Protein AF-0000000072930866 (afdb_homodimer)

Secondary structure (DSSP, 8-state):
--HHHHHHHHHHHHHHHHHHHHHHHHTT-EE-S--HHHHHHHHHHHHHHHHHHHHHHHHHHHHHHHHHHH-TTT-EEGGGGGGGGSTTSTHHHHHSHHHHHHHT---TTHHHHHHHHHHHHHHHHHHHHHHHHHHHHHS-EEEEEE-TT--TTS--SSSPPP-EEEPP---SEE-GGGPPP--S--SS-HHHHHHHHHHHTGGGS--SSEEEEEEEE-SSTT--EEEEEEEETTEEEEE---HHHHHHHHHHHTTTGGG-SS-EEEEEEEEETT-SS-BPEEEEEEEEEEEEPPTT--EEEEESSS-EEEEE--TTTSHHHHHHHH--TT-EE---HHHHH----SEEEEEE-GGG-EEEEEEEEEEEEEEEEEEETT-SSEEEEESS-HHHHHH--SSSBPEE-HHHHHHHH-SSSS-HHHHHHHHHHHSTTTSTTHHHHHHHHHHHHHHHTTT--TTSTT----SS--S-TTS-EEEEEEEEEEEEEE--GGG-SHHHHHHHHHHHHHHHHHHHHHHHHH-SS-----TT-SHHHHHHHHHTSPP-TT-TTTTT-S-HHHHHHSEEEEEEETTTTEEEEEEE-SS-----THHHHHHTTTT-/--HHHHHHHHHHHHHHHHHHHHHHHHTT-EE-S--HHHHHHHHHHHHHHHHHHHHHHHHHHHHHHHHHHH-TTT-EEGGGGGGGGSTTSTHHHHHSHHHHHHHT---TTHHHHHHHHHHHHHHHHHHHHHHHHHHHHHS-EEEEEE-TT--TTS--SSSPPP-EEEPP---SEE-GGGPPP--S--SS-HHHHHHHHHHHTGGGS--SSEEEEEEEE-SSTT--EEEEEEEETTEEEEE---HHHHHHHHHHHTTTGGG-SS-EEEEEEEEETT-SS-BPEEEEEEEEEEEEPPTT--EEEEESSS-EEEEE--TTTSHHHHHHHH--TT-EE---HHHHH----SEEEEEE-GGG-EEEEEEEEEEEEEEEEEEETT-SSEEEEESS-HHHHHH--SSSBPEE-HHHHHHHH-SSSS-HHHHHHHHHHHSTTTSTTHHHHHHHHHHHHHHHTTT--TTSTT----SS--S-TTS-EEEEEEEEEEEEEE--GGG-SHHHHHHHHHHHHHHHHHHHHHHHHH-SS-----TT-SHHHHHHHHHTSPP-TT-TTTTT-S-HHHHHHSEEEEEEETTTTEEEEEEE-SS-----HHHHHHHTSS--

Foldseek 3Di:
DDLVVLLCVQAVVLLVVLVVLVVQAVVWDFDFDDDPVRLVVLLVVLVVSLVSLLSNLLLLLVVLQQVQQADPVRFAFQLSVCLSVCLLPCPVSVPDLSLVLQCPDDFPVNVSSVVSSVSSVLSSVLSVCSRVLSSVSRFFDWDWFWDPPADLQPPPVDDHFFFKAFDFDLDQEDFQVQFFDAAPQPPDDQLVQLVQQCVVPVLLPPDQWFDWDWGFHARHPVGTATWTWIHYPQKIKIKGAQPSQLSSQLSSVPPPVVPDDAKKKKWKFWFFLNDDPGFFFWIKMKIKHKAKFDQVAQKGADDDLQDGDIDGQDLPPQPVNVVLVVADQLDKDWPPCCVVVVDLFQTKMWHAHPNSIIMIMTMWMFIFGWIWMAMPPVDSHIDIDGPDDSSVRSNDSPPRTHHYDPNNQQSLQPRDPDGVSSVLSVVCRVPVSRRPVSVSSSCNRSVSNRRSNRSVCVSPPPDDRDNDDDPDPVGGMMTMDMIMIGGGGINHCPPDVSNVVSSVSSVVSVVSSVVLVVCQVPDPDHDSDDPPSDDVSVVVQAVPADDPPPPPCVVPPDDPSQSSNWGWHWDQPDDPRRIHIDTDRSDDPPPPVPVVVVVPPDVD/DDLVVLLCVQAVVLLVVLVVLVVQAVVWDFDFDDDPVRLVVLLVVLVVSLVSLLSNLLQLLVVLQQVQQADPVRFAFQLSVCLSVCLLPCPVSVPDLSLVLQCPDDFPVNVSSVVSSVSSVLSSVLSVCSRVLSSVSRFFDWDWFWDPPDDLQPPPVDDHFFFKAFDFDLDQEDFQVQFFDAAPQPPDDQLVQLVQQCVVPVLLPPDQWFDWDWGFHARHPLGTATWTWIHYPQKIKIKGAQPSQLSSQLSSVPPPVVPDDAKKKKWKFWFFLNDDPGFFFWIKMKIKHKAKFDQVAQKGADDDLQDGDIDGQDLPPQPVNVVLVVAAQLDKDWPPCCVVVVDLFQTKMWHAHPNSIIMIMTMWMFIFGWIWMAMPPVDSHIDIDGPDDSSVRSNDSPPRTHHYDPNNQQSLQPRDPDGVSSVLSVVCRVPVNRRPVSVSSSCNRSVSNRRSNRSVCVSPPPDDRDNDDDPDPVGGMMTMDMIMIGGGGINHCPPDPSNVVSSVSSVVSVVSSVVLVVCQVPDPDHDPDDPPSDPVSVVVQAVPADDPDPPPCPVPPDDPSQSSNWGWHWDQPDDPGRIHIDTDRSDDPPPPVPVVVVVPPDVD

Nearest PDB structures (foldseek):
  8f6j-assembly1_A  TM=2.521E-01  e=4.777E+00  Shewanella oneidensis
  8f6j-assembly1_A  TM=2.521E-01  e=4.609E+00  Shewanella oneidensis

pLDDT: mean 80.21, std 16.17, range [20.5, 98.12]

Radius of gyration: 42.9 Å; Cα contacts (8 Å, |Δi|>4): 2158; chains: 2; bounding box: 81×141×102 Å

Solvent-accessible surface area (backbone atoms only — not comparable to full-atom values): 64902 Å² total; per-residue (Å²): 123,54,38,64,59,48,47,46,70,42,44,43,58,37,45,50,52,51,51,51,51,50,48,39,39,75,67,49,42,72,42,81,75,72,49,60,64,55,56,48,49,47,34,50,50,14,49,52,47,28,51,37,42,47,50,28,53,28,49,53,45,42,50,56,49,48,53,20,23,65,33,81,88,72,26,30,38,50,26,58,67,49,54,50,62,32,42,62,59,35,64,63,55,70,72,32,60,42,48,53,41,35,39,74,44,88,50,98,56,32,67,62,40,38,53,50,43,50,47,51,52,53,52,35,52,51,42,68,45,32,41,38,32,38,33,52,61,67,51,60,46,76,46,79,40,75,44,86,81,63,57,72,72,58,85,76,83,61,82,85,59,61,32,42,38,71,57,69,77,83,67,37,66,36,38,67,86,60,41,58,76,78,36,68,67,36,88,57,57,55,67,55,38,47,55,47,27,41,44,72,38,62,39,57,54,74,51,69,63,34,70,76,40,73,28,59,42,48,73,39,52,89,37,68,33,53,33,30,36,25,29,50,86,80,29,32,34,24,32,30,60,28,46,52,56,51,52,52,48,59,55,41,55,61,49,78,48,90,74,55,96,57,44,34,34,32,33,56,25,36,13,64,72,64,42,81,93,48,40,61,42,60,23,43,38,34,38,20,41,64,40,79,33,48,68,80,40,46,58,43,75,44,82,51,96,80,45,78,50,71,48,73,48,50,52,87,80,36,77,63,13,49,50,49,76,69,46,43,64,30,32,70,44,72,66,48,44,37,82,74,66,65,42,97,50,20,38,43,42,35,34,22,36,70,78,61,19,35,34,44,33,41,32,39,39,24,58,38,56,30,50,40,35,33,41,37,84,76,36,90,52,69,43,76,46,59,86,55,59,65,70,61,51,67,60,43,70,84,61,50,38,29,35,52,35,68,56,20,58,49,50,74,24,62,75,62,101,52,44,49,63,29,53,46,35,43,47,42,63,72,43,46,84,61,31,59,62,36,64,32,50,50,49,36,54,51,51,43,46,52,57,13,35,59,74,43,48,81,72,38,88,82,61,66,82,31,70,58,75,71,87,48,83,84,59,59,40,23,25,59,42,71,49,40,28,38,53,39,26,28,31,53,64,83,70,36,73,62,38,56,52,24,48,53,55,55,48,49,51,45,50,50,51,51,53,51,49,53,50,38,70,70,38,92,73,48,65,55,77,58,93,58,74,42,65,61,45,41,46,52,39,27,31,60,10,67,49,57,87,91,45,84,36,62,88,60,54,81,56,74,52,58,58,18,43,27,28,29,24,51,44,70,58,73,95,82,71,45,68,27,54,42,78,39,72,82,69,72,82,72,73,64,66,66,70,60,57,66,69,62,54,69,83,107,123,53,38,64,58,47,47,46,70,42,43,43,59,38,45,51,52,51,50,52,50,50,49,38,38,74,67,48,43,73,42,81,75,71,49,61,65,54,56,50,51,46,32,49,49,14,49,53,47,28,52,38,42,46,50,29,52,28,51,55,45,42,51,56,49,49,54,22,22,65,32,81,88,70,26,30,39,49,27,56,67,48,53,50,62,32,41,63,58,34,64,64,54,72,71,33,57,41,48,53,41,35,38,75,43,88,49,99,56,31,68,62,41,37,53,49,43,50,48,52,52,54,51,35,50,50,41,68,45,32,40,40,30,38,32,52,62,67,52,59,47,77,44,79,40,77,44,86,81,63,57,70,72,57,86,76,83,62,82,85,59,61,33,44,37,74,57,68,78,84,67,35,66,35,38,67,88,62,42,61,75,79,37,68,69,37,89,56,57,54,66,55,38,47,56,46,25,42,44,70,38,60,39,58,56,76,50,68,65,34,70,75,39,74,25,58,43,49,74,40,52,87,36,68,34,53,32,30,37,25,28,50,88,79,27,33,34,24,33,31,60,28,46,53,57,51,52,51,48,58,55,40,56,61,49,76,47,90,74,54,96,58,44,34,35,32,31,55,25,36,12,63,71,65,43,82,94,47,40,60,43,60,21,45,38,33,37,19,40,64,39,78,31,46,68,81,41,46,58,44,75,42,80,51,97,80,45,76,51,71,47,73,50,50,53,86,79,37,76,66,14,51,50,48,77,69,45,44,65,28,32,69,45,70,66,46,44,39,82,75,68,65,41,97,51,19,38,42,41,35,34,21,34,72,78,60,18,35,35,43,32,42,33,40,38,24,59,39,57,30,50,40,34,33,40,36,82,75,35,91,53,68,43,76,46,59,85,55,60,64,70,62,51,69,60,43,70,84,61,51,37,28,35,52,34,68,57,19,58,50,49,74,24,61,75,60,101,52,45,47,62,30,53,46,34,44,48,42,63,73,42,46,84,62,31,60,62,37,62,34,50,50,50,35,54,52,50,43,47,52,57,13,35,59,74,43,48,83,70,37,85,84,63,67,83,30,70,60,76,72,88,48,82,84,58,59,40,23,24,58,42,72,47,40,26,38,55,38,28,29,31,54,65,83,70,34,74,62,37,56,51,26,48,53,56,55,48,48,52,45,51,51,50,51,54,51,48,53,50,39,70,71,40,93,75,48,65,56,77,58,92,56,74,42,65,62,46,41,43,51,39,28,31,58,9,68,52,56,88,89,47,83,37,63,87,61,53,84,55,73,49,61,60,17,43,25,26,28,24,50,43,67,59,72,94,84,71,46,69,27,52,42,77,40,70,81,69,73,83,73,70,61,64,65,68,58,57,64,67,63,56,72,83,110

Sequence (1208 aa):
MSALRHFSIMHLPPVTITLALLSLYIAKVNWKEPSNEGLNALQFAAKAHETVLLLSLGDILLYRISYGLDRQDIGVPLGFLPSSFYLAAPFRYLASRQLWAPTFQSSKNTKHQWATGAMIVSVSILCIAASPLSAIAMIPRLGWWKNDDFDAFADDGGSPLVKWLPHIEYRTVLGSESIPLPGVQSLVDPIKAFLRAGVDVDLHTNFDEMEFSNISYSNYDEGPQSVSLAQENEITYATCPLSIVATLLRVAVNRGAQAFPGPWLTTCKQQIQGHGGGTAWKQPLLAVKCQYGLPDSHFFNFSSVLLNETLTLDGDKDLAGVDLHNLTRGDHRFLNLRANKNWPVSADILFGSSENKYTLCLVFARWSAADTWIELPRSFQTWTNFEEPIVQSISNRSSDFIHLEDKWMDGIATFSHKSVFDSMAEICEAAPSFVPRCYEHALALHITDGLAQTGNVFLSPGYKPQTEQSNDSTKKEDAILFIRYYYTYAYRFESSRGIPLAFTFLLLHVLMVLIHLVKIIQSKDPWQGSDWDNFGDMLVLALGSKPPDGTNDLAQQSSKSELWRKTVTVGCEGDEGYFQIRLREQKGYQRTRQQEEESGGDFSMSALRHFSIMHLPPVTITLALLSLYIAKVNWKEPSNEGLNALQFAAKAHETVLLLSLGDILLYRISYGLDRQDIGVPLGFLPSSFYLAAPFRYLASRQLWAPTFQSSKNTKHQWATGAMIVSVSILCIAASPLSAIAMIPRLGWWKNDDFDAFADDGGSPLVKWLPHIEYRTVLGSESIPLPGVQSLVDPIKAFLRAGVDVDLHTNFDEMEFSNISYSNYDEGPQSVSLAQENEITYATCPLSIVATLLRVAVNRGAQAFPGPWLTTCKQQIQGHGGGTAWKQPLLAVKCQYGLPDSHFFNFSSVLLNETLTLDGDKDLAGVDLHNLTRGDHRFLNLRANKNWPVSADILFGSSENKYTLCLVFARWSAADTWIELPRSFQTWTNFEEPIVQSISNRSSDFIHLEDKWMDGIATFSHKSVFDSMAEICEAAPSFVPRCYEHALALHITDGLAQTGNVFLSPGYKPQTEQSNDSTKKEDAILFIRYYYTYAYRFESSRGIPLAFTFLLLHVLMVLIHLVKIIQSKDPWQGSDWDNFGDMLVLALGSKPPDGTNDLAQQSSKSELWRKTVTVGCEGDEGYFQIRLREQKGYQRTRQQEEESGGDFS

Organism: Fusarium oxysporum f. sp. lycopersici (strain 4287 / CBS 123668 / FGSC 9935 / NRRL 34936) (NCBI:txid426428)

Structure (mmCIF, N/CA/C/O backbone):
data_AF-0000000072930866-model_v1
#
loop_
_entity.id
_entity.type
_entity.pdbx_description
1 polymer 'Uncharacterized protein'
#
loop_
_atom_site.group_PDB
_atom_site.id
_atom_site.type_symbol
_atom_site.label_atom_id
_atom_site.label_alt_id
_atom_site.label_comp_id
_atom_site.label_asym_id
_atom_site.label_entity_id
_atom_site.label_seq_id
_atom_site.pdbx_PDB_ins_code
_atom_site.Cartn_x
_atom_site.Cartn_y
_atom_site.Cartn_z
_atom_site.occupancy
_atom_site.B_iso_or_equiv
_atom_site.auth_seq_id
_atom_site.auth_comp_id
_atom_site.auth_asym_id
_atom_site.auth_atom_id
_atom_site.pdbx_PDB_model_num
ATOM 1 N N . MET A 1 1 ? 6.406 32.906 40.938 1 65.94 1 MET A N 1
ATOM 2 C CA . MET A 1 1 ? 6.852 31.688 40.25 1 65.94 1 MET A CA 1
ATOM 3 C C . MET A 1 1 ? 8.344 31.75 39.969 1 65.94 1 MET A C 1
ATOM 5 O O . MET A 1 1 ? 8.891 32.812 39.656 1 65.94 1 MET A O 1
ATOM 9 N N . SER A 1 2 ? 9.102 30.812 40.312 1 83.44 2 SER A N 1
ATOM 10 C CA . SER A 1 2 ? 10.547 30.797 40.094 1 83.44 2 SER A CA 1
ATOM 11 C C . SER A 1 2 ? 10.875 30.797 38.594 1 83.44 2 SER A C 1
ATOM 13 O O . SER A 1 2 ? 10.047 30.422 37.781 1 83.44 2 SER A O 1
ATOM 15 N N . ALA A 1 3 ? 11.906 31.453 38.281 1 89.12 3 ALA A N 1
ATOM 16 C CA . ALA A 1 3 ? 12.352 31.562 36.906 1 89.12 3 ALA A CA 1
ATOM 17 C C . ALA A 1 3 ? 12.492 30.188 36.25 1 89.12 3 ALA A C 1
ATOM 19 O O . ALA A 1 3 ? 12.125 30 35.094 1 89.12 3 ALA A O 1
ATOM 20 N N . LEU A 1 4 ? 12.883 29.234 37.062 1 90.06 4 LEU A N 1
ATOM 21 C CA . LEU A 1 4 ? 13.086 27.906 36.531 1 90.06 4 LEU A CA 1
ATOM 22 C C . LEU A 1 4 ? 11.758 27.203 36.281 1 90.06 4 LEU A C 1
ATOM 24 O O . LEU A 1 4 ? 11.625 26.406 35.344 1 90.06 4 LEU A O 1
ATOM 28 N N . ARG A 1 5 ? 10.906 27.391 37.125 1 91.62 5 ARG A N 1
ATOM 29 C CA . ARG A 1 5 ? 9.578 26.812 36.938 1 91.62 5 ARG A CA 1
ATOM 30 C C . ARG A 1 5 ? 8.891 27.391 35.719 1 91.62 5 ARG A C 1
ATOM 32 O O . ARG A 1 5 ? 8.266 26.656 34.938 1 91.62 5 ARG A O 1
ATOM 39 N N . HIS A 1 6 ? 9.047 28.688 35.5 1 92.31 6 HIS A N 1
ATOM 40 C CA . HIS A 1 6 ? 8.492 29.344 34.312 1 92.31 6 HIS A CA 1
ATOM 41 C C . HIS A 1 6 ? 9.133 28.781 33.062 1 92.31 6 HIS A C 1
ATOM 43 O O . HIS A 1 6 ? 8.43 28.484 32.094 1 92.31 6 HIS A O 1
ATOM 49 N N . PHE A 1 7 ? 10.391 28.625 33.156 1 94.25 7 PHE A N 1
ATOM 50 C CA . PHE A 1 7 ? 11.125 28.078 32 1 94.25 7 PHE A CA 1
ATOM 51 C C . PHE A 1 7 ? 10.641 26.672 31.672 1 94.25 7 PHE A C 1
ATOM 53 O O . PHE A 1 7 ? 10.406 26.344 30.5 1 94.25 7 PHE A O 1
ATOM 60 N N . SER A 1 8 ? 10.469 25.891 32.656 1 94.5 8 SER A N 1
ATOM 61 C CA . SER A 1 8 ? 10.07 24.5 32.438 1 94.5 8 SER A CA 1
ATOM 62 C C . SER A 1 8 ? 8.672 24.406 31.828 1 94.5 8 SER A C 1
ATOM 64 O O . SER A 1 8 ? 8.422 23.578 30.969 1 94.5 8 SER A O 1
ATOM 66 N N . ILE A 1 9 ? 7.816 25.188 32.188 1 92.88 9 ILE A N 1
ATOM 67 C CA . ILE A 1 9 ? 6.43 25.141 31.734 1 92.88 9 ILE A CA 1
ATOM 68 C C . ILE A 1 9 ? 6.352 25.609 30.281 1 92.88 9 ILE A C 1
ATOM 70 O O . ILE A 1 9 ? 5.609 25.031 29.484 1 92.88 9 ILE A O 1
ATOM 74 N N . MET A 1 10 ? 7.176 26.578 29.891 1 93.44 10 MET A N 1
ATOM 75 C CA . MET A 1 10 ? 7.055 27.188 28.562 1 93.44 10 MET A CA 1
ATOM 76 C C . MET A 1 10 ? 7.891 26.438 27.531 1 93.44 10 MET A C 1
ATOM 78 O O . MET A 1 10 ? 7.531 26.391 26.359 1 93.44 10 MET A O 1
ATOM 82 N N . HIS A 1 11 ? 8.969 25.812 27.953 1 96.25 11 HIS A N 1
ATOM 83 C CA . HIS A 1 11 ? 9.93 25.375 26.953 1 96.25 11 HIS A CA 1
ATOM 84 C C . HIS A 1 11 ? 10.117 23.859 27 1 96.25 11 HIS A C 1
ATOM 86 O O . HIS A 1 11 ? 10.508 23.25 26 1 96.25 11 HIS A O 1
ATOM 92 N N . LEU A 1 12 ? 9.859 23.203 28.047 1 97 12 LEU A N 1
ATOM 93 C CA . LEU A 1 12 ? 10.133 21.781 28.156 1 97 12 LEU A CA 1
ATOM 94 C C . LEU A 1 12 ? 9.188 20.969 27.281 1 97 12 LEU A C 1
ATOM 96 O O . LEU A 1 12 ? 9.609 20 26.641 1 97 12 LEU A O 1
ATOM 100 N N . PRO A 1 13 ? 7.953 21.297 27.25 1 96.62 13 PRO A N 1
ATOM 101 C CA . PRO A 1 13 ? 7.039 20.484 26.453 1 96.62 13 PRO A CA 1
ATOM 102 C C . PRO A 1 13 ? 7.438 20.422 24.984 1 96.62 13 PRO A C 1
ATOM 104 O O . PRO A 1 13 ? 7.598 19.328 24.422 1 96.62 13 PRO A O 1
ATOM 107 N N . PRO A 1 14 ? 7.645 21.531 24.312 1 97.12 14 PRO A N 1
ATOM 108 C CA . PRO A 1 14 ? 8.016 21.438 22.891 1 97.12 14 PRO A CA 1
ATOM 109 C C . PRO A 1 14 ? 9.352 20.734 22.672 1 97.12 14 PRO A C 1
ATOM 111 O O . PRO A 1 14 ? 9.523 20.016 21.688 1 97.12 14 PRO A O 1
ATOM 114 N N . VAL A 1 15 ? 10.281 20.938 23.562 1 97.81 15 VAL A N 1
ATOM 115 C CA . VAL A 1 15 ? 11.586 20.312 23.438 1 97.81 15 VAL A CA 1
ATOM 116 C C . VAL A 1 15 ? 11.453 18.797 23.625 1 97.81 15 VAL A C 1
ATOM 118 O O . VAL A 1 15 ? 12.031 18.016 22.859 1 97.81 15 VAL A O 1
ATOM 121 N N . THR A 1 16 ? 10.656 18.438 24.594 1 98.06 16 THR A N 1
ATOM 122 C CA . THR A 1 16 ? 10.461 17.016 24.859 1 98.06 16 THR A CA 1
ATOM 123 C C . THR A 1 16 ? 9.789 16.328 23.656 1 98.06 16 THR A C 1
ATOM 125 O O . THR A 1 16 ? 10.164 15.211 23.297 1 98.06 16 THR A O 1
ATOM 128 N N . ILE A 1 17 ? 8.82 16.938 23.078 1 98.06 17 ILE A N 1
ATOM 129 C CA . ILE A 1 17 ? 8.133 16.359 21.922 1 98.06 17 ILE A CA 1
ATOM 130 C C . ILE A 1 17 ? 9.109 16.219 20.75 1 98.06 17 ILE A C 1
ATOM 132 O O . ILE A 1 17 ? 9.141 15.18 20.094 1 98.06 17 ILE A O 1
ATOM 136 N N . THR A 1 18 ? 9.914 17.234 20.531 1 98.12 18 THR A N 1
ATOM 137 C CA . THR A 1 18 ? 10.891 17.188 19.453 1 98.12 18 THR A CA 1
ATOM 138 C C . THR A 1 18 ? 11.891 16.062 19.656 1 98.12 18 THR A C 1
ATOM 140 O O . THR A 1 18 ? 12.195 15.312 18.734 1 98.12 18 THR A O 1
ATOM 143 N N . LEU A 1 19 ? 12.344 15.922 20.859 1 98 19 LEU A N 1
ATOM 144 C CA . LEU A 1 19 ?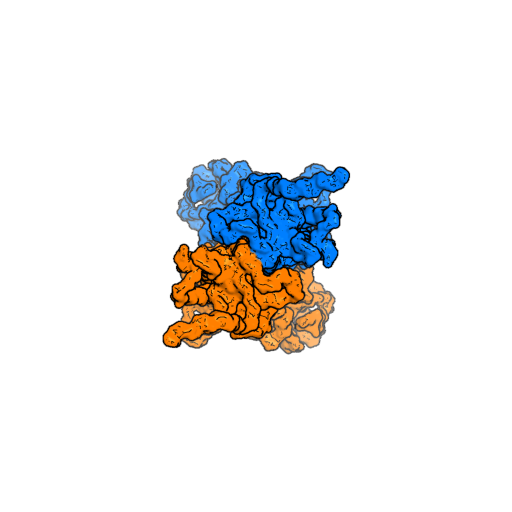 13.32 14.883 21.156 1 98 19 LEU A CA 1
ATOM 145 C C . LEU A 1 19 ? 12.68 13.5 21.078 1 98 19 LEU A C 1
ATOM 147 O O . LEU A 1 19 ? 13.336 12.531 20.672 1 98 19 LEU A O 1
ATOM 151 N N . ALA A 1 20 ? 11.469 13.438 21.484 1 97.94 20 ALA A N 1
ATOM 152 C CA . ALA A 1 20 ? 10.75 12.172 21.344 1 97.94 20 ALA A CA 1
ATOM 153 C C . ALA A 1 20 ? 10.609 11.781 19.875 1 97.94 20 ALA A C 1
ATOM 155 O O . ALA A 1 20 ? 10.797 10.617 19.531 1 97.94 20 ALA A O 1
ATOM 156 N N . LEU A 1 21 ? 10.305 12.719 19.047 1 97.94 21 LEU A N 1
ATOM 157 C CA . LEU A 1 21 ? 10.195 12.461 17.625 1 97.94 21 LEU A CA 1
ATOM 158 C C . LEU A 1 21 ? 11.539 12.039 17.047 1 97.94 21 LEU A C 1
ATOM 160 O O . LEU A 1 21 ? 11.617 11.094 16.25 1 97.94 21 LEU A O 1
ATOM 164 N N . LEU A 1 22 ? 12.531 12.75 17.438 1 97.88 22 LEU A N 1
ATOM 165 C CA . LEU A 1 22 ? 13.875 12.406 16.984 1 97.88 22 LEU A CA 1
ATOM 166 C C . LEU A 1 22 ? 14.242 10.984 17.391 1 97.88 22 LEU A C 1
ATOM 168 O O . LEU A 1 22 ? 14.852 10.25 16.609 1 97.88 22 LEU A O 1
ATOM 172 N N . SER A 1 23 ? 13.859 10.578 18.547 1 97.94 23 SER A N 1
ATOM 173 C CA . SER A 1 23 ? 14.148 9.234 19.031 1 97.94 23 SER A CA 1
ATOM 174 C C . SER A 1 23 ? 13.445 8.172 18.188 1 97.94 23 SER A C 1
ATOM 176 O O . SER A 1 23 ? 13.992 7.09 17.953 1 97.94 23 SER A O 1
ATOM 178 N N . LEU A 1 24 ? 12.258 8.453 17.719 1 97.12 24 LEU A N 1
ATOM 179 C CA . LEU A 1 24 ? 11.539 7.516 16.859 1 97.12 24 LEU A CA 1
ATOM 180 C C . LEU A 1 24 ? 12.281 7.293 15.547 1 97.12 24 LEU A C 1
ATOM 182 O O . LEU A 1 24 ? 12.32 6.172 15.039 1 97.12 24 LEU A O 1
ATOM 186 N N . TYR A 1 25 ? 12.875 8.359 15.023 1 97.25 25 TYR A N 1
ATOM 187 C CA . TYR A 1 25 ? 13.594 8.273 13.758 1 97.25 25 TYR A CA 1
ATOM 188 C C . TYR A 1 25 ? 14.93 7.551 13.938 1 97.25 25 TYR A C 1
ATOM 190 O O . TYR A 1 25 ? 15.336 6.766 13.078 1 97.25 25 TYR A O 1
ATOM 198 N N . ILE A 1 26 ? 15.586 7.812 15.055 1 96.56 26 ILE A N 1
ATOM 199 C CA . ILE A 1 26 ? 16.859 7.156 15.328 1 96.56 26 ILE A CA 1
ATOM 200 C C . ILE A 1 26 ? 16.625 5.668 15.578 1 96.56 26 ILE A C 1
ATOM 202 O O . ILE A 1 26 ? 17.375 4.828 15.086 1 96.56 26 ILE A O 1
ATOM 206 N N . ALA A 1 27 ? 15.57 5.355 16.234 1 95.75 27 ALA A N 1
ATOM 207 C CA . ALA A 1 27 ? 15.242 3.967 16.531 1 95.75 27 ALA A CA 1
ATOM 208 C C . ALA A 1 27 ? 14.609 3.273 15.328 1 95.75 27 ALA A C 1
ATOM 210 O O . ALA A 1 27 ? 14.422 2.055 15.336 1 95.75 27 ALA A O 1
ATOM 211 N N . LYS A 1 28 ? 14.219 4.016 14.328 1 94.5 28 LYS A N 1
ATOM 212 C CA . LYS A 1 28 ? 13.617 3.479 13.117 1 94.5 28 LYS A CA 1
ATOM 213 C C . LYS A 1 28 ? 12.367 2.664 13.43 1 94.5 28 LYS A C 1
ATOM 215 O O . LYS A 1 28 ? 12.234 1.521 12.992 1 94.5 28 LYS A O 1
ATOM 220 N N . VAL A 1 29 ? 11.477 3.26 14.062 1 94.25 29 VAL A N 1
ATOM 221 C CA . VAL A 1 29 ? 10.289 2.584 14.562 1 94.25 29 VAL A CA 1
ATOM 222 C C . VAL A 1 29 ? 9.312 2.34 13.414 1 94.25 29 VAL A C 1
ATOM 224 O O . VAL A 1 29 ? 9.094 3.217 12.578 1 94.25 29 VAL A O 1
ATOM 227 N N . ASN A 1 30 ? 8.688 1.125 13.383 1 91.5 30 ASN A N 1
ATOM 228 C CA . ASN A 1 30 ? 7.645 0.757 12.43 1 91.5 30 ASN A CA 1
ATOM 229 C C . ASN A 1 30 ? 6.254 0.895 13.039 1 91.5 30 ASN A C 1
ATOM 231 O O . ASN A 1 30 ? 6.059 0.615 14.227 1 91.5 30 ASN A O 1
ATOM 235 N N . TRP A 1 31 ? 5.414 1.424 12.258 1 89.81 31 TRP A N 1
ATOM 236 C CA . TRP A 1 31 ? 4.012 1.506 12.656 1 89.81 31 TRP A CA 1
ATOM 237 C C . TRP A 1 31 ? 3.15 0.584 11.797 1 89.81 31 TRP A C 1
ATOM 239 O O . TRP A 1 31 ? 2.881 0.881 10.633 1 89.81 31 TRP A O 1
ATOM 249 N N . LYS A 1 32 ? 2.717 -0.483 12.422 1 83.44 32 LYS A N 1
ATOM 250 C CA . LYS A 1 32 ? 1.963 -1.496 11.688 1 83.44 32 LYS A CA 1
ATOM 251 C C . LYS A 1 32 ? 0.555 -1.006 11.359 1 83.44 32 LYS A C 1
ATOM 253 O O . LYS A 1 32 ? -0.259 -0.794 12.258 1 83.44 32 LYS A O 1
ATOM 258 N N . GLU A 1 33 ? 0.211 -0.71 10.156 1 80.06 33 GLU A N 1
ATOM 259 C CA . GLU A 1 33 ? -1.077 -0.389 9.547 1 80.06 33 GLU A CA 1
ATOM 260 C C . GLU A 1 33 ? -1.831 0.651 10.367 1 80.06 33 GLU A C 1
ATOM 262 O O . GLU A 1 33 ? -2.893 0.361 10.922 1 80.06 33 GLU A O 1
ATOM 267 N N . PRO A 1 34 ? -1.363 1.776 10.391 1 87.62 34 PRO A N 1
ATOM 268 C CA . PRO A 1 34 ? -2.152 2.803 11.078 1 87.62 34 PRO A CA 1
ATOM 269 C C . PRO A 1 34 ? -3.496 3.062 10.398 1 87.62 34 PRO A C 1
ATOM 271 O O . PRO A 1 34 ? -3.586 3.037 9.172 1 87.62 34 PRO A O 1
ATOM 274 N N . SER A 1 35 ? -4.535 3.195 11.234 1 90.56 35 SER A N 1
ATOM 275 C CA . SER A 1 35 ? -5.844 3.537 10.688 1 90.56 35 SER A CA 1
ATOM 276 C C . SER A 1 35 ? -5.875 4.98 10.188 1 90.56 35 SER A C 1
ATOM 278 O O . SER A 1 35 ? -5.043 5.797 10.586 1 90.56 35 SER A O 1
ATOM 280 N N . ASN A 1 36 ? -6.785 5.289 9.344 1 91.5 36 ASN A N 1
ATOM 281 C CA . ASN A 1 36 ? -6.957 6.664 8.875 1 91.5 36 ASN A CA 1
ATOM 282 C C . ASN A 1 36 ? -7.273 7.613 10.023 1 91.5 36 ASN A C 1
ATOM 284 O O . ASN A 1 36 ? -6.832 8.766 10.023 1 91.5 36 ASN A O 1
ATOM 288 N N . GLU A 1 37 ? -7.988 7.156 10.977 1 94.38 37 GLU A N 1
ATOM 289 C CA . GLU A 1 37 ? -8.289 7.973 12.141 1 94.38 37 GLU A CA 1
ATOM 290 C C . GLU A 1 37 ? -7.039 8.227 12.977 1 94.38 37 GLU A C 1
ATOM 292 O O . GLU A 1 37 ? -6.887 9.305 13.562 1 94.38 37 GLU A O 1
ATOM 297 N N . GLY A 1 38 ? -6.176 7.16 12.969 1 93.88 38 GLY A N 1
ATOM 298 C CA . GLY A 1 38 ? -4.898 7.363 13.633 1 93.88 38 GLY A CA 1
ATOM 299 C C . GLY A 1 38 ? -4.047 8.438 12.977 1 93.88 38 GLY A C 1
ATOM 300 O O . GLY A 1 38 ? -3.447 9.266 13.656 1 93.88 38 GLY A O 1
ATOM 301 N N . LEU A 1 39 ? -4.027 8.461 11.719 1 93.88 39 LEU A N 1
ATOM 302 C CA . LEU A 1 39 ? -3.281 9.469 10.977 1 93.88 39 LEU A CA 1
ATOM 303 C C . LEU A 1 39 ? -3.893 10.852 11.172 1 93.88 39 LEU A C 1
ATOM 305 O O . LEU A 1 39 ? -3.17 11.844 11.281 1 93.88 39 LEU A O 1
ATOM 309 N N . ASN A 1 40 ? -5.215 10.922 11.227 1 94.44 40 ASN A N 1
ATOM 310 C CA . ASN A 1 40 ? -5.898 12.18 11.531 1 94.44 40 ASN A CA 1
ATOM 311 C C . ASN A 1 40 ? -5.535 12.695 12.914 1 94.44 40 ASN A C 1
ATOM 313 O O . ASN A 1 40 ? -5.332 13.898 13.102 1 94.44 40 ASN A O 1
ATOM 317 N N . ALA A 1 41 ? -5.473 11.797 13.852 1 96 41 ALA A N 1
ATOM 318 C CA . ALA A 1 41 ? -5.121 12.172 15.219 1 96 41 ALA A CA 1
ATOM 319 C C . ALA A 1 41 ? -3.723 12.781 15.273 1 96 41 ALA A C 1
ATOM 321 O O . ALA A 1 41 ? -3.461 13.68 16.078 1 96 41 ALA A O 1
ATOM 322 N N . LEU A 1 42 ? -2.865 12.312 14.406 1 96 42 LEU A N 1
ATOM 323 C CA . LEU A 1 42 ? -1.509 12.852 14.375 1 96 42 LEU A CA 1
ATOM 324 C C . LEU A 1 42 ? -1.503 14.289 13.867 1 96 42 LEU A C 1
ATOM 326 O O . LEU A 1 42 ? -0.622 15.07 14.219 1 96 42 LEU A O 1
ATOM 330 N N . GLN A 1 43 ? -2.455 14.609 13.047 1 95.88 43 GLN A N 1
ATOM 331 C CA . GLN A 1 43 ? -2.586 16 12.617 1 95.88 43 GLN A CA 1
ATOM 332 C C . GLN A 1 43 ? -2.939 16.906 13.789 1 95.88 43 GLN A C 1
ATOM 334 O O . GLN A 1 43 ? -2.439 18.031 13.883 1 95.88 43 GLN A O 1
ATOM 339 N N . PHE A 1 44 ? -3.754 16.438 14.656 1 95.38 44 PHE A N 1
ATOM 340 C CA . PHE A 1 44 ? -4.09 17.188 15.852 1 95.38 44 PHE A CA 1
ATOM 341 C C . PHE A 1 44 ? -2.9 17.266 16.797 1 95.38 44 PHE A C 1
ATOM 343 O O . PHE A 1 44 ? -2.672 18.281 17.453 1 95.38 44 PHE A O 1
ATOM 350 N N . ALA A 1 45 ? -2.209 16.203 16.844 1 96.5 45 ALA A N 1
ATOM 351 C CA . ALA A 1 45 ? -0.995 16.203 17.656 1 96.5 45 ALA A CA 1
ATOM 352 C C . ALA A 1 45 ? 0.019 17.219 17.125 1 96.5 45 ALA A C 1
ATOM 354 O O . ALA A 1 45 ? 0.693 17.891 17.906 1 96.5 45 ALA A O 1
ATOM 355 N N . ALA A 1 46 ? 0.11 17.281 15.859 1 96.5 46 ALA A N 1
ATOM 356 C CA . ALA A 1 46 ? 1.017 18.25 15.242 1 96.5 46 ALA A CA 1
ATOM 357 C C . ALA A 1 46 ? 0.607 19.672 15.578 1 96.5 46 ALA A C 1
ATOM 359 O O . ALA A 1 46 ? 1.461 20.531 15.828 1 96.5 46 ALA A O 1
ATOM 360 N N . LYS A 1 47 ? -0.656 19.891 15.57 1 94.12 47 LYS A N 1
ATOM 361 C CA . LYS A 1 47 ? -1.146 21.219 15.945 1 94.12 47 LYS A CA 1
ATOM 362 C C . LYS A 1 47 ? -0.821 21.531 17.406 1 94.12 47 LYS A C 1
ATOM 364 O O . LYS A 1 47 ? -0.464 22.656 17.734 1 94.12 47 LYS A O 1
ATOM 369 N N . ALA A 1 48 ? -0.958 20.594 18.234 1 94.56 48 ALA A N 1
ATOM 370 C CA . ALA A 1 48 ? -0.588 20.781 19.641 1 94.56 48 ALA A CA 1
ATOM 371 C C . ALA A 1 48 ? 0.896 21.109 19.781 1 94.56 48 ALA A C 1
ATOM 373 O O . ALA A 1 48 ? 1.275 21.984 20.547 1 94.56 48 ALA A O 1
ATOM 374 N N . HIS A 1 49 ? 1.665 20.422 19.031 1 96.25 49 HIS A N 1
ATOM 375 C CA . HIS A 1 49 ? 3.1 20.688 19.031 1 96.25 49 HIS A CA 1
ATOM 376 C C . HIS A 1 49 ? 3.395 22.094 18.531 1 96.25 49 HIS A C 1
ATOM 378 O O . HIS A 1 49 ? 4.223 22.797 19.109 1 96.25 49 HIS A O 1
ATOM 384 N N . GLU A 1 50 ? 2.74 22.516 17.531 1 94.25 50 GLU A N 1
ATOM 385 C CA . GLU A 1 50 ? 2.885 23.875 17.031 1 94.25 50 GLU A CA 1
ATOM 386 C C . GLU A 1 50 ? 2.541 24.891 18.125 1 94.25 50 GLU A C 1
ATOM 388 O O . GLU A 1 50 ? 3.27 25.875 18.312 1 94.25 50 GLU A O 1
ATOM 393 N N . THR A 1 51 ? 1.488 24.609 18.781 1 92 51 THR A N 1
ATOM 394 C CA . THR A 1 51 ? 1.01 25.547 19.781 1 92 51 THR A CA 1
ATOM 395 C C . THR A 1 51 ? 2.051 25.734 20.891 1 92 51 THR A C 1
ATOM 397 O O . THR A 1 51 ? 2.35 26.859 21.281 1 92 51 THR A O 1
ATOM 400 N N . VAL A 1 52 ? 2.588 24.688 21.312 1 94.5 52 VAL A N 1
ATOM 401 C CA . VAL A 1 52 ? 3.57 24.797 22.391 1 94.5 52 VAL A CA 1
ATOM 402 C C . VAL A 1 52 ? 4.859 25.406 21.859 1 94.5 52 VAL A C 1
ATOM 404 O O . VAL A 1 52 ? 5.566 26.125 22.578 1 94.5 52 VAL A O 1
ATOM 407 N N . LEU A 1 53 ? 5.176 25.172 20.625 1 95.12 53 LEU A N 1
ATOM 408 C CA . LEU A 1 53 ? 6.324 25.828 19.984 1 95.12 53 LEU A CA 1
ATOM 409 C C . LEU A 1 53 ? 6.133 27.328 19.922 1 95.12 53 LEU A C 1
ATOM 411 O O . LEU A 1 53 ? 7.051 28.094 20.234 1 95.12 53 LEU A O 1
ATOM 415 N N . LEU A 1 54 ? 4.945 27.688 19.531 1 92.25 54 LEU A N 1
ATOM 416 C CA . LEU A 1 54 ? 4.641 29.109 19.438 1 92.25 54 LEU A CA 1
ATOM 417 C C . LEU A 1 54 ? 4.719 29.781 20.797 1 92.25 54 LEU A C 1
ATOM 419 O O . LEU A 1 54 ? 5.215 30.906 20.922 1 92.25 54 LEU A O 1
ATOM 423 N N . LEU A 1 55 ? 4.25 29.094 21.828 1 91.19 55 LEU A N 1
ATOM 424 C CA . LEU A 1 55 ? 4.32 29.625 23.188 1 91.19 55 LEU A CA 1
ATOM 425 C C . LEU A 1 55 ? 5.77 29.797 23.625 1 91.19 55 LEU A C 1
ATOM 427 O O . LEU A 1 55 ? 6.125 30.812 24.234 1 91.19 55 LEU A O 1
ATOM 431 N N . SER A 1 56 ? 6.539 28.859 23.281 1 94 56 SER A N 1
ATOM 432 C CA . SER A 1 56 ? 7.953 28.906 23.641 1 94 56 SER A CA 1
ATOM 433 C C . SER A 1 56 ? 8.664 30.047 22.922 1 94 56 SER A C 1
ATOM 435 O O . SER A 1 56 ? 9.344 30.859 23.562 1 94 56 SER A O 1
ATOM 437 N N . LEU A 1 57 ? 8.484 30.141 21.672 1 93.75 57 LEU A N 1
ATOM 438 C CA . LEU A 1 57 ? 9.125 31.188 20.891 1 93.75 57 LEU A CA 1
ATOM 439 C C . LEU A 1 57 ? 8.609 32.562 21.297 1 93.75 57 LEU A C 1
ATOM 441 O O . LEU A 1 57 ? 9.375 33.531 21.312 1 93.75 57 LEU A O 1
ATOM 445 N N . GLY A 1 58 ? 7.309 32.594 21.562 1 90.62 58 GLY A N 1
ATOM 446 C CA . GLY A 1 58 ? 6.742 33.844 22.047 1 90.62 58 GLY A CA 1
ATOM 447 C C . GLY A 1 58 ? 7.348 34.312 23.359 1 90.62 58 GLY A C 1
ATOM 448 O O . GLY A 1 58 ? 7.59 35.5 23.547 1 90.62 58 GLY A O 1
ATOM 449 N N . ASP A 1 59 ? 7.586 33.406 24.188 1 91.81 59 ASP A N 1
ATOM 450 C CA . ASP A 1 59 ? 8.195 33.719 25.469 1 91.81 59 ASP A CA 1
ATOM 451 C C . ASP A 1 59 ? 9.617 34.25 25.297 1 91.81 59 ASP A C 1
ATOM 453 O O . ASP A 1 59 ? 10.023 35.188 25.984 1 91.81 59 ASP A O 1
ATOM 457 N N . ILE A 1 60 ? 10.336 33.688 24.438 1 92.75 60 ILE A N 1
ATOM 458 C CA . ILE A 1 60 ? 11.703 34.125 24.172 1 92.75 60 ILE A CA 1
ATOM 459 C C . ILE A 1 60 ? 11.695 35.531 23.594 1 92.75 60 ILE A C 1
ATOM 461 O O . ILE A 1 60 ? 12.492 36.375 24.016 1 92.75 60 ILE A O 1
ATOM 465 N N . LEU A 1 61 ? 10.82 35.719 22.719 1 91.56 61 LEU A N 1
ATOM 466 C CA . LEU A 1 61 ? 10.734 37.062 22.109 1 91.56 61 LEU A CA 1
ATOM 467 C C . LEU A 1 61 ? 10.281 38.094 23.141 1 91.56 61 LEU A C 1
ATOM 469 O O . LEU A 1 61 ? 10.766 39.219 23.125 1 91.56 61 LEU A O 1
ATOM 473 N N . LEU A 1 62 ? 9.336 37.719 23.969 1 90.75 62 LEU A N 1
ATOM 474 C CA . LEU A 1 62 ? 8.875 38.625 25.016 1 90.75 62 LEU A CA 1
ATOM 475 C C . LEU A 1 62 ? 10.008 39 25.969 1 90.75 62 LEU A C 1
ATOM 477 O O . LEU A 1 62 ? 10.078 40.125 26.453 1 90.75 62 LEU A O 1
ATOM 481 N N . TYR A 1 63 ? 10.781 38.062 26.25 1 90.06 63 TYR A N 1
ATOM 482 C CA . TYR A 1 63 ? 11.961 38.312 27.062 1 90.06 63 TYR A CA 1
ATOM 483 C C . TYR A 1 63 ? 12.844 39.375 26.438 1 90.06 63 TYR A C 1
ATOM 485 O O . TYR A 1 63 ? 13.273 40.312 27.109 1 90.06 63 TYR A O 1
ATOM 493 N N . ARG A 1 64 ? 13.047 39.25 25.188 1 89.75 64 ARG A N 1
ATOM 494 C CA . ARG A 1 64 ? 13.898 40.188 24.484 1 89.75 64 ARG A CA 1
ATOM 495 C C . ARG A 1 64 ? 13.273 41.594 24.469 1 89.75 64 ARG A C 1
ATOM 497 O O . ARG A 1 64 ? 13.969 42.594 24.672 1 89.75 64 ARG A O 1
ATOM 504 N N . ILE A 1 65 ? 12.031 41.656 24.25 1 88.94 65 ILE A N 1
ATOM 505 C CA . ILE A 1 65 ? 11.328 42.938 24.188 1 88.94 65 ILE A CA 1
ATOM 506 C C . ILE A 1 65 ? 11.273 43.562 25.578 1 88.94 65 ILE A C 1
ATOM 508 O O . ILE A 1 65 ? 11.523 44.75 25.75 1 88.94 65 ILE A O 1
ATOM 512 N N . SER A 1 66 ? 10.961 42.75 26.562 1 87.12 66 SER A N 1
ATOM 513 C CA . SER A 1 66 ? 10.875 43.25 27.938 1 87.12 66 SER A CA 1
ATOM 514 C C . SER A 1 66 ? 12.227 43.75 28.422 1 87.12 66 SER A C 1
ATOM 516 O O . SER A 1 66 ? 12.297 44.688 29.203 1 87.12 66 SER A O 1
ATOM 518 N N . TYR A 1 67 ? 13.219 43.062 28 1 85.44 67 TYR A N 1
ATOM 519 C CA . TYR A 1 67 ? 14.562 43.5 28.344 1 85.44 67 TYR A CA 1
ATOM 520 C C . TYR A 1 67 ? 14.82 44.938 27.844 1 85.44 67 TYR A C 1
ATOM 522 O O . TYR A 1 67 ? 15.406 45.75 28.562 1 85.44 67 TYR A O 1
ATOM 530 N N . GLY A 1 68 ? 14.367 45.281 26.672 1 84.31 68 GLY A N 1
ATOM 531 C CA . GLY A 1 68 ? 14.523 46.625 26.141 1 84.31 68 GLY A CA 1
ATOM 532 C C . GLY A 1 68 ? 13.617 47.625 26.797 1 84.31 68 GLY A C 1
ATOM 533 O O . GLY A 1 68 ? 14.008 48.781 27 1 84.31 68 GLY A O 1
ATOM 534 N N . LEU A 1 69 ? 12.477 47.188 27.203 1 85.25 69 LEU A N 1
ATOM 535 C CA . LEU A 1 69 ? 11.508 48.062 27.828 1 85.25 69 LEU A CA 1
ATOM 536 C C . LEU A 1 69 ? 11.961 48.469 29.219 1 85.25 69 LEU A C 1
ATOM 538 O O . LEU A 1 69 ? 11.695 49.594 29.672 1 85.25 69 LEU A O 1
ATOM 542 N N . ASP A 1 70 ? 12.578 47.625 29.922 1 83.19 70 A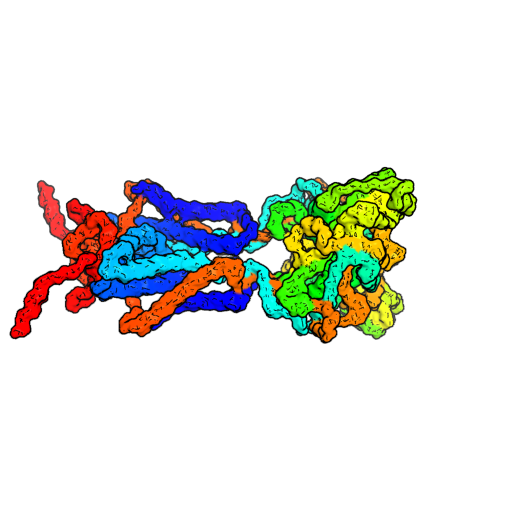SP A N 1
ATOM 543 C CA . ASP A 1 70 ? 12.969 47.844 31.312 1 83.19 70 ASP A CA 1
ATOM 544 C C . ASP A 1 70 ? 14.242 48.688 31.391 1 83.19 70 ASP A C 1
ATOM 546 O O . ASP A 1 70 ? 14.477 49.344 32.406 1 83.19 70 ASP A O 1
ATOM 550 N N . ARG A 1 71 ? 15 48.625 30.375 1 80.56 71 ARG A N 1
ATOM 551 C CA . ARG A 1 71 ? 16.25 49.375 30.406 1 80.56 71 ARG A CA 1
ATOM 552 C C . ARG A 1 71 ? 16.062 50.75 29.766 1 80.56 71 ARG A C 1
ATOM 554 O O . ARG A 1 71 ? 15.914 50.844 28.547 1 80.56 71 ARG A O 1
ATOM 561 N N . GLN A 1 72 ? 16.203 51.719 30.516 1 76.06 72 GLN A N 1
ATOM 562 C CA . GLN A 1 72 ? 15.953 53.094 30.094 1 76.06 72 GLN A CA 1
ATOM 563 C C . GLN A 1 72 ? 16.984 53.562 29.062 1 76.06 72 GLN A C 1
ATOM 565 O O . GLN A 1 72 ? 16.703 54.406 28.234 1 76.06 72 GLN A O 1
ATOM 570 N N . ASP A 1 73 ? 18.141 52.906 29.062 1 77.06 73 ASP A N 1
ATOM 571 C CA . ASP A 1 73 ? 19.219 53.312 28.172 1 77.06 73 ASP A CA 1
ATOM 572 C C . ASP A 1 73 ? 19.062 52.688 26.797 1 77.06 73 ASP A C 1
ATOM 574 O O . ASP A 1 73 ? 19.578 53.25 25.812 1 77.06 73 ASP A O 1
ATOM 578 N N . ILE A 1 74 ? 18.359 51.688 26.656 1 80.44 74 ILE A N 1
ATOM 579 C CA . ILE A 1 74 ? 18.25 50.969 25.375 1 80.44 74 ILE A CA 1
ATOM 580 C C . ILE A 1 74 ? 16.891 51.219 24.75 1 80.44 74 ILE A C 1
ATOM 582 O O . ILE A 1 74 ? 16.797 51.812 23.656 1 80.44 74 ILE A O 1
ATOM 586 N N . GLY A 1 75 ? 15.797 50.969 25.484 1 85.62 75 GLY A N 1
ATOM 587 C CA . GLY A 1 75 ? 14.438 51.094 24.984 1 85.62 75 GLY A CA 1
ATOM 588 C C . GLY A 1 75 ? 14.125 50.156 23.844 1 85.62 75 GLY A C 1
ATOM 589 O O . GLY A 1 75 ? 14.984 49.375 23.406 1 85.62 75 GLY A O 1
ATOM 590 N N . VAL A 1 76 ? 12.898 50.031 23.406 1 89.25 76 VAL A N 1
ATOM 591 C CA . VAL A 1 76 ? 12.445 49.219 22.281 1 89.25 76 VAL A CA 1
ATOM 592 C C . VAL A 1 76 ? 11.594 50.062 21.328 1 89.25 76 VAL A C 1
ATOM 594 O O . VAL A 1 76 ? 10.75 50.844 21.781 1 89.25 76 VAL A O 1
ATOM 597 N N . PRO A 1 77 ? 11.992 49.938 20.031 1 89.94 77 PRO A N 1
ATOM 598 C CA . PRO A 1 77 ? 11.125 50.688 19.125 1 89.94 77 PRO A CA 1
ATOM 599 C C . PRO A 1 77 ? 9.656 50.281 19.234 1 89.94 77 PRO A C 1
ATOM 601 O O . PRO A 1 77 ? 9.352 49.094 19.438 1 89.94 77 PRO A O 1
ATOM 604 N N . LEU A 1 78 ? 8.781 51.188 19.094 1 89.06 78 LEU A N 1
ATOM 605 C CA . LEU A 1 78 ? 7.344 51 19.219 1 89.06 78 LEU A CA 1
ATOM 606 C C . LEU A 1 78 ? 6.863 49.906 18.234 1 89.06 78 LEU A C 1
ATOM 608 O O . LEU A 1 78 ? 5.965 49.125 18.547 1 89.06 78 LEU A O 1
ATOM 612 N N . GLY A 1 79 ? 7.469 49.812 17.094 1 89 79 GLY A N 1
ATOM 613 C CA . GLY A 1 79 ? 7.066 48.844 16.078 1 89 79 GLY A CA 1
ATOM 614 C C . GLY A 1 79 ? 7.336 47.406 16.453 1 89 79 GLY A C 1
ATOM 615 O O . GLY A 1 79 ? 6.73 46.5 15.898 1 89 79 GLY A O 1
ATOM 616 N N . PHE A 1 80 ? 8.211 47.156 17.406 1 91 80 PHE A N 1
ATOM 617 C CA . PHE A 1 80 ? 8.594 45.812 17.797 1 91 80 PHE A CA 1
ATOM 618 C C . PHE A 1 80 ? 7.684 45.281 18.906 1 91 80 PHE A C 1
ATOM 620 O O . PHE A 1 80 ? 7.664 44.094 19.188 1 91 80 PHE A O 1
ATOM 627 N N . LEU A 1 81 ? 6.879 46.094 19.484 1 87.69 81 LEU A N 1
ATOM 628 C CA . LEU A 1 81 ? 6.098 45.719 20.656 1 87.69 81 LEU A CA 1
ATOM 629 C C . LEU A 1 81 ? 5.074 44.656 20.312 1 87.69 81 LEU A C 1
ATOM 631 O O . LEU A 1 81 ? 4.922 43.656 21.031 1 87.69 81 LEU A O 1
ATOM 635 N N . PRO A 1 82 ? 4.441 44.781 19.109 1 85.5 82 PRO A N 1
ATOM 636 C CA . PRO A 1 82 ? 3.424 43.781 18.797 1 85.5 82 PRO A CA 1
ATOM 637 C C . PRO A 1 82 ? 4.02 42.469 18.281 1 85.5 82 PRO A C 1
ATOM 639 O O . PRO A 1 82 ? 3.295 41.5 18.062 1 85.5 82 PRO A O 1
ATOM 642 N N . SER A 1 83 ? 5.246 42.344 18.062 1 85 83 SER A N 1
ATOM 643 C CA . SER A 1 83 ? 5.887 41.219 17.375 1 85 83 SER A CA 1
ATOM 644 C C . SER A 1 83 ? 5.617 39.906 18.094 1 85 83 SER A C 1
ATOM 646 O O . SER A 1 83 ? 5.336 38.906 17.453 1 85 83 SER A O 1
ATOM 648 N N . SER A 1 84 ? 5.629 39.844 19.406 1 80.88 84 SER A N 1
ATOM 649 C CA . SER A 1 84 ? 5.469 38.594 20.156 1 80.88 84 SER A CA 1
ATOM 650 C C . SER A 1 84 ? 4.02 38.125 20.141 1 80.88 84 SER A C 1
ATOM 652 O O . SER A 1 84 ? 3.744 36.969 20.406 1 80.88 84 SER A O 1
ATOM 654 N N . PHE A 1 85 ? 3.121 39 19.688 1 78.56 85 PHE A N 1
ATOM 655 C CA . PHE A 1 85 ? 1.704 38.656 19.734 1 78.56 85 PHE A CA 1
ATOM 656 C C . PHE A 1 85 ? 1.201 38.219 18.375 1 78.56 85 PHE A C 1
ATOM 658 O O . PHE A 1 85 ? 0.117 37.625 18.266 1 78.56 85 PHE A O 1
ATOM 665 N N . TYR A 1 86 ? 1.997 38.375 17.344 1 74.88 86 TYR A N 1
ATOM 666 C CA . TYR A 1 86 ? 1.596 38.031 15.984 1 74.88 86 TYR A CA 1
ATOM 667 C C . TYR A 1 86 ? 2.254 36.719 15.539 1 74.88 86 TYR A C 1
ATOM 669 O O . TYR A 1 86 ? 2.211 36.375 14.359 1 74.88 86 TYR A O 1
ATOM 677 N N . LEU A 1 87 ? 2.744 36 16.406 1 72.88 87 LEU A N 1
ATOM 678 C CA . LEU A 1 87 ? 3.586 34.875 16 1 72.88 87 LEU A CA 1
ATOM 679 C C . LEU A 1 87 ? 2.746 33.75 15.406 1 72.88 87 LEU A C 1
ATOM 681 O O . LEU A 1 87 ? 3.25 32.938 14.625 1 72.88 87 LEU A O 1
ATOM 685 N N . ALA A 1 88 ? 1.498 33.719 15.734 1 70.69 88 ALA A N 1
ATOM 686 C CA . ALA A 1 88 ? 0.647 32.688 15.188 1 70.69 88 ALA A CA 1
ATOM 687 C C . ALA A 1 88 ? 0.27 32.969 13.742 1 70.69 88 ALA A C 1
ATOM 689 O O . ALA A 1 88 ? -0.069 32.062 12.977 1 70.69 88 ALA A O 1
ATOM 690 N N . ALA A 1 89 ? 0.267 34.25 13.344 1 73.81 89 ALA A N 1
ATOM 691 C CA . ALA A 1 89 ? 0.033 34.688 11.969 1 73.81 89 ALA A CA 1
ATOM 692 C C . ALA A 1 89 ? 0.899 35.906 11.617 1 73.81 89 ALA A C 1
ATOM 694 O O . ALA A 1 89 ? 0.385 37 11.422 1 73.81 89 ALA A O 1
ATOM 695 N N . PRO A 1 90 ? 2.119 35.531 11.359 1 75.44 90 PRO A N 1
ATOM 696 C CA . PRO A 1 90 ? 3.059 36.656 11.297 1 75.44 90 PRO A CA 1
ATOM 697 C C . PRO A 1 90 ? 3.139 37.281 9.914 1 75.44 90 PRO A C 1
ATOM 699 O O . PRO A 1 90 ? 3.822 38.281 9.727 1 75.44 90 PRO A O 1
ATOM 702 N N . PHE A 1 91 ? 2.395 36.875 9.023 1 81.19 91 PHE A N 1
ATOM 703 C CA . PHE A 1 91 ? 2.572 37.281 7.641 1 81.19 91 PHE A CA 1
ATOM 704 C C . PHE A 1 91 ? 2.281 38.781 7.5 1 81.19 91 PHE A C 1
ATOM 706 O O . PHE A 1 91 ? 3.057 39.5 6.883 1 81.19 91 PHE A O 1
ATOM 713 N N . ARG A 1 92 ? 1.296 39.219 8.109 1 77.88 92 ARG A N 1
ATOM 714 C CA . ARG A 1 92 ? 0.93 40.625 8.008 1 77.88 92 ARG A CA 1
ATOM 715 C C . ARG A 1 92 ? 1.96 41.5 8.703 1 77.88 92 ARG A C 1
ATOM 717 O O . ARG A 1 92 ? 2.297 42.594 8.203 1 77.88 92 ARG A O 1
ATOM 724 N N . TYR A 1 93 ? 2.391 41.031 9.805 1 85.69 93 TYR A N 1
ATOM 725 C CA . TYR A 1 93 ? 3.395 41.781 10.547 1 85.69 93 TYR A CA 1
ATOM 726 C C . TYR A 1 93 ? 4.711 41.812 9.789 1 85.69 93 TYR A C 1
ATOM 728 O O . TYR A 1 93 ? 5.367 42.875 9.742 1 85.69 93 TYR A O 1
ATOM 736 N N . LEU A 1 94 ? 5.016 40.781 9.07 1 87.19 94 LEU A N 1
ATOM 737 C CA . LEU A 1 94 ? 6.27 40.688 8.328 1 87.19 94 LEU A CA 1
ATOM 738 C C . LEU A 1 94 ? 6.23 41.594 7.102 1 87.19 94 LEU A C 1
ATOM 740 O O . LEU A 1 94 ? 7.27 42.062 6.641 1 87.19 94 LEU A O 1
ATOM 744 N N . ALA A 1 95 ? 5.051 41.875 6.652 1 86.94 95 ALA A N 1
ATOM 745 C CA . ALA A 1 95 ? 4.922 42.688 5.461 1 86.94 95 ALA A CA 1
ATOM 746 C C . ALA A 1 95 ? 4.68 44.156 5.836 1 86.94 95 ALA A C 1
ATOM 748 O O . ALA A 1 95 ? 4.633 45.031 4.965 1 86.94 95 ALA A O 1
ATOM 749 N N . SER A 1 96 ? 4.641 44.469 7.051 1 85.88 96 SER A N 1
ATOM 750 C CA . SER A 1 96 ? 4.246 45.812 7.484 1 85.88 96 SER A CA 1
ATOM 751 C C . SER A 1 96 ? 5.469 46.688 7.734 1 85.88 96 SER A C 1
ATOM 753 O O . SER A 1 96 ? 6.566 46.188 7.977 1 85.88 96 SER A O 1
ATOM 755 N N . ARG A 1 97 ? 5.195 47.938 7.75 1 87.56 97 ARG A N 1
ATOM 756 C CA . ARG A 1 97 ? 6.234 48.938 8.039 1 87.56 97 ARG A CA 1
ATOM 757 C C . ARG A 1 97 ? 6.543 48.969 9.531 1 87.56 97 ARG A C 1
ATOM 759 O O . ARG A 1 97 ? 7.578 49.5 9.945 1 87.56 97 ARG A O 1
ATOM 766 N N . GLN A 1 98 ? 5.672 48.375 10.266 1 88 98 GLN A N 1
ATOM 767 C CA . GLN A 1 98 ? 5.879 48.312 11.711 1 88 98 GLN A CA 1
ATOM 768 C C . GLN A 1 98 ? 7.195 47.625 12.047 1 88 98 GLN A C 1
ATOM 770 O O . GLN A 1 98 ? 7.887 48 12.992 1 88 98 GLN A O 1
ATOM 775 N N . LEU A 1 99 ? 7.504 46.594 11.305 1 90.31 99 LEU A N 1
ATOM 776 C CA . LEU A 1 99 ? 8.711 45.812 11.555 1 90.31 99 LEU A CA 1
ATOM 777 C C . LEU A 1 99 ? 9.922 46.438 10.875 1 90.31 99 LEU A C 1
ATOM 779 O O . LEU A 1 99 ? 10.977 46.625 11.492 1 90.31 99 LEU A O 1
ATOM 783 N N . TRP A 1 100 ? 9.766 46.938 9.656 1 90.94 100 TRP A N 1
ATOM 784 C CA . TRP A 1 100 ? 10.914 47.25 8.82 1 90.94 100 TRP A CA 1
ATOM 785 C C . TRP A 1 100 ? 11.391 48.688 9.055 1 90.94 100 TRP A C 1
ATOM 787 O O . TRP A 1 100 ? 12.578 49 8.906 1 90.94 100 TRP A O 1
ATOM 797 N N . ALA A 1 101 ? 10.508 49.594 9.492 1 88.31 101 ALA A N 1
ATOM 798 C CA . ALA A 1 101 ? 10.898 50.969 9.75 1 88.31 101 ALA A CA 1
ATOM 799 C C . ALA A 1 101 ? 11.922 51.062 10.875 1 88.31 101 ALA A C 1
ATOM 801 O O . ALA A 1 101 ? 12.984 51.656 10.719 1 88.31 101 ALA A O 1
ATOM 802 N N . PRO A 1 102 ? 11.672 50.406 11.953 1 88.94 102 PRO A N 1
ATOM 803 C CA . PRO A 1 102 ? 12.664 50.469 13.031 1 88.94 102 PRO A CA 1
ATOM 804 C C . PRO A 1 102 ? 13.891 49.625 12.758 1 88.94 102 PRO A C 1
ATOM 806 O O . PRO A 1 102 ? 14.984 49.906 13.258 1 88.94 102 PRO A O 1
ATOM 809 N N . THR A 1 103 ? 13.773 48.625 12.031 1 87.44 103 THR A N 1
ATOM 810 C CA . THR A 1 103 ? 14.867 47.688 11.789 1 87.44 103 THR A CA 1
ATOM 811 C C . THR A 1 103 ? 15.977 48.344 10.969 1 87.44 103 THR A C 1
ATOM 813 O O . THR A 1 103 ? 17.156 48.125 11.227 1 87.44 103 THR A O 1
ATOM 816 N N . PHE A 1 104 ? 15.688 49.156 10.031 1 82.5 104 PHE A N 1
ATOM 817 C CA . PHE A 1 104 ? 16.688 49.719 9.125 1 82.5 104 PHE A CA 1
ATOM 818 C C . PHE A 1 104 ? 17.047 51.125 9.523 1 82.5 104 PHE A C 1
ATOM 820 O O . PHE A 1 104 ? 17.766 51.844 8.797 1 82.5 104 PHE A O 1
ATOM 827 N N . GLN A 1 105 ? 16.578 51.5 10.672 1 76.94 105 GLN A N 1
ATOM 828 C CA . GLN A 1 105 ? 16.922 52.875 11.086 1 76.94 105 GLN A CA 1
ATOM 829 C C . GLN A 1 105 ? 18.25 52.875 11.828 1 76.94 105 GLN A C 1
ATOM 831 O O . GLN A 1 105 ? 18.547 52 12.617 1 76.94 105 GLN A O 1
ATOM 836 N N . SER A 1 106 ? 19.125 53.812 11.453 1 68.56 106 SER A N 1
ATOM 837 C CA . SER A 1 106 ? 20.406 54.031 12.117 1 68.56 106 SER A CA 1
ATOM 838 C C . SER A 1 106 ? 20.219 54.719 13.453 1 68.56 106 SER A C 1
ATOM 840 O O . SER A 1 106 ? 19.516 55.75 13.539 1 68.56 106 SER A O 1
ATOM 842 N N . SER A 1 107 ? 20.156 53.969 14.531 1 68 107 SER A N 1
ATOM 843 C CA . SER A 1 107 ? 20.078 54.625 15.844 1 68 107 SER A CA 1
ATOM 844 C C . SER A 1 107 ? 21.328 54.312 16.672 1 68 107 SER A C 1
ATOM 846 O O . SER A 1 107 ? 22.219 53.594 16.219 1 68 107 SER A O 1
ATOM 848 N N . LYS A 1 108 ? 21.562 55.062 17.844 1 66.25 108 LYS A N 1
ATOM 849 C CA . LYS A 1 108 ? 22.688 54.875 18.766 1 66.25 108 LYS A CA 1
ATOM 850 C C . LYS A 1 108 ? 22.812 53.406 19.156 1 66.25 108 LYS A C 1
ATOM 852 O O . LYS A 1 108 ? 23.906 52.906 19.359 1 66.25 108 LYS A O 1
ATOM 857 N N . ASN A 1 109 ? 21.719 52.781 19.266 1 79.31 109 ASN A N 1
ATOM 858 C CA . ASN A 1 109 ? 21.703 51.375 19.625 1 79.31 109 ASN A CA 1
ATOM 859 C C . ASN A 1 109 ? 21.359 50.5 18.438 1 79.31 109 ASN A C 1
ATOM 861 O O . ASN A 1 109 ? 20.594 49.531 18.562 1 79.31 109 ASN A O 1
ATOM 865 N N . THR A 1 110 ? 21.938 50.844 17.391 1 81.56 110 THR A N 1
ATOM 866 C CA . THR A 1 110 ? 21.625 50.25 16.094 1 81.56 110 THR A CA 1
ATOM 867 C C . THR A 1 110 ? 21.891 48.719 16.141 1 81.56 110 THR A C 1
ATOM 869 O O . THR A 1 110 ? 21.141 47.938 15.57 1 81.56 110 THR A O 1
ATOM 872 N N . LYS A 1 111 ? 22.938 48.375 16.844 1 84.5 111 LYS A N 1
ATOM 873 C CA . LYS A 1 111 ? 23.266 46.938 16.891 1 84.5 111 LYS A CA 1
ATOM 874 C C . LYS A 1 111 ? 22.188 46.156 17.625 1 84.5 111 LYS A C 1
ATOM 876 O O . LYS A 1 111 ? 21.812 45.062 17.188 1 84.5 111 LYS A O 1
ATOM 881 N N . HIS A 1 112 ? 21.75 46.688 18.703 1 85.44 112 HIS A N 1
ATOM 882 C CA . HIS A 1 112 ? 20.703 46.031 19.469 1 85.44 112 HIS A CA 1
ATOM 883 C C . HIS A 1 112 ? 19.391 45.969 18.688 1 85.44 112 HIS A C 1
ATOM 885 O O . HIS A 1 112 ? 18.672 44.969 18.734 1 85.44 112 HIS A O 1
ATOM 891 N N . GLN A 1 113 ? 19.125 46.969 18 1 88 113 GLN A N 1
ATOM 892 C CA . GLN A 1 113 ? 17.906 47.062 17.203 1 88 113 GLN A CA 1
ATOM 893 C C . GLN A 1 113 ? 17.938 46.062 16.047 1 88 113 GLN A C 1
ATOM 895 O O . GLN A 1 113 ? 16.938 45.406 15.766 1 88 113 GLN A O 1
ATOM 900 N N . TRP A 1 114 ? 19.078 46 15.461 1 90.06 114 TRP A N 1
ATOM 901 C CA . TRP A 1 114 ? 19.219 45.062 14.359 1 90.06 114 TRP A CA 1
ATOM 902 C C . TRP A 1 114 ? 19.125 43.625 14.852 1 90.06 114 TRP A C 1
ATOM 904 O O . TRP A 1 114 ? 18.516 42.781 14.188 1 90.06 114 TRP A O 1
ATOM 914 N N . ALA A 1 115 ? 19.703 43.344 15.945 1 89.5 115 ALA A N 1
ATOM 915 C CA . ALA A 1 115 ? 19.656 42 16.516 1 89.5 115 ALA A CA 1
ATOM 916 C C . ALA A 1 115 ? 18.219 41.625 16.875 1 89.5 115 ALA A C 1
ATOM 918 O O . ALA A 1 115 ? 17.812 40.469 16.672 1 89.5 115 ALA A O 1
ATOM 919 N N . THR A 1 116 ? 17.5 42.562 17.391 1 91.5 116 THR A N 1
ATOM 920 C CA . THR A 1 116 ? 16.109 42.312 17.75 1 91.5 116 THR A CA 1
ATOM 921 C C . THR A 1 116 ? 15.266 42.094 16.5 1 91.5 116 THR A C 1
ATOM 923 O O . THR A 1 116 ? 14.422 41.219 16.438 1 91.5 116 THR A O 1
ATOM 926 N N . GLY A 1 117 ? 15.492 42.969 15.539 1 91.81 117 GLY A N 1
ATOM 927 C CA . GLY A 1 117 ? 14.797 42.781 14.273 1 91.81 117 GLY A CA 1
ATOM 928 C C . GLY A 1 117 ? 15.07 41.438 13.625 1 91.81 117 GLY A C 1
ATOM 929 O O . GLY A 1 117 ? 14.141 40.781 13.148 1 91.81 117 GLY A O 1
ATOM 930 N N . ALA A 1 118 ? 16.281 41.031 13.664 1 92.31 118 ALA A N 1
ATOM 931 C CA . ALA A 1 118 ? 16.656 39.75 13.102 1 92.31 118 ALA A CA 1
ATOM 932 C C . ALA A 1 118 ? 16.016 38.594 13.867 1 92.31 118 ALA A C 1
ATOM 934 O O . ALA A 1 118 ? 15.609 37.594 13.281 1 92.31 118 ALA A O 1
ATOM 935 N N . MET A 1 119 ? 15.977 38.75 15.109 1 93.25 119 MET A N 1
ATOM 936 C CA . MET A 1 119 ? 15.359 37.719 15.938 1 93.25 119 MET A CA 1
ATOM 937 C C . MET A 1 119 ? 13.867 37.594 15.641 1 93.25 119 MET A C 1
ATOM 939 O O . MET A 1 119 ? 13.328 36.5 15.547 1 93.25 119 MET A O 1
ATOM 943 N N . ILE A 1 120 ? 13.211 38.75 15.484 1 94.12 120 ILE A N 1
ATOM 944 C CA . ILE A 1 120 ? 11.781 38.75 15.18 1 94.12 120 ILE A CA 1
ATOM 945 C C . ILE A 1 120 ? 11.531 38.031 13.852 1 94.12 120 ILE A C 1
ATOM 947 O O . ILE A 1 120 ? 10.633 37.188 13.758 1 94.12 120 ILE A O 1
ATOM 951 N N . VAL A 1 121 ? 12.336 38.312 12.922 1 93.44 121 VAL A N 1
ATOM 952 C CA . VAL A 1 121 ? 12.18 37.688 11.602 1 93.44 121 VAL A CA 1
ATOM 953 C C . VAL A 1 121 ? 12.43 36.188 11.695 1 93.44 121 VAL A C 1
ATOM 955 O O . VAL A 1 121 ? 11.656 35.406 11.172 1 93.44 121 VAL A O 1
ATOM 958 N N . SER A 1 122 ? 13.492 35.812 12.328 1 92.81 122 SER A N 1
ATOM 959 C CA . SER A 1 122 ? 13.836 34.406 12.453 1 92.81 122 SER A CA 1
ATOM 960 C C . SER A 1 122 ? 12.758 33.625 13.203 1 92.81 122 SER A C 1
ATOM 962 O O . SER A 1 122 ? 12.344 32.531 12.773 1 92.81 122 SER A O 1
ATOM 964 N N . VAL A 1 123 ? 12.289 34.188 14.258 1 93.94 123 VAL A N 1
ATOM 965 C CA . VAL A 1 123 ? 11.242 33.531 15.047 1 93.94 123 VAL A CA 1
ATOM 966 C C . VAL A 1 123 ? 9.953 33.438 14.219 1 93.94 123 VAL A C 1
ATOM 968 O O . VAL A 1 123 ? 9.25 32.438 14.266 1 93.94 123 VAL A O 1
ATOM 971 N N . SER A 1 124 ? 9.648 34.469 13.492 1 93.25 124 SER A N 1
ATOM 972 C CA . SER A 1 124 ? 8.453 34.469 12.656 1 93.25 124 SER A CA 1
ATOM 973 C C . SER A 1 124 ? 8.523 33.375 11.602 1 93.25 124 SER A C 1
ATOM 975 O O . SER A 1 124 ? 7.531 32.688 11.359 1 93.25 124 SER A O 1
ATOM 977 N N . ILE A 1 125 ? 9.625 33.188 11.07 1 92.06 125 ILE A N 1
ATOM 978 C CA . ILE A 1 125 ? 9.812 32.156 10.055 1 92.06 125 ILE A CA 1
ATOM 979 C C . ILE A 1 125 ? 9.633 30.781 10.688 1 92.06 125 ILE A C 1
ATOM 981 O O . ILE A 1 125 ? 8.977 29.906 10.117 1 92.06 125 ILE A O 1
ATOM 985 N N . LEU A 1 126 ? 10.18 30.594 11.805 1 93.69 126 LEU A N 1
ATOM 986 C CA . LEU A 1 126 ? 10.039 29.328 12.508 1 93.69 126 LEU A CA 1
ATOM 987 C C . LEU A 1 126 ? 8.578 29.047 12.852 1 93.69 126 LEU A C 1
ATOM 989 O O . LEU A 1 126 ? 8.117 27.906 12.766 1 93.69 126 LEU A O 1
ATOM 993 N N . CYS A 1 127 ? 7.879 30.078 13.172 1 92.06 127 CYS A N 1
ATOM 994 C CA . CYS A 1 127 ? 6.477 29.938 13.539 1 92.06 127 CYS A CA 1
ATOM 995 C C . CYS A 1 127 ? 5.629 29.578 12.328 1 92.06 127 CYS A C 1
ATOM 997 O O . CYS A 1 127 ? 4.711 28.766 12.422 1 92.06 127 CYS A O 1
ATOM 999 N N . ILE A 1 128 ? 5.945 30.141 11.219 1 90.25 128 ILE A N 1
ATOM 1000 C CA . ILE A 1 128 ? 5.219 29.859 9.984 1 90.25 128 ILE A CA 1
ATOM 1001 C C . ILE A 1 128 ? 5.43 28.391 9.594 1 90.25 128 ILE A C 1
ATOM 1003 O O . ILE A 1 128 ? 4.496 27.719 9.156 1 90.25 128 ILE A O 1
ATOM 1007 N N . ALA A 1 129 ? 6.559 27.891 9.812 1 92.88 129 ALA A N 1
ATOM 1008 C CA . ALA A 1 129 ? 6.93 26.562 9.336 1 92.88 129 ALA A CA 1
ATOM 1009 C C . ALA A 1 129 ? 6.613 25.5 10.383 1 92.88 129 ALA A C 1
ATOM 1011 O O . ALA A 1 129 ? 6.625 24.312 10.086 1 92.88 129 ALA A O 1
ATOM 1012 N N . ALA A 1 130 ? 6.305 25.906 11.539 1 93.56 130 ALA A N 1
ATOM 1013 C CA . ALA A 1 130 ? 6.191 24.984 12.664 1 93.56 130 ALA A CA 1
ATOM 1014 C C . ALA A 1 130 ? 5.098 23.953 12.414 1 93.56 130 ALA A C 1
ATOM 1016 O O . ALA A 1 130 ? 5.301 22.75 12.641 1 93.56 130 ALA A O 1
ATOM 1017 N N . SER A 1 131 ? 4.039 24.359 11.898 1 92.5 131 SER A N 1
ATOM 1018 C CA . SER A 1 131 ? 2.9 23.469 11.758 1 92.5 131 SER A CA 1
ATOM 1019 C C . SER A 1 131 ? 3.174 22.391 10.719 1 92.5 131 SER A C 1
ATOM 1021 O O . SER A 1 131 ? 3.146 21.188 11.031 1 92.5 131 SER A O 1
ATOM 1023 N N . PRO A 1 132 ? 3.459 22.75 9.477 1 95.19 132 PRO A N 1
ATOM 1024 C CA . PRO A 1 132 ? 3.713 21.719 8.477 1 95.19 132 PRO A CA 1
ATOM 1025 C C . PRO A 1 132 ? 4.918 20.844 8.828 1 95.19 132 PRO A C 1
ATOM 1027 O O . PRO A 1 132 ? 4.895 19.625 8.602 1 95.19 132 PRO A O 1
ATOM 1030 N N . LEU A 1 133 ? 5.922 21.469 9.391 1 96.62 133 LEU A N 1
ATOM 1031 C CA . LEU A 1 133 ? 7.129 20.703 9.68 1 96.62 133 LEU A CA 1
ATOM 1032 C C . LEU A 1 133 ? 6.898 19.75 10.836 1 96.62 133 LEU A C 1
ATOM 1034 O O . LEU A 1 133 ? 7.449 18.641 10.859 1 96.62 133 LEU A O 1
ATOM 1038 N N . SER A 1 134 ? 6.098 20.156 11.805 1 97.06 134 SER A N 1
ATOM 1039 C CA . SER A 1 134 ? 5.707 19.25 12.867 1 97.06 134 SER A CA 1
ATOM 1040 C C . SER A 1 134 ? 4.91 18.062 12.32 1 97.06 134 SER A C 1
ATOM 1042 O O . SER A 1 134 ? 5.145 16.922 12.703 1 97.06 134 SER A O 1
ATOM 1044 N N . ALA A 1 135 ? 4.039 18.328 11.453 1 97.5 135 ALA A N 1
ATOM 1045 C CA . ALA A 1 135 ? 3.232 17.266 10.852 1 97.5 135 ALA A CA 1
ATOM 1046 C C . ALA A 1 135 ? 4.098 16.328 10.023 1 97.5 135 ALA A C 1
ATOM 1048 O O . ALA A 1 135 ? 3.938 15.102 10.094 1 97.5 135 ALA A O 1
ATOM 1049 N N . ILE A 1 136 ? 4.992 16.891 9.25 1 97.25 136 ILE A N 1
ATOM 1050 C CA . ILE A 1 136 ? 5.883 16.094 8.398 1 97.25 136 ILE A CA 1
ATOM 1051 C C . ILE A 1 136 ? 6.727 15.164 9.266 1 97.25 136 ILE A C 1
ATOM 1053 O O . ILE A 1 136 ? 6.934 14 8.906 1 97.25 136 ILE A O 1
ATOM 1057 N N . ALA A 1 137 ? 7.16 15.664 10.383 1 97.44 137 ALA A N 1
ATOM 1058 C CA . ALA A 1 137 ? 7.988 14.852 11.266 1 97.44 137 ALA A CA 1
ATOM 1059 C C . ALA A 1 137 ? 7.152 13.805 11.992 1 97.44 137 ALA A C 1
ATOM 1061 O O . ALA A 1 137 ? 7.637 12.711 12.289 1 97.44 137 ALA A O 1
ATOM 1062 N N . MET A 1 138 ? 5.898 14.062 12.281 1 96.94 138 MET A N 1
ATOM 1063 C CA . MET A 1 138 ? 5.09 13.195 13.133 1 96.94 138 MET A CA 1
ATOM 1064 C C . MET A 1 138 ? 4.445 12.078 12.32 1 96.94 138 MET A C 1
ATOM 1066 O O . MET A 1 138 ? 4.188 10.992 12.852 1 96.94 138 MET A O 1
ATOM 1070 N N . ILE A 1 139 ? 4.156 12.273 11.109 1 96.12 139 ILE A N 1
ATOM 1071 C CA . ILE A 1 139 ? 3.449 11.289 10.297 1 96.12 139 ILE A CA 1
ATOM 1072 C C . ILE A 1 139 ? 4.453 10.336 9.656 1 96.12 139 ILE A C 1
ATOM 1074 O O . ILE A 1 139 ? 5.297 10.758 8.859 1 96.12 139 ILE A O 1
ATOM 1078 N N . PRO A 1 140 ? 4.316 9.148 9.992 1 95.38 140 PRO A N 1
ATOM 1079 C CA . PRO A 1 140 ? 5.211 8.188 9.344 1 95.38 140 PRO A CA 1
ATOM 1080 C C . PRO A 1 140 ? 4.879 7.973 7.867 1 95.38 140 PRO A C 1
ATOM 1082 O O . PRO A 1 140 ? 3.777 8.312 7.426 1 95.38 140 PRO A O 1
ATOM 1085 N N . ARG A 1 141 ? 5.828 7.48 7.16 1 94.62 141 ARG A N 1
ATOM 1086 C CA . ARG A 1 141 ? 5.652 7.289 5.723 1 94.62 141 ARG A CA 1
ATOM 1087 C C . ARG A 1 141 ? 5.582 5.809 5.371 1 94.62 141 ARG A C 1
ATOM 1089 O O . ARG A 1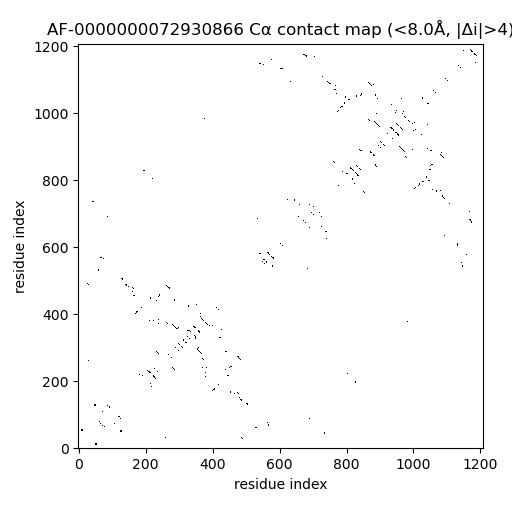 141 ? 6.266 4.988 5.984 1 94.62 141 ARG A O 1
ATOM 1096 N N . LEU A 1 142 ? 4.73 5.605 4.352 1 91.75 142 LEU A N 1
ATOM 1097 C CA . LEU A 1 142 ? 4.574 4.242 3.852 1 91.75 142 LEU A CA 1
ATOM 1098 C C . LEU A 1 142 ? 5.617 3.93 2.787 1 91.75 142 LEU A C 1
ATOM 1100 O O . LEU A 1 142 ? 5.91 4.77 1.931 1 91.75 142 LEU A O 1
ATOM 1104 N N . GLY A 1 143 ? 6.207 2.719 2.91 1 90.56 143 GLY A N 1
ATOM 1105 C CA . GLY A 1 143 ? 7.18 2.287 1.916 1 90.56 143 GLY A CA 1
ATOM 1106 C C . GLY A 1 143 ? 7.828 0.958 2.256 1 90.56 143 GLY A C 1
ATOM 1107 O O . GLY A 1 143 ? 7.441 0.302 3.225 1 90.56 143 GLY A O 1
ATOM 1108 N N . TRP A 1 144 ? 8.695 0.512 1.377 1 92.5 144 TRP A N 1
ATOM 1109 C CA . TRP A 1 144 ? 9.531 -0.659 1.62 1 92.5 144 TRP A CA 1
ATOM 1110 C C . TRP A 1 144 ? 10.773 -0.283 2.416 1 92.5 144 TRP A C 1
ATOM 1112 O O . TRP A 1 144 ? 11.617 0.481 1.939 1 92.5 144 TRP A O 1
ATOM 1122 N N . TRP A 1 145 ? 10.859 -0.797 3.648 1 93.19 145 TRP A N 1
ATOM 1123 C CA . TRP A 1 145 ? 11.984 -0.452 4.508 1 93.19 145 TRP A CA 1
ATOM 1124 C C . TRP A 1 145 ? 12.812 -1.688 4.848 1 93.19 145 TRP A C 1
ATOM 1126 O O . TRP A 1 145 ? 12.266 -2.734 5.195 1 93.19 145 TRP A O 1
ATOM 1136 N N . LYS A 1 146 ? 14.102 -1.549 4.773 1 92.25 146 LYS A N 1
ATOM 1137 C CA . LYS A 1 146 ? 15.031 -2.645 5.031 1 92.25 146 LYS A CA 1
ATOM 1138 C C . LYS A 1 146 ? 14.992 -3.064 6.496 1 92.25 146 LYS A C 1
ATOM 1140 O O . LYS A 1 146 ? 14.945 -2.215 7.391 1 92.25 146 LYS A O 1
ATOM 1145 N N . ASN A 1 147 ? 14.945 -4.332 6.727 1 90.94 147 ASN A N 1
ATOM 1146 C CA . ASN A 1 147 ? 15.094 -4.891 8.062 1 90.94 147 ASN A CA 1
ATOM 1147 C C . ASN A 1 147 ? 16.547 -5.254 8.359 1 90.94 147 ASN A C 1
ATOM 1149 O O . ASN A 1 147 ? 17.016 -6.328 7.977 1 90.94 147 ASN A O 1
ATOM 1153 N N . ASP A 1 148 ? 17.109 -4.516 9.172 1 87.75 148 ASP A N 1
ATOM 1154 C CA . ASP A 1 148 ? 18.531 -4.695 9.453 1 87.75 148 ASP A CA 1
ATOM 1155 C C . ASP A 1 148 ? 18.766 -5.898 10.359 1 87.75 148 ASP A C 1
ATOM 1157 O O . ASP A 1 148 ? 19.891 -6.418 10.438 1 87.75 148 ASP A O 1
ATOM 1161 N N . ASP A 1 149 ? 17.797 -6.406 11 1 84.38 149 ASP A N 1
ATOM 1162 C CA . ASP A 1 149 ? 17.938 -7.5 11.953 1 84.38 149 ASP A CA 1
ATOM 1163 C C . ASP A 1 149 ? 17.703 -8.852 11.281 1 84.38 149 ASP A C 1
ATOM 1165 O O . ASP A 1 149 ? 17.906 -9.898 11.898 1 84.38 149 ASP A O 1
ATOM 1169 N N . PHE A 1 150 ? 17.375 -8.812 10.062 1 88.69 150 PHE A N 1
ATOM 1170 C CA . PHE A 1 150 ? 17.062 -10.062 9.375 1 88.69 150 PHE A CA 1
ATOM 1171 C C . PHE A 1 150 ? 18.344 -10.836 9.062 1 88.69 150 PHE A C 1
ATOM 1173 O O . PHE A 1 150 ? 19.266 -10.289 8.461 1 88.69 150 PHE A O 1
ATOM 1180 N N . ASP A 1 151 ? 18.328 -12.062 9.562 1 87.56 151 ASP A N 1
ATOM 1181 C CA . ASP A 1 151 ? 19.391 -13.016 9.258 1 87.56 151 ASP A CA 1
ATOM 1182 C C . ASP A 1 151 ? 18.812 -14.344 8.766 1 87.56 151 ASP A C 1
ATOM 1184 O O . ASP A 1 151 ? 18.297 -15.141 9.555 1 87.56 151 ASP A O 1
ATOM 1188 N N . ALA A 1 152 ? 19 -14.508 7.5 1 86.88 152 ALA A N 1
ATOM 1189 C CA . ALA A 1 152 ? 18.453 -15.703 6.875 1 86.88 152 ALA A CA 1
ATOM 1190 C C . ALA A 1 152 ? 19.188 -16.953 7.336 1 86.88 152 ALA A C 1
ATOM 1192 O O . ALA A 1 152 ? 18.656 -18.062 7.211 1 86.88 152 ALA A O 1
ATOM 1193 N N . PHE A 1 153 ? 20.328 -16.797 7.859 1 86.38 153 PHE A N 1
ATOM 1194 C CA . PHE A 1 153 ? 21.172 -17.953 8.18 1 86.38 153 PHE A CA 1
ATOM 1195 C C . PHE A 1 153 ? 21.047 -18.312 9.656 1 86.38 153 PHE A C 1
ATOM 1197 O O . PHE A 1 153 ? 21.672 -19.266 10.117 1 86.38 153 PHE A O 1
ATOM 1204 N N . ALA A 1 154 ? 20.281 -17.531 10.289 1 79.69 154 ALA A N 1
ATOM 1205 C CA . ALA A 1 154 ? 20.094 -17.828 11.711 1 79.69 154 ALA A CA 1
ATOM 1206 C C . ALA A 1 154 ? 19.391 -19.172 11.891 1 79.69 154 ALA A C 1
ATOM 1208 O O . ALA A 1 154 ? 18.547 -19.547 11.078 1 79.69 154 ALA A O 1
ATOM 1209 N N . ASP A 1 155 ? 19.797 -20 12.719 1 65.5 155 ASP A N 1
ATOM 1210 C CA . ASP A 1 155 ? 19.281 -21.344 12.961 1 65.5 155 ASP A CA 1
ATOM 1211 C C . ASP A 1 155 ? 17.859 -21.297 13.516 1 65.5 155 ASP A C 1
ATOM 1213 O O . ASP A 1 155 ? 17.656 -20.875 14.656 1 65.5 155 ASP A O 1
ATOM 1217 N N . ASP A 1 156 ? 16.953 -21.281 12.727 1 61.59 156 ASP A N 1
ATOM 1218 C CA . ASP A 1 156 ? 15.578 -21.312 13.234 1 61.59 156 ASP A CA 1
ATOM 1219 C C . ASP A 1 156 ? 14.984 -22.719 13.133 1 61.59 156 ASP A C 1
ATOM 1221 O O . ASP A 1 156 ? 13.766 -22.891 13.211 1 61.59 156 ASP A O 1
ATOM 1225 N N . GLY A 1 157 ? 15.891 -23.703 13.078 1 57.94 157 GLY A N 1
ATOM 1226 C CA . GLY A 1 157 ? 15.43 -25.078 13.039 1 57.94 157 GLY A CA 1
ATOM 1227 C C . GLY A 1 157 ? 15 -25.531 11.656 1 57.94 157 GLY A C 1
ATOM 1228 O O . GLY A 1 157 ? 14.656 -26.703 11.461 1 57.94 157 GLY A O 1
ATOM 1229 N N . GLY A 1 158 ? 15 -24.594 10.742 1 58.53 158 GLY A N 1
ATOM 1230 C CA . GLY A 1 158 ? 14.578 -24.984 9.406 1 58.53 158 GLY A CA 1
ATOM 1231 C C . GLY A 1 158 ? 15.711 -25.562 8.562 1 58.53 158 GLY A C 1
ATOM 1232 O O . GLY A 1 158 ? 16.766 -25.891 9.094 1 58.53 158 GLY A O 1
ATOM 1233 N N . SER A 1 159 ? 15.445 -25.922 7.293 1 62.31 159 SER A N 1
ATOM 1234 C CA . SER A 1 159 ? 16.438 -26.438 6.355 1 62.31 159 SER A CA 1
ATOM 1235 C C . SER A 1 159 ? 17.641 -25.5 6.262 1 62.31 159 SER A C 1
ATOM 1237 O O . SER A 1 159 ? 17.484 -24.281 6.223 1 62.31 159 SER A O 1
ATOM 1239 N N . PRO A 1 160 ? 18.781 -26.109 6.484 1 66.81 160 PRO A N 1
ATOM 1240 C CA . PRO A 1 160 ? 19.984 -25.281 6.418 1 66.81 160 PRO A CA 1
ATOM 1241 C C . PRO A 1 160 ? 20.094 -24.516 5.102 1 66.81 160 PRO A C 1
ATOM 1243 O O . PRO A 1 160 ? 19.812 -25.062 4.035 1 66.81 160 PRO A O 1
ATOM 1246 N N . LEU A 1 161 ? 20.328 -23.281 5.188 1 80.38 161 LEU A N 1
ATOM 1247 C CA . LEU A 1 161 ? 20.531 -22.406 4.039 1 80.38 161 LEU A CA 1
ATOM 1248 C C . LEU A 1 161 ? 22.016 -22.234 3.732 1 80.38 161 LEU A C 1
ATOM 1250 O O . LEU A 1 161 ? 22.812 -22 4.637 1 80.38 161 LEU A O 1
ATOM 1254 N N . VAL A 1 162 ? 22.344 -22.531 2.473 1 82.31 162 VAL A N 1
ATOM 1255 C CA . VAL A 1 162 ? 23.719 -22.438 2.023 1 82.31 162 VAL A CA 1
ATOM 1256 C C . VAL A 1 162 ? 24.094 -20.969 1.827 1 82.31 162 VAL A C 1
ATOM 1258 O O . VAL A 1 162 ? 23.359 -20.219 1.174 1 82.31 162 VAL A O 1
ATOM 1261 N N . LYS A 1 163 ? 25.203 -20.609 2.418 1 86.81 163 LYS A N 1
ATOM 1262 C CA . LYS A 1 163 ? 25.656 -19.234 2.289 1 86.81 163 LYS A CA 1
ATOM 1263 C C . LYS A 1 163 ? 26.672 -19.094 1.158 1 86.81 163 LYS A C 1
ATOM 1265 O O . LYS A 1 163 ? 26.688 -18.078 0.446 1 86.81 163 LYS A O 1
ATOM 1270 N N . TRP A 1 164 ? 27.516 -20.078 1.049 1 87.69 164 TRP A N 1
ATOM 1271 C CA . TRP A 1 164 ? 28.609 -20.016 0.073 1 87.69 164 TRP A CA 1
ATOM 1272 C C . TRP A 1 164 ? 28.344 -20.938 -1.106 1 87.69 164 TRP A C 1
ATOM 1274 O O . TRP A 1 164 ? 28.062 -22.125 -0.921 1 87.69 164 TRP A O 1
ATOM 1284 N N . LEU A 1 165 ? 28.359 -20.297 -2.291 1 86.94 165 LEU A N 1
ATOM 1285 C CA . LEU A 1 165 ? 28.156 -21.016 -3.539 1 86.94 165 LEU A CA 1
ATOM 1286 C C . LEU A 1 165 ? 29.406 -20.984 -4.41 1 86.94 165 LEU A C 1
ATOM 1288 O O . LEU A 1 165 ? 30.156 -20 -4.371 1 86.94 165 LEU A O 1
ATOM 1292 N N . PRO A 1 166 ? 29.609 -22.125 -5.09 1 84.44 166 PRO A N 1
ATOM 1293 C CA . PRO A 1 166 ? 30.672 -22 -6.086 1 84.44 166 PRO A CA 1
ATOM 1294 C C . PRO A 1 166 ? 30.453 -20.828 -7.039 1 84.44 166 PRO A C 1
ATOM 1296 O O . PRO A 1 166 ? 29.328 -20.531 -7.418 1 84.44 166 PRO A O 1
ATOM 1299 N N . HIS A 1 167 ? 31.547 -20.266 -7.395 1 88.38 167 HIS A N 1
ATOM 1300 C CA . HIS A 1 167 ? 31.469 -19.141 -8.328 1 88.38 167 HIS A CA 1
ATOM 1301 C C . HIS A 1 167 ? 30.766 -19.547 -9.617 1 88.38 167 HIS A C 1
ATOM 1303 O O . HIS A 1 167 ? 31.109 -20.578 -10.219 1 88.38 167 HIS A O 1
ATOM 1309 N N . ILE A 1 168 ? 29.844 -18.781 -9.977 1 87.62 168 ILE A N 1
ATOM 1310 C CA . ILE A 1 168 ? 29.094 -19.078 -11.188 1 87.62 168 ILE A CA 1
ATOM 1311 C C . ILE A 1 168 ? 29.812 -18.469 -12.398 1 87.62 168 ILE A C 1
ATOM 1313 O O . ILE A 1 168 ? 29.984 -17.25 -12.469 1 87.62 168 ILE A O 1
ATOM 1317 N N . GLU A 1 169 ? 30.219 -19.312 -13.234 1 88 169 GLU A N 1
ATOM 1318 C CA . GLU A 1 169 ? 30.812 -18.859 -14.484 1 88 169 GLU A CA 1
ATOM 1319 C C . GLU A 1 169 ? 29.75 -18.641 -15.555 1 88 169 GLU A C 1
ATOM 1321 O O . GLU A 1 169 ? 29.109 -19.578 -16.016 1 88 169 GLU A O 1
ATOM 1326 N N . TYR A 1 170 ? 29.562 -17.406 -15.875 1 92.69 170 TYR A N 1
ATOM 1327 C CA . TYR A 1 170 ? 28.625 -17.078 -16.938 1 92.69 170 TYR A CA 1
ATOM 1328 C C . TYR A 1 170 ? 29.25 -17.266 -18.312 1 92.69 170 TYR A C 1
ATOM 1330 O O . TYR A 1 170 ? 29.641 -16.297 -18.969 1 92.69 170 TYR A O 1
ATOM 1338 N N . ARG A 1 171 ? 29.219 -18.438 -18.688 1 93.69 171 ARG A N 1
ATOM 1339 C CA . ARG A 1 171 ? 29.812 -18.766 -19.984 1 93.69 171 ARG A CA 1
ATOM 1340 C C . ARG A 1 171 ? 28.953 -18.234 -21.125 1 93.69 171 ARG A C 1
ATOM 1342 O O . ARG A 1 171 ? 27.719 -18.281 -21.047 1 93.69 171 ARG A O 1
ATOM 1349 N N . THR A 1 172 ? 29.609 -17.797 -22.125 1 94.88 172 THR A N 1
ATOM 1350 C CA . THR A 1 172 ? 28.875 -17.25 -23.266 1 94.88 172 THR A CA 1
ATOM 1351 C C . THR A 1 172 ? 28.797 -18.266 -24.391 1 94.88 172 THR A C 1
ATOM 1353 O O . THR A 1 172 ? 28.078 -18.047 -25.375 1 94.88 172 THR A O 1
ATOM 1356 N N . VAL A 1 173 ? 29.562 -19.266 -24.297 1 94.81 173 VAL A N 1
ATOM 1357 C CA . VAL A 1 173 ? 29.453 -20.391 -25.219 1 94.81 173 VAL A CA 1
ATOM 1358 C C . VAL A 1 173 ? 29.125 -21.672 -24.453 1 94.81 173 VAL A C 1
ATOM 1360 O O . VAL A 1 173 ? 29.891 -22.109 -23.594 1 94.81 173 VAL A O 1
ATOM 1363 N N . LEU A 1 174 ? 27.984 -22.203 -24.766 1 95.06 174 LEU A N 1
ATOM 1364 C CA . LEU A 1 174 ? 27.547 -23.406 -24.062 1 95.06 174 LEU A CA 1
ATOM 1365 C C . LEU A 1 174 ? 27.594 -24.625 -24.969 1 95.06 174 LEU A C 1
ATOM 1367 O O . LEU A 1 174 ? 26.844 -24.688 -25.953 1 95.06 174 LEU A O 1
ATOM 1371 N N . GLY A 1 175 ? 28.531 -25.5 -24.609 1 91.38 175 GLY A N 1
ATOM 1372 C CA . GLY A 1 175 ? 28.641 -26.766 -25.328 1 91.38 175 GLY A CA 1
ATOM 1373 C C . GLY A 1 175 ? 28.266 -27.969 -24.469 1 91.38 175 GLY A C 1
ATOM 1374 O O . GLY A 1 175 ? 27.422 -27.859 -23.578 1 91.38 175 GLY A O 1
ATOM 1375 N N . SER A 1 176 ? 28.812 -29.094 -24.719 1 87.94 176 SER A N 1
ATOM 1376 C CA . SER A 1 176 ? 28.484 -30.359 -24.047 1 87.94 176 SER A CA 1
ATOM 1377 C C . SER A 1 176 ? 28.891 -30.312 -22.578 1 87.94 176 SER A C 1
ATOM 1379 O O . SER A 1 176 ? 28.266 -30.953 -21.734 1 87.94 176 SER A O 1
ATOM 1381 N N . GLU A 1 177 ? 29.797 -29.547 -22.297 1 85.5 177 GLU A N 1
ATOM 1382 C CA . GLU A 1 177 ? 30.328 -29.484 -20.938 1 85.5 177 GLU A CA 1
ATOM 1383 C C . GLU A 1 177 ? 29.406 -28.688 -20.016 1 85.5 177 GLU A C 1
ATOM 1385 O O . GLU A 1 177 ? 29.484 -28.797 -18.797 1 85.5 177 GLU A O 1
ATOM 1390 N N . SER A 1 178 ? 28.547 -27.969 -20.656 1 87.38 178 SER A N 1
ATOM 1391 C CA . SER A 1 178 ? 27.703 -27.078 -19.875 1 87.38 178 SER A CA 1
ATOM 1392 C C . SER A 1 178 ? 26.297 -27.641 -19.734 1 87.38 178 SER A C 1
ATOM 1394 O O . SER A 1 178 ? 25.375 -26.953 -19.281 1 87.38 178 SER A O 1
ATOM 1396 N N . ILE A 1 179 ? 26.094 -28.844 -20.156 1 85.06 179 ILE A N 1
ATOM 1397 C CA . ILE A 1 179 ? 24.766 -29.453 -20.062 1 85.06 179 ILE A CA 1
ATOM 1398 C C . ILE A 1 179 ? 24.406 -29.672 -18.594 1 85.06 179 ILE A C 1
ATOM 1400 O O . ILE A 1 179 ? 25.203 -30.234 -17.828 1 85.06 179 ILE A O 1
ATOM 1404 N N . PRO A 1 180 ? 23.328 -29.078 -18.234 1 80.94 180 PRO A N 1
ATOM 1405 C CA . PRO A 1 180 ? 22.938 -29.297 -16.844 1 80.94 180 PRO A CA 1
ATOM 1406 C C . PRO A 1 180 ? 22.719 -30.781 -16.516 1 80.94 180 PRO A C 1
ATOM 1408 O O . PRO A 1 180 ? 22.359 -31.562 -17.391 1 80.94 180 PRO A O 1
ATOM 1411 N N . LEU A 1 181 ? 23.078 -31.109 -15.297 1 68.44 181 LEU A N 1
ATOM 1412 C CA . LEU A 1 181 ? 22.891 -32.5 -14.844 1 68.44 181 LEU A CA 1
ATOM 1413 C C . LEU A 1 181 ? 21.406 -32.844 -14.82 1 68.44 181 LEU A C 1
ATOM 1415 O O . LEU A 1 181 ? 20.562 -32.031 -14.414 1 68.44 181 LEU A O 1
ATOM 1419 N N . PRO A 1 182 ? 21.125 -33.906 -15.609 1 56.25 182 PRO A N 1
ATOM 1420 C CA . PRO A 1 182 ? 19.703 -34.281 -15.602 1 56.25 182 PRO A CA 1
ATOM 1421 C C . PRO A 1 182 ? 19.156 -34.5 -14.195 1 56.25 182 PRO A C 1
ATOM 1423 O O . PRO A 1 182 ? 19.812 -35.156 -13.375 1 56.25 182 PRO A O 1
ATOM 1426 N N . GLY A 1 183 ? 18.641 -33.594 -13.586 1 50.66 183 GLY A N 1
ATOM 1427 C CA . GLY A 1 183 ? 18.016 -34 -12.344 1 50.66 183 GLY A CA 1
ATOM 1428 C C . GLY A 1 183 ? 17.25 -35.281 -12.469 1 50.66 183 GLY A C 1
ATOM 1429 O O . GLY A 1 183 ? 17.188 -35.875 -13.547 1 50.66 183 GLY A O 1
ATOM 1430 N N . VAL A 1 184 ? 16.953 -35.938 -11.328 1 42.38 184 VAL A N 1
ATOM 1431 C CA . VAL A 1 184 ? 16.062 -37.094 -11.359 1 42.38 184 VAL A CA 1
ATOM 1432 C C . VAL A 1 184 ? 14.93 -36.844 -12.352 1 42.38 184 VAL A C 1
ATOM 1434 O O . VAL A 1 184 ? 14.336 -35.75 -12.367 1 42.38 184 VAL A O 1
ATOM 1437 N N . GLN A 1 185 ? 15.078 -37.375 -13.469 1 44.03 185 GLN A N 1
ATOM 1438 C CA . GLN A 1 185 ? 14.125 -37.281 -14.57 1 44.03 185 GLN A CA 1
ATOM 1439 C C . GLN A 1 185 ? 12.758 -36.812 -14.078 1 44.03 185 GLN A C 1
ATOM 1441 O O . GLN A 1 185 ? 12.203 -37.375 -13.125 1 44.03 185 GLN A O 1
ATOM 1446 N N . SER A 1 186 ? 12.586 -35.594 -14.305 1 47.94 186 SER A N 1
ATOM 1447 C CA . SER A 1 186 ? 11.281 -35.031 -14 1 47.94 186 SER A CA 1
ATOM 1448 C C . SER A 1 186 ? 10.156 -36.031 -14.273 1 47.94 186 SER A C 1
ATOM 1450 O O . SER A 1 186 ? 10.109 -36.656 -15.344 1 47.94 186 SER A O 1
ATOM 1452 N N . LEU A 1 187 ? 9.773 -36.656 -13.32 1 45.22 187 LEU A N 1
ATOM 1453 C CA . LEU A 1 187 ? 8.602 -37.531 -13.391 1 45.22 187 LEU A CA 1
ATOM 1454 C C . LEU A 1 187 ? 7.52 -36.906 -14.273 1 45.22 187 LEU A C 1
ATOM 1456 O O . LEU A 1 187 ? 6.566 -37.594 -14.664 1 45.22 187 LEU A O 1
ATOM 1460 N N . VAL A 1 188 ? 7.75 -35.562 -14.594 1 46.72 188 VAL A N 1
ATOM 1461 C CA . VAL A 1 188 ? 6.656 -34.938 -15.328 1 46.72 188 VAL A CA 1
ATOM 1462 C C . VAL A 1 188 ? 7.027 -34.812 -16.797 1 46.72 188 VAL A C 1
ATOM 1464 O O . VAL A 1 188 ? 8.133 -34.406 -17.141 1 46.72 188 VAL A O 1
ATOM 1467 N N . ASP A 1 189 ? 6.355 -35.375 -17.641 1 52.75 189 ASP A N 1
ATOM 1468 C CA . ASP A 1 189 ? 6.461 -35.188 -19.094 1 52.75 189 ASP A CA 1
ATOM 1469 C C . ASP A 1 189 ? 6.543 -33.719 -19.438 1 52.75 189 ASP A C 1
ATOM 1471 O O . ASP A 1 189 ? 5.645 -32.938 -19.109 1 52.75 189 ASP A O 1
ATOM 1475 N N . PRO A 1 190 ? 7.73 -33.219 -19.875 1 55.47 190 PRO A N 1
ATOM 1476 C CA . PRO A 1 190 ? 7.918 -31.812 -20.203 1 55.47 190 PRO A CA 1
ATOM 1477 C C . PRO A 1 190 ? 6.773 -31.25 -21.047 1 55.47 190 PRO A C 1
ATOM 1479 O O . PRO A 1 190 ? 6.441 -30.062 -20.938 1 55.47 190 PRO A O 1
ATOM 1482 N N . ILE A 1 191 ? 6.195 -32.062 -21.906 1 55.84 191 ILE A N 1
ATOM 1483 C CA . ILE A 1 191 ? 5.086 -31.641 -22.75 1 55.84 191 ILE A CA 1
ATOM 1484 C C . ILE A 1 191 ? 3.902 -31.234 -21.875 1 55.84 191 ILE A C 1
ATOM 1486 O O . ILE A 1 191 ? 3.252 -30.219 -22.125 1 55.84 191 ILE A O 1
ATOM 1490 N N . LYS A 1 192 ? 3.883 -32 -20.953 1 55.44 192 LYS A N 1
ATOM 1491 C CA . LYS A 1 192 ? 2.75 -31.734 -20.078 1 55.44 192 LYS A CA 1
ATOM 1492 C C . LYS A 1 192 ? 2.975 -30.469 -19.25 1 55.44 192 LYS A C 1
ATOM 1494 O O . LYS A 1 192 ? 2.043 -29.688 -19.031 1 55.44 192 LYS A O 1
ATOM 1499 N N . ALA A 1 193 ? 4.238 -30.297 -18.969 1 59.25 193 ALA A N 1
ATOM 1500 C CA . ALA A 1 193 ? 4.562 -29.078 -18.234 1 59.25 193 ALA A CA 1
ATOM 1501 C C . ALA A 1 193 ? 4.262 -27.844 -19.078 1 59.25 193 ALA A C 1
ATOM 1503 O O . ALA A 1 193 ? 3.736 -26.859 -18.562 1 59.25 193 ALA A O 1
ATOM 1504 N N . PHE A 1 194 ? 4.559 -27.922 -20.328 1 61.78 194 PHE A N 1
ATOM 1505 C CA . PHE A 1 194 ? 4.332 -26.812 -21.234 1 61.78 194 PHE A CA 1
ATOM 1506 C C . PHE A 1 194 ? 2.842 -26.562 -21.422 1 61.78 194 PHE A C 1
ATOM 1508 O O . PHE A 1 194 ? 2.396 -25.406 -21.406 1 61.78 194 PHE A O 1
ATOM 1515 N N . LEU A 1 195 ? 2.203 -27.578 -21.594 1 57.38 195 LEU A N 1
ATOM 1516 C CA . LEU A 1 195 ? 0.769 -27.406 -21.812 1 57.38 195 LEU A CA 1
ATOM 1517 C C . LEU A 1 195 ? 0.099 -26.812 -20.594 1 57.38 195 LEU A C 1
ATOM 1519 O O . LEU A 1 195 ? -0.788 -25.969 -20.703 1 57.38 195 LEU A O 1
ATOM 1523 N N . ARG A 1 196 ? 0.717 -27.203 -19.594 1 55.34 196 ARG A N 1
ATOM 1524 C CA . ARG A 1 196 ? 0.203 -26.641 -18.359 1 55.34 196 ARG A CA 1
ATOM 1525 C C . ARG A 1 196 ? 0.525 -25.141 -18.25 1 55.34 196 ARG A C 1
ATOM 1527 O O . ARG A 1 196 ? -0.312 -24.359 -17.812 1 55.34 196 ARG A O 1
ATOM 1534 N N . ALA A 1 197 ? 1.71 -24.906 -18.531 1 57.59 197 ALA A N 1
ATOM 1535 C CA . ALA A 1 197 ? 2.141 -23.5 -18.516 1 57.59 197 ALA A CA 1
ATOM 1536 C C . ALA A 1 197 ? 1.275 -22.656 -19.438 1 57.59 197 ALA A C 1
ATOM 1538 O O . ALA A 1 197 ? 1.011 -21.484 -19.156 1 57.59 197 ALA A O 1
ATOM 1539 N N . GLY A 1 198 ? 0.946 -23.203 -20.516 1 52.69 198 GLY A N 1
ATOM 1540 C CA . GLY A 1 198 ? 0.097 -22.5 -21.453 1 52.69 198 GLY A CA 1
ATOM 1541 C C . GLY A 1 198 ? -1.274 -22.172 -20.906 1 52.69 198 GLY A C 1
ATOM 1542 O O . GLY A 1 198 ? -1.841 -21.125 -21.219 1 52.69 198 GLY A O 1
ATOM 1543 N N . VAL A 1 199 ? -1.623 -23.062 -20.031 1 46.66 199 VAL A N 1
ATOM 1544 C CA . VAL A 1 199 ? -2.949 -22.859 -19.453 1 46.66 199 VAL A CA 1
ATOM 1545 C C . VAL A 1 199 ? -2.887 -21.797 -18.375 1 46.66 199 VAL A C 1
ATOM 1547 O O . VAL A 1 199 ? -3.832 -21.016 -18.203 1 46.66 199 VAL A O 1
ATOM 1550 N N . ASP A 1 200 ? -1.839 -21.922 -17.641 1 49.34 200 ASP A N 1
ATOM 1551 C CA . ASP A 1 200 ? -1.708 -20.938 -16.562 1 49.34 200 ASP A CA 1
ATOM 1552 C C . ASP A 1 200 ? -1.73 -19.516 -17.109 1 49.34 200 ASP A C 1
ATOM 1554 O O . ASP A 1 200 ? -2.248 -18.594 -16.469 1 49.34 200 ASP A O 1
ATOM 1558 N N . VAL A 1 201 ? -0.963 -19.375 -18.188 1 45.41 201 VAL A N 1
ATOM 1559 C CA . VAL A 1 201 ? -0.96 -18.047 -18.812 1 45.41 201 VAL A CA 1
ATOM 1560 C C . VAL A 1 201 ? -2.086 -17.969 -19.844 1 45.41 201 VAL A C 1
ATOM 1562 O O . VAL A 1 201 ? -2.305 -18.906 -20.609 1 45.41 201 VAL A O 1
ATOM 1565 N N . ASP A 1 202 ? -3.244 -17.719 -19.375 1 47.03 202 ASP A N 1
ATOM 1566 C CA . ASP A 1 202 ? -4.164 -17.469 -20.484 1 47.03 202 ASP A CA 1
ATOM 1567 C C . ASP A 1 202 ? -3.408 -17.234 -21.797 1 47.03 202 ASP A C 1
ATOM 1569 O O . ASP A 1 202 ? -3.502 -16.172 -22.391 1 47.03 202 ASP A O 1
ATOM 1573 N N . LEU A 1 203 ? -2.387 -18.016 -21.922 1 45.94 203 LEU A N 1
ATOM 1574 C CA . LEU A 1 203 ? -1.66 -17.906 -23.172 1 45.94 203 LEU A CA 1
ATOM 1575 C C . LEU A 1 203 ? -2.617 -17.953 -24.359 1 45.94 203 LEU A C 1
ATOM 1577 O O . LEU A 1 203 ? -2.209 -17.719 -25.5 1 45.94 203 LEU A O 1
ATOM 1581 N N . HIS A 1 204 ? -3.797 -18.266 -23.969 1 42.78 204 HIS A N 1
ATOM 1582 C CA . HIS A 1 204 ? -4.797 -18.328 -25.031 1 42.78 204 HIS A CA 1
ATOM 1583 C C . HIS A 1 204 ? -5.141 -16.938 -25.531 1 42.78 204 HIS A C 1
ATOM 1585 O O . HIS A 1 204 ? -5.77 -16.797 -26.594 1 42.78 204 HIS A O 1
ATOM 1591 N N . THR A 1 205 ? -4.93 -16.047 -24.625 1 44.09 205 THR A N 1
ATOM 1592 C CA . THR A 1 205 ? -5.355 -14.758 -25.172 1 44.09 205 THR A CA 1
ATOM 1593 C C . THR A 1 205 ? -4.234 -14.117 -25.969 1 44.09 205 THR A C 1
ATOM 1595 O O . THR A 1 205 ? -3.078 -14.109 -25.547 1 44.09 205 THR A O 1
ATOM 1598 N N . ASN A 1 206 ? -4.289 -14.328 -27.219 1 45.72 206 ASN A N 1
ATOM 1599 C CA . ASN A 1 206 ? -3.461 -13.68 -28.234 1 45.72 206 ASN A CA 1
ATOM 1600 C C . ASN A 1 206 ? -3.133 -12.234 -27.844 1 45.72 206 ASN A C 1
ATOM 1602 O O . ASN A 1 206 ? -3.764 -11.297 -28.328 1 45.72 206 ASN A O 1
ATOM 1606 N N . PHE A 1 207 ? -2.533 -12.109 -26.719 1 49.66 207 PHE A N 1
ATOM 1607 C CA . PHE A 1 207 ? -2.211 -10.711 -26.453 1 49.66 207 PHE A CA 1
ATOM 1608 C C . PHE A 1 207 ? -1.018 -10.266 -27.297 1 49.66 207 PHE A C 1
ATOM 1610 O O . PHE A 1 207 ? 0.022 -10.93 -27.312 1 49.66 207 PHE A O 1
ATOM 1617 N N . ASP A 1 208 ? -1.283 -9.422 -28.281 1 56.06 208 ASP A N 1
ATOM 1618 C CA . ASP A 1 208 ? -0.195 -8.797 -29.031 1 56.06 208 ASP A CA 1
ATOM 1619 C C . ASP A 1 208 ? 0.872 -8.242 -28.078 1 56.06 208 ASP A C 1
ATOM 1621 O O . ASP A 1 208 ? 2.062 -8.281 -28.406 1 56.06 208 ASP A O 1
ATOM 1625 N N . GLU A 1 209 ? 0.442 -7.828 -26.938 1 62.72 209 GLU A N 1
ATOM 1626 C CA . GLU A 1 209 ? 1.36 -7.312 -25.922 1 62.72 209 GLU A CA 1
ATOM 1627 C C . GLU A 1 209 ? 1.033 -7.875 -24.547 1 62.72 209 GLU A C 1
ATOM 1629 O O . GLU A 1 209 ? -0.134 -7.922 -24.141 1 62.72 209 GLU A O 1
ATOM 1634 N N . MET A 1 210 ? 1.984 -8.664 -24.125 1 62.12 210 MET A N 1
ATOM 1635 C CA . MET A 1 210 ? 1.845 -9.242 -22.797 1 62.12 210 MET A CA 1
ATOM 1636 C C . MET A 1 210 ? 3.002 -8.82 -21.891 1 62.12 210 MET A C 1
ATOM 1638 O O . MET A 1 210 ? 4.168 -8.969 -22.266 1 62.12 210 MET A O 1
ATOM 1642 N N . GLU A 1 211 ? 2.637 -8.18 -20.75 1 66 211 GLU A N 1
ATOM 1643 C CA . GLU A 1 211 ? 3.664 -7.918 -19.75 1 66 211 GLU A CA 1
ATOM 1644 C C . GLU A 1 211 ? 4.145 -9.211 -19.094 1 66 211 GLU A C 1
ATOM 1646 O O . GLU A 1 211 ? 3.562 -10.281 -19.312 1 66 211 GLU A O 1
ATOM 1651 N N . PHE A 1 212 ? 5.289 -9.094 -18.531 1 65 212 PHE A N 1
ATOM 1652 C CA . PHE A 1 212 ? 5.875 -10.281 -17.922 1 65 212 PHE A CA 1
ATOM 1653 C C . PHE A 1 212 ? 4.887 -10.945 -16.969 1 65 212 PHE A C 1
ATOM 1655 O O . PHE A 1 212 ? 4.336 -10.289 -16.094 1 65 212 PHE A O 1
ATOM 1662 N N . SER A 1 213 ? 4.562 -12.109 -17.344 1 67.19 213 SER A N 1
ATOM 1663 C CA . SER A 1 213 ? 3.742 -12.969 -16.5 1 67.19 213 SER A CA 1
ATOM 1664 C C . SER A 1 213 ? 4.504 -14.227 -16.094 1 67.19 213 SER A C 1
ATOM 1666 O O . SER A 1 213 ? 5.316 -14.742 -16.859 1 67.19 213 SER A O 1
ATOM 1668 N N . ASN A 1 214 ? 4.355 -14.633 -14.906 1 66 214 ASN A N 1
ATOM 1669 C CA . ASN A 1 214 ? 5.059 -15.805 -14.398 1 66 214 ASN A CA 1
ATOM 1670 C C . ASN A 1 214 ? 4.312 -17.094 -14.734 1 66 214 ASN A C 1
ATOM 1672 O O . ASN A 1 214 ? 3.09 -17.156 -14.594 1 66 214 ASN A O 1
ATOM 1676 N N . ILE A 1 215 ? 5.098 -17.922 -15.289 1 65.56 215 ILE A N 1
ATOM 1677 C CA . ILE A 1 215 ? 4.594 -19.25 -15.625 1 65.56 215 ILE A CA 1
ATOM 1678 C C . ILE A 1 215 ? 5.422 -20.312 -14.906 1 65.56 215 ILE A C 1
ATOM 1680 O O . ILE A 1 215 ? 6.652 -20.234 -14.883 1 65.56 215 ILE A O 1
ATOM 1684 N N . SER A 1 216 ? 4.691 -21.25 -14.25 1 63.56 216 SER A N 1
ATOM 1685 C CA . SER A 1 216 ? 5.406 -22.328 -13.578 1 63.56 216 SER A CA 1
ATOM 1686 C C . SER A 1 216 ? 5.809 -23.422 -14.57 1 63.56 216 SER A C 1
ATOM 1688 O O . SER A 1 216 ? 4.953 -24.047 -15.188 1 63.56 216 SER A O 1
ATOM 1690 N N . TYR A 1 217 ? 7.18 -23.469 -14.82 1 67.69 217 TYR A N 1
ATOM 1691 C CA . TYR A 1 217 ? 7.707 -24.453 -15.766 1 67.69 217 TYR A CA 1
ATOM 1692 C C . TYR A 1 217 ? 9.094 -24.938 -15.344 1 67.69 217 TYR A C 1
ATOM 1694 O O . TYR A 1 217 ? 9.945 -24.125 -14.961 1 67.69 217 TYR A O 1
ATOM 1702 N N . SER A 1 218 ? 9.25 -26.328 -15.227 1 67.06 218 SER A N 1
ATOM 1703 C CA . SER A 1 218 ? 10.602 -26.875 -15.109 1 67.06 218 SER A CA 1
ATOM 1704 C C . SER A 1 218 ? 10.68 -28.297 -15.672 1 67.06 218 SER A C 1
ATOM 1706 O O . SER A 1 218 ? 9.766 -29.094 -15.477 1 67.06 218 SER A O 1
ATOM 1708 N N . ASN A 1 219 ? 11.711 -28.422 -16.391 1 63.56 219 ASN A N 1
ATOM 1709 C CA . ASN A 1 219 ? 12.016 -29.766 -16.859 1 63.56 219 ASN A CA 1
ATOM 1710 C C . ASN A 1 219 ? 12.961 -30.5 -15.906 1 63.56 219 ASN A C 1
ATOM 1712 O O . ASN A 1 219 ? 13.422 -31.594 -16.188 1 63.56 219 ASN A O 1
ATOM 1716 N N . TYR A 1 220 ? 13.148 -29.812 -14.828 1 63.38 220 TYR A N 1
ATOM 1717 C CA . TYR A 1 220 ? 14.125 -30.359 -13.883 1 63.38 220 TYR A CA 1
ATOM 1718 C C . TYR A 1 220 ? 13.484 -30.578 -12.516 1 63.38 220 TYR A C 1
ATOM 1720 O O . TYR A 1 220 ? 12.438 -30.016 -12.211 1 63.38 220 TYR A O 1
ATOM 1728 N N . ASP A 1 221 ? 13.875 -31.5 -11.758 1 53.94 221 ASP A N 1
ATOM 1729 C CA . ASP A 1 221 ? 13.266 -32.031 -10.547 1 53.94 221 ASP A CA 1
ATOM 1730 C C . ASP A 1 221 ? 13.266 -31.016 -9.422 1 53.94 221 ASP A C 1
ATOM 1732 O O . ASP A 1 221 ? 12.727 -31.266 -8.344 1 53.94 221 ASP A O 1
ATOM 1736 N N . GLU A 1 222 ? 14.016 -30 -9.578 1 51.56 222 GLU A N 1
ATOM 1737 C CA . GLU A 1 222 ? 14.062 -29.078 -8.453 1 51.56 222 GLU A CA 1
ATOM 1738 C C . GLU A 1 222 ? 12.719 -28.375 -8.258 1 51.56 222 GLU A C 1
ATOM 1740 O O . GLU A 1 222 ? 12.602 -27.484 -7.41 1 51.56 222 GLU A O 1
ATOM 1745 N N . GLY A 1 223 ? 11.648 -28.891 -8.844 1 56.53 223 GLY A N 1
ATOM 1746 C CA . GLY A 1 223 ? 10.344 -28.25 -8.719 1 56.53 223 GLY A CA 1
ATOM 1747 C C . GLY A 1 223 ? 10.078 -27.219 -9.789 1 56.53 223 GLY A C 1
ATOM 1748 O O . GLY A 1 223 ? 10.984 -26.812 -10.516 1 56.53 223 GLY A O 1
ATOM 1749 N N . PRO A 1 224 ? 8.828 -26.891 -9.969 1 59.97 224 PRO A N 1
ATOM 1750 C CA . PRO A 1 224 ? 8.484 -25.891 -10.992 1 59.97 224 PRO A CA 1
ATOM 1751 C C . PRO A 1 224 ? 9.102 -24.516 -10.703 1 59.97 224 PRO A C 1
ATOM 1753 O O . PRO A 1 224 ? 9.203 -24.109 -9.547 1 59.97 224 PRO A O 1
ATOM 1756 N N . GLN A 1 225 ? 9.766 -24.094 -11.688 1 69.94 225 GLN A N 1
ATOM 1757 C CA . GLN A 1 225 ? 10.344 -22.75 -11.656 1 69.94 225 GLN A CA 1
ATOM 1758 C C . GLN A 1 225 ? 9.438 -21.734 -12.352 1 69.94 225 GLN A C 1
ATOM 1760 O O . GLN A 1 225 ? 8.812 -22.062 -13.367 1 69.94 225 GLN A O 1
ATOM 1765 N N . SER A 1 226 ? 9.391 -20.641 -11.672 1 73.38 226 SER A N 1
ATOM 1766 C CA . SER A 1 226 ? 8.602 -19.578 -12.289 1 73.38 226 SER A CA 1
ATOM 1767 C C . SER A 1 226 ? 9.391 -18.875 -13.391 1 73.38 226 SER A C 1
ATOM 1769 O O . SER A 1 226 ? 10.422 -18.25 -13.117 1 73.38 226 SER A O 1
ATOM 1771 N N . VAL A 1 227 ? 8.938 -19.125 -14.586 1 81.75 227 VAL A N 1
ATOM 1772 C CA . VAL A 1 227 ? 9.523 -18.422 -15.734 1 81.75 227 VAL A CA 1
ATOM 1773 C C . VAL A 1 227 ? 8.617 -17.266 -16.156 1 81.75 227 VAL A C 1
ATOM 1775 O O . VAL A 1 227 ? 7.406 -17.453 -16.328 1 81.75 227 VAL A O 1
ATOM 1778 N N . SER A 1 228 ? 9.219 -16.141 -16.203 1 82.94 228 SER A N 1
ATOM 1779 C CA . SER A 1 228 ? 8.469 -14.969 -16.641 1 82.94 228 SER A CA 1
ATOM 1780 C C . SER A 1 228 ? 8.469 -14.852 -18.156 1 82.94 228 SER A C 1
ATOM 1782 O O . SER A 1 228 ? 9.531 -14.883 -18.797 1 82.94 228 SER A O 1
ATOM 1784 N N . LEU A 1 229 ? 7.297 -14.75 -18.688 1 84.12 229 LEU A N 1
ATOM 1785 C CA . LEU A 1 229 ? 7.133 -14.641 -20.141 1 84.12 229 LEU A CA 1
ATOM 1786 C C . LEU A 1 229 ? 6.496 -13.305 -20.516 1 84.12 229 LEU A C 1
ATOM 1788 O O . LEU A 1 229 ? 5.586 -12.828 -19.828 1 84.12 229 LEU A O 1
ATOM 1792 N N . ALA A 1 230 ? 6.996 -12.734 -21.531 1 81.31 230 ALA A N 1
ATOM 1793 C CA . ALA A 1 230 ? 6.418 -11.516 -22.078 1 81.31 230 ALA A CA 1
ATOM 1794 C C . ALA A 1 230 ? 6.387 -11.562 -23.609 1 81.31 230 ALA A C 1
ATOM 1796 O O . ALA A 1 230 ? 7.125 -12.336 -24.219 1 81.31 230 ALA A O 1
ATOM 1797 N N . GLN A 1 231 ? 5.434 -10.805 -24.094 1 81.44 231 GLN A N 1
ATOM 1798 C CA . GLN A 1 231 ? 5.301 -10.719 -25.547 1 81.44 231 GLN A CA 1
ATOM 1799 C C . GLN A 1 231 ? 5.242 -9.266 -26.016 1 81.44 231 GLN A C 1
ATOM 1801 O O . GLN A 1 231 ? 4.492 -8.461 -25.453 1 81.44 231 GLN A O 1
ATOM 1806 N N . GLU A 1 232 ? 6.141 -8.984 -26.906 1 79.94 232 GLU A N 1
ATOM 1807 C CA . GLU A 1 232 ? 6.148 -7.66 -27.516 1 79.94 232 GLU A CA 1
ATOM 1808 C C . GLU A 1 232 ? 6.59 -7.73 -28.969 1 79.94 232 GLU A C 1
ATOM 1810 O O . GLU A 1 232 ? 7.641 -8.297 -29.281 1 79.94 232 GLU A O 1
ATOM 1815 N N . ASN A 1 233 ? 5.828 -7.148 -29.844 1 78.75 233 ASN A N 1
ATOM 1816 C CA . ASN A 1 233 ? 6.176 -7.059 -31.266 1 78.75 233 ASN A CA 1
ATOM 1817 C C . ASN A 1 233 ? 6.48 -8.43 -31.859 1 78.75 233 ASN A C 1
ATOM 1819 O O . ASN A 1 233 ? 7.523 -8.625 -32.469 1 78.75 233 ASN A O 1
ATOM 1823 N N . GLU A 1 234 ? 5.715 -9.43 -31.516 1 80.88 234 GLU A N 1
ATOM 1824 C CA . GLU A 1 234 ? 5.785 -10.781 -32.062 1 80.88 234 GLU A CA 1
ATOM 1825 C C . GLU A 1 234 ? 7.02 -11.516 -31.547 1 80.88 234 GLU A C 1
ATOM 1827 O O . GLU A 1 234 ? 7.426 -12.531 -32.125 1 80.88 234 GLU A O 1
ATOM 1832 N N . ILE A 1 235 ? 7.621 -10.93 -30.641 1 90.25 235 ILE A N 1
ATOM 1833 C CA . ILE A 1 235 ? 8.758 -11.578 -29.984 1 90.25 235 ILE A CA 1
ATOM 1834 C C . ILE A 1 235 ? 8.359 -12.031 -28.594 1 90.25 235 ILE A C 1
ATOM 1836 O O . ILE A 1 235 ? 7.691 -11.297 -27.859 1 90.25 235 ILE A O 1
ATOM 1840 N N . THR A 1 236 ? 8.727 -13.242 -28.312 1 89.88 236 THR A N 1
ATOM 1841 C CA . THR A 1 236 ? 8.492 -13.758 -26.969 1 89.88 236 THR A CA 1
ATOM 1842 C C . THR A 1 236 ? 9.758 -13.648 -26.109 1 89.88 236 THR A C 1
ATOM 1844 O O . THR A 1 236 ? 10.828 -14.102 -26.516 1 89.88 236 THR A O 1
ATOM 1847 N N . TYR A 1 237 ? 9.57 -12.977 -25.031 1 91.56 237 TYR A N 1
ATOM 1848 C CA . TYR A 1 237 ? 10.68 -12.844 -24.094 1 91.56 237 TYR A CA 1
ATOM 1849 C C . TYR A 1 237 ? 10.469 -13.734 -22.875 1 91.56 237 TYR A C 1
ATOM 1851 O O . TYR A 1 237 ? 9.336 -13.977 -22.453 1 91.56 237 TYR A O 1
ATOM 1859 N N . ALA A 1 238 ? 11.578 -14.258 -22.391 1 92.25 238 ALA A N 1
ATOM 1860 C CA . ALA A 1 238 ? 11.5 -15.086 -21.188 1 92.25 238 ALA A CA 1
ATOM 1861 C C . ALA A 1 238 ? 12.711 -14.859 -20.281 1 92.25 238 ALA A C 1
ATOM 1863 O O . ALA A 1 238 ? 13.805 -14.57 -20.766 1 92.25 238 ALA A O 1
ATOM 1864 N N . THR A 1 239 ? 12.469 -14.906 -19.062 1 92.88 239 THR A N 1
ATOM 1865 C CA . THR A 1 239 ? 13.555 -14.812 -18.094 1 92.88 239 THR A CA 1
ATOM 1866 C C . THR A 1 239 ? 13.211 -15.586 -16.828 1 92.88 239 THR A C 1
ATOM 1868 O O . THR A 1 239 ? 12.047 -15.883 -16.562 1 92.88 239 THR A O 1
ATOM 1871 N N . CYS A 1 240 ? 14.18 -16.016 -16.172 1 91.81 240 CYS A N 1
ATOM 1872 C CA . CYS A 1 240 ? 14.055 -16.703 -14.883 1 91.81 240 CYS A CA 1
ATOM 1873 C C . CYS A 1 240 ? 15.352 -16.609 -14.086 1 91.81 240 CYS A C 1
ATOM 1875 O O . CYS A 1 240 ? 16.438 -16.656 -14.648 1 91.81 240 CYS A O 1
ATOM 1877 N N . PRO A 1 241 ? 15.211 -16.406 -12.844 1 92.69 241 PRO A N 1
ATOM 1878 C CA . PRO A 1 241 ? 16.453 -16.422 -12.055 1 92.69 241 PRO A CA 1
ATOM 1879 C C . PRO A 1 241 ? 17.172 -17.766 -12.125 1 92.69 241 PRO A C 1
ATOM 1881 O O . PRO A 1 241 ? 16.594 -18.766 -12.555 1 92.69 241 PRO A O 1
ATOM 1884 N N . LEU A 1 242 ? 18.438 -17.656 -11.789 1 92.25 242 LEU A N 1
ATOM 1885 C CA . LEU A 1 242 ? 19.156 -18.922 -11.664 1 92.25 242 LEU A CA 1
ATOM 1886 C C . LEU A 1 242 ? 18.453 -19.859 -10.688 1 92.25 242 LEU A C 1
ATOM 1888 O O . LEU A 1 242 ? 17.969 -19.406 -9.641 1 92.25 242 LEU A O 1
ATOM 1892 N N . SER A 1 243 ? 18.344 -21.109 -11.086 1 86.62 243 SER A N 1
ATOM 1893 C CA . SER A 1 243 ? 17.594 -22.062 -10.297 1 86.62 243 SER A CA 1
ATOM 1894 C C . SER A 1 243 ? 18.078 -22.109 -8.859 1 86.62 243 SER A C 1
ATOM 1896 O O . SER A 1 243 ? 17.281 -22.188 -7.922 1 86.62 243 SER A O 1
ATOM 1898 N N . ILE A 1 244 ? 19.359 -22.078 -8.68 1 85.12 244 ILE A N 1
ATOM 1899 C CA . ILE A 1 244 ? 19.938 -22.141 -7.34 1 85.12 244 ILE A CA 1
ATOM 1900 C C . ILE A 1 244 ? 19.531 -20.906 -6.543 1 85.12 244 ILE A C 1
ATOM 1902 O O . ILE A 1 244 ? 19.203 -21 -5.359 1 85.12 244 ILE A O 1
ATOM 1906 N N . VAL A 1 245 ? 19.578 -19.812 -7.164 1 89.06 245 VAL A N 1
ATOM 1907 C CA . VAL A 1 245 ? 19.219 -18.562 -6.512 1 89.06 245 VAL A CA 1
ATOM 1908 C C . VAL A 1 245 ? 17.75 -18.562 -6.152 1 89.06 245 VAL A C 1
ATOM 1910 O O . VAL A 1 245 ? 17.375 -18.188 -5.039 1 89.06 245 VAL A O 1
ATOM 1913 N N . ALA A 1 246 ? 16.906 -18.953 -7.09 1 86.94 246 ALA A N 1
ATOM 1914 C CA . ALA A 1 246 ? 15.469 -19 -6.859 1 86.94 246 ALA A CA 1
ATOM 1915 C C . ALA A 1 246 ? 15.141 -19.953 -5.703 1 86.94 246 ALA A C 1
ATOM 1917 O O . ALA A 1 246 ? 14.297 -19.625 -4.859 1 86.94 246 ALA A O 1
ATOM 1918 N N . THR A 1 247 ? 15.773 -21.094 -5.664 1 80.81 247 THR A N 1
ATOM 1919 C CA . THR A 1 247 ? 15.531 -22.078 -4.617 1 80.81 247 THR A CA 1
ATOM 1920 C C . THR A 1 247 ? 15.938 -21.531 -3.252 1 80.81 247 THR A C 1
ATOM 1922 O O . THR A 1 247 ? 15.188 -21.641 -2.283 1 80.81 247 THR A O 1
ATOM 1925 N N . LEU A 1 248 ? 17.109 -21.016 -3.205 1 85.62 248 LEU A N 1
ATOM 1926 C CA . LEU A 1 248 ? 17.594 -20.469 -1.937 1 85.62 248 LEU A CA 1
ATOM 1927 C C . LEU A 1 248 ? 16.719 -19.312 -1.478 1 85.62 248 LEU A C 1
ATOM 1929 O O . LEU A 1 248 ? 16.484 -19.141 -0.28 1 85.62 248 LEU A O 1
ATOM 1933 N N . LEU A 1 249 ? 16.359 -18.469 -2.41 1 88.75 249 LEU A N 1
ATOM 1934 C CA . LEU A 1 249 ? 15.492 -17.344 -2.09 1 88.75 249 LEU A CA 1
ATOM 1935 C C . LEU A 1 249 ? 14.164 -17.844 -1.524 1 88.75 249 LEU A C 1
ATOM 1937 O O . LEU A 1 249 ? 13.633 -17.25 -0.58 1 88.75 249 LEU A O 1
ATOM 1941 N N . ARG A 1 250 ? 13.617 -18.844 -2.037 1 80.69 250 ARG A N 1
ATOM 1942 C CA . ARG A 1 250 ? 12.359 -19.406 -1.561 1 80.69 250 ARG A CA 1
ATOM 1943 C C . ARG A 1 250 ? 12.492 -19.906 -0.125 1 80.69 250 ARG A C 1
ATOM 1945 O O . ARG A 1 250 ? 11.562 -19.781 0.669 1 80.69 250 ARG A O 1
ATOM 1952 N N . VAL A 1 251 ? 13.586 -20.484 0.117 1 77.56 251 VAL A N 1
ATOM 1953 C CA . VAL A 1 251 ? 13.828 -20.953 1.475 1 77.56 251 VAL A CA 1
ATOM 1954 C C . VAL A 1 251 ? 14.016 -19.766 2.412 1 77.56 251 VAL A C 1
ATOM 1956 O O . VAL A 1 251 ? 13.445 -19.734 3.502 1 77.56 251 VAL A O 1
ATOM 1959 N N . ALA A 1 252 ? 14.727 -18.844 1.964 1 86.5 252 ALA A N 1
ATOM 1960 C CA . ALA A 1 252 ? 15.078 -17.688 2.793 1 86.5 252 ALA A CA 1
ATOM 1961 C C . ALA A 1 252 ? 13.836 -16.875 3.129 1 86.5 252 ALA A C 1
ATOM 1963 O O . ALA A 1 252 ? 13.734 -16.312 4.223 1 86.5 252 ALA A O 1
ATOM 1964 N N . VAL A 1 253 ? 12.992 -16.719 2.234 1 84.38 253 VAL A N 1
ATOM 1965 C CA . VAL A 1 253 ? 11.844 -15.852 2.416 1 84.38 253 VAL A CA 1
ATOM 1966 C C . VAL A 1 253 ? 10.961 -16.375 3.541 1 84.38 253 VAL A C 1
ATOM 1968 O O . VAL A 1 253 ? 10.266 -15.617 4.215 1 84.38 253 VAL A O 1
ATOM 1971 N N . ASN A 1 254 ? 10.969 -17.609 3.768 1 75.12 254 ASN A N 1
ATOM 1972 C CA . ASN A 1 254 ? 10.125 -18.234 4.781 1 75.12 254 ASN A CA 1
ATOM 1973 C C . ASN A 1 254 ? 10.781 -18.203 6.156 1 75.12 254 ASN A C 1
ATOM 1975 O O . ASN A 1 254 ? 10.148 -18.516 7.164 1 75.12 254 ASN A O 1
ATOM 1979 N N . ARG A 1 255 ? 11.938 -17.812 6.09 1 77.25 255 ARG A N 1
ATOM 1980 C CA . ARG A 1 255 ? 12.633 -17.766 7.371 1 77.25 255 ARG A CA 1
ATOM 1981 C C . ARG A 1 255 ? 12.211 -16.547 8.188 1 77.25 255 ARG A C 1
ATOM 1983 O O . ARG A 1 255 ? 12.109 -15.445 7.656 1 77.25 255 ARG A O 1
ATOM 1990 N N . GLY A 1 256 ? 11.844 -16.766 9.422 1 64.94 256 GLY A N 1
ATOM 1991 C CA . GLY A 1 256 ? 11.5 -15.672 10.328 1 64.94 256 GLY A CA 1
ATOM 1992 C C . GLY A 1 256 ? 10.18 -15.016 9.984 1 64.94 256 GLY A C 1
ATOM 1993 O O . GLY A 1 256 ? 9.938 -13.867 10.359 1 64.94 256 GLY A O 1
ATOM 1994 N N . ALA A 1 257 ? 9.398 -15.531 9.016 1 61.12 257 ALA A N 1
ATOM 1995 C CA . ALA A 1 257 ? 8.156 -14.938 8.508 1 61.12 257 ALA A CA 1
ATOM 1996 C C . ALA A 1 257 ? 7.164 -14.688 9.641 1 61.12 257 ALA A C 1
ATOM 1998 O O . ALA A 1 257 ? 6.355 -13.758 9.57 1 61.12 257 ALA A O 1
ATOM 1999 N N . GLN A 1 258 ? 7.086 -15.43 10.633 1 59.03 258 GLN A N 1
ATOM 2000 C CA . GLN A 1 258 ? 6.07 -15.32 11.672 1 59.03 258 GLN A CA 1
ATOM 2001 C C . GLN A 1 258 ? 6.148 -13.977 12.383 1 59.03 258 GLN A C 1
ATOM 2003 O O . GLN A 1 258 ? 5.188 -13.547 13.031 1 59.03 258 GLN A O 1
ATOM 2008 N N . ALA A 1 259 ? 7.129 -13.297 12.039 1 58.97 259 ALA A N 1
ATOM 2009 C CA . ALA A 1 259 ? 7.375 -12.195 12.969 1 58.97 259 ALA A CA 1
ATOM 2010 C C . ALA A 1 259 ? 6.723 -10.906 12.477 1 58.97 259 ALA A C 1
ATOM 2012 O O . ALA A 1 259 ? 6.449 -10.008 13.273 1 58.97 259 ALA A O 1
ATOM 2013 N N . PHE A 1 260 ? 6.316 -10.812 11.141 1 66.25 260 PHE A N 1
ATOM 2014 C CA . PHE A 1 260 ? 5.844 -9.508 10.711 1 66.25 260 PHE A CA 1
ATOM 2015 C C . PHE A 1 260 ? 4.445 -9.602 10.117 1 66.25 260 PHE A C 1
ATOM 2017 O O . PHE A 1 260 ? 4.215 -10.367 9.18 1 66.25 260 PHE A O 1
ATOM 2024 N N . PRO A 1 261 ? 3.537 -8.891 10.805 1 71.5 261 PRO A N 1
ATOM 2025 C CA . PRO A 1 261 ? 2.16 -8.914 10.305 1 71.5 261 PRO A CA 1
ATOM 2026 C C . PRO A 1 261 ? 1.972 -8.055 9.062 1 71.5 261 PRO A C 1
ATOM 2028 O O . PRO A 1 261 ? 1.499 -6.918 9.156 1 71.5 261 PRO A O 1
ATOM 2031 N N . GLY A 1 262 ? 2.467 -8.203 7.984 1 75.56 262 GLY A N 1
ATOM 2032 C CA . GLY A 1 262 ? 2.328 -7.473 6.734 1 75.56 262 GLY A CA 1
ATOM 2033 C C . GLY A 1 262 ? 3.146 -8.07 5.605 1 75.56 262 GLY A C 1
ATOM 2034 O O . GLY A 1 262 ? 3.779 -9.109 5.77 1 75.56 262 GLY A O 1
ATOM 2035 N N . PRO A 1 263 ? 3.066 -7.301 4.574 1 83.81 263 PRO A N 1
ATOM 2036 C CA . PRO A 1 263 ? 3.84 -7.809 3.438 1 83.81 263 PRO A CA 1
ATOM 2037 C C . PRO A 1 263 ? 5.344 -7.582 3.596 1 83.81 263 PRO A C 1
ATOM 2039 O O . PRO A 1 263 ? 5.758 -6.574 4.18 1 83.81 263 PRO A O 1
ATOM 2042 N N . TRP A 1 264 ? 6.055 -8.492 3.209 1 88.88 264 TRP A N 1
ATOM 2043 C CA . TRP A 1 264 ? 7.504 -8.336 3.188 1 88.88 264 TRP A CA 1
ATOM 2044 C C . TRP A 1 264 ? 8.094 -8.867 1.887 1 88.88 264 TRP A C 1
ATOM 2046 O O . TRP A 1 264 ? 7.449 -9.648 1.18 1 88.88 264 TRP A O 1
ATOM 2056 N N . LEU A 1 265 ? 9.195 -8.344 1.61 1 91 265 LEU A N 1
ATOM 2057 C CA . LEU A 1 265 ? 9.938 -8.703 0.407 1 91 265 LEU A CA 1
ATOM 2058 C C . LEU A 1 265 ? 11.359 -9.125 0.753 1 91 265 LEU A C 1
ATOM 2060 O O . LEU A 1 265 ? 12 -8.508 1.608 1 91 265 LEU A O 1
ATOM 2064 N N . THR A 1 266 ? 11.789 -10.258 0.223 1 92.94 266 THR A N 1
ATOM 2065 C CA . THR A 1 266 ? 13.164 -10.711 0.384 1 92.94 266 THR A CA 1
ATOM 2066 C C . THR A 1 266 ? 13.875 -10.773 -0.964 1 92.94 266 THR A C 1
ATOM 2068 O O . THR A 1 266 ? 13.336 -11.305 -1.937 1 92.94 266 THR A O 1
ATOM 2071 N N . THR A 1 267 ? 14.969 -10.164 -0.999 1 94.81 267 THR A N 1
ATOM 2072 C CA . THR A 1 267 ? 15.789 -10.18 -2.203 1 94.81 267 THR A CA 1
ATOM 2073 C C . THR A 1 267 ? 17.141 -10.82 -1.921 1 94.81 267 THR A C 1
ATOM 2075 O O . THR A 1 267 ? 17.469 -11.125 -0.771 1 94.81 267 THR A O 1
ATOM 2078 N N . CYS A 1 268 ? 17.906 -11.117 -2.963 1 94.25 268 CYS A N 1
ATOM 2079 C CA . CYS A 1 268 ? 19.234 -11.703 -2.809 1 94.25 268 CYS A CA 1
ATOM 2080 C C . CYS A 1 268 ? 20.25 -11.023 -3.734 1 94.25 268 CYS A C 1
ATOM 2082 O O . CYS A 1 268 ? 19.891 -10.594 -4.832 1 94.25 268 CYS A O 1
ATOM 2084 N N . LYS A 1 269 ? 21.422 -10.93 -3.211 1 94.75 269 LYS A N 1
ATOM 2085 C CA . LYS A 1 269 ? 22.531 -10.352 -3.941 1 94.75 269 LYS A CA 1
ATOM 2086 C C . LYS A 1 269 ? 23.766 -11.25 -3.861 1 94.75 269 LYS A C 1
ATOM 2088 O O . LYS A 1 269 ? 23.844 -12.125 -3 1 94.75 269 LYS A O 1
ATOM 2093 N N . GLN A 1 270 ? 24.609 -11.039 -4.797 1 93.62 270 GLN A N 1
ATOM 2094 C CA . GLN A 1 270 ? 25.875 -11.781 -4.852 1 93.62 270 GLN A CA 1
ATOM 2095 C C . GLN A 1 270 ? 27.016 -10.992 -4.215 1 93.62 270 GLN A C 1
ATOM 2097 O O . GLN A 1 270 ? 27.219 -9.82 -4.543 1 93.62 270 GLN A O 1
ATOM 2102 N N . GLN A 1 271 ? 27.641 -11.664 -3.307 1 92.25 271 GLN A N 1
ATOM 2103 C CA . GLN A 1 271 ? 28.875 -11.109 -2.783 1 92.25 271 GLN A CA 1
ATOM 2104 C C . GLN A 1 271 ? 30.094 -11.867 -3.326 1 92.25 271 GLN A C 1
ATOM 2106 O O . GLN A 1 271 ? 30.391 -12.977 -2.879 1 92.25 271 GLN A O 1
ATOM 2111 N N . ILE A 1 272 ? 30.719 -11.156 -4.16 1 86.88 272 ILE A N 1
ATOM 2112 C CA . ILE A 1 272 ? 31.859 -11.797 -4.793 1 86.88 272 ILE A CA 1
ATOM 2113 C C . ILE A 1 272 ? 32.969 -12.039 -3.754 1 86.88 272 ILE A C 1
ATOM 2115 O O . ILE A 1 272 ? 33.438 -11.094 -3.113 1 86.88 272 ILE A O 1
ATOM 2119 N N . GLN A 1 273 ? 33.344 -13.219 -3.537 1 81.94 273 GLN A N 1
ATOM 2120 C CA . GLN A 1 273 ? 34.344 -13.648 -2.58 1 81.94 273 GLN A CA 1
ATOM 2121 C C . GLN A 1 273 ? 34.031 -13.156 -1.173 1 81.94 273 GLN A C 1
ATOM 2123 O O . GLN A 1 273 ? 34.938 -12.898 -0.373 1 81.94 273 GLN A O 1
ATOM 2128 N N . GLY A 1 274 ? 32.719 -12.844 -1.001 1 78.75 274 GLY A N 1
ATOM 2129 C CA . GLY A 1 274 ? 32.219 -12.477 0.32 1 78.75 274 GLY A CA 1
ATOM 2130 C C . GLY A 1 274 ? 32.469 -11.016 0.657 1 78.75 274 GLY A C 1
ATOM 2131 O O . GLY A 1 274 ? 32.406 -10.617 1.823 1 78.75 274 GLY A O 1
ATOM 2132 N N . HIS A 1 275 ? 32.812 -10.297 -0.353 1 79.62 275 HIS A N 1
ATOM 2133 C CA . HIS A 1 275 ? 33.125 -8.906 -0.077 1 79.62 275 HIS A CA 1
ATOM 2134 C C . HIS A 1 275 ? 32.156 -7.965 -0.777 1 79.62 275 HIS A C 1
ATOM 2136 O O . HIS A 1 275 ? 31.547 -8.336 -1.778 1 79.62 275 HIS A O 1
ATOM 2142 N N . GLY A 1 276 ? 31.969 -6.816 -0.081 1 79.94 276 GLY A N 1
ATOM 2143 C CA . GLY A 1 276 ? 31.219 -5.742 -0.719 1 79.94 276 GLY A CA 1
ATOM 2144 C C . GLY A 1 276 ? 29.75 -5.742 -0.357 1 79.94 276 GLY A C 1
ATOM 2145 O O . GLY A 1 276 ? 29.312 -6.535 0.478 1 79.94 276 GLY A O 1
ATOM 2146 N N . GLY A 1 277 ? 28.953 -4.801 -0.838 1 80.88 277 GLY A N 1
ATOM 2147 C CA . GLY A 1 277 ? 27.547 -4.586 -0.534 1 80.88 277 GLY A CA 1
ATOM 2148 C C . GLY A 1 277 ? 26.625 -5.469 -1.347 1 80.88 277 GLY A C 1
ATOM 2149 O O . GLY A 1 277 ? 25.406 -5.504 -1.098 1 80.88 277 GLY A O 1
ATOM 2150 N N . GLY A 1 278 ? 27.125 -6.238 -2.225 1 88.62 278 GLY A N 1
ATOM 2151 C CA . GLY A 1 278 ? 26.297 -7.141 -3 1 88.62 278 GLY A CA 1
ATOM 2152 C C . GLY A 1 278 ? 25.953 -6.602 -4.379 1 88.62 278 GLY A C 1
ATOM 2153 O O . GLY A 1 278 ? 25.719 -5.402 -4.543 1 88.62 278 GLY A O 1
ATOM 2154 N N . THR A 1 279 ? 26.109 -7.387 -5.34 1 92.12 279 THR A N 1
ATOM 2155 C CA . THR A 1 279 ? 25.688 -7.066 -6.703 1 92.12 279 THR A CA 1
ATOM 2156 C C . THR A 1 279 ? 24.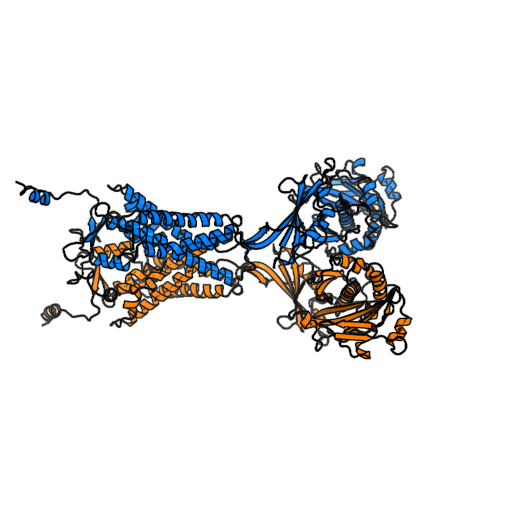562 -7.996 -7.156 1 92.12 279 THR A C 1
ATOM 2158 O O . THR A 1 279 ? 24.344 -9.047 -6.559 1 92.12 279 THR A O 1
ATOM 2161 N N . ALA A 1 280 ? 23.906 -7.508 -8.156 1 93.75 280 ALA A N 1
ATOM 2162 C CA . ALA A 1 280 ? 22.797 -8.32 -8.664 1 93.75 280 ALA A CA 1
ATOM 2163 C C . ALA A 1 280 ? 23.312 -9.578 -9.359 1 93.75 280 ALA A C 1
ATOM 2165 O O . ALA A 1 280 ? 24.375 -9.547 -10 1 93.75 280 ALA A O 1
ATOM 2166 N N . TRP A 1 281 ? 22.609 -10.641 -9.211 1 93.88 281 TRP A N 1
ATOM 2167 C CA . TRP A 1 281 ? 22.891 -11.852 -9.961 1 93.88 281 TRP A CA 1
ATOM 2168 C C . TRP A 1 281 ? 22.531 -11.672 -11.438 1 93.88 281 TRP A C 1
ATOM 2170 O O . TRP A 1 281 ? 21.641 -10.891 -11.773 1 93.88 281 TRP A O 1
ATOM 2180 N N . LYS A 1 282 ? 23.25 -12.398 -12.258 1 93.62 282 LYS A N 1
ATOM 2181 C CA . LYS A 1 282 ? 22.828 -12.438 -13.648 1 93.62 282 LYS A CA 1
ATOM 2182 C C . LYS A 1 282 ? 21.875 -13.602 -13.898 1 93.62 282 LYS A C 1
ATOM 2184 O O . LYS A 1 282 ? 21.953 -14.633 -13.227 1 93.62 282 LYS A O 1
ATOM 2189 N N . GLN A 1 283 ? 20.938 -13.359 -14.719 1 94.69 283 GLN A N 1
ATOM 2190 C CA . GLN A 1 283 ? 20 -14.398 -15.117 1 94.69 283 GLN A CA 1
ATOM 2191 C C . GLN A 1 283 ? 19.781 -14.398 -16.625 1 94.69 283 GLN A C 1
ATOM 2193 O O . GLN A 1 283 ? 20.141 -13.438 -17.312 1 94.69 283 GLN A O 1
ATOM 2198 N N . PRO A 1 284 ? 19.297 -15.508 -17.141 1 95.69 284 PRO A N 1
ATOM 2199 C CA . PRO A 1 284 ? 19.094 -15.562 -18.594 1 95.69 284 PRO A CA 1
ATOM 2200 C C . PRO A 1 284 ? 17.953 -14.672 -19.062 1 95.69 284 PRO A C 1
ATOM 2202 O O . PRO A 1 284 ? 16.906 -14.617 -18.406 1 95.69 284 PRO A O 1
ATOM 2205 N N . LEU A 1 285 ? 18.188 -13.992 -20.016 1 95.38 285 LEU A N 1
ATOM 2206 C CA . LEU A 1 285 ? 17.188 -13.258 -20.781 1 95.38 285 LEU A CA 1
ATOM 2207 C C . LEU A 1 285 ? 17.125 -13.781 -22.219 1 95.38 285 LEU A C 1
ATOM 2209 O O . LEU A 1 285 ? 18.125 -13.758 -22.938 1 95.38 285 LEU A O 1
ATOM 2213 N N . LEU A 1 286 ? 15.953 -14.25 -22.516 1 96.25 286 LEU A N 1
ATOM 2214 C CA . LEU A 1 286 ? 15.805 -14.938 -23.797 1 96.25 286 LEU A CA 1
ATOM 2215 C C . LEU A 1 286 ? 14.742 -14.258 -24.656 1 96.25 286 LEU A C 1
ATOM 2217 O O . LEU A 1 286 ? 13.758 -13.727 -24.141 1 96.25 286 LEU A O 1
ATOM 2221 N N . ALA A 1 287 ? 15 -14.25 -25.922 1 95.94 287 ALA A N 1
ATOM 2222 C CA . ALA A 1 287 ? 14.023 -13.82 -26.922 1 95.94 287 ALA A CA 1
ATOM 2223 C C . ALA A 1 287 ? 13.914 -14.852 -28.047 1 95.94 287 ALA A C 1
ATOM 2225 O O . ALA A 1 287 ? 14.922 -15.406 -28.5 1 95.94 287 ALA A O 1
ATOM 2226 N N . VAL A 1 288 ? 12.672 -15.164 -28.375 1 95.94 288 VAL A N 1
ATOM 2227 C CA . VAL A 1 288 ? 12.438 -16.141 -29.438 1 95.94 288 VAL A CA 1
ATOM 2228 C C . VAL A 1 288 ? 11.5 -15.539 -30.484 1 95.94 288 VAL A C 1
ATOM 2230 O O . VAL A 1 288 ? 10.477 -14.945 -30.125 1 95.94 288 VAL A O 1
ATOM 2233 N N . LYS A 1 289 ? 11.859 -15.656 -31.688 1 95 289 LYS A N 1
ATOM 2234 C CA . LYS A 1 289 ? 11.008 -15.281 -32.812 1 95 289 LYS A CA 1
ATOM 2235 C C . LYS A 1 289 ? 10.961 -16.391 -33.844 1 95 289 LYS A C 1
ATOM 2237 O O . LYS A 1 289 ? 12 -16.906 -34.281 1 95 289 LYS A O 1
ATOM 2242 N N . CYS A 1 290 ? 9.758 -16.781 -34.156 1 93.25 290 CYS A N 1
ATOM 2243 C CA . CYS A 1 290 ? 9.602 -17.828 -35.156 1 93.25 290 CYS A CA 1
ATOM 2244 C C . CYS A 1 290 ? 8.922 -17.281 -36.406 1 93.25 290 CYS A C 1
ATOM 2246 O O . CYS A 1 290 ? 8.156 -16.312 -36.312 1 93.25 290 CYS A O 1
ATOM 2248 N N . GLN A 1 291 ? 9.297 -17.781 -37.5 1 91.12 291 GLN A N 1
ATOM 2249 C CA . GLN A 1 291 ? 8.633 -17.531 -38.781 1 91.12 291 GLN A CA 1
ATOM 2250 C C . GLN A 1 291 ? 8 -18.797 -39.344 1 91.12 291 GLN A C 1
ATOM 2252 O O . GLN A 1 291 ? 8.688 -19.812 -39.531 1 91.12 291 GLN A O 1
ATOM 2257 N N . TYR A 1 292 ? 6.734 -18.688 -39.469 1 85.06 292 TYR A N 1
ATOM 2258 C CA . TYR A 1 292 ? 5.977 -19.828 -39.938 1 85.06 292 TYR A CA 1
ATOM 2259 C C . TYR A 1 292 ? 5.961 -19.859 -41.469 1 85.06 292 TYR A C 1
ATOM 2261 O O . TYR A 1 292 ? 5.488 -18.906 -42.125 1 85.06 292 TYR A O 1
ATOM 2269 N N . GLY A 1 293 ? 6.586 -20.875 -42 1 79.25 293 GLY A N 1
ATOM 2270 C CA . GLY A 1 293 ? 6.668 -20.984 -43.438 1 79.25 293 GLY A CA 1
ATOM 2271 C C . GLY A 1 293 ? 5.363 -21.422 -44.094 1 79.25 293 GLY A C 1
ATOM 2272 O O . GLY A 1 293 ? 4.504 -22 -43.438 1 79.25 293 GLY A O 1
ATOM 2273 N N . LEU A 1 294 ? 5.238 -21.031 -45.406 1 76.62 294 LEU A N 1
ATOM 2274 C CA . LEU A 1 294 ? 4.141 -21.516 -46.219 1 76.62 294 LEU A CA 1
ATOM 2275 C C . LEU A 1 294 ? 4.465 -22.891 -46.812 1 76.62 294 LEU A C 1
ATOM 2277 O O . LEU A 1 294 ? 5.625 -23.312 -46.844 1 76.62 294 LEU A O 1
ATOM 2281 N N . PRO A 1 295 ? 3.338 -23.609 -47.094 1 76.25 295 PRO A N 1
ATOM 2282 C CA . PRO A 1 295 ? 3.623 -24.891 -47.719 1 76.25 295 PRO A CA 1
ATOM 2283 C C . PRO A 1 295 ? 4.605 -24.766 -48.906 1 76.25 295 PRO A C 1
ATOM 2285 O O . PRO A 1 295 ? 4.484 -23.844 -49.719 1 76.25 295 PRO A O 1
ATOM 2288 N N . ASP A 1 296 ? 5.566 -25.578 -49.031 1 70 296 ASP A N 1
ATOM 2289 C CA . ASP A 1 296 ? 6.562 -25.703 -50.094 1 70 296 ASP A CA 1
ATOM 2290 C C . ASP A 1 296 ? 7.414 -24.438 -50.188 1 70 296 ASP A C 1
ATOM 2292 O O . ASP A 1 296 ? 8.031 -24.188 -51.25 1 70 296 ASP A O 1
ATOM 2296 N N . SER A 1 297 ? 7.27 -23.609 -49.188 1 72.88 297 SER A N 1
ATOM 2297 C CA . SER A 1 297 ? 8.094 -22.406 -49.188 1 72.88 297 SER A CA 1
ATOM 2298 C C . SER A 1 297 ? 9.336 -22.594 -48.312 1 72.88 297 SER A C 1
ATOM 2300 O O . SER A 1 297 ? 9.281 -23.203 -47.25 1 72.88 297 SER A O 1
ATOM 2302 N N . HIS A 1 298 ? 10.453 -22.125 -48.938 1 79 298 HIS A N 1
ATOM 2303 C CA . HIS A 1 298 ? 11.734 -22.219 -48.25 1 79 298 HIS A CA 1
ATOM 2304 C C . HIS A 1 298 ? 12.289 -20.844 -47.938 1 79 298 HIS A C 1
ATOM 2306 O O . HIS A 1 298 ? 13.508 -20.656 -47.875 1 79 298 HIS A O 1
ATOM 2312 N N . PHE A 1 299 ? 11.281 -19.953 -47.812 1 83.69 299 PHE A N 1
ATOM 2313 C CA . PHE A 1 299 ? 11.648 -18.562 -47.562 1 83.69 299 PHE A CA 1
ATOM 2314 C C . PHE A 1 299 ? 11.195 -18.141 -46.156 1 83.69 299 PHE A C 1
ATOM 2316 O O . PHE A 1 299 ? 10.039 -18.359 -45.781 1 83.69 299 PHE A O 1
ATOM 2323 N N . PHE A 1 300 ? 12.195 -17.609 -45.344 1 90.69 300 PHE A N 1
ATOM 2324 C CA . PHE A 1 300 ? 11.898 -17.109 -44 1 90.69 300 PHE A CA 1
ATOM 2325 C C . PHE A 1 300 ? 12.367 -15.672 -43.844 1 90.69 300 PHE A C 1
ATOM 2327 O O . PHE A 1 300 ? 13.57 -15.398 -43.844 1 90.69 300 PHE A O 1
ATOM 2334 N N . ASN A 1 301 ? 11.438 -14.75 -43.656 1 90.31 301 ASN A N 1
ATOM 2335 C CA . ASN A 1 301 ? 11.766 -13.336 -43.5 1 90.31 301 ASN A CA 1
ATOM 2336 C C . ASN A 1 301 ? 11.641 -12.883 -42.031 1 90.31 301 ASN A C 1
ATOM 2338 O O . ASN A 1 301 ? 10.539 -12.898 -41.469 1 90.31 301 ASN A O 1
ATOM 2342 N N . PHE A 1 302 ? 12.75 -12.555 -41.469 1 92.25 302 PHE A N 1
ATOM 2343 C CA . PHE A 1 302 ? 12.766 -12.008 -40.125 1 92.25 302 PHE A CA 1
ATOM 2344 C C . PHE A 1 302 ? 12.922 -10.492 -40.156 1 92.25 302 PHE A C 1
ATOM 2346 O O . PHE A 1 302 ? 13.93 -9.977 -40.656 1 92.25 302 PHE A O 1
ATOM 2353 N N . SER A 1 303 ? 11.883 -9.789 -39.781 1 89.25 303 SER A N 1
ATOM 2354 C CA . SER A 1 303 ? 11.914 -8.336 -39.656 1 89.25 303 SER A CA 1
ATOM 2355 C C . SER A 1 303 ? 11.5 -7.895 -38.25 1 89.25 303 SER A C 1
ATOM 2357 O O . SER A 1 303 ? 10.305 -7.781 -37.969 1 89.25 303 SER A O 1
ATOM 2359 N N . SER A 1 304 ? 12.477 -7.73 -37.469 1 85.94 304 SER A N 1
ATOM 2360 C CA . SER A 1 304 ? 12.203 -7.312 -36.094 1 85.94 304 SER A CA 1
ATOM 2361 C C . SER A 1 304 ? 13.305 -6.402 -35.562 1 85.94 304 SER A C 1
ATOM 2363 O O . SER A 1 304 ? 14.273 -6.113 -36.281 1 85.94 304 SER A O 1
ATOM 2365 N N . VAL A 1 305 ? 13.125 -5.926 -34.438 1 83.69 305 VAL A N 1
ATOM 2366 C CA . VAL A 1 305 ? 14.086 -5.043 -33.75 1 83.69 305 VAL A CA 1
ATOM 2367 C C . VAL A 1 305 ? 15.359 -5.82 -33.438 1 83.69 305 VAL A C 1
ATOM 2369 O O . VAL A 1 305 ? 16.438 -5.23 -33.312 1 83.69 305 VAL A O 1
ATOM 2372 N N . LEU A 1 306 ? 15.258 -7.16 -33.5 1 88.94 306 LEU A N 1
ATOM 2373 C CA . LEU A 1 306 ? 16.406 -7.965 -33.094 1 88.94 306 LEU A CA 1
ATOM 2374 C C . LEU A 1 306 ? 17.234 -8.359 -34.344 1 88.94 306 LEU A C 1
ATOM 2376 O O . LEU A 1 306 ? 18.453 -8.5 -34.25 1 88.94 306 LEU A O 1
ATOM 2380 N N . LEU A 1 307 ? 16.484 -8.625 -35.375 1 89.5 307 LEU A N 1
ATOM 2381 C CA . LEU A 1 307 ? 17.156 -9.086 -36.562 1 89.5 307 LEU A CA 1
ATOM 2382 C C . LEU A 1 307 ? 16.328 -8.789 -37.812 1 89.5 307 LEU A C 1
ATOM 2384 O O . LEU A 1 307 ? 15.109 -8.961 -37.812 1 89.5 307 LEU A O 1
ATOM 2388 N N . ASN A 1 308 ? 17.016 -8.234 -38.812 1 90.94 308 ASN A N 1
ATOM 2389 C CA . ASN A 1 308 ? 16.406 -8.016 -40.125 1 90.94 308 ASN A CA 1
ATOM 2390 C C . ASN A 1 308 ? 17.156 -8.789 -41.188 1 90.94 308 ASN A C 1
ATOM 2392 O O . ASN A 1 308 ? 18.062 -8.258 -41.844 1 90.94 308 ASN A O 1
ATOM 2396 N N . GLU A 1 309 ? 16.797 -10.031 -41.406 1 91.94 309 GLU A N 1
ATOM 2397 C CA . GLU A 1 309 ? 17.438 -10.914 -42.375 1 91.94 309 GLU A CA 1
ATOM 2398 C C . GLU A 1 309 ? 16.422 -11.836 -43.031 1 91.94 309 GLU A C 1
ATOM 2400 O O . GLU A 1 309 ? 15.352 -12.078 -42.5 1 91.94 309 GLU A O 1
ATOM 2405 N N . THR A 1 310 ? 16.766 -12.281 -44.156 1 90.44 310 THR A N 1
ATOM 2406 C CA . THR A 1 310 ? 15.953 -13.242 -44.875 1 90.44 310 THR A CA 1
ATOM 2407 C C . THR A 1 310 ? 16.766 -14.484 -45.219 1 90.44 310 THR A C 1
ATOM 2409 O O . THR A 1 310 ? 17.922 -14.383 -45.656 1 90.44 310 THR A O 1
ATOM 2412 N N . LEU A 1 311 ? 16.141 -15.594 -44.875 1 89.44 311 LEU A N 1
ATOM 2413 C CA . LEU A 1 311 ? 16.797 -16.859 -45.219 1 89.44 311 LEU A CA 1
ATOM 2414 C C . LEU A 1 311 ? 16.047 -17.578 -46.344 1 89.44 311 LEU A C 1
ATOM 2416 O O . LEU A 1 311 ? 14.812 -17.688 -46.281 1 89.44 311 LEU A O 1
ATOM 2420 N N . THR A 1 312 ? 16.734 -17.938 -47.344 1 84.06 312 THR A N 1
ATOM 2421 C CA . THR A 1 312 ? 16.188 -18.766 -48.406 1 84.06 312 THR A CA 1
ATOM 2422 C C . THR A 1 312 ? 16.859 -20.141 -48.406 1 84.06 312 THR A C 1
ATOM 2424 O O . THR A 1 312 ? 18.094 -20.219 -48.5 1 84.06 312 THR A O 1
ATOM 2427 N N . LEU A 1 313 ? 16.047 -21.156 -48.125 1 77.62 313 LEU A N 1
ATOM 2428 C CA . LEU A 1 313 ? 16.594 -22.5 -48.156 1 77.62 313 LEU A CA 1
ATOM 2429 C C . LEU A 1 313 ? 16.375 -23.156 -49.531 1 77.62 313 LEU A C 1
ATOM 2431 O O . LEU A 1 313 ? 15.234 -23.25 -50 1 77.62 313 LEU A O 1
ATOM 2435 N N . ASP A 1 314 ? 17.266 -23.156 -50.438 1 64.19 314 ASP A N 1
ATOM 2436 C CA . ASP A 1 314 ? 17.172 -23.812 -51.75 1 64.19 314 ASP A CA 1
ATOM 2437 C C . ASP A 1 314 ? 17.531 -25.297 -51.625 1 64.19 314 ASP A C 1
ATOM 2439 O O . ASP A 1 314 ? 18.562 -25.656 -51.062 1 64.19 314 ASP A O 1
ATOM 2443 N N . GLY A 1 315 ? 16.625 -26.297 -51.625 1 57.59 315 GLY A N 1
ATOM 2444 C CA . GLY A 1 315 ? 16.719 -27.75 -51.5 1 57.59 315 GLY A CA 1
ATOM 2445 C C . GLY A 1 315 ? 18.062 -28.297 -51.906 1 57.59 315 GLY A C 1
ATOM 2446 O O . GLY A 1 315 ? 18.609 -29.188 -51.25 1 57.59 315 GLY A O 1
ATOM 2447 N N . ASP A 1 316 ? 18.562 -28.172 -53.125 1 55.88 316 ASP A N 1
ATOM 2448 C CA . ASP A 1 316 ? 19.688 -28.891 -53.688 1 55.88 316 ASP A CA 1
ATOM 2449 C C . ASP A 1 316 ? 21.016 -28.25 -53.281 1 55.88 316 ASP A C 1
ATOM 2451 O O . ASP A 1 316 ? 22.047 -28.906 -53.281 1 55.88 316 ASP A O 1
ATOM 2455 N N . LYS A 1 317 ? 21.141 -27.078 -53.094 1 55.59 317 LYS A N 1
ATOM 2456 C CA . LYS A 1 317 ? 22.469 -26.453 -53.031 1 55.59 317 LYS A CA 1
ATOM 2457 C C . LYS A 1 317 ? 22.875 -26.203 -51.594 1 55.59 317 LYS A C 1
ATOM 2459 O O . LYS A 1 317 ? 24.062 -25.984 -51.312 1 55.59 317 LYS A O 1
ATOM 2464 N N . ASP A 1 318 ? 21.984 -25.953 -50.656 1 55.72 318 ASP A N 1
ATOM 2465 C CA . ASP A 1 318 ? 22.422 -25.547 -49.344 1 55.72 318 ASP A CA 1
ATOM 2466 C C . ASP A 1 318 ? 22.25 -26.688 -48.344 1 55.72 318 ASP A C 1
ATOM 2468 O O . ASP A 1 318 ? 21.312 -27.469 -48.438 1 55.72 318 ASP A O 1
ATOM 2472 N N . LEU A 1 319 ? 23.344 -26.984 -47.656 1 53.97 319 LEU A N 1
ATOM 2473 C CA . LEU A 1 319 ? 23.344 -28.031 -46.625 1 53.97 319 LEU A CA 1
ATOM 2474 C C . LEU A 1 319 ? 22.062 -28 -45.812 1 53.97 319 LEU A C 1
ATOM 2476 O O . LEU A 1 319 ? 21.5 -29.047 -45.5 1 53.97 319 LEU A O 1
ATOM 2480 N N . ALA A 1 320 ? 21.594 -26.859 -45.562 1 57.97 320 ALA A N 1
ATOM 2481 C CA . ALA A 1 320 ? 20.375 -26.688 -44.781 1 57.97 320 ALA A CA 1
ATOM 2482 C C . ALA A 1 320 ? 19.156 -27.156 -45.594 1 57.97 320 ALA A C 1
ATOM 2484 O O . ALA A 1 320 ? 18.172 -27.641 -45 1 57.97 320 ALA A O 1
ATOM 2485 N N . GLY A 1 321 ? 19.234 -27.047 -46.906 1 58.75 321 GLY A N 1
ATOM 2486 C CA . GLY A 1 321 ? 18.172 -27.469 -47.812 1 58.75 321 GLY A CA 1
ATOM 2487 C C . GLY A 1 321 ? 18.031 -28.969 -47.906 1 58.75 321 GLY A C 1
ATOM 2488 O O . GLY A 1 321 ? 16.922 -29.5 -48 1 58.75 321 GLY A O 1
ATOM 2489 N N . VAL A 1 322 ? 19.156 -29.609 -47.906 1 57.38 322 VAL A N 1
ATOM 2490 C CA . VAL A 1 322 ? 19.125 -31.062 -47.969 1 57.38 322 VAL A CA 1
ATOM 2491 C C . VAL A 1 322 ? 18.453 -31.609 -46.719 1 57.38 322 VAL A C 1
ATOM 2493 O O . VAL A 1 322 ? 17.703 -32.594 -46.781 1 57.38 322 VAL A O 1
ATOM 2496 N N . ASP A 1 323 ? 18.641 -30.984 -45.719 1 60.25 323 ASP A N 1
ATOM 2497 C CA . ASP A 1 323 ? 18.078 -31.391 -44.438 1 60.25 323 ASP A CA 1
ATOM 2498 C C . ASP A 1 323 ? 16.562 -31.219 -44.406 1 60.25 323 ASP A C 1
ATOM 2500 O O . ASP A 1 323 ? 15.852 -31.984 -43.75 1 60.25 323 ASP A O 1
ATOM 2504 N N . LEU A 1 324 ? 16.219 -30.375 -45.25 1 63 324 LEU A N 1
ATOM 2505 C CA . LEU A 1 324 ? 14.781 -30.094 -45.344 1 63 324 LEU A CA 1
ATOM 2506 C C . LEU A 1 324 ? 14.023 -31.297 -45.875 1 63 324 LEU A C 1
ATOM 2508 O O . LEU A 1 324 ? 12.938 -31.625 -45.406 1 63 324 LEU A O 1
ATOM 2512 N N . HIS A 1 325 ? 14.703 -31.953 -46.906 1 62.41 325 HIS A N 1
ATOM 2513 C CA . HIS A 1 325 ? 14.023 -33.062 -47.531 1 62.41 325 HIS A CA 1
ATOM 2514 C C . HIS A 1 325 ? 13.844 -34.25 -46.562 1 62.41 325 HIS A C 1
ATOM 2516 O O . HIS A 1 325 ? 12.93 -35.062 -46.75 1 62.41 325 HIS A O 1
ATOM 2522 N N . ASN A 1 326 ? 14.656 -34.219 -45.562 1 64.56 326 ASN A N 1
ATOM 2523 C CA . ASN A 1 326 ? 14.609 -35.344 -44.625 1 64.56 326 ASN A CA 1
ATOM 2524 C C . ASN A 1 326 ? 13.758 -35.031 -43.406 1 64.56 326 ASN A C 1
ATOM 2526 O O . ASN A 1 326 ? 13.531 -35.875 -42.562 1 64.56 326 ASN A O 1
ATOM 2530 N N . LEU A 1 327 ? 13.352 -33.75 -43.406 1 70.75 327 LEU A N 1
ATOM 2531 C CA . LEU A 1 327 ? 12.586 -33.375 -42.25 1 70.75 327 LEU A CA 1
ATOM 2532 C C . LEU A 1 327 ? 11.117 -33.75 -42.406 1 70.75 327 LEU A C 1
ATOM 2534 O O . LEU A 1 327 ? 10.477 -33.344 -43.375 1 70.75 327 LEU A O 1
ATOM 2538 N N . THR A 1 328 ? 10.742 -34.781 -41.594 1 69.38 328 THR A N 1
ATOM 2539 C CA . THR A 1 328 ? 9.344 -35.188 -41.594 1 69.38 328 THR A CA 1
ATOM 2540 C C . THR A 1 328 ? 8.586 -34.531 -40.469 1 69.38 328 THR A C 1
ATOM 2542 O O . THR A 1 328 ? 9.172 -33.781 -39.656 1 69.38 328 THR A O 1
ATOM 2545 N N . ARG A 1 329 ? 7.371 -34.75 -40.531 1 66.62 329 ARG A N 1
ATOM 2546 C CA . ARG A 1 329 ? 6.465 -34.219 -39.5 1 66.62 329 ARG A CA 1
ATOM 2547 C C . ARG A 1 329 ? 6.941 -34.625 -38.094 1 66.62 329 ARG A C 1
ATOM 2549 O O . ARG A 1 329 ? 7.246 -35.781 -37.844 1 66.62 329 ARG A O 1
ATOM 2556 N N . GLY A 1 330 ? 7.168 -33.562 -37.281 1 69.56 330 GLY A N 1
ATOM 2557 C CA . GLY A 1 330 ? 7.551 -33.812 -35.906 1 69.56 330 GLY A CA 1
ATOM 2558 C C . GLY A 1 330 ? 9.047 -33.781 -35.688 1 69.56 330 GLY A C 1
ATOM 2559 O O . GLY A 1 330 ? 9.523 -33.906 -34.531 1 69.56 330 GLY A O 1
ATOM 2560 N N . ASP A 1 331 ? 9.773 -33.594 -36.781 1 80.81 331 ASP A N 1
ATOM 2561 C CA . ASP A 1 331 ? 11.227 -33.562 -36.656 1 80.81 331 ASP A CA 1
ATOM 2562 C C . ASP A 1 331 ? 11.75 -32.125 -36.5 1 80.81 331 ASP A C 1
ATOM 2564 O O . ASP A 1 331 ? 11.039 -31.172 -36.781 1 80.81 331 ASP A O 1
ATOM 2568 N N . HIS A 1 332 ? 13 -32.031 -35.969 1 88.44 332 HIS A N 1
ATOM 2569 C CA . HIS A 1 332 ? 13.672 -30.75 -35.844 1 88.44 332 HIS A CA 1
ATOM 2570 C C . HIS A 1 332 ? 15.109 -30.828 -36.344 1 88.44 332 HIS A C 1
ATOM 2572 O O . HIS A 1 332 ? 15.672 -31.922 -36.438 1 88.44 332 HIS A O 1
ATOM 2578 N N . ARG A 1 333 ? 15.648 -29.672 -36.781 1 88.44 333 ARG A N 1
ATOM 2579 C CA . ARG A 1 333 ? 17.047 -29.578 -37.219 1 88.44 333 ARG A CA 1
ATOM 2580 C C . ARG A 1 333 ? 17.641 -28.234 -36.812 1 88.44 333 ARG A C 1
ATOM 2582 O O . ARG A 1 333 ? 16.969 -27.203 -36.906 1 88.44 333 ARG A O 1
ATOM 2589 N N . PHE A 1 334 ? 18.906 -28.328 -36.469 1 91.38 334 PHE A N 1
ATOM 2590 C CA . PHE A 1 334 ? 19.641 -27.094 -36.25 1 91.38 334 PHE A CA 1
ATOM 2591 C C . PHE A 1 334 ? 20.375 -26.656 -37.531 1 91.38 334 PHE A C 1
ATOM 2593 O O . PHE A 1 334 ? 21.141 -27.438 -38.094 1 91.38 334 PHE A O 1
ATOM 2600 N N . LEU A 1 335 ? 20.203 -25.422 -37.938 1 89 335 LEU A N 1
ATOM 2601 C CA . LEU A 1 335 ? 20.812 -24.938 -39.156 1 89 335 LEU A CA 1
ATOM 2602 C C . LEU A 1 335 ? 22.156 -24.281 -38.875 1 89 335 LEU A C 1
ATOM 2604 O O . LEU A 1 335 ? 22.953 -24.062 -39.781 1 89 335 LEU A O 1
ATOM 2608 N N . ASN A 1 336 ? 22.391 -23.891 -37.625 1 90.38 336 ASN A N 1
ATOM 2609 C CA . ASN A 1 336 ? 23.609 -23.203 -37.25 1 90.38 336 ASN A CA 1
ATOM 2610 C C . ASN A 1 336 ? 23.859 -21.953 -38.094 1 90.38 336 ASN A C 1
ATOM 2612 O O . ASN A 1 336 ? 24.922 -21.797 -38.688 1 90.38 336 ASN A O 1
ATOM 2616 N N . LEU A 1 337 ? 22.984 -21.125 -38.156 1 92.12 337 LEU A N 1
ATOM 2617 C CA . LEU A 1 337 ? 23.016 -19.922 -38.969 1 92.12 337 LEU A CA 1
ATOM 2618 C C . LEU A 1 337 ? 24.125 -18.969 -38.531 1 92.12 337 LEU A C 1
ATOM 2620 O O . LEU A 1 337 ? 24.625 -18.172 -39.312 1 92.12 337 LEU A O 1
ATOM 2624 N N . ARG A 1 338 ? 24.453 -19.062 -37.312 1 90.88 338 ARG A N 1
ATOM 2625 C CA . ARG A 1 338 ? 25.562 -18.266 -36.812 1 90.88 338 ARG A CA 1
ATOM 2626 C C . ARG A 1 338 ? 26.859 -18.625 -37.531 1 90.88 338 ARG A C 1
ATOM 2628 O O . ARG A 1 338 ? 27.594 -17.75 -37.969 1 90.88 338 ARG A O 1
ATOM 2635 N N . ALA A 1 339 ? 27.125 -19.844 -37.562 1 87.38 339 ALA A N 1
ATOM 2636 C CA . ALA A 1 339 ? 28.375 -20.312 -38.156 1 87.38 339 ALA A CA 1
ATOM 2637 C C . ALA A 1 339 ? 28.281 -20.266 -39.688 1 87.38 339 ALA A C 1
ATOM 2639 O O . ALA A 1 339 ? 29.266 -19.906 -40.344 1 87.38 339 ALA A O 1
ATOM 2640 N N . ASN A 1 340 ? 27.141 -20.547 -40.25 1 86.81 340 ASN A N 1
ATOM 2641 C CA . ASN A 1 340 ? 27 -20.719 -41.688 1 86.81 340 ASN A CA 1
ATOM 2642 C C . ASN A 1 340 ? 26.703 -19.391 -42.406 1 86.81 340 ASN A C 1
ATOM 2644 O O . ASN A 1 340 ? 27.078 -19.203 -43.562 1 86.81 340 ASN A O 1
ATOM 2648 N N . LYS A 1 341 ? 25.984 -18.531 -41.719 1 89.44 341 LYS A N 1
ATOM 2649 C CA . LYS A 1 341 ? 25.578 -17.281 -42.375 1 89.44 341 LYS A CA 1
ATOM 2650 C C . LYS A 1 341 ? 26 -16.062 -41.531 1 89.44 341 LYS A C 1
ATOM 2652 O O . LYS A 1 341 ? 25.672 -14.93 -41.875 1 89.44 341 LYS A O 1
ATOM 2657 N N . ASN A 1 342 ? 26.719 -16.25 -40.438 1 90.25 342 ASN A N 1
ATOM 2658 C CA . ASN A 1 342 ? 27.188 -15.188 -39.562 1 90.25 342 ASN A CA 1
ATOM 2659 C C . ASN A 1 342 ? 26.047 -14.359 -39 1 90.25 342 ASN A C 1
ATOM 2661 O O . ASN A 1 342 ? 26.141 -13.133 -38.906 1 90.25 342 ASN A O 1
ATOM 2665 N N . TRP A 1 343 ? 24.938 -14.984 -38.781 1 92.06 343 TRP A N 1
ATOM 2666 C CA . TRP A 1 343 ? 23.828 -14.312 -38.125 1 92.06 343 TRP A CA 1
ATOM 2667 C C . TRP A 1 343 ? 24.094 -14.164 -36.625 1 92.06 343 TRP A C 1
ATOM 2669 O O . TRP A 1 343 ? 24.594 -15.102 -35.969 1 92.06 343 TRP A O 1
ATOM 2679 N N . PRO A 1 344 ? 23.891 -13.031 -36.062 1 92.56 344 PRO A N 1
ATOM 2680 C CA . PRO A 1 344 ? 24.125 -12.82 -34.625 1 92.56 344 PRO A CA 1
ATOM 2681 C C . PRO A 1 344 ? 23.016 -13.398 -33.75 1 92.56 344 PRO A C 1
ATOM 2683 O O . PRO A 1 344 ? 22.328 -12.664 -33.062 1 92.56 344 PRO A O 1
ATOM 2686 N N . VAL A 1 345 ? 22.812 -14.695 -33.844 1 95.31 345 VAL A N 1
ATOM 2687 C CA . VAL A 1 345 ? 21.797 -15.414 -33.094 1 95.31 345 VAL A CA 1
ATOM 2688 C C . VAL A 1 345 ? 22.469 -16.391 -32.125 1 95.31 345 VAL A C 1
ATOM 2690 O O . VAL A 1 345 ? 23.625 -16.781 -32.312 1 95.31 345 VAL A O 1
ATOM 2693 N N . SER A 1 346 ? 21.828 -16.719 -31.062 1 96.62 346 SER A N 1
ATOM 2694 C CA . SER A 1 346 ? 22.328 -17.672 -30.094 1 96.62 346 SER A CA 1
ATOM 2695 C C . SER A 1 346 ? 22.156 -19.109 -30.578 1 96.62 346 SER A C 1
ATOM 2697 O O . SER A 1 346 ? 23 -19.969 -30.344 1 96.62 346 SER A O 1
ATOM 2699 N N . ALA A 1 347 ? 20.984 -19.328 -31.125 1 96.88 347 ALA A N 1
ATOM 2700 C CA . ALA A 1 347 ? 20.641 -20.625 -31.703 1 96.88 347 ALA A CA 1
ATOM 2701 C C . ALA A 1 347 ? 19.5 -20.5 -32.688 1 96.88 347 ALA A C 1
ATOM 2703 O O . ALA A 1 347 ? 18.844 -19.453 -32.781 1 96.88 347 ALA A O 1
ATOM 2704 N N . ASP A 1 348 ? 19.375 -21.5 -33.5 1 95.5 348 ASP A N 1
ATOM 2705 C CA . ASP A 1 348 ? 18.25 -21.609 -34.438 1 95.5 348 ASP A CA 1
ATOM 2706 C C . ASP A 1 348 ? 17.734 -23.031 -34.5 1 95.5 348 ASP A C 1
ATOM 2708 O O . ASP A 1 348 ? 18.484 -23.984 -34.281 1 95.5 348 ASP A O 1
ATOM 2712 N N . ILE A 1 349 ? 16.484 -23.156 -34.75 1 94.12 349 ILE A N 1
ATOM 2713 C CA . ILE A 1 349 ? 15.875 -24.469 -34.844 1 94.12 349 ILE A CA 1
ATOM 2714 C C . ILE A 1 349 ? 14.805 -24.469 -35.938 1 94.12 349 ILE A C 1
ATOM 2716 O O . ILE A 1 349 ? 13.984 -23.547 -36 1 94.12 349 ILE A O 1
ATOM 2720 N N . LEU A 1 350 ? 14.883 -25.406 -36.812 1 91.5 350 LEU A N 1
ATOM 2721 C CA . LEU A 1 350 ? 13.891 -25.609 -37.844 1 91.5 350 LEU A CA 1
ATOM 2722 C C . LEU A 1 350 ? 12.984 -26.797 -37.531 1 91.5 350 LEU A C 1
ATOM 2724 O O . LEU A 1 350 ? 13.469 -27.891 -37.25 1 91.5 350 LEU A O 1
ATOM 2728 N N . PHE A 1 351 ? 11.672 -26.531 -37.5 1 89.19 351 PHE A N 1
ATOM 2729 C CA . PHE A 1 351 ? 10.695 -27.578 -37.219 1 89.19 351 PHE A CA 1
ATOM 2730 C C . PHE A 1 351 ? 9.969 -27.969 -38.5 1 89.19 351 PHE A C 1
ATOM 2732 O O . PHE A 1 351 ? 9.625 -27.125 -39.312 1 89.19 351 PHE A O 1
ATOM 2739 N N . GLY A 1 352 ? 9.805 -29.281 -38.625 1 82.31 352 GLY A N 1
ATOM 2740 C CA . GLY A 1 352 ? 9.016 -29.766 -39.75 1 82.31 352 GLY A CA 1
ATOM 2741 C C . GLY A 1 352 ? 7.57 -30.047 -39.375 1 82.31 352 GLY A C 1
ATOM 2742 O O . GLY A 1 352 ? 7.281 -30.5 -38.281 1 82.31 352 GLY A O 1
ATOM 2743 N N . SER A 1 353 ? 6.738 -29.547 -40.156 1 74.81 353 SER A N 1
ATOM 2744 C CA . SER A 1 353 ? 5.32 -29.828 -39.969 1 74.81 353 SER A CA 1
ATOM 2745 C C . SER A 1 353 ? 4.766 -30.656 -41.125 1 74.81 353 SER A C 1
ATOM 2747 O O . SER A 1 353 ? 5.508 -31.047 -42.031 1 74.81 353 SER A O 1
ATOM 2749 N N . SER A 1 354 ? 3.412 -30.922 -40.938 1 72.19 354 SER A N 1
ATOM 2750 C CA . SER A 1 354 ? 2.752 -31.641 -42.031 1 72.19 354 SER A CA 1
ATOM 2751 C C . SER A 1 354 ? 2.715 -30.812 -43.312 1 72.19 354 SER A C 1
ATOM 2753 O O . SER A 1 354 ? 2.867 -29.594 -43.25 1 72.19 354 SER A O 1
ATOM 2755 N N . GLU A 1 355 ? 2.578 -31.375 -44.469 1 72.56 355 GLU A N 1
ATOM 2756 C CA . GLU A 1 355 ? 2.404 -30.766 -45.781 1 72.56 355 GLU A CA 1
ATOM 2757 C C . GLU A 1 355 ? 3.633 -29.953 -46.188 1 72.56 355 GLU A C 1
ATOM 2759 O O . GLU A 1 355 ? 3.51 -28.875 -46.781 1 72.56 355 GLU A O 1
ATOM 2764 N N . ASN A 1 356 ? 4.82 -30.375 -45.75 1 74.75 356 ASN A N 1
ATOM 2765 C CA . ASN A 1 356 ? 6.086 -29.75 -46.094 1 74.75 356 ASN A CA 1
ATOM 2766 C C . ASN A 1 356 ? 6.133 -28.297 -45.625 1 74.75 356 ASN A C 1
ATOM 2768 O O . ASN A 1 356 ? 6.605 -27.422 -46.375 1 74.75 356 ASN A O 1
ATOM 2772 N N . LYS A 1 357 ? 5.43 -28.016 -44.562 1 81.5 357 LYS A N 1
ATOM 2773 C CA . LYS A 1 357 ? 5.539 -26.719 -43.906 1 81.5 357 LYS A CA 1
ATOM 2774 C C . LYS A 1 357 ? 6.641 -26.734 -42.844 1 81.5 357 LYS A C 1
ATOM 2776 O O . LYS A 1 357 ? 6.809 -27.719 -42.125 1 81.5 357 LYS A O 1
ATOM 2781 N N . TYR A 1 358 ? 7.406 -25.609 -42.906 1 84.06 358 TYR A N 1
ATOM 2782 C CA . TYR A 1 358 ? 8.508 -25.516 -41.938 1 84.06 358 TYR A CA 1
ATOM 2783 C C . TYR A 1 358 ? 8.406 -24.234 -41.094 1 84.06 358 TYR A C 1
ATOM 2785 O O . TYR A 1 358 ? 7.906 -23.219 -41.594 1 84.06 358 TYR A O 1
ATOM 2793 N N . THR A 1 359 ? 8.766 -24.359 -39.906 1 89.06 359 THR A N 1
ATOM 2794 C CA . THR A 1 359 ? 8.852 -23.219 -39.031 1 89.06 359 THR A CA 1
ATOM 2795 C C . THR A 1 359 ? 10.281 -23.016 -38.531 1 89.06 359 THR A C 1
ATOM 2797 O O . THR A 1 359 ? 10.891 -23.922 -37.969 1 89.06 359 THR A O 1
ATOM 2800 N N . LEU A 1 360 ? 10.797 -21.859 -38.875 1 92.5 360 LEU A N 1
ATOM 2801 C CA . LEU A 1 360 ? 12.148 -21.531 -38.406 1 92.5 360 LEU A CA 1
ATOM 2802 C C . LEU A 1 360 ? 12.094 -20.578 -37.219 1 92.5 360 LEU A C 1
ATOM 2804 O O . LEU A 1 360 ? 11.438 -19.547 -37.25 1 92.5 360 LEU A O 1
ATOM 2808 N N . CYS A 1 361 ? 12.734 -21 -36.156 1 95.62 361 CYS A N 1
ATOM 2809 C CA . CYS A 1 361 ? 12.766 -20.203 -34.938 1 95.62 361 CYS A CA 1
ATOM 2810 C C . CYS A 1 361 ? 14.188 -19.734 -34.625 1 95.62 361 CYS A C 1
ATOM 2812 O O . CYS A 1 361 ? 15.133 -20.531 -34.719 1 95.62 361 CYS A O 1
ATOM 2814 N N . LEU A 1 362 ? 14.305 -18.484 -34.344 1 96.38 362 LEU A N 1
ATOM 2815 C CA . LEU A 1 362 ? 15.57 -17.891 -33.875 1 96.38 362 LEU A CA 1
ATOM 2816 C C . LEU A 1 362 ? 15.547 -17.609 -32.375 1 96.38 362 LEU A C 1
ATOM 2818 O O . LEU A 1 362 ? 14.531 -17.172 -31.859 1 96.38 362 LEU A O 1
ATOM 2822 N N . VAL A 1 363 ? 16.641 -17.906 -31.75 1 97.19 363 VAL A N 1
ATOM 2823 C CA . VAL A 1 363 ? 16.766 -17.734 -30.297 1 97.19 363 VAL A CA 1
ATOM 2824 C C . VAL A 1 363 ? 17.859 -16.719 -30 1 97.19 363 VAL A C 1
ATOM 2826 O O . VAL A 1 363 ? 18.953 -16.781 -30.578 1 97.19 363 VAL A O 1
ATOM 2829 N N . PHE A 1 364 ? 17.562 -15.805 -29.188 1 96.31 364 PHE A N 1
ATOM 2830 C CA . PHE A 1 364 ? 18.516 -14.836 -28.656 1 96.31 364 PHE A CA 1
ATOM 2831 C C . PHE A 1 364 ? 18.609 -14.961 -27.141 1 96.31 364 PHE A C 1
ATOM 2833 O O . PHE A 1 364 ? 17.594 -14.914 -26.438 1 96.31 364 PHE A O 1
ATOM 2840 N N . ALA A 1 365 ? 19.781 -15.18 -26.656 1 96.81 365 ALA A N 1
ATOM 2841 C CA . ALA A 1 365 ? 19.953 -15.367 -25.219 1 96.81 365 ALA A CA 1
ATOM 2842 C C . ALA A 1 365 ? 21.109 -14.516 -24.688 1 96.81 365 ALA A C 1
ATOM 2844 O O . ALA A 1 365 ? 22.125 -14.375 -25.359 1 96.81 365 ALA A O 1
ATOM 2845 N N . ARG A 1 366 ? 20.922 -13.992 -23.516 1 96.12 366 ARG A N 1
ATOM 2846 C CA . ARG A 1 366 ? 21.938 -13.164 -22.875 1 96.12 366 ARG A CA 1
ATOM 2847 C C . ARG A 1 366 ? 21.875 -13.297 -21.359 1 96.12 366 ARG A C 1
ATOM 2849 O O . ARG A 1 366 ? 20.797 -13.508 -20.781 1 96.12 366 ARG A O 1
ATOM 2856 N N . TRP A 1 367 ? 23.094 -13.227 -20.797 1 95.69 367 TRP A N 1
ATOM 2857 C CA . TRP A 1 367 ? 23.125 -13.047 -19.344 1 95.69 367 TRP A CA 1
ATOM 2858 C C . TRP A 1 367 ? 22.859 -11.594 -18.969 1 95.69 367 TRP A C 1
ATOM 2860 O O . TRP A 1 367 ? 23.531 -10.688 -19.469 1 95.69 367 TRP A O 1
ATOM 2870 N N . SER A 1 368 ? 21.906 -11.328 -18.109 1 94.12 368 SER A N 1
ATOM 2871 C CA . SER A 1 368 ? 21.578 -9.961 -17.703 1 94.12 368 SER A CA 1
ATOM 2872 C C . SER A 1 368 ? 21.422 -9.859 -16.188 1 94.12 368 SER A C 1
ATOM 2874 O O . SER A 1 368 ? 20.797 -10.719 -15.562 1 94.12 368 SER A O 1
ATOM 2876 N N . ALA A 1 369 ? 22.031 -8.805 -15.695 1 93.31 369 ALA A N 1
ATOM 2877 C CA . ALA A 1 369 ? 21.875 -8.555 -14.266 1 93.31 369 ALA A CA 1
ATOM 2878 C C . ALA A 1 369 ? 20.438 -8.133 -13.938 1 93.31 369 ALA A C 1
ATOM 2880 O O . ALA A 1 369 ? 19.844 -7.344 -14.664 1 93.31 369 ALA A O 1
ATOM 2881 N N . ALA A 1 370 ? 19.922 -8.75 -12.945 1 93.88 370 ALA A N 1
ATOM 2882 C CA . ALA A 1 370 ? 18.547 -8.445 -12.562 1 93.88 370 ALA A CA 1
ATOM 2883 C C . ALA A 1 370 ? 18.359 -8.539 -11.055 1 93.88 370 ALA A C 1
ATOM 2885 O O . ALA A 1 370 ? 19.016 -9.336 -10.391 1 93.88 370 ALA A O 1
ATOM 2886 N N . ASP A 1 371 ? 17.547 -7.617 -10.547 1 92.94 371 ASP A N 1
ATOM 2887 C CA . ASP A 1 371 ? 17.094 -7.758 -9.164 1 92.94 371 ASP A CA 1
ATOM 2888 C C . ASP A 1 371 ? 15.969 -8.781 -9.055 1 92.94 371 ASP A C 1
ATOM 2890 O O . ASP A 1 371 ? 15.039 -8.781 -9.859 1 92.94 371 ASP A O 1
ATOM 2894 N N . THR A 1 372 ? 16.141 -9.68 -8.133 1 92.75 372 THR A N 1
ATOM 2895 C CA . THR A 1 372 ? 15.148 -10.727 -7.926 1 92.75 372 THR A CA 1
ATOM 2896 C C . THR A 1 372 ? 14.625 -10.703 -6.492 1 92.75 372 THR A C 1
ATOM 2898 O O . THR A 1 372 ? 15.383 -10.453 -5.555 1 92.75 372 THR A O 1
ATOM 2901 N N . TRP A 1 373 ? 13.352 -10.898 -6.383 1 91.25 373 TRP A N 1
ATOM 2902 C CA . TRP A 1 373 ? 12.797 -10.914 -5.035 1 91.25 373 TRP A CA 1
ATOM 2903 C C . TRP A 1 373 ? 11.516 -11.742 -4.984 1 91.25 373 TRP A C 1
ATOM 2905 O O . TRP A 1 373 ? 10.977 -12.117 -6.027 1 91.25 373 TRP A O 1
ATOM 2915 N N . ILE A 1 374 ? 11.078 -12.125 -3.816 1 86.25 374 ILE A N 1
ATOM 2916 C CA . ILE A 1 374 ? 9.789 -12.727 -3.506 1 86.25 374 ILE A CA 1
ATOM 2917 C C . ILE A 1 374 ? 9.039 -11.852 -2.504 1 86.25 374 ILE A C 1
ATOM 2919 O O . ILE A 1 374 ? 9.625 -11.367 -1.533 1 86.25 374 ILE A O 1
ATOM 2923 N N . GLU A 1 375 ? 7.812 -11.586 -2.877 1 83.81 375 GLU A N 1
ATOM 2924 C CA . GLU A 1 375 ? 6.965 -10.781 -2 1 83.81 375 GLU A CA 1
ATOM 2925 C C . GLU A 1 375 ? 5.902 -11.641 -1.32 1 83.81 375 GLU A C 1
ATOM 2927 O O . GLU A 1 375 ? 5.055 -12.234 -1.991 1 83.81 375 GLU A O 1
ATOM 2932 N N . LEU A 1 376 ? 5.957 -11.742 -0.06 1 78.88 376 LEU A N 1
ATOM 2933 C CA . LEU A 1 376 ? 4.941 -12.461 0.704 1 78.88 376 LEU A CA 1
ATOM 2934 C C . LEU A 1 376 ? 4.074 -11.492 1.502 1 78.88 376 LEU A C 1
ATOM 2936 O O . LEU A 1 376 ? 4.539 -10.414 1.886 1 78.88 376 LEU A O 1
ATOM 2940 N N . PRO A 1 377 ? 2.85 -11.805 1.708 1 67.19 377 PRO A N 1
ATOM 2941 C CA . PRO A 1 377 ? 2.162 -13.055 1.377 1 67.19 377 PRO A CA 1
ATOM 2942 C C . PRO A 1 377 ? 1.507 -13.023 -0.002 1 67.19 377 PRO A C 1
ATOM 2944 O O . PRO A 1 377 ? 0.729 -13.922 -0.341 1 67.19 377 PRO A O 1
ATOM 2947 N N . ARG A 1 378 ? 1.854 -12.133 -0.725 1 65.62 378 ARG A N 1
ATOM 2948 C CA . ARG A 1 378 ? 1.165 -11.93 -1.994 1 65.62 378 ARG A CA 1
ATOM 2949 C C . ARG A 1 378 ? 1.415 -13.094 -2.947 1 65.62 378 ARG A C 1
ATOM 2951 O O . ARG A 1 378 ? 0.483 -13.602 -3.572 1 65.62 378 ARG A O 1
ATOM 2958 N N . SER A 1 379 ? 2.666 -13.391 -3.098 1 65.25 379 SER A N 1
ATOM 2959 C CA . SER A 1 379 ? 2.99 -14.477 -4.02 1 65.25 379 SER A CA 1
ATOM 2960 C C . SER A 1 379 ? 4.316 -15.133 -3.65 1 65.25 379 SER A C 1
ATOM 2962 O O . SER A 1 379 ? 5.238 -14.461 -3.176 1 65.25 379 SER A O 1
ATOM 2964 N N . PHE A 1 380 ? 4.332 -16.375 -3.926 1 64.69 380 PHE A N 1
ATOM 2965 C CA . PHE A 1 380 ? 5.578 -17.109 -3.723 1 64.69 380 PHE A CA 1
ATOM 2966 C C . PHE A 1 380 ? 6.414 -17.125 -4.996 1 64.69 380 PHE A C 1
ATOM 2968 O O . PHE A 1 380 ? 7.504 -17.703 -5.027 1 64.69 380 PHE A O 1
ATOM 2975 N N . GLN A 1 381 ? 5.91 -16.438 -5.887 1 70.81 381 GLN A N 1
ATOM 2976 C CA . GLN A 1 381 ? 6.637 -16.391 -7.148 1 70.81 381 GLN A CA 1
ATOM 2977 C C . GLN A 1 381 ? 7.809 -15.414 -7.078 1 70.81 381 GLN A C 1
ATOM 2979 O O . GLN A 1 381 ? 7.734 -14.406 -6.379 1 70.81 381 GLN A O 1
ATOM 2984 N N . THR A 1 382 ? 8.758 -15.797 -7.805 1 81.44 382 THR A N 1
ATOM 2985 C CA . THR A 1 382 ? 9.914 -14.906 -7.883 1 81.44 382 THR A CA 1
ATOM 2986 C C . THR A 1 382 ? 9.695 -13.82 -8.93 1 81.44 382 THR A C 1
ATOM 2988 O O . THR A 1 382 ? 9.219 -14.102 -10.031 1 81.44 382 THR A O 1
ATOM 2991 N N . TRP A 1 383 ? 10.055 -12.656 -8.562 1 83.25 383 TRP A N 1
ATOM 2992 C CA . TRP A 1 383 ? 9.953 -11.516 -9.461 1 83.25 383 TRP A CA 1
ATOM 2993 C C . TRP A 1 383 ? 11.336 -11.031 -9.883 1 83.25 383 TRP A C 1
ATOM 2995 O O . TRP A 1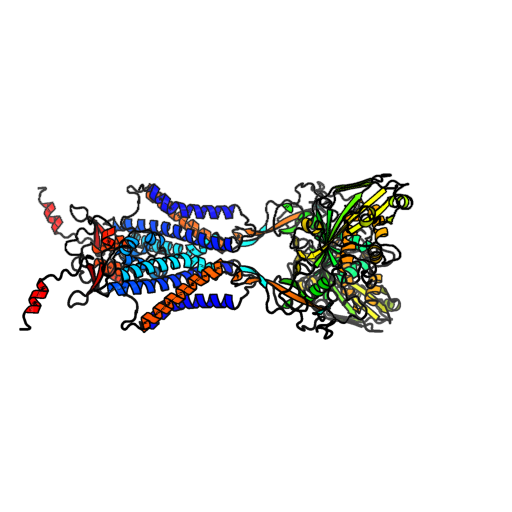 383 ? 12.328 -11.266 -9.18 1 83.25 383 TRP A O 1
ATOM 3005 N N . THR A 1 384 ? 11.305 -10.445 -11.078 1 88.75 384 THR A N 1
ATOM 3006 C CA . THR A 1 384 ? 12.562 -9.961 -11.617 1 88.75 384 THR A CA 1
ATOM 3007 C C . THR A 1 384 ? 12.391 -8.562 -12.211 1 88.75 384 THR A C 1
ATOM 3009 O O . THR A 1 384 ? 11.32 -8.219 -12.711 1 88.75 384 THR A O 1
ATOM 3012 N N . ASN A 1 385 ? 13.391 -7.727 -11.961 1 88.62 385 ASN A N 1
ATOM 3013 C CA . ASN A 1 385 ? 13.461 -6.414 -12.594 1 88.62 385 ASN A CA 1
ATOM 3014 C C . ASN A 1 385 ? 14.852 -6.148 -13.172 1 88.62 385 ASN A C 1
ATOM 3016 O O . ASN A 1 385 ? 15.852 -6.266 -12.469 1 88.62 385 ASN A O 1
ATOM 3020 N N . PHE A 1 386 ? 14.773 -5.777 -14.406 1 90.81 386 PHE A N 1
ATOM 3021 C CA . PHE A 1 386 ? 16.047 -5.52 -15.078 1 90.81 386 PHE A CA 1
ATOM 3022 C C . PHE A 1 386 ? 16.422 -4.047 -14.984 1 90.81 386 PHE A C 1
ATOM 3024 O O . PHE A 1 386 ? 15.539 -3.18 -14.938 1 90.81 386 PHE A O 1
ATOM 3031 N N . GLU A 1 387 ? 17.703 -3.82 -14.93 1 82.56 387 GLU A N 1
ATOM 3032 C CA . GLU A 1 387 ? 18.188 -2.445 -14.906 1 82.56 387 GLU A CA 1
ATOM 3033 C C . GLU A 1 387 ? 17.938 -1.755 -16.25 1 82.56 387 GLU A C 1
ATOM 3035 O O . GLU A 1 387 ? 17.594 -0.575 -16.281 1 82.56 387 GLU A O 1
ATOM 3040 N N . GLU A 1 388 ? 18.125 -2.506 -17.312 1 84.69 388 GLU A N 1
ATOM 3041 C CA . GLU A 1 388 ? 17.906 -1.993 -18.656 1 84.69 388 GLU A CA 1
ATOM 3042 C C . GLU A 1 388 ? 16.641 -2.561 -19.281 1 84.69 388 GLU A C 1
ATOM 3044 O O . GLU A 1 388 ? 16.219 -3.668 -18.938 1 84.69 388 GLU A O 1
ATOM 3049 N N . PRO A 1 389 ? 16.125 -1.671 -20.172 1 85.94 389 PRO A N 1
ATOM 3050 C CA . PRO A 1 389 ? 14.977 -2.229 -20.891 1 85.94 389 PRO A CA 1
ATOM 3051 C C . PRO A 1 389 ? 15.305 -3.529 -21.609 1 85.94 389 PRO A C 1
ATOM 3053 O O . PRO A 1 389 ? 16.406 -3.68 -22.141 1 85.94 389 PRO A O 1
ATOM 3056 N N . ILE A 1 390 ? 14.398 -4.395 -21.656 1 87 390 ILE A N 1
ATOM 3057 C CA . ILE A 1 390 ? 14.578 -5.766 -22.125 1 87 390 ILE A CA 1
ATOM 3058 C C . ILE A 1 390 ? 15.055 -5.758 -23.562 1 87 390 ILE A C 1
ATOM 3060 O O . ILE A 1 390 ? 16.016 -6.453 -23.922 1 87 390 ILE A O 1
ATOM 3064 N N . VAL A 1 391 ? 14.422 -4.918 -24.344 1 84.56 391 VAL A N 1
ATOM 3065 C CA . VAL A 1 391 ? 14.758 -4.895 -25.766 1 84.56 391 VAL A CA 1
ATOM 3066 C C . VAL A 1 391 ? 16.188 -4.391 -25.953 1 84.56 391 VAL A C 1
ATOM 3068 O O . VAL A 1 391 ? 16.938 -4.941 -26.766 1 84.56 391 VAL A O 1
ATOM 3071 N N . GLN A 1 392 ? 16.531 -3.445 -25.188 1 84.44 392 GLN A N 1
ATOM 3072 C CA . GLN A 1 392 ? 17.891 -2.908 -25.281 1 84.44 392 GLN A CA 1
ATOM 3073 C C . GLN A 1 392 ? 18.906 -3.914 -24.766 1 84.44 392 GLN A C 1
ATOM 3075 O O . GLN A 1 392 ? 20 -4.031 -25.312 1 84.44 392 GLN A O 1
ATOM 3080 N N . SER A 1 393 ? 18.578 -4.609 -23.828 1 87.12 393 SER A N 1
ATOM 3081 C CA . SER A 1 393 ? 19.484 -5.582 -23.25 1 87.12 393 SER A CA 1
ATOM 3082 C C . SER A 1 393 ? 19.781 -6.723 -24.219 1 87.12 393 SER A C 1
ATOM 3084 O O . SER A 1 393 ? 20.938 -7.051 -24.469 1 87.12 393 SER A O 1
ATOM 3086 N N . ILE A 1 394 ? 18.734 -7.242 -24.797 1 88.31 394 ILE A N 1
ATOM 3087 C CA . ILE A 1 394 ? 18.906 -8.414 -25.656 1 88.31 394 ILE A CA 1
ATOM 3088 C C . ILE A 1 394 ? 19.531 -8 -26.969 1 88.31 394 ILE A C 1
ATOM 3090 O O . ILE A 1 394 ? 20.188 -8.812 -27.641 1 88.31 394 ILE A O 1
ATOM 3094 N N . SER A 1 395 ? 19.391 -6.754 -27.328 1 84.69 395 SER A N 1
ATOM 3095 C CA . SER A 1 395 ? 19.953 -6.273 -28.578 1 84.69 395 SER A CA 1
ATOM 3096 C C . SER A 1 395 ? 21.453 -6.043 -28.469 1 84.69 395 SER A C 1
ATOM 3098 O O . SER A 1 395 ? 22.156 -5.98 -29.469 1 84.69 395 SER A O 1
ATOM 3100 N N . ASN A 1 396 ? 21.875 -5.922 -27.281 1 83.06 396 ASN A N 1
ATOM 3101 C CA . ASN A 1 396 ? 23.312 -5.777 -27.078 1 83.06 396 ASN A CA 1
ATOM 3102 C C . ASN A 1 396 ? 24.031 -7.113 -27.219 1 83.06 396 ASN A C 1
ATOM 3104 O O . ASN A 1 396 ? 24.016 -7.938 -26.297 1 83.06 396 ASN A O 1
ATOM 3108 N N . ARG A 1 397 ? 24.797 -7.289 -28.297 1 83.75 397 ARG A N 1
ATOM 3109 C CA . ARG A 1 397 ? 25.438 -8.57 -28.594 1 83.75 397 ARG A CA 1
ATOM 3110 C C . ARG A 1 397 ? 26.922 -8.547 -28.203 1 83.75 397 ARG A C 1
ATOM 3112 O O . ARG A 1 397 ? 27.641 -9.523 -28.438 1 83.75 397 ARG A O 1
ATOM 3119 N N . SER A 1 398 ? 27.328 -7.543 -27.578 1 76.75 398 SER A N 1
ATOM 3120 C CA . SER A 1 398 ? 28.766 -7.367 -27.344 1 76.75 398 SER A CA 1
ATOM 3121 C C . SER A 1 398 ? 29.203 -8.086 -26.078 1 76.75 398 SER A C 1
ATOM 3123 O O . SER A 1 398 ? 30.328 -8.609 -26.031 1 76.75 398 SER A O 1
ATOM 3125 N N . SER A 1 399 ? 28.359 -8.07 -25.156 1 84.62 399 SER A N 1
ATOM 3126 C CA . SER A 1 399 ? 28.766 -8.695 -23.906 1 84.62 399 SER A CA 1
ATOM 3127 C C . SER A 1 399 ? 27.672 -9.586 -23.344 1 84.62 399 SER A C 1
ATOM 3129 O O . SER A 1 399 ? 26.484 -9.273 -23.484 1 84.62 399 SER A O 1
ATOM 3131 N N . ASP A 1 400 ? 28.078 -10.773 -22.875 1 92.06 400 ASP A N 1
ATOM 3132 C CA . ASP A 1 400 ? 27.203 -11.664 -22.125 1 92.06 400 ASP A CA 1
ATOM 3133 C C . ASP A 1 400 ? 26.172 -12.328 -23.031 1 92.06 400 ASP A C 1
ATOM 3135 O O . ASP A 1 400 ? 25.172 -12.859 -22.547 1 92.06 400 ASP A O 1
ATOM 3139 N N . PHE A 1 401 ? 26.422 -12.109 -24.391 1 95.38 401 PHE A N 1
ATOM 3140 C CA . PHE A 1 401 ? 25.562 -12.805 -25.344 1 95.38 401 PHE A CA 1
ATOM 3141 C C . PHE A 1 401 ? 25.922 -14.281 -25.422 1 95.38 401 PHE A C 1
ATOM 3143 O O . PHE A 1 401 ? 27.094 -14.633 -25.547 1 95.38 401 PHE A O 1
ATOM 3150 N N . ILE A 1 402 ? 24.938 -15.156 -25.344 1 96.5 402 ILE A N 1
ATOM 3151 C CA . ILE A 1 402 ? 25.188 -16.578 -25.172 1 96.5 402 ILE A CA 1
ATOM 3152 C C . ILE A 1 402 ? 25.047 -17.297 -26.516 1 96.5 402 ILE A C 1
ATOM 3154 O O . ILE A 1 402 ? 24.062 -17.125 -27.219 1 96.5 402 ILE A O 1
ATOM 3158 N N . HIS A 1 403 ? 26 -18.047 -26.797 1 95.94 403 HIS A N 1
ATOM 3159 C CA . HIS A 1 403 ? 25.922 -18.938 -27.953 1 95.94 403 HIS A CA 1
ATOM 3160 C C . HIS A 1 403 ? 25.609 -20.375 -27.531 1 95.94 403 HIS A C 1
ATOM 3162 O O . HIS A 1 403 ? 26.375 -20.984 -26.766 1 95.94 403 HIS A O 1
ATOM 3168 N N . LEU A 1 404 ? 24.531 -20.875 -28.031 1 96.75 404 LEU A N 1
ATOM 3169 C CA . LEU A 1 404 ? 24.078 -22.219 -27.688 1 96.75 404 LEU A CA 1
ATOM 3170 C C . LEU A 1 404 ? 24.453 -23.219 -28.781 1 96.75 404 LEU A C 1
ATOM 3172 O O . LEU A 1 404 ? 23.797 -23.266 -29.828 1 96.75 404 LEU A O 1
ATOM 3176 N N . GLU A 1 405 ? 25.391 -24.062 -28.5 1 94.94 405 GLU A N 1
ATOM 3177 C CA . GLU A 1 405 ? 25.812 -25.062 -29.484 1 94.94 405 GLU A CA 1
ATOM 3178 C C . GLU A 1 405 ? 24.781 -26.188 -29.594 1 94.94 405 GLU A C 1
ATOM 3180 O O . GLU A 1 405 ? 24 -26.406 -28.688 1 94.94 405 GLU A O 1
ATOM 3185 N N . ASP A 1 406 ? 24.859 -26.938 -30.672 1 91.88 406 ASP A N 1
ATOM 3186 C CA . ASP A 1 406 ? 23.922 -28.016 -30.938 1 91.88 406 ASP A CA 1
ATOM 3187 C C . ASP A 1 406 ? 23.969 -29.078 -29.844 1 91.88 406 ASP A C 1
ATOM 3189 O O . ASP A 1 406 ? 22.938 -29.594 -29.422 1 91.88 406 ASP A O 1
ATOM 3193 N N . LYS A 1 407 ? 25.141 -29.344 -29.406 1 89.88 407 LYS A N 1
ATOM 3194 C CA . LYS A 1 407 ? 25.281 -30.375 -28.391 1 89.88 407 LYS A CA 1
ATOM 3195 C C . LYS A 1 407 ? 24.578 -30 -27.094 1 89.88 407 LYS A C 1
ATOM 3197 O O . LYS A 1 407 ? 23.984 -30.844 -26.422 1 89.88 407 LYS A O 1
ATOM 3202 N N . TRP A 1 408 ? 24.688 -28.797 -26.828 1 92.81 408 TRP A N 1
ATOM 3203 C CA . TRP A 1 408 ? 24 -28.328 -25.641 1 92.81 408 TRP A CA 1
ATOM 3204 C C . TRP A 1 408 ? 22.484 -28.375 -25.812 1 92.81 408 TRP A C 1
ATOM 3206 O O . TRP A 1 408 ? 21.766 -28.844 -24.922 1 92.81 408 TRP A O 1
ATOM 3216 N N . MET A 1 409 ? 22.031 -27.859 -26.938 1 92.5 409 MET A N 1
ATOM 3217 C CA . MET A 1 409 ? 20.594 -27.906 -27.25 1 92.5 409 MET A CA 1
ATOM 3218 C C . MET A 1 409 ? 20.062 -29.328 -27.188 1 92.5 409 MET A C 1
ATOM 3220 O O . MET A 1 409 ? 19 -29.562 -26.625 1 92.5 409 MET A O 1
ATOM 3224 N N . ASP A 1 410 ? 20.875 -30.234 -27.641 1 87.44 410 ASP A N 1
ATOM 3225 C CA . ASP A 1 410 ? 20.484 -31.641 -27.578 1 87.44 410 ASP A CA 1
ATOM 3226 C C . ASP A 1 410 ? 20.5 -32.156 -26.156 1 87.44 410 ASP A C 1
ATOM 3228 O O . ASP A 1 410 ? 19.688 -33 -25.781 1 87.44 410 ASP A O 1
ATOM 3232 N N . GLY A 1 411 ? 21.422 -31.672 -25.469 1 85.19 411 GLY A N 1
ATOM 3233 C CA . GLY A 1 411 ? 21.578 -32.125 -24.094 1 85.19 411 GLY A CA 1
ATOM 3234 C C . GLY A 1 411 ? 20.391 -31.766 -23.219 1 85.19 411 GLY A C 1
ATOM 3235 O O . GLY A 1 411 ? 19.969 -32.562 -22.375 1 85.19 411 GLY A O 1
ATOM 3236 N N . ILE A 1 412 ? 19.797 -30.578 -23.453 1 86.25 412 ILE A N 1
ATOM 3237 C CA . ILE A 1 412 ? 18.688 -30.156 -22.594 1 86.25 412 ILE A CA 1
ATOM 3238 C C . ILE A 1 412 ? 17.391 -30.781 -23.094 1 86.25 412 ILE A C 1
ATOM 3240 O O . ILE A 1 412 ? 16.344 -30.672 -22.438 1 86.25 412 ILE A O 1
ATOM 3244 N N . ALA A 1 413 ? 17.453 -31.328 -24.219 1 82.19 413 ALA A N 1
ATOM 3245 C CA . ALA A 1 413 ? 16.25 -31.891 -24.828 1 82.19 413 ALA A CA 1
ATOM 3246 C C . ALA A 1 413 ? 16.109 -33.375 -24.516 1 82.19 413 ALA A C 1
ATOM 3248 O O . ALA A 1 413 ? 15.055 -33.969 -24.75 1 82.19 413 ALA A O 1
ATOM 3249 N N . THR A 1 414 ? 17.188 -34.062 -24 1 70.06 414 THR A N 1
ATOM 3250 C CA . THR A 1 414 ? 17.188 -35.5 -23.844 1 70.06 414 THR A CA 1
ATOM 3251 C C . THR A 1 414 ? 16.562 -35.906 -22.516 1 70.06 414 THR A C 1
ATOM 3253 O O . THR A 1 414 ? 17.156 -35.719 -21.453 1 70.06 414 THR A O 1
ATOM 3256 N N . PHE A 1 415 ? 15.352 -36.062 -22.391 1 59.38 415 PHE A N 1
ATOM 3257 C CA . PHE A 1 415 ? 14.812 -36.531 -21.125 1 59.38 415 PHE A CA 1
ATOM 3258 C C . PHE A 1 415 ? 14.273 -37.938 -21.25 1 59.38 415 PHE A C 1
ATOM 3260 O O . PHE A 1 415 ? 14.414 -38.75 -20.328 1 59.38 415 PHE A O 1
ATOM 3267 N N . SER A 1 416 ? 13.273 -38.125 -22.047 1 53.62 416 SER A N 1
ATOM 3268 C CA . SER A 1 416 ? 12.711 -39.469 -22.234 1 53.62 416 SER A CA 1
ATOM 3269 C C . SER A 1 416 ? 13.031 -40 -23.625 1 53.62 416 SER A C 1
ATOM 3271 O O . SER A 1 416 ? 13.922 -39.5 -24.312 1 53.62 416 SER A O 1
ATOM 3273 N N . HIS A 1 417 ? 12.266 -41 -24 1 57 417 HIS A N 1
ATOM 3274 C CA . HIS A 1 417 ? 12.414 -41.719 -25.234 1 57 417 HIS A CA 1
ATOM 3275 C C . HIS A 1 417 ? 12.344 -40.812 -26.453 1 57 417 HIS A C 1
ATOM 3277 O O . HIS A 1 417 ? 12.766 -41.188 -27.547 1 57 417 HIS A O 1
ATOM 3283 N N . LYS A 1 418 ? 11.859 -39.5 -26.297 1 67.06 418 LYS A N 1
ATOM 3284 C CA . LYS A 1 418 ? 11.758 -38.562 -27.406 1 67.06 418 LYS A CA 1
ATOM 3285 C C . LYS A 1 418 ? 12.281 -37.188 -27 1 67.06 418 LYS A C 1
ATOM 3287 O O . LYS A 1 418 ? 12.148 -36.781 -25.859 1 67.06 418 LYS A O 1
ATOM 3292 N N . SER A 1 419 ? 13.008 -36.625 -28 1 77.56 419 SER A N 1
ATOM 3293 C CA . SER A 1 419 ? 13.508 -35.281 -27.75 1 77.56 419 SER A CA 1
ATOM 3294 C C . SER A 1 419 ? 12.367 -34.312 -27.438 1 77.56 419 SER A C 1
ATOM 3296 O O . SER A 1 419 ? 11.289 -34.406 -28.016 1 77.56 419 SER A O 1
ATOM 3298 N N . VAL A 1 420 ? 12.578 -33.469 -26.531 1 80.81 420 VAL A N 1
ATOM 3299 C CA . VAL A 1 420 ? 11.586 -32.469 -26.141 1 80.81 420 VAL A CA 1
ATOM 3300 C C . VAL A 1 420 ? 11.219 -31.609 -27.359 1 80.81 420 VAL A C 1
ATOM 3302 O O . VAL A 1 420 ? 10.07 -31.203 -27.516 1 80.81 420 VAL A O 1
ATOM 3305 N N . PHE A 1 421 ? 12.133 -31.359 -28.25 1 86.25 421 PHE A N 1
ATOM 3306 C CA . PHE A 1 421 ? 11.875 -30.547 -29.438 1 86.25 421 PHE A CA 1
ATOM 3307 C C . PHE A 1 421 ? 10.938 -31.266 -30.391 1 86.25 421 PHE A C 1
ATOM 3309 O O . PHE A 1 421 ? 10.07 -30.641 -31.016 1 86.25 421 PHE A O 1
ATOM 3316 N N . ASP A 1 422 ? 11.086 -32.531 -30.453 1 80 422 ASP A N 1
ATOM 3317 C CA . ASP A 1 422 ? 10.164 -33.312 -31.281 1 80 422 ASP A CA 1
ATOM 3318 C C . ASP A 1 422 ? 8.75 -33.281 -30.703 1 80 422 ASP A C 1
ATOM 3320 O O . ASP A 1 422 ? 7.77 -33.188 -31.438 1 80 422 ASP A O 1
ATOM 3324 N N . SER A 1 423 ? 8.742 -33.438 -29.438 1 76.31 423 SER A N 1
ATOM 3325 C CA . SER A 1 423 ? 7.445 -33.375 -28.781 1 76.31 423 SER A CA 1
ATOM 3326 C C . SER A 1 423 ? 6.789 -32 -28.969 1 76.31 423 SER A C 1
ATOM 3328 O O . SER A 1 423 ? 5.566 -31.906 -29.109 1 76.31 423 SER A O 1
ATOM 3330 N N . MET A 1 424 ? 7.602 -30.969 -28.984 1 79.94 424 MET A N 1
ATOM 3331 C CA . MET A 1 424 ? 7.098 -29.625 -29.234 1 79.94 424 MET A CA 1
ATOM 3332 C C . MET A 1 424 ? 6.48 -29.531 -30.625 1 79.94 424 MET A C 1
ATOM 3334 O O . MET A 1 424 ? 5.422 -28.922 -30.797 1 79.94 424 MET A O 1
ATOM 3338 N N . ALA A 1 425 ? 7.176 -30.078 -31.5 1 79.44 425 ALA A N 1
ATOM 3339 C CA . ALA A 1 425 ? 6.691 -30.047 -32.875 1 79.44 425 ALA A CA 1
ATOM 3340 C C . ALA A 1 425 ? 5.344 -30.766 -33 1 79.44 425 ALA A C 1
ATOM 3342 O O . ALA A 1 425 ? 4.449 -30.297 -33.688 1 79.44 425 ALA A O 1
ATOM 3343 N N . GLU A 1 426 ? 5.184 -31.797 -32.344 1 73.25 426 GLU A N 1
ATOM 3344 C CA . GLU A 1 426 ? 3.938 -32.562 -32.375 1 73.25 426 GLU A CA 1
ATOM 3345 C C . GLU A 1 426 ? 2.797 -31.766 -31.734 1 73.25 426 GLU A C 1
ATOM 3347 O O . GLU A 1 426 ? 1.694 -31.703 -32.281 1 73.25 426 GLU A O 1
ATOM 3352 N N . ILE A 1 427 ? 3.137 -31.234 -30.656 1 71.44 427 ILE A N 1
ATOM 3353 C CA . ILE A 1 427 ? 2.102 -30.547 -29.906 1 71.44 427 ILE A CA 1
ATOM 3354 C C . ILE A 1 427 ? 1.69 -29.266 -30.641 1 71.44 427 ILE A C 1
ATOM 3356 O O . ILE A 1 427 ? 0.502 -28.953 -30.734 1 71.44 427 ILE A O 1
ATOM 3360 N N . CYS A 1 428 ? 2.658 -28.5 -31.047 1 77.75 428 CYS A N 1
ATOM 3361 C CA . CYS A 1 428 ? 2.365 -27.219 -31.688 1 77.75 428 CYS A CA 1
ATOM 3362 C C . CYS A 1 428 ? 1.695 -27.422 -33.031 1 77.75 428 CYS A C 1
ATOM 3364 O O . CYS A 1 428 ? 0.963 -26.547 -33.5 1 77.75 428 CYS A O 1
ATOM 3366 N N . GLU A 1 429 ? 1.878 -28.562 -33.531 1 71.44 429 GLU A N 1
ATOM 3367 C CA . GLU A 1 429 ? 1.176 -28.875 -34.781 1 71.44 429 GLU A CA 1
ATOM 3368 C C . GLU A 1 429 ? -0.261 -29.312 -34.5 1 71.44 429 GLU A C 1
ATOM 3370 O O . GLU A 1 429 ? -1.172 -28.969 -35.25 1 71.44 429 GLU A O 1
ATOM 3375 N N . ALA A 1 430 ? -0.376 -30.188 -33.5 1 62.97 430 ALA A N 1
ATOM 3376 C CA . ALA A 1 430 ? -1.685 -30.75 -33.188 1 62.97 430 ALA A CA 1
ATOM 3377 C C . ALA A 1 430 ? -2.627 -29.688 -32.625 1 62.97 430 ALA A C 1
ATOM 3379 O O . ALA A 1 430 ? -3.846 -29.781 -32.812 1 62.97 430 ALA A O 1
ATOM 3380 N N . ALA A 1 431 ? -2.119 -28.844 -31.797 1 54.56 431 ALA A N 1
ATOM 3381 C CA . ALA A 1 431 ? -3.021 -27.922 -31.125 1 54.56 431 ALA A CA 1
ATOM 3382 C C . ALA A 1 431 ? -2.684 -26.469 -31.484 1 54.56 431 ALA A C 1
ATOM 3384 O O . ALA A 1 431 ? -2.43 -25.656 -30.594 1 54.56 431 ALA A O 1
ATOM 3385 N N . PRO A 1 432 ? -2.576 -26.141 -32.812 1 51.75 432 PRO A N 1
ATOM 3386 C CA . PRO A 1 432 ? -2.102 -24.797 -33.125 1 51.75 432 PRO A CA 1
ATOM 3387 C C . PRO A 1 432 ? -2.99 -23.703 -32.531 1 51.75 432 PRO A C 1
ATOM 3389 O O . PRO A 1 432 ? -2.498 -22.625 -32.188 1 51.75 432 PRO A O 1
ATOM 3392 N N . SER A 1 433 ? -4.258 -24.016 -32.531 1 51.97 433 SER A N 1
ATOM 3393 C CA . SER A 1 433 ? -5.227 -22.969 -32.219 1 51.97 433 SER A CA 1
ATOM 3394 C C . SER A 1 433 ? -5.246 -22.672 -30.719 1 51.97 433 SER A C 1
ATOM 3396 O O . SER A 1 433 ? -5.641 -21.578 -30.312 1 51.97 433 SER A O 1
ATOM 3398 N N . PHE A 1 434 ? -4.723 -23.594 -30.062 1 51.56 434 PHE A N 1
ATOM 3399 C CA . PHE A 1 434 ? -4.949 -23.422 -28.641 1 51.56 434 PHE A CA 1
ATOM 3400 C C . PHE A 1 434 ? -3.824 -22.625 -28 1 51.56 434 PHE A C 1
ATOM 3402 O O . PHE A 1 434 ? -4.016 -22 -26.953 1 51.56 434 PHE A O 1
ATOM 3409 N N . VAL A 1 435 ? -2.678 -22.609 -28.672 1 59.78 435 VAL A N 1
ATOM 3410 C CA . VAL A 1 435 ? -1.576 -21.844 -28.094 1 59.78 435 VAL A CA 1
ATOM 3411 C C . VAL A 1 435 ? -0.923 -20.969 -29.172 1 59.78 435 VAL A C 1
ATOM 3413 O O . VAL A 1 435 ? -0.042 -21.438 -29.891 1 59.78 435 VAL A O 1
ATOM 3416 N N . PRO A 1 436 ? -1.483 -19.75 -29.219 1 64.94 436 PRO A N 1
ATOM 3417 C CA . PRO A 1 436 ? -0.757 -18.891 -30.156 1 64.94 436 PRO A CA 1
ATOM 3418 C C . PRO A 1 436 ? 0.737 -18.812 -29.844 1 64.94 436 PRO A C 1
ATOM 3420 O O . PRO A 1 436 ? 1.131 -18.812 -28.672 1 64.94 436 PRO A O 1
ATOM 3423 N N . ARG A 1 437 ? 1.543 -18.875 -30.938 1 80.81 437 ARG A N 1
ATOM 3424 C CA . ARG A 1 437 ? 2.992 -18.781 -30.781 1 80.81 437 ARG A CA 1
ATOM 3425 C C . ARG A 1 437 ? 3.529 -19.922 -29.938 1 80.81 437 ARG A C 1
ATOM 3427 O O . ARG A 1 437 ? 4.312 -19.703 -29.016 1 80.81 437 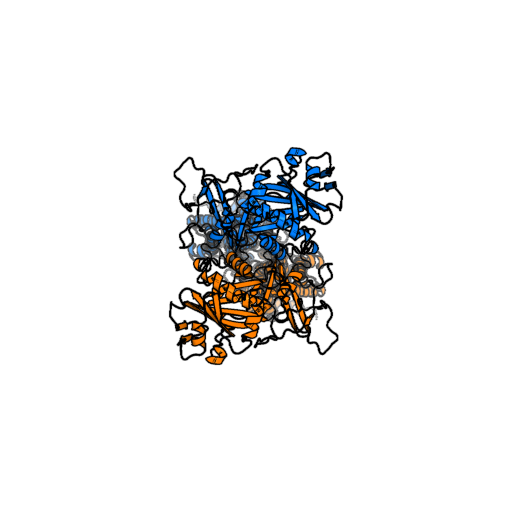ARG A O 1
ATOM 3434 N N . CYS A 1 438 ? 2.949 -21 -30.234 1 79.75 438 CYS A N 1
ATOM 3435 C CA . CYS A 1 438 ? 3.238 -22.219 -29.484 1 79.75 438 CYS A CA 1
ATOM 3436 C C . CYS A 1 438 ? 4.738 -22.5 -29.438 1 79.75 438 CYS A C 1
ATOM 3438 O O . CYS A 1 438 ? 5.301 -22.75 -28.375 1 79.75 438 CYS A O 1
ATOM 3440 N N . TYR A 1 439 ? 5.391 -22.359 -30.609 1 85.31 439 TYR A N 1
ATOM 3441 C CA . TYR A 1 439 ? 6.816 -22.641 -30.672 1 85.31 439 TYR A CA 1
ATOM 3442 C C . TYR A 1 439 ? 7.617 -21.641 -29.859 1 85.31 439 TYR A C 1
ATOM 3444 O O . TYR A 1 439 ? 8.531 -22.031 -29.125 1 85.31 439 TYR A O 1
ATOM 3452 N N . GLU A 1 440 ? 7.281 -20.391 -30.016 1 88.94 440 GLU A N 1
ATOM 3453 C CA . GLU A 1 440 ? 7.996 -19.359 -29.281 1 88.94 440 GLU A CA 1
ATOM 3454 C C . GLU A 1 440 ? 7.879 -19.562 -27.766 1 88.94 440 GLU A C 1
ATOM 3456 O O . GLU A 1 440 ? 8.875 -19.484 -27.047 1 88.94 440 GLU A O 1
ATOM 3461 N N . HIS A 1 441 ? 6.734 -19.906 -27.344 1 84.25 441 HIS A N 1
ATOM 3462 C CA . HIS A 1 441 ? 6.516 -20.094 -25.922 1 84.25 441 HIS A CA 1
ATOM 3463 C C . HIS A 1 441 ? 7.234 -21.344 -25.406 1 84.25 441 HIS A C 1
ATOM 3465 O O . HIS A 1 441 ? 7.902 -21.297 -24.375 1 84.25 441 HIS A O 1
ATOM 3471 N N . ALA A 1 442 ? 7.039 -22.359 -26.125 1 83.25 442 ALA A N 1
ATOM 3472 C CA . ALA A 1 442 ? 7.637 -23.625 -25.703 1 83.25 442 ALA A CA 1
ATOM 3473 C C . ALA A 1 442 ? 9.156 -23.516 -25.656 1 83.25 442 ALA A C 1
ATOM 3475 O O . ALA A 1 442 ? 9.789 -23.953 -24.688 1 83.25 442 ALA A O 1
ATOM 3476 N N . LEU A 1 443 ? 9.711 -22.953 -26.688 1 90.12 443 LEU A N 1
ATOM 3477 C CA . LEU A 1 443 ? 11.156 -22.797 -26.734 1 90.12 443 LEU A CA 1
ATOM 3478 C C . LEU A 1 443 ? 11.648 -21.859 -25.641 1 90.12 443 LEU A C 1
ATOM 3480 O O . LEU A 1 443 ? 12.656 -22.141 -24.984 1 90.12 443 LEU A O 1
ATOM 3484 N N . ALA A 1 444 ? 10.953 -20.781 -25.531 1 91.19 444 ALA A N 1
ATOM 3485 C CA . ALA A 1 444 ? 11.344 -19.797 -24.516 1 91.19 444 ALA A CA 1
ATOM 3486 C C . ALA A 1 444 ? 11.352 -20.406 -23.125 1 91.19 444 ALA A C 1
ATOM 3488 O O . ALA A 1 444 ? 12.297 -20.219 -22.359 1 91.19 444 ALA A O 1
ATOM 3489 N N . LEU A 1 445 ? 10.336 -21.156 -22.781 1 86.31 445 LEU A N 1
ATOM 3490 C CA . LEU A 1 445 ? 10.234 -21.766 -21.469 1 86.31 445 LEU A CA 1
ATOM 3491 C C . LEU A 1 445 ? 11.344 -22.797 -21.266 1 86.31 445 LEU A C 1
ATOM 3493 O O . LEU A 1 445 ? 12.031 -22.781 -20.25 1 86.31 445 LEU A O 1
ATOM 3497 N N . HIS A 1 446 ? 11.5 -23.594 -22.219 1 86.25 446 HIS A N 1
ATOM 3498 C CA . HIS A 1 446 ? 12.406 -24.719 -22.094 1 86.25 446 HIS A CA 1
ATOM 3499 C C . HIS A 1 446 ? 13.859 -24.266 -22.047 1 86.25 446 HIS A C 1
ATOM 3501 O O . HIS A 1 446 ? 14.625 -24.703 -21.188 1 86.25 446 HIS A O 1
ATOM 3507 N N . ILE A 1 447 ? 14.227 -23.453 -22.969 1 91.88 447 ILE A N 1
ATOM 3508 C CA . ILE A 1 447 ? 15.617 -23.016 -23.047 1 91.88 447 ILE A CA 1
ATOM 3509 C C . ILE A 1 447 ? 15.961 -22.156 -21.828 1 91.88 447 ILE A C 1
ATOM 3511 O O . ILE A 1 447 ? 17.047 -22.281 -21.266 1 91.88 447 ILE A O 1
ATOM 3515 N N . THR A 1 448 ? 15.07 -21.297 -21.516 1 92.5 448 THR A N 1
ATOM 3516 C CA . THR A 1 448 ? 15.312 -20.453 -20.344 1 92.5 448 THR A CA 1
ATOM 3517 C C . THR A 1 448 ? 15.5 -21.312 -19.094 1 92.5 448 THR A C 1
ATOM 3519 O O . THR A 1 448 ? 16.375 -21.047 -18.281 1 92.5 448 THR A O 1
ATOM 3522 N N . ASP A 1 449 ? 14.688 -22.297 -18.906 1 87.81 449 ASP A N 1
ATOM 3523 C CA . ASP A 1 449 ? 14.812 -23.219 -17.781 1 87.81 449 ASP A CA 1
ATOM 3524 C C . ASP A 1 449 ? 16.156 -23.938 -17.797 1 87.81 449 ASP A C 1
ATOM 3526 O O . ASP A 1 449 ? 16.797 -24.109 -16.766 1 87.81 449 ASP A O 1
ATOM 3530 N N . GLY A 1 450 ? 16.531 -24.344 -18.953 1 88.44 450 GLY A N 1
ATOM 3531 C CA . GLY A 1 450 ? 17.844 -24.984 -19.094 1 88.44 450 GLY A CA 1
ATOM 3532 C C . GLY A 1 450 ? 18.984 -24.062 -18.719 1 88.44 450 GLY A C 1
ATOM 3533 O O . GLY A 1 450 ? 19.922 -24.484 -18.031 1 88.44 450 GLY A O 1
ATOM 3534 N N . LEU A 1 451 ? 18.906 -22.859 -19.203 1 92.88 451 LEU A N 1
ATOM 3535 C CA . LEU A 1 451 ? 19.953 -21.875 -18.906 1 92.88 451 LEU A CA 1
ATOM 3536 C C . LEU A 1 451 ? 20 -21.578 -17.406 1 92.88 451 LEU A C 1
ATOM 3538 O O . LEU A 1 451 ? 21.078 -21.359 -16.859 1 92.88 451 LEU A O 1
ATOM 3542 N N . ALA A 1 452 ? 18.891 -21.562 -16.828 1 91.94 452 ALA A N 1
ATOM 3543 C CA . ALA A 1 452 ? 18.797 -21.203 -15.414 1 91.94 452 ALA A CA 1
ATOM 3544 C C . ALA A 1 452 ? 19.469 -22.25 -14.531 1 91.94 452 ALA A C 1
ATOM 3546 O O . ALA A 1 452 ? 19.734 -22 -13.352 1 91.94 452 ALA A O 1
ATOM 3547 N N . GLN A 1 453 ? 19.75 -23.406 -15.07 1 88.81 453 GLN A N 1
ATOM 3548 C CA . GLN A 1 453 ? 20.375 -24.469 -14.297 1 88.81 453 GLN A CA 1
ATOM 3549 C C . GLN A 1 453 ? 21.891 -24.266 -14.203 1 88.81 453 GLN A C 1
ATOM 3551 O O . GLN A 1 453 ? 22.578 -25.016 -13.516 1 88.81 453 GLN A O 1
ATOM 3556 N N . THR A 1 454 ? 22.297 -23.281 -14.812 1 85.69 454 THR A N 1
ATOM 3557 C CA . THR A 1 454 ? 23.734 -22.984 -14.734 1 85.69 454 THR A CA 1
ATOM 3558 C C . THR A 1 454 ? 24.172 -22.797 -13.289 1 85.69 454 THR A C 1
ATOM 3560 O O . THR A 1 454 ? 23.547 -22.047 -12.539 1 85.69 454 THR A O 1
ATOM 3563 N N . GLY A 1 455 ? 25.172 -23.516 -12.891 1 76.94 455 GLY A N 1
ATOM 3564 C CA . GLY A 1 455 ? 25.719 -23.391 -11.555 1 76.94 455 GLY A CA 1
ATOM 3565 C C . GLY A 1 455 ? 24.922 -24.125 -10.5 1 76.94 455 GLY A C 1
ATOM 3566 O O . GLY A 1 455 ? 25.203 -24.016 -9.305 1 76.94 455 GLY A O 1
ATOM 3567 N N . ASN A 1 456 ? 23.875 -24.797 -11.031 1 76.88 456 ASN A N 1
ATOM 3568 C CA . ASN A 1 456 ? 23.062 -25.531 -10.07 1 76.88 456 ASN A CA 1
ATOM 3569 C C . ASN A 1 456 ? 23.781 -26.766 -9.539 1 76.88 456 ASN A C 1
ATOM 3571 O O . ASN A 1 456 ? 23.828 -27.797 -10.219 1 76.88 456 ASN A O 1
ATOM 3575 N N . VAL A 1 457 ? 24.359 -26.578 -8.43 1 65.31 457 VAL A N 1
ATOM 3576 C CA . VAL A 1 457 ? 25.203 -27.625 -7.852 1 65.31 457 VAL A CA 1
ATOM 3577 C C . VAL A 1 457 ? 24.359 -28.547 -6.969 1 65.31 457 VAL A C 1
ATOM 3579 O O . VAL A 1 457 ? 24.828 -29.594 -6.539 1 65.31 457 VAL A O 1
ATOM 3582 N N . PHE A 1 458 ? 23.125 -28.172 -6.691 1 64.25 458 PHE A N 1
ATOM 3583 C CA . PHE A 1 458 ? 22.328 -28.953 -5.766 1 64.25 458 PHE A CA 1
ATOM 3584 C C . PHE A 1 458 ? 22.047 -30.328 -6.328 1 64.25 458 PHE A C 1
ATOM 3586 O O . PHE A 1 458 ? 21.828 -31.281 -5.57 1 64.25 458 PHE A O 1
ATOM 3593 N N . LEU A 1 459 ? 22.109 -30.312 -7.621 1 57.94 459 LEU A N 1
ATOM 3594 C CA . LEU A 1 459 ? 21.797 -31.594 -8.242 1 57.94 459 LEU A CA 1
ATOM 3595 C C . LEU A 1 459 ? 23.047 -32.438 -8.406 1 57.94 459 LEU A C 1
ATOM 3597 O O . LEU A 1 459 ? 22.969 -33.594 -8.82 1 57.94 459 LEU A O 1
ATOM 3601 N N . SER A 1 460 ? 24.125 -31.766 -8.047 1 59.31 460 SER A N 1
ATOM 3602 C CA . SER A 1 460 ? 25.359 -32.5 -8.18 1 59.31 460 SER A CA 1
ATOM 3603 C C . SER A 1 460 ? 25.484 -33.594 -7.102 1 59.31 460 SER A C 1
ATOM 3605 O O . SER A 1 460 ? 25.188 -33.344 -5.93 1 59.31 460 SER A O 1
ATOM 3607 N N . PRO A 1 461 ? 25.719 -34.781 -7.598 1 55.62 461 PRO A N 1
ATOM 3608 C CA . PRO A 1 461 ? 25.922 -35.844 -6.598 1 55.62 461 PRO A CA 1
ATOM 3609 C C . PRO A 1 461 ? 27 -35.5 -5.566 1 55.62 461 PRO A C 1
ATOM 3611 O O . PRO A 1 461 ? 28.078 -35 -5.926 1 55.62 461 PRO A O 1
ATOM 3614 N N . GLY A 1 462 ? 26.672 -35.531 -4.297 1 55.59 462 GLY A N 1
ATOM 3615 C CA . GLY A 1 462 ? 27.625 -35.312 -3.225 1 55.59 462 GLY A CA 1
ATOM 3616 C C . GLY A 1 462 ? 27.672 -33.875 -2.738 1 55.59 462 GLY A C 1
ATOM 3617 O O . GLY A 1 462 ? 28.484 -33.531 -1.865 1 55.59 462 GLY A O 1
ATOM 3618 N N . TYR A 1 463 ? 26.984 -33.094 -3.414 1 63.47 463 TYR A N 1
ATOM 3619 C CA . TYR A 1 463 ? 27.016 -31.703 -2.969 1 63.47 463 TYR A CA 1
ATOM 3620 C C . TYR A 1 463 ? 26.438 -31.562 -1.571 1 63.47 463 TYR A C 1
ATOM 3622 O O . TYR A 1 463 ? 25.328 -32.062 -1.3 1 63.47 463 TYR A O 1
ATOM 3630 N N . LYS A 1 464 ? 27.281 -31.047 -0.643 1 63.44 464 LYS A N 1
ATOM 3631 C CA . LYS A 1 464 ? 26.844 -30.703 0.708 1 63.44 464 LYS A CA 1
ATOM 3632 C C . LYS A 1 464 ? 26.75 -29.188 0.896 1 63.44 464 LYS A C 1
ATOM 3634 O O . LYS A 1 464 ? 27.688 -28.469 0.573 1 63.44 464 LYS A O 1
ATOM 3639 N N . PRO A 1 465 ? 25.547 -28.859 1.239 1 64.69 465 PRO A N 1
ATOM 3640 C CA . PRO A 1 465 ? 25.406 -27.422 1.502 1 64.69 465 PRO A CA 1
ATOM 3641 C C . PRO A 1 465 ? 26.438 -26.906 2.514 1 64.69 465 PRO A C 1
ATOM 3643 O O . PRO A 1 465 ? 26.641 -27.531 3.555 1 64.69 465 PRO A O 1
ATOM 3646 N N . GLN A 1 466 ? 27.297 -25.938 2.088 1 65.94 466 GLN A N 1
ATOM 3647 C CA . GLN A 1 466 ? 28.344 -25.406 2.973 1 65.94 466 GLN A CA 1
ATOM 3648 C C . GLN A 1 466 ? 27.938 -24.047 3.535 1 65.94 466 GLN A C 1
ATOM 3650 O O . GLN A 1 466 ? 27.594 -23.141 2.781 1 65.94 466 GLN A O 1
ATOM 3655 N N . THR A 1 467 ? 27.859 -23.969 4.797 1 67.38 467 THR A N 1
ATOM 3656 C CA . THR A 1 467 ? 27.578 -22.703 5.445 1 67.38 467 THR A CA 1
ATOM 3657 C C . THR A 1 467 ? 28.875 -21.922 5.68 1 67.38 467 THR A C 1
ATOM 3659 O O . THR A 1 467 ? 28.844 -20.703 5.867 1 67.38 467 THR A O 1
ATOM 3662 N N . GLU A 1 468 ? 30.016 -22.719 5.602 1 71.56 468 GLU A N 1
ATOM 3663 C CA . GLU A 1 468 ? 31.297 -22.062 5.801 1 71.56 468 GLU A CA 1
ATOM 3664 C C . GLU A 1 468 ? 32.125 -22.031 4.508 1 71.56 468 GLU A C 1
ATOM 3666 O O . GLU A 1 468 ? 31.938 -22.891 3.645 1 71.56 468 GLU A O 1
ATOM 3671 N N . GLN A 1 469 ? 32.781 -20.938 4.434 1 76.19 469 GLN A N 1
ATOM 3672 C CA . GLN A 1 469 ? 33.625 -20.781 3.254 1 76.19 469 GLN A CA 1
ATOM 3673 C C . GLN A 1 469 ? 34.719 -21.844 3.207 1 76.19 469 GLN A C 1
ATOM 3675 O O . GLN A 1 469 ? 35.25 -22.234 4.242 1 76.19 469 GLN A O 1
ATOM 3680 N N . SER A 1 470 ? 34.938 -22.312 2.039 1 75 470 SER A N 1
ATOM 3681 C CA . SER A 1 470 ? 35.969 -23.328 1.888 1 75 470 SER A CA 1
ATOM 3682 C C . SER A 1 470 ? 37.344 -22.734 2.162 1 75 470 SER A C 1
ATOM 3684 O O . SER A 1 470 ? 37.625 -21.578 1.816 1 75 470 SER A O 1
ATOM 3686 N N . ASN A 1 471 ? 38.094 -23.469 2.957 1 72.56 471 ASN A N 1
ATOM 3687 C CA . ASN A 1 471 ? 39.469 -23.062 3.23 1 72.56 471 ASN A CA 1
ATOM 3688 C C . ASN A 1 471 ? 40.375 -23.25 2.008 1 72.56 471 ASN A C 1
ATOM 3690 O O . ASN A 1 471 ? 41.531 -22.844 2.014 1 72.56 471 ASN A O 1
ATOM 3694 N N . ASP A 1 472 ? 39.75 -23.766 1.086 1 71.62 472 ASP A N 1
ATOM 3695 C CA . ASP A 1 472 ? 40.531 -23.984 -0.134 1 71.62 472 ASP A CA 1
ATOM 3696 C C . ASP A 1 472 ? 40.531 -22.734 -1.016 1 71.62 472 ASP A C 1
ATOM 3698 O O . ASP A 1 472 ? 39.5 -22.375 -1.594 1 71.62 472 ASP A O 1
ATOM 3702 N N . SER A 1 473 ? 41.688 -22.062 -1.018 1 68.06 473 SER A N 1
ATOM 3703 C CA . SER A 1 473 ? 41.844 -20.797 -1.74 1 68.06 473 SER A CA 1
ATOM 3704 C C . SER A 1 473 ? 41.656 -21 -3.24 1 68.06 473 SER A C 1
ATOM 3706 O O . SER A 1 473 ? 41.375 -20.031 -3.967 1 68.06 473 SER A O 1
ATOM 3708 N N . THR A 1 474 ? 41.719 -22.141 -3.727 1 71.94 474 THR A N 1
ATOM 3709 C CA . THR A 1 474 ? 41.594 -22.375 -5.16 1 71.94 474 THR A CA 1
ATOM 3710 C C . THR A 1 474 ? 40.125 -22.375 -5.586 1 71.94 474 THR A C 1
ATOM 3712 O O . THR A 1 474 ? 39.812 -22.188 -6.762 1 71.94 474 THR A O 1
ATOM 3715 N N . LYS A 1 475 ? 39.375 -22.547 -4.613 1 76.88 475 LYS A N 1
ATOM 3716 C CA . LYS A 1 475 ? 37.969 -22.578 -4.93 1 76.88 475 LYS A CA 1
ATOM 3717 C C . LYS A 1 475 ? 37.344 -21.203 -4.781 1 76.88 475 LYS A C 1
ATOM 3719 O O . LYS A 1 475 ? 37.312 -20.625 -3.688 1 76.88 475 LYS A O 1
ATOM 3724 N N . LYS A 1 476 ? 37.031 -20.641 -5.945 1 84.62 476 LYS A N 1
ATOM 3725 C CA . LYS A 1 476 ? 36.344 -19.344 -5.914 1 84.62 476 LYS A CA 1
ATOM 3726 C C . LYS A 1 476 ? 34.875 -19.516 -5.504 1 84.62 476 LYS A C 1
ATOM 3728 O O . LYS A 1 476 ? 34.125 -20.219 -6.168 1 84.62 476 LYS A O 1
ATOM 3733 N N . GLU A 1 477 ? 34.594 -19.016 -4.363 1 88.44 477 GLU A N 1
ATOM 3734 C CA . GLU A 1 477 ? 33.219 -19.078 -3.861 1 88.44 477 GLU A CA 1
ATOM 3735 C C . GLU A 1 477 ? 32.625 -17.688 -3.672 1 88.44 477 GLU A C 1
ATOM 3737 O O . GLU A 1 477 ? 33.375 -16.734 -3.412 1 88.44 477 GLU A O 1
ATOM 3742 N N . ASP A 1 478 ? 31.453 -17.547 -3.994 1 89.5 478 ASP A N 1
ATOM 3743 C CA . ASP A 1 478 ? 30.703 -16.328 -3.766 1 89.5 478 ASP A CA 1
ATOM 3744 C C . ASP A 1 478 ? 29.656 -16.516 -2.668 1 89.5 478 ASP A C 1
ATOM 3746 O O . ASP A 1 478 ? 29.141 -17.625 -2.492 1 89.5 478 ASP A O 1
ATOM 3750 N N . ALA A 1 479 ? 29.5 -15.5 -1.961 1 91.12 479 ALA A N 1
ATOM 3751 C CA . ALA A 1 479 ? 28.484 -15.555 -0.91 1 91.12 479 ALA A CA 1
ATOM 3752 C C . ALA A 1 479 ? 27.156 -14.984 -1.396 1 91.12 479 ALA A C 1
ATOM 3754 O O . ALA A 1 479 ? 27.125 -14.109 -2.264 1 91.12 479 ALA A O 1
ATOM 3755 N N . ILE A 1 480 ? 26.109 -15.586 -0.886 1 92.25 480 ILE A N 1
ATOM 3756 C CA . ILE A 1 480 ? 24.781 -15.062 -1.176 1 92.25 480 ILE A CA 1
ATOM 3757 C C . ILE A 1 480 ? 24.297 -14.203 -0.009 1 92.25 480 ILE A C 1
ATOM 3759 O O . ILE A 1 480 ? 24.438 -14.586 1.154 1 92.25 480 ILE A O 1
ATOM 3763 N N . LEU A 1 481 ? 23.844 -13.047 -0.342 1 93.5 481 LEU A N 1
ATOM 3764 C CA . LEU A 1 481 ? 23.328 -12.109 0.643 1 93.5 481 LEU A CA 1
ATOM 3765 C C . LEU A 1 481 ? 21.812 -11.945 0.493 1 93.5 481 LEU A C 1
ATOM 3767 O O . LEU A 1 481 ? 21.328 -11.578 -0.582 1 93.5 481 LEU A O 1
ATOM 3771 N N . PHE A 1 482 ? 21.125 -12.219 1.591 1 93.94 482 PHE A N 1
ATOM 3772 C CA . PHE A 1 482 ? 19.688 -12.008 1.592 1 93.94 482 PHE A CA 1
ATOM 3773 C C . PHE A 1 482 ? 19.328 -10.719 2.311 1 93.94 482 PHE A C 1
ATOM 3775 O O . PHE A 1 482 ? 19.891 -10.406 3.365 1 93.94 482 PHE A O 1
ATOM 3782 N N . ILE A 1 483 ? 18.516 -9.938 1.733 1 93.5 483 ILE A N 1
ATOM 3783 C CA . ILE A 1 483 ? 18.047 -8.688 2.318 1 93.5 483 ILE A CA 1
ATOM 3784 C C . ILE A 1 483 ? 16.516 -8.703 2.42 1 93.5 483 ILE A C 1
ATOM 3786 O O . ILE A 1 483 ? 15.828 -9.023 1.448 1 93.5 483 ILE A O 1
ATOM 3790 N N . ARG A 1 484 ? 16 -8.297 3.525 1 93.75 484 ARG A N 1
ATOM 3791 C CA . ARG A 1 484 ? 14.562 -8.289 3.766 1 93.75 484 ARG A CA 1
ATOM 3792 C C . ARG A 1 484 ? 14.039 -6.859 3.914 1 93.75 484 ARG A C 1
ATOM 3794 O O . ARG A 1 484 ? 14.672 -6.023 4.559 1 93.75 484 ARG A O 1
ATOM 3801 N N . TYR A 1 485 ? 12.922 -6.609 3.227 1 93.12 485 TYR A N 1
ATOM 3802 C CA . TYR A 1 485 ? 12.211 -5.34 3.35 1 93.12 485 TYR A CA 1
ATOM 3803 C C . TYR A 1 485 ? 10.797 -5.547 3.871 1 93.12 485 TYR A C 1
ATOM 3805 O O . TYR A 1 485 ? 10.125 -6.516 3.498 1 93.12 485 TYR A O 1
ATOM 3813 N N . TYR A 1 486 ? 10.336 -4.695 4.672 1 91.44 486 TYR A N 1
ATOM 3814 C CA . TYR A 1 486 ? 8.953 -4.664 5.141 1 91.44 486 TYR A CA 1
ATOM 3815 C C . TYR A 1 486 ? 8.195 -3.492 4.531 1 91.44 486 TYR A C 1
ATOM 3817 O O . TYR A 1 486 ? 8.742 -2.395 4.391 1 91.44 486 TYR A O 1
ATOM 3825 N N . TYR A 1 487 ? 7.016 -3.787 4.078 1 91.75 487 TYR A N 1
ATOM 3826 C CA . TYR A 1 487 ? 6.141 -2.705 3.641 1 91.75 487 TYR A CA 1
ATOM 3827 C C . TYR A 1 487 ? 5.277 -2.199 4.789 1 91.75 487 TYR A C 1
ATOM 3829 O O . TYR A 1 487 ? 4.273 -2.822 5.141 1 91.75 487 TYR A O 1
ATOM 3837 N N . THR A 1 488 ? 5.594 -1.094 5.309 1 92.06 488 THR A N 1
ATOM 3838 C CA . THR A 1 488 ? 4.918 -0.59 6.5 1 92.06 488 THR A CA 1
ATOM 3839 C C . THR A 1 488 ? 5.137 0.913 6.652 1 92.06 488 THR A C 1
ATOM 3841 O O . THR A 1 488 ? 5.883 1.518 5.879 1 92.06 488 THR A O 1
ATOM 3844 N N . TYR A 1 489 ? 4.332 1.489 7.496 1 93.75 489 TYR A N 1
ATOM 3845 C CA . TYR A 1 489 ? 4.602 2.857 7.926 1 93.75 489 TYR A CA 1
ATOM 3846 C C . TYR A 1 489 ? 5.77 2.902 8.906 1 93.75 489 TYR A C 1
ATOM 3848 O O . TYR A 1 489 ? 5.836 2.096 9.836 1 93.75 489 TYR A O 1
ATOM 3856 N N . ALA A 1 490 ? 6.688 3.807 8.578 1 95 490 ALA A N 1
ATOM 3857 C CA . ALA A 1 490 ? 7.863 3.832 9.438 1 95 490 ALA A CA 1
ATOM 3858 C C . ALA A 1 490 ? 8.445 5.242 9.539 1 95 490 ALA A C 1
ATOM 3860 O O . ALA A 1 490 ? 8.133 6.105 8.711 1 95 490 ALA A O 1
ATOM 3861 N N . TYR A 1 491 ? 9.156 5.43 10.594 1 96.56 491 TYR A N 1
ATOM 3862 C CA . TYR A 1 491 ? 9.945 6.645 10.789 1 96.56 491 TYR A CA 1
ATOM 3863 C C . TYR A 1 491 ? 11.367 6.453 10.289 1 96.56 491 TYR A C 1
ATOM 3865 O O . TYR A 1 491 ? 12.18 5.789 10.938 1 96.56 491 TYR A O 1
ATOM 3873 N N . ARG A 1 492 ? 11.641 7.051 9.109 1 95.94 492 ARG A N 1
ATOM 3874 C CA . ARG A 1 492 ? 12.945 6.969 8.477 1 95.94 492 ARG A CA 1
ATOM 3875 C C . ARG A 1 492 ? 13.359 8.32 7.902 1 95.94 492 ARG A C 1
ATOM 3877 O O . ARG A 1 492 ? 12.57 8.977 7.219 1 95.94 492 ARG A O 1
ATOM 3884 N N . PHE A 1 493 ? 14.586 8.695 8.07 1 95.81 493 PHE A N 1
ATOM 3885 C CA . PHE A 1 493 ? 15.078 9.977 7.574 1 95.81 493 PHE A CA 1
ATOM 3886 C C . PHE A 1 493 ? 15.141 9.977 6.051 1 95.81 493 PHE A C 1
ATOM 3888 O O . PHE A 1 493 ? 15 11.023 5.418 1 95.81 493 PHE A O 1
ATOM 3895 N N . GLU A 1 494 ? 15.273 8.812 5.449 1 92.75 494 GLU A N 1
ATOM 3896 C CA . GLU A 1 494 ? 15.5 8.68 4.012 1 92.75 494 GLU A CA 1
ATOM 3897 C C . GLU A 1 494 ? 14.18 8.703 3.244 1 92.75 494 GLU A C 1
ATOM 3899 O O . GLU A 1 494 ? 14.18 8.742 2.012 1 92.75 494 GLU A O 1
ATOM 3904 N N . SER A 1 495 ? 13.117 8.719 3.955 1 91.81 495 SER A N 1
ATOM 3905 C CA . SER A 1 495 ? 11.812 8.633 3.309 1 91.81 495 SER A CA 1
ATOM 3906 C C . SER A 1 495 ? 11.523 9.883 2.484 1 91.81 495 SER A C 1
ATOM 3908 O O . SER A 1 495 ? 10.781 9.828 1.503 1 91.81 495 SER A O 1
ATOM 3910 N N . SER A 1 496 ? 12.008 10.969 2.906 1 93.69 496 SER A N 1
ATOM 3911 C CA . SER A 1 496 ? 11.781 12.234 2.209 1 93.69 496 SER A CA 1
ATOM 3912 C C . SER A 1 496 ? 12.828 13.273 2.59 1 93.69 496 SER A C 1
ATOM 3914 O O . SER A 1 496 ? 13.438 13.188 3.656 1 93.69 496 SER A O 1
ATOM 3916 N N . ARG A 1 497 ? 12.969 14.297 1.739 1 93.81 497 ARG A N 1
ATOM 3917 C CA . ARG A 1 497 ? 13.859 15.406 2.033 1 93.81 497 ARG A CA 1
ATOM 3918 C C . ARG A 1 497 ? 13.227 16.375 3.029 1 93.81 497 ARG A C 1
ATOM 3920 O O . ARG A 1 497 ? 13.93 17.125 3.705 1 93.81 497 ARG A O 1
ATOM 3927 N N . GLY A 1 498 ? 11.961 16.234 3.098 1 94.56 498 GLY A N 1
ATOM 3928 C CA . GLY A 1 498 ? 11.242 17.109 4.012 1 94.56 498 GLY A CA 1
ATOM 3929 C C . GLY A 1 498 ? 11.5 16.781 5.473 1 94.56 498 GLY A C 1
ATOM 3930 O O . GLY A 1 498 ? 11.414 17.656 6.332 1 94.56 498 GLY A O 1
ATOM 3931 N N . ILE A 1 499 ? 11.883 15.586 5.75 1 96.75 499 ILE A N 1
ATOM 3932 C CA . ILE A 1 499 ? 12.047 15.164 7.133 1 96.75 499 ILE A CA 1
ATOM 3933 C C . ILE A 1 499 ? 13.312 15.773 7.719 1 96.75 499 ILE A C 1
ATOM 3935 O O . ILE A 1 499 ? 13.273 16.406 8.773 1 96.75 499 ILE A O 1
ATOM 3939 N N . PRO A 1 500 ? 14.43 15.672 7.02 1 96.38 500 PRO A N 1
ATOM 3940 C CA . PRO A 1 500 ? 15.602 16.359 7.555 1 96.38 500 PRO A CA 1
ATOM 3941 C C . PRO A 1 500 ? 15.398 17.875 7.652 1 96.38 500 PRO A C 1
ATOM 3943 O O . PRO A 1 500 ? 15.922 18.516 8.57 1 96.38 500 PRO A O 1
ATOM 3946 N N . LEU A 1 501 ? 14.68 18.422 6.762 1 96.12 501 LEU A N 1
ATOM 3947 C CA . LEU A 1 501 ? 14.359 19.828 6.836 1 96.12 501 LEU A CA 1
ATOM 3948 C C . LEU A 1 501 ? 13.539 20.141 8.086 1 96.12 501 LEU A C 1
ATOM 3950 O O . LEU A 1 501 ? 13.812 21.125 8.789 1 96.12 501 LEU A O 1
ATOM 3954 N N . ALA A 1 502 ? 12.602 19.297 8.289 1 97.31 502 ALA A N 1
ATOM 3955 C CA . ALA A 1 502 ? 11.766 19.484 9.477 1 97.31 502 ALA A CA 1
ATOM 3956 C C . ALA A 1 502 ? 12.609 19.438 10.742 1 97.31 502 ALA A C 1
ATOM 3958 O O . ALA A 1 502 ? 12.484 20.312 11.609 1 97.31 502 ALA A O 1
ATOM 3959 N N . PHE A 1 503 ? 13.539 18.562 10.828 1 97.25 503 PHE A N 1
ATOM 3960 C CA . PHE A 1 503 ? 14.336 18.422 12.047 1 97.25 503 PHE A CA 1
ATOM 3961 C C . PHE A 1 503 ? 15.352 19.547 12.164 1 97.25 503 PHE A C 1
ATOM 3963 O O . PHE A 1 503 ? 15.711 19.953 13.273 1 97.25 503 PHE A O 1
ATOM 3970 N N . THR A 1 504 ? 15.797 20.078 11.07 1 96.75 504 THR A N 1
ATOM 3971 C CA . THR A 1 504 ? 16.672 21.234 11.141 1 96.75 504 THR A CA 1
ATOM 3972 C C . THR A 1 504 ? 15.961 22.406 11.828 1 96.75 504 THR A C 1
ATOM 3974 O O . THR A 1 504 ? 16.531 23.047 12.719 1 96.75 504 THR A O 1
ATOM 3977 N N . PHE A 1 505 ? 14.711 22.641 11.484 1 96.25 505 PHE A N 1
ATOM 3978 C CA . PHE A 1 505 ? 13.938 23.719 12.07 1 96.25 505 PHE A CA 1
ATOM 3979 C C . PHE A 1 505 ? 13.594 23.422 13.523 1 96.25 505 PHE A C 1
ATOM 3981 O O . PHE A 1 505 ? 13.719 24.297 14.383 1 96.25 505 PHE A O 1
ATOM 3988 N N . LEU A 1 506 ? 13.219 22.234 13.797 1 97.12 506 LEU A N 1
ATOM 3989 C CA . LEU A 1 506 ? 12.836 21.875 15.156 1 97.12 506 LEU A CA 1
ATOM 3990 C C . LEU A 1 506 ? 14.039 21.906 16.094 1 97.12 506 LEU A C 1
ATOM 3992 O O . LEU A 1 506 ? 13.93 22.344 17.234 1 97.12 506 LEU A O 1
ATOM 3996 N N . LEU A 1 507 ? 15.164 21.531 15.57 1 97 507 LEU A N 1
ATOM 3997 C CA . LEU A 1 507 ? 16.359 21.531 16.406 1 97 507 LEU A CA 1
ATOM 3998 C C . LEU A 1 507 ? 16.906 22.953 16.562 1 97 507 LEU A C 1
ATOM 4000 O O . LEU A 1 507 ? 17.531 23.281 17.578 1 97 507 LEU A O 1
ATOM 4004 N N . LEU A 1 508 ? 16.656 23.766 15.57 1 96.75 508 LEU A N 1
ATOM 4005 C CA . LEU A 1 508 ? 16.984 25.172 15.734 1 96.75 508 LEU A CA 1
ATOM 4006 C C . LEU A 1 508 ? 16.203 25.781 16.906 1 96.75 508 LEU A C 1
ATOM 4008 O O . LEU A 1 508 ? 16.734 26.578 17.656 1 96.75 508 LEU A O 1
ATOM 4012 N N . HIS A 1 509 ? 14.977 25.438 17.016 1 97.12 509 HIS A N 1
ATOM 4013 C CA . HIS A 1 509 ? 14.188 25.875 18.172 1 97.12 509 HIS A CA 1
ATOM 4014 C C . HIS A 1 509 ? 14.805 25.375 19.469 1 97.12 509 HIS A C 1
ATOM 4016 O O . HIS A 1 509 ? 14.914 26.125 20.438 1 97.12 509 HIS A O 1
ATOM 4022 N N . VAL A 1 510 ? 15.211 24.125 19.5 1 97 510 VAL A N 1
ATOM 4023 C CA . VAL A 1 510 ? 15.82 23.562 20.703 1 97 510 VAL A CA 1
ATOM 4024 C C . VAL A 1 510 ? 17.094 24.344 21.047 1 97 510 VAL A C 1
ATOM 4026 O O . VAL A 1 510 ? 17.344 24.656 22.203 1 97 510 VAL A O 1
ATOM 4029 N N . LEU A 1 511 ? 17.859 24.688 20.047 1 96.62 511 LEU A N 1
ATOM 4030 C CA . LEU A 1 511 ? 19.078 25.469 20.25 1 96.62 511 LEU A CA 1
ATOM 4031 C C . LEU A 1 511 ? 18.75 26.844 20.844 1 96.62 511 LEU A C 1
ATOM 4033 O O . LEU A 1 511 ? 19.438 27.297 21.75 1 96.62 511 LEU A O 1
ATOM 4037 N N . MET A 1 512 ? 17.688 27.453 20.344 1 96 512 MET A N 1
ATOM 4038 C CA . MET A 1 512 ? 17.281 28.75 20.859 1 96 512 MET A CA 1
ATOM 4039 C C . MET A 1 512 ? 16.859 28.641 22.328 1 96 512 MET A C 1
ATOM 4041 O O . MET A 1 512 ? 17.172 29.531 23.125 1 96 512 MET A O 1
ATOM 4045 N N . VAL A 1 513 ? 16.203 27.594 22.641 1 96.44 513 VAL A N 1
ATOM 4046 C CA . VAL A 1 513 ? 15.758 27.359 24.016 1 96.44 513 VAL A CA 1
ATOM 4047 C C . VAL A 1 513 ? 16.969 27.156 24.922 1 96.44 513 VAL A C 1
ATOM 4049 O O . VAL A 1 513 ? 17.016 27.672 26.031 1 96.44 513 VAL A O 1
ATOM 4052 N N . LEU A 1 514 ? 17.984 26.484 24.438 1 96.44 514 LEU A N 1
ATOM 4053 C CA . LEU A 1 514 ? 19.188 26.25 25.219 1 96.44 514 LEU A CA 1
ATOM 4054 C C . LEU A 1 514 ? 19.938 27.547 25.469 1 96.44 514 LEU A C 1
ATOM 4056 O O . LEU A 1 514 ? 20.406 27.797 26.578 1 96.44 514 LEU A O 1
ATOM 4060 N N . ILE A 1 515 ? 20 28.328 24.453 1 94.56 515 ILE A N 1
ATOM 4061 C CA . ILE A 1 515 ? 20.641 29.641 24.594 1 94.56 515 ILE A CA 1
ATOM 4062 C C . ILE A 1 515 ? 19.875 30.484 25.609 1 94.56 515 ILE A C 1
ATOM 4064 O O . ILE A 1 515 ? 20.469 31.156 26.453 1 94.56 515 ILE A O 1
ATOM 4068 N N . HIS A 1 516 ? 18.547 30.438 25.5 1 93.62 516 HIS A N 1
ATOM 4069 C CA . HIS A 1 516 ? 17.703 31.156 26.422 1 93.62 516 HIS A CA 1
ATOM 4070 C C . HIS A 1 516 ? 17.906 30.672 27.859 1 93.62 516 HIS A C 1
ATOM 4072 O O . HIS A 1 516 ? 17.922 31.484 28.797 1 93.62 516 HIS A O 1
ATOM 4078 N N . LEU A 1 517 ? 18.094 29.438 28.016 1 94.38 517 LEU A N 1
ATOM 4079 C CA . LEU A 1 517 ? 18.344 28.859 29.328 1 94.38 517 LEU A CA 1
ATOM 4080 C C . LEU A 1 517 ? 19.656 29.359 29.906 1 94.38 517 LEU A C 1
ATOM 4082 O O . LEU A 1 517 ? 19.734 29.719 31.078 1 94.38 517 LEU A O 1
ATOM 4086 N N . VAL A 1 518 ? 20.672 29.422 29.141 1 94.19 518 VAL A N 1
ATOM 4087 C CA . VAL A 1 518 ? 21.984 29.891 29.578 1 94.19 518 VAL A CA 1
ATOM 4088 C C . VAL A 1 518 ? 21.891 31.344 30.016 1 94.19 518 VAL A C 1
ATOM 4090 O O . VAL A 1 518 ? 22.469 31.734 31.031 1 94.19 518 VAL A O 1
ATOM 4093 N N . LYS A 1 519 ? 21.109 32.094 29.281 1 90.75 519 LYS A N 1
ATOM 4094 C CA . LYS A 1 519 ? 20.953 33.531 29.609 1 90.75 519 LYS A CA 1
ATOM 4095 C C . LYS A 1 519 ? 20.203 33.688 30.938 1 90.75 519 LYS A C 1
ATOM 4097 O O . LYS A 1 519 ? 20.516 34.594 31.719 1 90.75 519 LYS A O 1
ATOM 4102 N N . ILE A 1 520 ? 19.219 32.906 31.109 1 90.06 520 ILE A N 1
ATOM 4103 C CA . ILE A 1 520 ? 18.438 32.969 32.344 1 90.06 520 ILE A CA 1
ATOM 4104 C C . ILE A 1 520 ? 19.328 32.594 33.531 1 90.06 520 ILE A C 1
ATOM 4106 O O . ILE A 1 520 ? 19.266 33.25 34.562 1 90.06 520 ILE A O 1
ATOM 4110 N N . ILE A 1 521 ? 20.203 31.672 33.406 1 90.5 521 ILE A N 1
ATOM 4111 C CA . ILE A 1 521 ? 21.062 31.203 34.5 1 90.5 521 ILE A CA 1
ATOM 4112 C C . ILE A 1 521 ? 22.125 32.25 34.781 1 90.5 521 ILE A C 1
ATOM 4114 O O . ILE A 1 521 ? 22.469 32.5 35.938 1 90.5 521 ILE A O 1
ATOM 4118 N N . GLN A 1 522 ? 22.578 32.969 33.812 1 90.5 522 GLN A N 1
ATOM 4119 C CA . GLN A 1 522 ? 23.656 33.938 33.969 1 90.5 522 GLN A CA 1
ATOM 4120 C C . GLN A 1 522 ? 23.125 35.281 34.438 1 90.5 522 GLN A C 1
ATOM 4122 O O . GLN A 1 522 ? 23.875 36.094 34.969 1 90.5 522 GLN A O 1
ATOM 4127 N N . SER A 1 523 ? 21.891 35.469 34.219 1 86 523 SER A N 1
ATOM 4128 C CA . SER A 1 523 ? 21.344 36.781 34.5 1 86 523 SER A CA 1
ATOM 4129 C C . SER A 1 523 ? 21.094 36.969 36 1 86 523 SER A C 1
ATOM 4131 O O . SER A 1 523 ? 20.75 36 36.688 1 86 523 SER A O 1
ATOM 4133 N N . LYS A 1 524 ? 21.344 38.156 36.562 1 82.75 524 LYS A N 1
ATOM 4134 C CA . LYS A 1 524 ? 21.094 38.5 37.969 1 82.75 524 LYS A CA 1
ATOM 4135 C C . LYS A 1 524 ? 19.594 38.625 38.219 1 82.75 524 LYS A C 1
ATOM 4137 O O . LYS A 1 524 ? 19.125 38.312 39.312 1 82.75 524 LYS A O 1
ATOM 4142 N N . ASP A 1 525 ? 18.828 39.031 37.25 1 82.25 525 ASP A N 1
ATOM 4143 C CA . ASP A 1 525 ? 17.375 39.094 37.312 1 82.25 525 ASP A CA 1
ATOM 4144 C C . ASP A 1 525 ? 16.734 38.156 36.281 1 82.25 525 ASP A C 1
ATOM 4146 O O . ASP A 1 525 ? 16.422 38.562 35.156 1 82.25 525 ASP A O 1
ATOM 4150 N N . PRO A 1 526 ? 16.594 37 36.688 1 85.69 526 PRO A N 1
ATOM 4151 C CA . PRO A 1 526 ? 16.109 36 35.75 1 85.69 526 PRO A CA 1
ATOM 4152 C C . PRO A 1 526 ? 14.688 36.281 35.281 1 85.69 526 PRO A C 1
ATOM 4154 O O . PRO A 1 526 ? 13.875 36.812 36.031 1 85.69 526 PRO A O 1
ATOM 4157 N N . TRP A 1 527 ? 14.422 35.875 34.031 1 85.56 527 TRP A N 1
ATOM 4158 C CA . TRP A 1 527 ? 13.133 36.094 33.375 1 85.56 527 TRP A CA 1
ATOM 4159 C C . TRP A 1 527 ? 12.055 35.219 34 1 85.56 527 TRP A C 1
ATOM 4161 O O . TRP A 1 527 ? 12.195 34 34.062 1 85.56 527 TRP A O 1
ATOM 4171 N N . GLN A 1 528 ? 11.047 35.781 34.625 1 81.38 528 GLN A N 1
ATOM 4172 C CA . GLN A 1 528 ? 9.938 35.031 35.219 1 81.38 528 GLN A CA 1
ATOM 4173 C C . GLN A 1 528 ? 8.609 35.406 34.562 1 81.38 528 GLN A C 1
ATOM 4175 O O . GLN A 1 528 ? 7.543 35.25 35.156 1 81.38 528 GLN A O 1
ATOM 4180 N N . GLY A 1 529 ? 8.703 35.906 33.406 1 79.06 529 GLY A N 1
ATOM 4181 C CA . GLY A 1 529 ? 7.496 36.406 32.781 1 79.06 529 GLY A CA 1
ATOM 4182 C C . GLY A 1 529 ? 7.258 37.875 33.031 1 79.06 529 GLY A C 1
ATOM 4183 O O . GLY A 1 529 ? 8.023 38.531 33.75 1 79.06 529 GLY A O 1
ATOM 4184 N N . SER A 1 530 ? 6.344 38.406 32.156 1 75.56 530 SER A N 1
ATOM 4185 C CA . SER A 1 530 ? 6.043 39.812 32.312 1 75.56 530 SER A CA 1
ATOM 4186 C C . SER A 1 530 ? 4.566 40.031 32.656 1 75.56 530 SER A C 1
ATOM 4188 O O . SER A 1 530 ? 3.727 39.188 32.344 1 75.56 530 SER A O 1
ATOM 4190 N N . ASP A 1 531 ? 4.383 41.062 33.469 1 72.25 531 ASP A N 1
ATOM 4191 C CA . ASP A 1 531 ? 3.01 41.438 33.781 1 72.25 531 ASP A CA 1
ATOM 4192 C C . ASP A 1 531 ? 2.281 41.938 32.531 1 72.25 531 ASP A C 1
ATOM 4194 O O . ASP A 1 531 ? 1.054 42.062 32.531 1 72.25 531 ASP A O 1
ATOM 4198 N N . TRP A 1 532 ? 3.039 42.219 31.484 1 75.69 532 TRP A N 1
ATOM 4199 C CA . TRP A 1 532 ? 2.461 42.688 30.234 1 75.69 532 TRP A CA 1
ATOM 4200 C C . TRP A 1 532 ? 2.727 41.688 29.094 1 75.69 532 TRP A C 1
ATOM 4202 O O . TRP A 1 532 ? 3.115 42.094 28 1 75.69 532 TRP A O 1
ATOM 4212 N N . ASP A 1 533 ? 2.5 40.5 29.422 1 76.56 533 ASP A N 1
ATOM 4213 C CA . ASP A 1 533 ? 2.826 39.438 28.469 1 76.56 533 ASP A CA 1
ATOM 4214 C C . ASP A 1 533 ? 1.652 39.188 27.531 1 76.56 533 ASP A C 1
ATOM 4216 O O . ASP A 1 533 ? 1.709 38.25 26.703 1 76.56 533 ASP A O 1
ATOM 4220 N N . ASN A 1 534 ? 0.568 39.938 27.672 1 80.38 534 ASN A N 1
ATOM 4221 C CA . ASN A 1 534 ? -0.548 39.75 26.75 1 80.38 534 ASN A CA 1
ATOM 4222 C C . ASN A 1 534 ? -1.036 41.094 26.203 1 80.38 534 ASN A C 1
ATOM 4224 O O . ASN A 1 534 ? -0.711 42.156 26.766 1 80.38 534 ASN A O 1
ATOM 4228 N N . PHE A 1 535 ? -1.759 40.969 25.219 1 80.12 535 PHE A N 1
ATOM 4229 C CA . PHE A 1 535 ? -2.219 42.156 24.516 1 80.12 535 PHE A CA 1
ATOM 4230 C C . PHE A 1 535 ? -3.1 43.031 25.406 1 80.12 535 PHE A C 1
ATOM 4232 O O . PHE A 1 535 ? -2.967 44.25 25.422 1 80.12 535 PHE A O 1
ATOM 4239 N N . GLY A 1 536 ? -3.945 42.375 26.125 1 80.69 536 GLY A N 1
ATOM 4240 C CA . GLY A 1 536 ? -4.852 43.125 26.984 1 80.69 536 GLY A CA 1
ATOM 4241 C C . GLY A 1 536 ? -4.137 43.938 28.047 1 80.69 536 GLY A C 1
ATOM 4242 O O . GLY A 1 536 ? -4.441 45.094 28.234 1 80.69 536 GLY A O 1
ATOM 4243 N N . ASP A 1 537 ? -3.186 43.375 28.594 1 83.12 537 ASP A N 1
ATOM 4244 C CA . ASP A 1 537 ? -2.438 44.062 29.656 1 83.12 537 ASP A CA 1
ATOM 4245 C C . ASP A 1 537 ? -1.608 45.188 29.078 1 83.12 537 ASP A C 1
ATOM 4247 O O . ASP A 1 537 ? -1.457 46.25 29.719 1 83.12 537 ASP A O 1
ATOM 4251 N N . MET A 1 538 ? -1.145 45 27.938 1 85 538 MET A N 1
ATOM 4252 C CA . MET A 1 538 ? -0.38 46.062 27.297 1 85 538 MET A CA 1
ATOM 4253 C C . MET A 1 538 ? -1.283 47.219 26.922 1 85 538 MET A C 1
ATOM 4255 O O . MET A 1 538 ? -0.88 48.375 27.016 1 85 538 MET A O 1
ATOM 4259 N N . LEU A 1 539 ? -2.375 46.875 26.469 1 85.31 539 LEU A N 1
ATOM 4260 C CA . LEU A 1 539 ? -3.342 47.906 26.109 1 85.31 539 LEU A CA 1
ATOM 4261 C C . LEU A 1 539 ? -3.744 48.719 27.328 1 85.31 539 LEU A C 1
ATOM 4263 O O . LEU A 1 539 ? -3.869 49.969 27.266 1 85.31 539 LEU A O 1
ATOM 4267 N N . VAL A 1 540 ? -3.955 48.094 28.422 1 84.19 540 VAL A N 1
ATOM 4268 C CA . VAL A 1 540 ? -4.324 48.75 29.656 1 84.19 540 VAL A CA 1
ATOM 4269 C C . VAL A 1 540 ? -3.18 49.656 30.125 1 84.19 540 VAL A C 1
ATOM 4271 O O . VAL A 1 540 ? -3.412 50.781 30.594 1 84.19 540 VAL A O 1
ATOM 4274 N N . LEU A 1 541 ? -2.01 49.125 29.984 1 84.62 541 LEU A N 1
ATOM 4275 C CA . LEU A 1 541 ? -0.837 49.906 30.328 1 84.62 541 LEU A CA 1
ATOM 4276 C C . LEU A 1 541 ? -0.744 51.156 29.453 1 84.62 541 LEU A C 1
ATOM 4278 O O . LEU A 1 541 ? -0.402 52.25 29.938 1 84.62 541 LEU A O 1
ATOM 4282 N N . ALA A 1 542 ? -1.016 51.031 28.219 1 84.88 542 ALA A N 1
ATOM 4283 C CA . ALA A 1 542 ? -0.969 52.125 27.281 1 84.88 542 ALA A CA 1
ATOM 4284 C C . ALA A 1 542 ? -2.045 53.156 27.609 1 84.88 542 ALA A C 1
ATOM 4286 O O . ALA A 1 542 ? -1.793 54.375 27.562 1 84.88 542 ALA A O 1
ATOM 4287 N N . LEU A 1 543 ? -3.174 52.719 27.984 1 84.06 543 LEU A N 1
ATOM 4288 C CA . LEU A 1 543 ? -4.285 53.625 28.312 1 84.06 543 LEU A CA 1
ATOM 4289 C C . LEU A 1 543 ? -4.012 54.375 29.594 1 84.06 543 LEU A C 1
ATOM 4291 O O . LEU A 1 543 ? -4.504 55.5 29.781 1 84.06 543 LEU A O 1
ATOM 4295 N N . GLY A 1 544 ? -3.266 53.75 30.469 1 80 544 GLY A N 1
ATOM 4296 C CA . GLY A 1 544 ? -2.928 54.375 31.75 1 80 544 GLY A CA 1
ATOM 4297 C C . GLY A 1 544 ? -1.711 55.281 31.656 1 80 544 GLY A C 1
ATOM 4298 O O . GLY A 1 544 ? -1.343 55.938 32.656 1 80 544 GLY A O 1
ATOM 4299 N N . SER A 1 545 ? -1.123 55.406 30.562 1 82.44 545 SER A N 1
ATOM 4300 C CA . SER A 1 545 ? 0.094 56.188 30.406 1 82.44 545 SER A CA 1
ATOM 4301 C C . SER A 1 545 ? -0.223 57.625 29.953 1 82.44 545 SER A C 1
ATOM 4303 O O . SER A 1 545 ? -1.253 57.844 29.328 1 82.44 545 SER A O 1
ATOM 4305 N N . LYS A 1 546 ? 0.634 58.531 30.438 1 75.25 546 LYS A N 1
ATOM 4306 C CA . LYS A 1 546 ? 0.453 59.938 30.047 1 75.25 546 LYS A CA 1
ATOM 4307 C C . LYS A 1 546 ? 0.799 60.156 28.578 1 75.25 546 LYS A C 1
ATOM 4309 O O . LYS A 1 546 ? 1.794 59.625 28.094 1 75.25 546 LYS A O 1
ATOM 4314 N N . PRO A 1 547 ? -0.14 60.75 27.953 1 71.25 547 PRO A N 1
ATOM 4315 C CA . PRO A 1 547 ? 0.177 61.031 26.547 1 71.25 547 PRO A CA 1
ATOM 4316 C C . PRO A 1 547 ? 1.442 61.875 26.391 1 71.25 547 PRO A C 1
ATOM 4318 O O . PRO A 1 547 ? 1.753 62.719 27.25 1 71.25 547 PRO A O 1
ATOM 4321 N N . PRO A 1 548 ? 2.414 61.562 25.641 1 60.12 548 PRO A N 1
ATOM 4322 C CA . PRO A 1 548 ? 3.652 62.344 25.5 1 60.12 548 PRO A CA 1
ATOM 4323 C C . PRO A 1 548 ? 3.398 63.844 25.328 1 60.12 548 PRO A C 1
ATOM 4325 O O . PRO A 1 548 ? 2.373 64.25 24.766 1 60.12 548 PRO A O 1
ATOM 4328 N N . ASP A 1 549 ? 4.094 64.688 26.047 1 52.66 549 ASP A N 1
ATOM 4329 C CA . ASP A 1 549 ? 4.055 66.125 25.969 1 52.66 549 ASP A CA 1
ATOM 4330 C C . ASP A 1 549 ? 4.215 66.562 24.531 1 52.66 549 ASP A C 1
ATOM 4332 O O . ASP A 1 549 ? 5.094 66.125 23.812 1 52.66 549 ASP A O 1
ATOM 4336 N N . GLY A 1 550 ? 3.273 67.5 23.984 1 49.16 550 GLY A N 1
ATOM 4337 C CA . GLY A 1 550 ? 3.246 68.062 22.656 1 49.16 550 GLY A CA 1
ATOM 4338 C C . GLY A 1 550 ? 2.625 67.188 21.609 1 49.16 550 GLY A C 1
ATOM 4339 O O . GLY A 1 550 ? 2.465 67.562 20.453 1 49.16 550 GLY A O 1
ATOM 4340 N N . THR A 1 551 ? 2.693 66 21.766 1 46.66 551 THR A N 1
ATOM 4341 C CA . THR A 1 551 ? 2.322 65 20.734 1 46.66 551 THR A CA 1
ATOM 4342 C C . THR A 1 551 ? 0.814 64.812 20.734 1 46.66 551 THR A C 1
ATOM 4344 O O . THR A 1 551 ? 0.35 63.719 21.141 1 46.66 551 THR A O 1
ATOM 4347 N N . ASN A 1 552 ? 0.018 65.5 21.359 1 45.25 552 ASN A N 1
ATOM 4348 C CA . ASN A 1 552 ? -1.398 65.438 21.016 1 45.25 552 ASN A CA 1
ATOM 4349 C C . ASN A 1 552 ? -1.626 64.812 19.656 1 45.25 552 ASN A C 1
ATOM 4351 O O . ASN A 1 552 ? -2.756 64.438 19.312 1 45.25 552 ASN A O 1
ATOM 4355 N N . ASP A 1 553 ? -0.751 65 18.672 1 48.81 553 ASP A N 1
ATOM 4356 C CA . ASP A 1 553 ? -0.917 64.625 17.266 1 48.81 553 ASP A CA 1
ATOM 4357 C C . ASP A 1 553 ? -0.403 63.219 16.984 1 48.81 553 ASP A C 1
ATOM 4359 O O . ASP A 1 553 ? 0.205 62.938 15.945 1 48.81 553 ASP A O 1
ATOM 4363 N N . LEU A 1 554 ? -0.122 62.438 17.906 1 52.91 554 LEU A N 1
ATOM 4364 C CA . LEU A 1 554 ? 0.371 61.125 17.516 1 52.91 554 LEU A CA 1
ATOM 4365 C C . LEU A 1 554 ? -0.462 60.562 16.359 1 52.91 554 LEU A C 1
ATOM 4367 O O . LEU A 1 554 ? 0.07 59.906 15.477 1 52.91 554 LEU A O 1
ATOM 4371 N N . ALA A 1 555 ? -1.75 60.75 16.578 1 49.69 555 ALA A N 1
ATOM 4372 C CA . ALA A 1 555 ? -2.643 60.312 15.508 1 49.69 555 ALA A CA 1
ATOM 4373 C C . ALA A 1 555 ? -2.459 61.188 14.266 1 49.69 555 ALA A C 1
ATOM 4375 O O . ALA A 1 555 ? -2.951 60.875 13.188 1 49.69 555 ALA A O 1
ATOM 4376 N N . GLN A 1 556 ? -1.982 62.469 14.609 1 45.69 556 GLN A N 1
ATOM 4377 C CA . GLN A 1 556 ? -1.78 63.406 13.516 1 45.69 556 GLN A CA 1
ATOM 4378 C C . GLN A 1 556 ? -0.403 63.25 12.883 1 45.69 556 GLN A C 1
ATOM 4380 O O . GLN A 1 556 ? -0.093 63.875 11.875 1 45.69 556 GLN A O 1
ATOM 4385 N N . GLN A 1 557 ? 0.507 62.844 13.703 1 49.16 557 GLN A N 1
ATOM 4386 C CA . GLN A 1 557 ? 1.855 62.875 13.141 1 49.16 557 GLN A CA 1
ATOM 4387 C C . GLN A 1 557 ? 1.931 62.094 11.836 1 49.16 557 GLN A C 1
ATOM 4389 O O . GLN A 1 557 ? 1.271 61.062 11.688 1 49.16 557 GLN A O 1
ATOM 4394 N N . SER A 1 558 ? 2.318 62.812 10.758 1 48.72 558 SER A N 1
ATOM 4395 C CA . SER A 1 558 ? 2.451 62.594 9.32 1 48.72 558 SER A CA 1
ATOM 4396 C C . SER A 1 558 ? 2.801 61.125 9.023 1 48.72 558 SER A C 1
ATOM 4398 O O . SER A 1 558 ? 2.24 60.531 8.102 1 48.72 558 SER A O 1
ATOM 4400 N N . SER A 1 559 ? 4.164 60.5 9.203 1 61.09 559 SER A N 1
ATOM 4401 C CA . SER A 1 559 ? 4.395 59.219 8.547 1 61.09 559 SER A CA 1
ATOM 4402 C C . SER A 1 559 ? 4.418 58.062 9.555 1 61.09 559 SER A C 1
ATOM 4404 O O . SER A 1 559 ? 5.105 58.156 10.57 1 61.09 559 SER A O 1
ATOM 4406 N N . LYS A 1 560 ? 3.322 57.281 9.688 1 73.19 560 LYS A N 1
ATOM 4407 C CA . LYS A 1 560 ? 3.25 56.031 10.445 1 73.19 560 LYS A CA 1
ATOM 4408 C C . LYS A 1 560 ? 4.633 55.406 10.617 1 73.19 560 LYS A C 1
ATOM 4410 O O . LYS A 1 560 ? 4.938 54.812 11.664 1 73.19 560 LYS A O 1
ATOM 4415 N N . SER A 1 561 ? 5.445 55.812 9.758 1 80.19 561 SER A N 1
ATOM 4416 C CA . SER A 1 561 ? 6.77 55.188 9.805 1 80.19 561 SER A CA 1
ATOM 4417 C C . SER A 1 561 ? 7.633 55.844 10.883 1 80.19 561 SER A C 1
ATOM 4419 O O . SER A 1 561 ? 8.43 55.156 11.539 1 80.19 561 SER A O 1
ATOM 4421 N N . GLU A 1 562 ? 7.473 57.062 11.133 1 80.94 562 GLU A N 1
ATOM 4422 C CA . GLU A 1 562 ? 8.258 57.75 12.148 1 80.94 562 GLU A CA 1
ATOM 4423 C C . GLU A 1 562 ? 7.816 57.344 13.555 1 80.94 562 GLU A C 1
ATOM 4425 O O . GLU A 1 562 ? 8.641 57.25 14.469 1 80.94 562 GLU A O 1
ATOM 4430 N N . LEU A 1 563 ? 6.59 57.094 13.648 1 83.62 563 LEU A N 1
ATOM 4431 C CA . LEU A 1 563 ? 6.055 56.688 14.945 1 83.62 563 LEU A CA 1
ATOM 4432 C C . LEU A 1 563 ? 6.605 55.344 15.344 1 83.62 563 LEU A C 1
ATOM 4434 O O . LEU A 1 563 ? 6.926 55.094 16.516 1 83.62 563 LEU A O 1
ATOM 4438 N N . TRP A 1 564 ? 6.758 54.5 14.406 1 89.38 564 TRP A N 1
ATOM 4439 C CA . TRP A 1 564 ? 7.203 53.156 14.672 1 89.38 564 TRP A CA 1
ATOM 4440 C C . TRP A 1 564 ? 8.664 53.125 15.109 1 89.38 564 TRP A C 1
ATOM 4442 O O . TRP A 1 564 ? 9.109 52.188 15.766 1 89.38 564 TRP A O 1
ATOM 4452 N N . ARG A 1 565 ? 9.344 54.188 14.812 1 87 565 ARG A N 1
ATOM 4453 C CA . ARG A 1 565 ? 10.773 54.25 15.109 1 87 565 ARG A CA 1
ATOM 4454 C C . ARG A 1 565 ? 11.016 54.781 16.516 1 87 565 ARG A C 1
ATOM 4456 O O . ARG A 1 565 ? 12.109 54.625 17.062 1 87 565 ARG A O 1
ATOM 4463 N N . LYS A 1 566 ? 10.031 55.312 17.094 1 85.69 566 LYS A N 1
ATOM 4464 C CA . LYS A 1 566 ? 10.188 55.906 18.422 1 85.69 566 LYS A CA 1
ATOM 4465 C C . LYS A 1 566 ? 10.445 54.812 19.469 1 85.69 566 LYS A C 1
ATOM 4467 O O . LYS A 1 566 ? 9.867 53.719 19.391 1 85.69 566 LYS A O 1
ATOM 4472 N N . THR A 1 567 ? 11.344 55.125 20.344 1 88.19 567 THR A N 1
ATOM 4473 C CA . THR A 1 567 ? 11.711 54.156 21.375 1 88.19 567 THR A CA 1
ATOM 4474 C C . THR A 1 567 ? 10.773 54.25 22.578 1 88.19 567 THR A C 1
ATOM 4476 O O . THR A 1 567 ? 10.406 55.344 22.984 1 88.19 567 THR A O 1
ATOM 4479 N N . VAL A 1 568 ? 10.359 53.094 23 1 88.62 568 VAL A N 1
ATOM 4480 C CA . VAL A 1 568 ? 9.43 53.031 24.125 1 88.62 568 VAL A CA 1
ATOM 4481 C C . VAL A 1 568 ? 10.125 52.375 25.328 1 88.62 568 VAL A C 1
ATOM 4483 O O . VAL A 1 568 ? 10.898 51.438 25.172 1 88.62 568 VAL A O 1
ATOM 4486 N N . THR A 1 569 ? 9.945 52.906 26.469 1 88.75 569 THR A N 1
ATOM 4487 C CA . THR A 1 569 ? 10.391 52.375 27.734 1 88.75 569 THR A CA 1
ATOM 4488 C C . THR A 1 569 ? 9.266 52.375 28.766 1 88.75 569 THR A C 1
ATOM 4490 O O . THR A 1 569 ? 8.289 53.125 28.609 1 88.75 569 THR A O 1
ATOM 4493 N N . VAL A 1 570 ? 9.344 51.531 29.719 1 86.12 570 VAL A N 1
ATOM 4494 C CA . VAL A 1 570 ? 8.375 51.5 30.797 1 86.12 570 VAL A CA 1
ATOM 4495 C C . VAL A 1 570 ? 9.055 51.938 32.094 1 86.12 570 VAL A C 1
ATOM 4497 O O . VAL A 1 570 ? 10.125 51.406 32.438 1 86.12 570 VAL A O 1
ATOM 4500 N N . GLY A 1 571 ? 8.672 53.031 32.656 1 78.38 571 GLY A N 1
ATOM 4501 C CA . GLY A 1 571 ? 9.266 53.531 33.875 1 78.38 571 GLY A CA 1
ATOM 4502 C C . GLY A 1 571 ? 8.242 53.781 34.969 1 78.38 571 GLY A C 1
ATOM 4503 O O . GLY A 1 571 ? 7.043 53.875 34.688 1 78.38 571 GLY A O 1
ATOM 4504 N N . CYS A 1 572 ? 8.641 53.594 36.188 1 72.69 572 CYS A N 1
ATOM 4505 C CA . CYS A 1 572 ? 7.797 53.844 37.344 1 72.69 572 CYS A CA 1
ATOM 4506 C C . CYS A 1 572 ? 7.828 55.312 37.719 1 72.69 572 CYS A C 1
ATOM 4508 O O . CYS A 1 572 ? 8.906 55.906 37.875 1 72.69 572 CYS A O 1
ATOM 4510 N N . GLU A 1 573 ? 6.738 56.031 37.344 1 60.41 573 GLU A N 1
ATOM 4511 C CA . GLU A 1 573 ? 6.707 57.406 37.812 1 60.41 573 GLU A CA 1
ATOM 4512 C C . GLU A 1 573 ? 6.188 57.5 39.25 1 60.41 573 GLU A C 1
ATOM 4514 O O . GLU A 1 573 ? 5.109 56.969 39.562 1 60.41 573 GLU A O 1
ATOM 4519 N N . GLY A 1 574 ? 6.793 58.375 40.125 1 54.38 574 GLY A N 1
ATOM 4520 C CA . GLY A 1 574 ? 6.488 58.844 41.469 1 54.38 574 GLY A CA 1
ATOM 4521 C C . GLY A 1 574 ? 6.449 57.719 42.469 1 54.38 574 GLY A C 1
ATOM 4522 O O . GLY A 1 574 ? 6.684 56.531 42.156 1 54.38 574 GLY A O 1
ATOM 4523 N N . ASP A 1 575 ? 6.188 58.125 43.812 1 50.31 575 ASP A N 1
ATOM 4524 C CA . ASP A 1 575 ? 6.188 57.375 45.062 1 50.31 575 ASP A CA 1
ATOM 4525 C C . ASP A 1 575 ? 5.242 56.188 44.969 1 50.31 575 ASP A C 1
ATOM 4527 O O . ASP A 1 575 ? 5.336 55.25 45.781 1 50.31 575 ASP A O 1
ATOM 4531 N N . GLU A 1 576 ? 4.172 56.25 44.25 1 50.53 576 GLU A N 1
ATOM 4532 C CA . GLU A 1 576 ? 3.141 55.25 44.5 1 50.53 576 GLU A CA 1
ATOM 4533 C C . GLU A 1 576 ? 3.256 54.094 43.5 1 50.53 576 GLU A C 1
ATOM 4535 O O . GLU A 1 576 ? 2.42 53.188 43.469 1 50.53 576 GLU A O 1
ATOM 4540 N N . GLY A 1 577 ? 4.352 53.75 42.812 1 58.25 577 GLY A N 1
ATOM 4541 C CA . GLY A 1 577 ? 4.648 52.469 42.188 1 58.25 577 GLY A CA 1
ATOM 4542 C C . GLY A 1 577 ? 3.92 52.25 40.875 1 58.25 577 GLY A C 1
ATOM 4543 O O . GLY A 1 577 ? 3.623 51.125 40.5 1 58.25 577 GLY A O 1
ATOM 4544 N N . TYR A 1 578 ? 3.408 53.25 40.062 1 65.56 578 TYR A N 1
ATOM 4545 C CA . TYR A 1 578 ? 2.645 53.031 38.844 1 65.56 578 TYR A CA 1
ATOM 4546 C C . TYR A 1 578 ? 3.559 53.031 37.625 1 65.56 578 TYR A C 1
ATOM 4548 O O . TYR A 1 578 ? 4.418 53.906 37.469 1 65.56 578 TYR A O 1
ATOM 4556 N N . PHE A 1 579 ? 3.334 51.969 36.688 1 78.75 579 PHE A N 1
ATOM 4557 C CA . PHE A 1 579 ? 4.145 51.844 35.5 1 78.75 579 PHE A CA 1
ATOM 4558 C C . PHE A 1 579 ? 3.531 52.625 34.312 1 78.75 579 PHE A C 1
ATOM 4560 O O . PHE A 1 579 ? 2.309 52.656 34.188 1 78.75 579 PHE A O 1
ATOM 4567 N N . GLN A 1 580 ? 4.332 53.375 33.625 1 83 580 GLN A N 1
ATOM 4568 C CA . GLN A 1 580 ? 3.879 54.125 32.438 1 83 580 GLN A CA 1
ATOM 4569 C C . GLN A 1 580 ? 4.809 53.906 31.25 1 83 580 GLN A C 1
ATOM 4571 O O . GLN A 1 580 ? 6.012 53.688 31.438 1 83 580 GLN A O 1
ATOM 4576 N N . ILE A 1 581 ? 4.156 53.906 30.094 1 85.31 581 ILE A N 1
ATOM 4577 C CA . ILE A 1 581 ? 4.93 53.844 28.859 1 85.31 581 ILE A CA 1
ATOM 4578 C C . ILE A 1 581 ? 5.457 55.25 28.516 1 85.31 581 ILE A C 1
ATOM 4580 O O . ILE A 1 581 ? 4.703 56.219 28.516 1 85.31 581 ILE A O 1
ATOM 4584 N N . ARG A 1 582 ? 6.73 55.375 28.312 1 84.12 582 ARG A N 1
ATOM 4585 C CA . ARG A 1 582 ? 7.363 56.625 27.922 1 84.12 582 ARG A CA 1
ATOM 4586 C C . ARG A 1 582 ? 7.91 56.562 26.5 1 84.12 582 ARG A C 1
ATOM 4588 O O . ARG A 1 582 ? 8.609 55.594 26.156 1 84.12 582 ARG A O 1
ATOM 4595 N N . LEU A 1 583 ? 7.418 57.5 25.703 1 83.75 583 LEU A N 1
ATOM 4596 C CA . LEU A 1 583 ? 7.926 57.594 24.328 1 83.75 583 LEU A CA 1
ATOM 4597 C C . LEU A 1 583 ? 9.078 58.594 24.25 1 83.75 583 LEU A C 1
ATOM 4599 O O . LEU A 1 583 ? 8.992 59.688 24.781 1 83.75 583 LEU A O 1
ATOM 4603 N N . ARG A 1 584 ? 10.227 58.156 23.875 1 73.81 584 ARG A N 1
ATOM 4604 C CA . ARG A 1 584 ? 11.383 59.031 23.75 1 73.81 584 ARG A CA 1
ATOM 4605 C C . ARG A 1 584 ? 11.789 59.188 22.281 1 73.81 584 ARG A C 1
ATOM 4607 O O . ARG A 1 584 ? 11.594 58.281 21.484 1 73.81 584 ARG A O 1
ATOM 4614 N N . GLU A 1 585 ? 12 60.594 21.828 1 60.72 585 GLU A N 1
ATOM 4615 C CA . GLU A 1 585 ? 12.562 60.812 20.5 1 60.72 585 GLU A CA 1
ATOM 4616 C C . GLU A 1 585 ? 13.961 60.219 20.375 1 60.72 585 GLU A C 1
ATOM 4618 O O . GLU A 1 585 ? 14.672 60.094 21.375 1 60.72 585 GLU A O 1
ATOM 4623 N N . GLN A 1 586 ? 14.195 59.469 19.328 1 52.91 586 GLN A N 1
ATOM 4624 C CA . GLN A 1 586 ? 15.523 58.875 19.109 1 52.91 586 GLN A CA 1
ATOM 4625 C C . GLN A 1 586 ? 16.609 59.906 19.328 1 52.91 586 GLN A C 1
ATOM 4627 O O . GLN A 1 586 ? 17.797 59.625 19.156 1 52.91 586 GLN A O 1
ATOM 4632 N N . LYS A 1 587 ? 16.406 61.438 19.328 1 46.06 587 LYS A N 1
ATOM 4633 C CA . LYS A 1 587 ? 17.594 62.25 19.484 1 46.06 587 LYS A CA 1
ATOM 4634 C C . LYS A 1 587 ? 18.203 62.062 20.875 1 46.06 587 LYS A C 1
ATOM 4636 O O . LYS A 1 587 ? 17.531 61.656 21.812 1 46.06 587 LYS A O 1
ATOM 4641 N N . GLY A 1 588 ? 19.578 62.188 21.109 1 36.53 588 GLY A N 1
ATOM 4642 C CA . GLY A 1 588 ? 20.422 62.188 22.281 1 36.53 588 GLY A CA 1
ATOM 4643 C C . GLY A 1 588 ? 19.781 62.875 23.484 1 36.53 588 GLY A C 1
ATOM 4644 O O . GLY A 1 588 ? 18.797 63.594 23.328 1 36.53 588 GLY A O 1
ATOM 4645 N N . TYR A 1 589 ? 20.156 62.562 24.641 1 33.53 589 TYR A N 1
ATOM 4646 C CA . TYR A 1 589 ? 19.938 63.281 25.891 1 33.53 589 TYR A CA 1
ATOM 4647 C C . TYR A 1 589 ? 20.031 64.75 25.688 1 33.53 589 TYR A C 1
ATOM 4649 O O . TYR A 1 589 ? 21.109 65.312 25.359 1 33.53 589 TYR A O 1
ATOM 4657 N N . GLN A 1 590 ? 19.281 65.438 25.109 1 30.64 590 GLN A N 1
ATOM 4658 C CA . GLN A 1 590 ? 19.578 66.812 25.531 1 30.64 590 GLN A CA 1
ATOM 4659 C C . GLN A 1 590 ? 19.344 67 27.031 1 30.64 590 GLN A C 1
ATOM 4661 O O . GLN A 1 590 ? 18.234 66.75 27.531 1 30.64 590 GLN A O 1
ATOM 4666 N N . ARG A 1 591 ? 20.406 66.75 27.906 1 33.94 591 ARG A N 1
ATOM 4667 C CA . ARG A 1 591 ? 20.469 67.188 29.297 1 33.94 591 ARG A CA 1
ATOM 4668 C C . ARG A 1 591 ? 19.75 68.562 29.438 1 33.94 591 ARG A C 1
ATOM 4670 O O . ARG A 1 591 ? 20.156 69.562 28.812 1 33.94 591 ARG A O 1
ATOM 4677 N N . THR A 1 592 ? 18.609 68.562 29.672 1 31.84 592 THR A N 1
ATOM 4678 C CA . THR A 1 592 ? 18.141 69.875 30.109 1 31.84 592 THR A CA 1
ATOM 4679 C C . THR A 1 592 ? 19.031 70.438 31.234 1 31.84 592 THR A C 1
ATOM 4681 O O . THR A 1 592 ? 19.328 69.688 32.188 1 31.84 592 THR A O 1
ATOM 4684 N N . ARG A 1 593 ? 19.828 71.438 30.984 1 37.62 593 ARG A N 1
ATOM 4685 C CA . ARG A 1 593 ? 20.688 72.312 31.812 1 37.62 593 ARG A CA 1
ATOM 4686 C C . ARG A 1 593 ? 20.047 72.562 33.188 1 37.62 593 ARG A C 1
ATOM 4688 O O . ARG A 1 593 ? 20.703 73.062 34.094 1 37.62 593 ARG A O 1
ATOM 4695 N N . GLN A 1 594 ? 18.75 72.438 33.281 1 33.22 594 GLN A N 1
ATOM 4696 C CA . GLN A 1 594 ? 18.312 72.938 34.594 1 33.22 594 GLN A CA 1
ATOM 4697 C C . GLN A 1 594 ? 18.75 72 35.688 1 33.22 594 GLN A C 1
ATOM 4699 O O . GLN A 1 594 ? 19.047 72.438 36.812 1 33.22 594 GLN A O 1
ATOM 4704 N N . GLN A 1 595 ? 18.703 70.625 35.531 1 32.38 595 GLN A N 1
ATOM 4705 C CA . GLN A 1 595 ? 19.062 69.938 36.75 1 32.38 595 GLN A CA 1
ATOM 4706 C C . GLN A 1 595 ? 20.562 69.875 36.938 1 32.38 595 GLN A C 1
ATOM 4708 O O . GLN A 1 595 ? 21.047 69.312 37.938 1 32.38 595 GLN A O 1
ATOM 4713 N N . GLU A 1 596 ? 21.469 70.188 35.938 1 34.06 596 GLU A N 1
ATOM 4714 C CA . GLU A 1 596 ? 22.844 70.375 36.375 1 34.06 596 GLU A CA 1
ATOM 4715 C C . GLU A 1 596 ? 22.953 71.562 37.312 1 34.06 596 GLU A C 1
ATOM 4717 O O . GLU A 1 596 ? 23.922 71.688 38.062 1 34.06 596 GLU A O 1
ATOM 4722 N N . GLU A 1 597 ? 22.219 72.688 37.094 1 34.66 597 GLU A N 1
ATOM 4723 C CA . GLU A 1 597 ? 22.484 73.812 37.938 1 34.66 597 GLU A CA 1
ATOM 4724 C C . GLU A 1 597 ? 22.203 73.562 39.406 1 34.66 597 GLU A C 1
ATOM 4726 O O . GLU A 1 597 ? 22.797 74.125 40.281 1 34.66 597 GLU A O 1
ATOM 4731 N N . GLU A 1 598 ? 21.156 72.75 39.75 1 34.69 598 GLU A N 1
ATOM 4732 C CA . GLU A 1 598 ? 20.922 72.75 41.188 1 34.69 598 GLU A CA 1
ATOM 4733 C C . GLU A 1 598 ? 21.953 71.875 41.906 1 34.69 598 GLU A C 1
ATOM 4735 O O . GLU A 1 598 ? 22.156 72 43.125 1 34.69 598 GLU A O 1
ATOM 4740 N N . SER A 1 599 ? 22.547 70.875 41.219 1 33.44 599 SER A N 1
ATOM 4741 C CA . SER A 1 599 ? 23.469 70.125 42.062 1 33.44 599 SER A CA 1
ATOM 4742 C C . SER A 1 599 ? 24.812 70.812 42.188 1 33.44 599 SER A C 1
ATOM 4744 O O . SER A 1 599 ? 25.734 70.312 42.812 1 33.44 599 SER A O 1
ATOM 4746 N N . GLY A 1 600 ? 25.094 71.875 41.344 1 33 600 GLY A N 1
ATOM 4747 C CA . GLY A 1 600 ? 26.375 72.5 41.625 1 33 600 GLY A CA 1
ATOM 4748 C C . GLY A 1 600 ? 26.406 73.25 42.938 1 33 600 GLY A C 1
ATOM 4749 O O . GLY A 1 600 ? 27.406 73.875 43.281 1 33 600 GLY A O 1
ATOM 4750 N N . GLY A 1 601 ? 25.219 73.688 43.5 1 30.31 601 GLY A N 1
ATOM 4751 C CA . GLY A 1 601 ? 25.422 74.625 44.594 1 30.31 601 GLY A CA 1
ATOM 4752 C C . GLY A 1 601 ? 26.109 74 45.812 1 30.31 601 GLY A C 1
ATOM 4753 O O . GLY A 1 601 ? 26.969 74.625 46.406 1 30.31 601 GLY A O 1
ATOM 4754 N N . ASP A 1 602 ? 25.547 73 46.469 1 29.11 602 ASP A N 1
ATOM 4755 C CA . ASP A 1 602 ? 25.828 73 47.906 1 29.11 602 ASP A CA 1
ATOM 4756 C C . ASP A 1 602 ? 27.219 72.438 48.188 1 29.11 602 ASP A C 1
ATOM 4758 O O . ASP A 1 602 ? 27.594 72.25 49.344 1 29.11 602 ASP A O 1
ATOM 4762 N N . PHE A 1 603 ? 27.891 71.688 47.25 1 26.84 603 PHE A N 1
ATOM 4763 C CA . PHE A 1 603 ? 29.109 71.25 47.906 1 26.84 603 PHE A CA 1
ATOM 4764 C C . PHE A 1 603 ? 30.156 72.375 47.938 1 26.84 603 PHE A C 1
ATOM 4766 O O . PHE A 1 603 ? 31.328 72.125 48.188 1 26.84 603 PHE A O 1
ATOM 4773 N N . SER A 1 604 ? 29.781 73.688 47.844 1 20.5 604 SER A N 1
ATOM 4774 C CA . SER A 1 604 ? 30.719 74.5 48.625 1 20.5 604 SER A CA 1
ATOM 4775 C C . SER A 1 604 ? 30.484 74.312 50.125 1 20.5 604 SER A C 1
ATOM 4777 O O . SER A 1 604 ? 29.344 74.125 50.562 1 20.5 604 SER A O 1
ATOM 4779 N N . MET B 1 1 ? -10.703 51.875 -0.549 1 65.19 1 MET B N 1
ATOM 4780 C CA . MET B 1 1 ? -11 50.531 -1.085 1 65.19 1 MET B CA 1
ATOM 4781 C C . MET B 1 1 ? -12.484 50.219 -0.938 1 65.19 1 MET B C 1
ATOM 4783 O O . MET B 1 1 ? -13.109 50.594 0.053 1 65.19 1 MET B O 1
ATOM 4787 N N . SER B 1 2 ? -13.164 49.844 -1.935 1 83.06 2 SER B N 1
ATOM 4788 C CA . SER B 1 2 ? -14.586 49.531 -1.877 1 83.06 2 SER B CA 1
ATOM 4789 C C . SER B 1 2 ? -14.859 48.344 -0.955 1 83.06 2 SER B C 1
ATOM 4791 O O . SER B 1 2 ? -13.961 47.562 -0.69 1 83.06 2 SER B O 1
ATOM 4793 N N . ALA B 1 3 ? -15.93 48.438 -0.282 1 89.19 3 ALA B N 1
ATOM 4794 C CA . ALA B 1 3 ? -16.328 47.375 0.651 1 89.19 3 ALA B CA 1
ATOM 4795 C C . ALA B 1 3 ? -16.312 46 -0.023 1 89.19 3 ALA B C 1
ATOM 4797 O O . ALA B 1 3 ? -15.883 45.031 0.572 1 89.19 3 ALA B O 1
ATOM 4798 N N . LEU B 1 4 ? -16.641 46 -1.29 1 90.19 4 LEU B N 1
ATOM 4799 C CA . LEU B 1 4 ? -16.703 44.75 -2.002 1 90.19 4 LEU B CA 1
ATOM 4800 C C . LEU B 1 4 ? -15.305 44.25 -2.348 1 90.19 4 LEU B C 1
ATOM 4802 O O . LEU B 1 4 ? -15.062 43.031 -2.365 1 90.19 4 LEU B O 1
ATOM 4806 N N . ARG B 1 5 ? -14.5 45.094 -2.693 1 91.62 5 ARG B N 1
ATOM 4807 C CA . ARG B 1 5 ? -13.125 44.688 -2.965 1 91.62 5 ARG B CA 1
ATOM 4808 C C . ARG B 1 5 ? -12.445 44.156 -1.708 1 91.62 5 ARG B C 1
ATOM 4810 O O . ARG B 1 5 ? -11.727 43.156 -1.766 1 91.62 5 ARG B O 1
ATOM 4817 N N . HIS B 1 6 ? -12.711 44.781 -0.572 1 92.25 6 HIS B N 1
ATOM 4818 C CA . HIS B 1 6 ? -12.18 44.312 0.701 1 92.25 6 HIS B CA 1
ATOM 4819 C C . HIS B 1 6 ? -12.711 42.906 1.038 1 92.25 6 HIS B C 1
ATOM 4821 O O . HIS B 1 6 ? -11.953 42.031 1.431 1 92.25 6 HIS B O 1
ATOM 4827 N N . PHE B 1 7 ? -13.945 42.781 0.79 1 94.19 7 PHE B N 1
ATOM 4828 C CA . PHE B 1 7 ? -14.578 41.5 1.048 1 94.19 7 PHE B CA 1
ATOM 4829 C C . PHE B 1 7 ? -13.953 40.406 0.186 1 94.19 7 PHE B C 1
ATOM 4831 O O . PHE B 1 7 ? -13.648 39.312 0.678 1 94.19 7 PHE B O 1
ATOM 4838 N N . SER B 1 8 ? -13.758 40.688 -1.037 1 94.56 8 SER B N 1
ATOM 4839 C CA . SER B 1 8 ? -13.234 39.719 -1.971 1 94.56 8 SER B CA 1
ATOM 4840 C C . SER B 1 8 ? -11.805 39.312 -1.604 1 94.56 8 SER B C 1
ATOM 4842 O O . SER B 1 8 ? -11.445 38.125 -1.698 1 94.56 8 SER B O 1
ATOM 4844 N N . ILE B 1 9 ? -11.031 40.156 -1.171 1 92.88 9 ILE B N 1
ATOM 4845 C CA . ILE B 1 9 ? -9.633 39.875 -0.858 1 92.88 9 ILE B CA 1
ATOM 4846 C C . ILE B 1 9 ? -9.539 39.062 0.415 1 92.88 9 ILE B C 1
ATOM 4848 O O . ILE B 1 9 ? -8.719 38.125 0.505 1 92.88 9 ILE B O 1
ATOM 4852 N N . MET B 1 10 ? -10.43 39.281 1.378 1 93.5 10 MET B N 1
ATOM 4853 C CA . MET B 1 10 ? -10.312 38.625 2.689 1 93.5 10 MET B CA 1
ATOM 4854 C C . MET B 1 10 ? -11.031 37.281 2.715 1 93.5 10 MET B C 1
ATOM 4856 O O . MET B 1 10 ? -10.617 36.375 3.424 1 93.5 10 MET B O 1
ATOM 4860 N N . HIS B 1 11 ? -12.062 37.125 1.911 1 96.25 11 HIS B N 1
ATOM 4861 C CA . HIS B 1 11 ? -12.938 35.969 2.156 1 96.25 11 HIS B CA 1
ATOM 4862 C C . HIS B 1 11 ? -12.984 35.062 0.942 1 96.25 11 HIS B C 1
ATOM 4864 O O . HIS B 1 11 ? -13.266 33.875 1.076 1 96.25 11 HIS B O 1
ATOM 4870 N N . LEU B 1 12 ? -12.727 35.5 -0.216 1 97 12 LEU B N 1
ATOM 4871 C CA . LEU B 1 12 ? -12.875 34.656 -1.413 1 97 12 LEU B CA 1
ATOM 4872 C C . LEU B 1 12 ? -11.82 33.562 -1.452 1 97 12 LEU B C 1
ATOM 4874 O O . LEU B 1 12 ? -12.125 32.438 -1.812 1 97 12 LEU B O 1
ATOM 4878 N N . PRO B 1 13 ? -10.609 33.844 -1.13 1 96.62 13 PRO B N 1
ATOM 4879 C CA . PRO B 1 13 ? -9.594 32.812 -1.216 1 96.62 13 PRO B CA 1
ATOM 4880 C C . PRO B 1 13 ? -9.922 31.594 -0.351 1 96.62 13 PRO B C 1
ATOM 4882 O O . PRO B 1 13 ? -9.961 30.469 -0.851 1 96.62 13 PRO B O 1
ATOM 4885 N N . PRO B 1 14 ? -10.211 31.75 0.917 1 97.19 14 PRO B N 1
ATOM 4886 C CA . PRO B 1 14 ? -10.508 30.562 1.72 1 97.19 14 PRO B CA 1
ATOM 4887 C C . PRO B 1 14 ? -11.773 29.844 1.259 1 97.19 14 PRO B C 1
ATOM 4889 O O . PRO B 1 14 ? -11.836 28.609 1.3 1 97.19 14 PRO B O 1
ATOM 4892 N N . VAL B 1 15 ? -12.742 30.562 0.824 1 97.88 15 VAL B N 1
ATOM 4893 C CA . VAL B 1 15 ? -13.984 29.953 0.35 1 97.88 15 VAL B CA 1
ATOM 4894 C C . VAL B 1 15 ? -13.719 29.172 -0.931 1 97.88 15 VAL B C 1
ATOM 4896 O O . VAL B 1 15 ? -14.195 28.047 -1.083 1 97.88 15 VAL B O 1
ATOM 4899 N N . THR B 1 16 ? -12.945 29.766 -1.789 1 98.06 16 THR B N 1
ATOM 4900 C CA . THR B 1 16 ? -12.617 29.109 -3.049 1 98.06 16 THR B CA 1
ATOM 4901 C C . THR B 1 16 ? -11.844 27.812 -2.797 1 98.06 16 THR B C 1
ATOM 4903 O O . THR B 1 16 ? -12.094 26.797 -3.449 1 98.06 16 THR B O 1
ATOM 4906 N N . ILE B 1 17 ? -10.906 27.828 -1.898 1 98 17 ILE B N 1
ATOM 4907 C CA . ILE B 1 17 ? -10.117 26.625 -1.593 1 98 17 ILE B CA 1
ATOM 4908 C C . ILE B 1 17 ? -11.031 25.547 -1.015 1 98 17 ILE B C 1
ATOM 4910 O O . ILE B 1 17 ? -10.945 24.375 -1.405 1 98 17 ILE B O 1
ATOM 4914 N N . THR B 1 18 ? -11.914 25.938 -0.135 1 98.12 18 THR B N 1
ATOM 4915 C CA . THR B 1 18 ? -12.844 24.984 0.475 1 98.12 18 THR B CA 1
ATOM 4916 C C . THR B 1 18 ? -13.742 24.359 -0.581 1 98.12 18 THR B C 1
ATOM 4918 O O . THR B 1 18 ? -13.938 23.141 -0.59 1 98.12 18 THR B O 1
ATOM 4921 N N . LEU B 1 19 ? -14.219 25.156 -1.462 1 98.06 19 LEU B N 1
ATOM 4922 C CA . LEU B 1 19 ? -15.109 24.656 -2.502 1 98.06 19 LEU B CA 1
ATOM 4923 C C . LEU B 1 19 ? -14.344 23.781 -3.492 1 98.06 19 LEU B C 1
ATOM 4925 O O . LEU B 1 19 ? -14.883 22.797 -4.008 1 98.06 19 LEU B O 1
ATOM 4929 N N . ALA B 1 20 ? -13.148 24.156 -3.756 1 97.94 20 ALA B N 1
ATOM 4930 C CA . ALA B 1 20 ? -12.312 23.328 -4.613 1 97.94 20 ALA B CA 1
ATOM 4931 C C . ALA B 1 20 ? -12.078 21.953 -3.984 1 97.94 20 ALA B C 1
ATOM 4933 O O . ALA B 1 20 ? -12.141 20.938 -4.672 1 97.94 20 ALA B O 1
ATOM 4934 N N . LEU B 1 21 ? -11.844 21.938 -2.719 1 97.94 21 LEU B N 1
ATOM 4935 C CA . LEU B 1 21 ? -11.656 20.672 -2.016 1 97.94 21 LEU B CA 1
ATOM 4936 C C . LEU B 1 21 ? -12.93 19.844 -2.041 1 97.94 21 LEU B C 1
ATOM 4938 O O . LEU B 1 21 ? -12.891 18.641 -2.283 1 97.94 21 LEU B O 1
ATOM 4942 N N . LEU B 1 22 ? -13.992 20.5 -1.803 1 97.81 22 LEU B N 1
ATOM 4943 C CA . LEU B 1 22 ? -15.281 19.812 -1.844 1 97.81 22 LEU B CA 1
ATOM 4944 C C . LEU B 1 22 ? -15.523 19.203 -3.219 1 97.81 22 LEU B C 1
ATOM 4946 O O . LEU B 1 22 ? -16.047 18.094 -3.326 1 97.81 22 LEU B O 1
ATOM 4950 N N . SER B 1 23 ? -15.141 19.891 -4.238 1 97.88 23 SER B N 1
ATOM 4951 C CA . SER B 1 23 ? -15.328 19.406 -5.602 1 97.88 23 SER B CA 1
ATOM 4952 C C . SER B 1 23 ? -14.5 18.156 -5.859 1 97.88 23 SER B C 1
ATOM 4954 O O . SER B 1 23 ? -14.93 17.25 -6.586 1 97.88 23 SER B O 1
ATOM 4956 N N . LEU B 1 24 ? -13.328 18.062 -5.281 1 97.06 24 LEU B N 1
ATOM 4957 C CA . LEU B 1 24 ? -12.484 16.875 -5.438 1 97.06 24 LEU B CA 1
ATOM 4958 C C . LEU B 1 24 ? -13.156 15.656 -4.824 1 97.06 24 LEU B C 1
ATOM 4960 O O . LEU B 1 24 ? -13.078 14.555 -5.375 1 97.06 24 LEU B O 1
ATOM 4964 N N . TYR B 1 25 ? -13.836 15.867 -3.697 1 97.25 25 TYR B N 1
ATOM 4965 C CA . TYR B 1 25 ? -14.492 14.766 -3.008 1 97.25 25 TYR B CA 1
ATOM 4966 C C . TYR B 1 25 ? -15.758 14.336 -3.744 1 97.25 25 TYR B C 1
ATOM 4968 O O . TYR B 1 25 ? -16.047 13.141 -3.842 1 97.25 25 TYR B O 1
ATOM 4976 N N . ILE B 1 26 ? -16.484 15.305 -4.266 1 96.56 26 ILE B N 1
ATOM 4977 C CA . ILE B 1 26 ? -17.703 14.992 -5.012 1 96.56 26 ILE B CA 1
ATOM 4978 C C . ILE B 1 26 ? -17.344 14.281 -6.312 1 96.56 26 ILE B C 1
ATOM 4980 O O . ILE B 1 26 ? -18 13.305 -6.691 1 96.56 26 ILE B O 1
ATOM 4984 N N . ALA B 1 27 ? -16.281 14.695 -6.914 1 95.81 27 ALA B N 1
ATOM 4985 C CA . ALA B 1 27 ? -15.844 14.102 -8.172 1 95.81 27 ALA B CA 1
ATOM 4986 C C . ALA B 1 27 ? -15.102 12.789 -7.922 1 95.81 27 ALA B C 1
ATOM 4988 O O . ALA B 1 27 ? -14.805 12.047 -8.867 1 95.81 27 ALA B O 1
ATOM 4989 N N . LYS B 1 28 ? -14.75 12.5 -6.699 1 94.5 28 LYS B N 1
ATOM 4990 C CA . LYS B 1 28 ? -14.047 11.273 -6.324 1 94.5 28 LYS B CA 1
ATOM 4991 C C . LYS B 1 28 ? -12.742 11.125 -7.102 1 94.5 28 LYS B C 1
ATOM 4993 O O . LYS B 1 28 ? -12.492 10.078 -7.703 1 94.5 28 LYS B O 1
ATOM 4998 N N . VAL B 1 29 ? -11.938 12.062 -6.984 1 94.38 29 VAL B N 1
ATOM 4999 C CA . VAL B 1 29 ? -10.711 12.133 -7.773 1 94.38 29 VAL B CA 1
ATOM 5000 C C . VAL B 1 29 ? -9.672 11.172 -7.199 1 94.38 29 VAL B C 1
ATOM 5002 O O . VAL B 1 29 ? -9.492 11.094 -5.98 1 94.38 29 VAL B O 1
ATOM 5005 N N . ASN B 1 30 ? -8.953 10.445 -8.102 1 91.56 30 ASN B N 1
ATOM 5006 C CA . ASN B 1 30 ? -7.848 9.562 -7.746 1 91.56 30 ASN B CA 1
ATOM 5007 C C . ASN B 1 30 ? -6.496 10.234 -7.969 1 91.56 30 ASN B C 1
ATOM 5009 O O . ASN B 1 30 ? -6.32 10.977 -8.938 1 91.56 30 ASN B O 1
ATOM 5013 N N . TRP B 1 31 ? -5.668 10.039 -7.016 1 89.88 31 TRP B N 1
ATOM 5014 C CA . TRP B 1 31 ? -4.293 10.516 -7.145 1 89.88 31 TRP B CA 1
ATOM 5015 C C . TRP B 1 31 ? -3.324 9.344 -7.281 1 89.88 31 TRP B C 1
ATOM 5017 O O . TRP B 1 31 ? -3.033 8.656 -6.301 1 89.88 31 TRP B O 1
ATOM 5027 N N . LYS B 1 32 ? -2.822 9.188 -8.461 1 83 32 LYS B N 1
ATOM 5028 C CA . LYS B 1 32 ? -1.953 8.047 -8.75 1 83 32 LYS B CA 1
ATOM 5029 C C . LYS B 1 32 ? -0.583 8.227 -8.109 1 83 32 LYS B C 1
ATOM 5031 O O . LYS B 1 32 ? 0.175 9.125 -8.484 1 83 32 LYS B O 1
ATOM 5036 N N . GLU B 1 33 ? -0.225 7.504 -7.102 1 79.88 33 GLU B N 1
ATOM 5037 C CA . GLU B 1 33 ? 1.052 7.348 -6.41 1 79.88 33 GLU B CA 1
ATOM 5038 C C . GLU B 1 33 ? 1.68 8.703 -6.094 1 79.88 33 GLU B C 1
ATOM 5040 O O . GLU B 1 33 ? 2.744 9.039 -6.617 1 79.88 33 GLU B O 1
ATOM 5045 N N . PRO B 1 34 ? 1.102 9.391 -5.262 1 87.69 34 PRO B N 1
ATOM 5046 C CA . PRO B 1 34 ? 1.771 10.633 -4.871 1 87.69 34 PRO B CA 1
ATOM 5047 C C . PRO B 1 34 ? 3.109 10.391 -4.18 1 87.69 34 PRO B C 1
ATOM 5049 O O . PRO B 1 34 ? 3.248 9.43 -3.412 1 87.69 34 PRO B O 1
ATOM 5052 N N . SER B 1 35 ? 4.098 11.203 -4.562 1 90.56 35 SER B N 1
ATOM 5053 C CA . SER B 1 35 ? 5.391 11.102 -3.896 1 90.56 35 SER B CA 1
ATOM 5054 C C . SER B 1 35 ? 5.316 11.625 -2.465 1 90.56 35 SER B C 1
ATOM 5056 O O . SER B 1 35 ? 4.395 12.359 -2.113 1 90.56 35 SER B O 1
ATOM 5058 N N . ASN B 1 36 ? 6.238 11.242 -1.661 1 91.56 36 ASN B N 1
ATOM 5059 C CA . ASN B 1 36 ? 6.309 11.75 -0.295 1 91.56 36 ASN B CA 1
ATOM 5060 C C . ASN B 1 36 ? 6.492 13.266 -0.268 1 91.56 36 ASN B C 1
ATOM 5062 O O . ASN B 1 36 ? 5.953 13.945 0.608 1 91.56 36 ASN B O 1
ATOM 5066 N N . GLU B 1 37 ? 7.207 13.781 -1.187 1 94.44 37 GLU B N 1
ATOM 5067 C CA . GLU B 1 37 ? 7.383 15.227 -1.278 1 94.44 37 GLU B CA 1
ATOM 5068 C C . GLU B 1 37 ? 6.078 15.922 -1.655 1 94.44 37 GLU B C 1
ATOM 5070 O O . GLU B 1 37 ? 5.805 17.031 -1.196 1 94.44 37 GLU B O 1
ATOM 5075 N N . GLY B 1 38 ? 5.316 15.172 -2.514 1 94 38 GLY B N 1
ATOM 5076 C CA . GLY B 1 38 ? 3.998 15.703 -2.83 1 94 38 GLY B CA 1
ATOM 5077 C C . GLY B 1 38 ? 3.082 15.789 -1.624 1 94 38 GLY B C 1
ATOM 5078 O O . GLY B 1 38 ? 2.383 16.781 -1.437 1 94 38 GLY B O 1
ATOM 5079 N N . LEU B 1 39 ? 3.107 14.836 -0.812 1 94.06 39 LEU B N 1
ATOM 5080 C CA . LEU B 1 39 ? 2.309 14.82 0.407 1 94.06 39 LEU B CA 1
ATOM 5081 C C . LEU B 1 39 ? 2.787 15.891 1.383 1 94.06 39 LEU B C 1
ATOM 5083 O O . LEU B 1 39 ? 1.976 16.531 2.055 1 94.06 39 LEU B O 1
ATOM 5087 N N . ASN B 1 40 ? 4.094 16.094 1.453 1 94.62 40 ASN B N 1
ATOM 5088 C CA . ASN B 1 40 ? 4.648 17.172 2.266 1 94.62 40 ASN B CA 1
ATOM 5089 C C . ASN B 1 40 ? 4.176 18.531 1.778 1 94.62 40 ASN B C 1
ATOM 5091 O O . ASN B 1 40 ? 3.855 19.406 2.586 1 94.62 40 ASN B O 1
ATOM 5095 N N . ALA B 1 41 ? 4.172 18.688 0.493 1 96 41 ALA B N 1
ATOM 5096 C CA . ALA B 1 41 ? 3.729 19.953 -0.089 1 96 41 ALA B CA 1
ATOM 5097 C C . ALA B 1 41 ? 2.281 20.25 0.288 1 96 41 ALA B C 1
ATOM 5099 O O . ALA B 1 41 ? 1.906 21.406 0.47 1 96 41 ALA B O 1
ATOM 5100 N N . LEU B 1 42 ? 1.498 19.219 0.435 1 96.12 42 LEU B N 1
ATOM 5101 C CA . LEU B 1 42 ? 0.102 19.406 0.811 1 96.12 42 LEU B CA 1
ATOM 5102 C C . LEU B 1 42 ? -0.012 19.906 2.248 1 96.12 42 LEU B C 1
ATOM 5104 O O . LEU B 1 42 ? -0.975 20.594 2.596 1 96.12 42 LEU B O 1
ATOM 5108 N N . GLN B 1 43 ? 0.942 19.562 3.057 1 95.94 43 GLN B N 1
ATOM 5109 C CA . GLN B 1 43 ? 0.967 20.109 4.41 1 95.94 43 GLN B CA 1
ATOM 5110 C C . GLN B 1 43 ? 1.188 21.609 4.391 1 95.94 43 GLN B C 1
ATOM 5112 O O . GLN B 1 43 ? 0.586 22.344 5.18 1 95.94 43 GLN B O 1
ATOM 5117 N N . PHE B 1 44 ? 2.006 22.062 3.504 1 95.44 44 PHE B N 1
ATOM 5118 C CA . PHE B 1 44 ? 2.221 23.484 3.355 1 95.44 44 PHE B CA 1
ATOM 5119 C C . PHE B 1 44 ? 0.989 24.172 2.764 1 95.44 44 PHE B C 1
ATOM 5121 O O . PHE B 1 44 ? 0.645 25.281 3.143 1 95.44 44 PHE B O 1
ATOM 5128 N N . ALA B 1 45 ? 0.388 23.469 1.885 1 96.44 45 ALA B N 1
ATOM 5129 C CA . ALA B 1 45 ? -0.854 24 1.324 1 96.44 45 ALA B CA 1
ATOM 5130 C C . ALA B 1 45 ? -1.93 24.125 2.4 1 96.44 45 ALA B C 1
ATOM 5132 O O . ALA B 1 45 ? -2.693 25.094 2.408 1 96.44 45 ALA B O 1
ATOM 5133 N N . ALA B 1 46 ? -1.987 23.188 3.256 1 96.5 46 ALA B N 1
ATOM 5134 C CA . ALA B 1 46 ? -2.949 23.234 4.355 1 96.5 46 ALA B CA 1
ATOM 5135 C C . ALA B 1 46 ? -2.68 24.422 5.27 1 96.5 46 ALA B C 1
ATOM 5137 O O . ALA B 1 46 ? -3.613 25.078 5.742 1 96.5 46 ALA B O 1
ATOM 5138 N N . LYS B 1 47 ? -1.439 24.656 5.504 1 94 47 LYS B N 1
ATOM 5139 C CA . LYS B 1 47 ? -1.084 25.812 6.312 1 94 47 LYS B CA 1
ATOM 5140 C C . LYS B 1 47 ? -1.499 27.109 5.625 1 94 47 LYS B C 1
ATOM 5142 O O . LYS B 1 47 ? -1.971 28.047 6.281 1 94 47 LYS B O 1
ATOM 5147 N N . ALA B 1 48 ? -1.303 27.188 4.363 1 94.62 48 ALA B N 1
ATOM 5148 C CA . ALA B 1 48 ? -1.747 28.359 3.609 1 94.62 48 ALA B CA 1
ATOM 5149 C C . ALA B 1 48 ? -3.258 28.547 3.713 1 94.62 48 ALA B C 1
ATOM 5151 O O . ALA B 1 48 ? -3.746 29.656 3.893 1 94.62 48 ALA B O 1
ATOM 5152 N N . HIS B 1 49 ? -3.939 27.469 3.637 1 96.19 49 HIS B N 1
ATOM 5153 C CA . HIS B 1 49 ? -5.391 27.5 3.783 1 96.19 49 HIS B CA 1
ATOM 5154 C C . HIS B 1 49 ? -5.789 27.984 5.176 1 96.19 49 HIS B C 1
ATOM 5156 O O . HIS B 1 49 ? -6.699 28.797 5.32 1 96.19 49 HIS B O 1
ATOM 5162 N N . GLU B 1 50 ? -5.137 27.516 6.156 1 94.19 50 GLU B N 1
ATOM 5163 C CA . GLU B 1 50 ? -5.379 27.969 7.52 1 94.19 50 GLU B CA 1
ATOM 5164 C C . GLU B 1 50 ? -5.172 29.484 7.641 1 94.19 50 GLU B C 1
ATOM 5166 O O . GLU B 1 50 ? -5.988 30.172 8.242 1 94.19 50 GLU B O 1
ATOM 5171 N N . THR B 1 51 ? -4.129 29.891 7.059 1 91.94 51 THR B N 1
ATOM 5172 C CA . THR B 1 51 ? -3.777 31.312 7.164 1 91.94 51 THR B CA 1
ATOM 5173 C C . THR B 1 51 ? -4.879 32.188 6.57 1 91.94 51 THR B C 1
ATOM 5175 O O . THR B 1 51 ? -5.289 33.156 7.188 1 91.94 51 THR B O 1
ATOM 5178 N N . VAL B 1 52 ? -5.34 31.812 5.461 1 94.56 52 VAL B N 1
ATOM 5179 C CA . VAL B 1 52 ? -6.375 32.625 4.824 1 94.56 52 VAL B CA 1
ATOM 5180 C C . VAL B 1 52 ? -7.688 32.5 5.59 1 94.56 52 VAL B C 1
ATOM 5182 O O . VAL B 1 52 ? -8.484 33.438 5.66 1 94.56 52 VAL B O 1
ATOM 5185 N N . LEU B 1 53 ? -7.926 31.359 6.184 1 95.06 53 LEU B N 1
ATOM 5186 C CA . LEU B 1 53 ? -9.102 31.172 7.031 1 95.06 53 LEU B CA 1
ATOM 5187 C C . LEU B 1 53 ? -9.039 32.062 8.258 1 95.06 53 LEU B C 1
ATOM 5189 O O . LEU B 1 53 ? -10.039 32.719 8.617 1 95.06 53 LEU B O 1
ATOM 5193 N N . LEU B 1 54 ? -7.871 32.094 8.82 1 92.19 54 LEU B N 1
ATOM 5194 C CA . LEU B 1 54 ? -7.688 32.938 10.008 1 92.19 54 LEU B CA 1
ATOM 5195 C C . LEU B 1 54 ? -7.887 34.406 9.664 1 92.19 54 LEU B C 1
ATOM 5197 O O . LEU B 1 54 ? -8.484 35.156 10.445 1 92.19 54 LEU B O 1
ATOM 5201 N N . LEU B 1 55 ? -7.398 34.844 8.508 1 91.19 55 LEU B N 1
ATOM 5202 C CA . LEU B 1 55 ? -7.578 36.219 8.07 1 91.19 55 LEU B CA 1
ATOM 5203 C C . LEU B 1 55 ? -9.055 36.531 7.863 1 91.19 55 LEU B C 1
ATOM 5205 O O . LEU B 1 55 ? -9.523 37.594 8.258 1 91.19 55 LEU B O 1
ATOM 5209 N N . SER B 1 56 ? -9.719 35.625 7.312 1 94.06 56 SER B N 1
ATOM 5210 C CA . SER B 1 56 ? -11.148 35.781 7.062 1 94.06 56 SER B CA 1
ATOM 5211 C C . SER B 1 56 ? -11.93 35.875 8.367 1 94.06 56 SER B C 1
ATOM 5213 O O . SER B 1 56 ? -12.703 36.812 8.57 1 94.06 56 SER B O 1
ATOM 5215 N N . LEU B 1 57 ? -11.711 35 9.242 1 93.81 57 LEU B N 1
ATOM 5216 C CA . LEU B 1 57 ? -12.406 34.969 10.523 1 93.81 57 LEU B CA 1
ATOM 5217 C C . LEU B 1 57 ? -12.039 36.188 11.359 1 93.81 57 LEU B C 1
ATOM 5219 O O . LEU B 1 57 ? -12.883 36.75 12.055 1 93.81 57 LEU B O 1
ATOM 5223 N N . GLY B 1 58 ? -10.758 36.531 11.273 1 90.62 58 GLY B N 1
ATOM 5224 C CA . GLY B 1 58 ? -10.328 37.75 11.969 1 90.62 58 GLY B CA 1
ATOM 5225 C C . GLY B 1 58 ? -11.031 39 11.477 1 90.62 58 GLY B C 1
ATOM 5226 O O . GLY B 1 58 ? -11.383 39.875 12.273 1 90.62 58 GLY B O 1
ATOM 5227 N N . ASP B 1 59 ? -11.219 39.031 10.227 1 91.81 59 ASP B N 1
ATOM 5228 C CA . ASP B 1 59 ? -11.906 40.188 9.633 1 91.81 59 ASP B CA 1
ATOM 5229 C C . ASP B 1 59 ? -13.359 40.25 10.094 1 91.81 59 ASP B C 1
ATOM 5231 O O . ASP B 1 59 ? -13.883 41.344 10.375 1 91.81 59 ASP B O 1
ATOM 5235 N N . ILE B 1 60 ? -13.992 39.188 10.172 1 92.69 60 ILE B N 1
ATOM 5236 C CA . ILE B 1 60 ? -15.383 39.125 10.617 1 92.69 60 ILE B CA 1
ATOM 5237 C C . ILE B 1 60 ? -15.477 39.562 12.078 1 92.69 60 ILE B C 1
ATOM 5239 O O . ILE B 1 60 ? -16.359 40.344 12.445 1 92.69 60 ILE B O 1
ATOM 5243 N N . LEU B 1 61 ? -14.586 39.062 12.82 1 91.62 61 LEU B N 1
ATOM 5244 C CA . LEU B 1 61 ? -14.602 39.438 14.234 1 91.62 61 LEU B CA 1
ATOM 5245 C C . LEU B 1 61 ? -14.281 40.906 14.422 1 91.62 61 LEU B C 1
ATOM 5247 O O . LEU B 1 61 ? -14.867 41.562 15.289 1 91.62 61 LEU B O 1
ATOM 5251 N N . LEU B 1 62 ? -13.344 41.406 13.664 1 90.69 62 LEU B N 1
ATOM 5252 C CA . LEU B 1 62 ? -13 42.844 13.719 1 90.69 62 LEU B CA 1
ATOM 5253 C C . LEU B 1 62 ? -14.203 43.688 13.352 1 90.69 62 LEU B C 1
ATOM 5255 O O . LEU B 1 62 ? -14.391 44.781 13.914 1 90.69 62 LEU B O 1
ATOM 5259 N N . TYR B 1 63 ? -14.898 43.281 12.414 1 90.06 63 TYR B N 1
ATOM 5260 C CA . TYR B 1 63 ? -16.125 43.969 12.047 1 90.06 63 TYR B CA 1
ATOM 5261 C C . TYR B 1 63 ? -17.078 44.062 13.242 1 90.06 63 TYR B C 1
ATOM 5263 O O . TYR B 1 63 ? -17.625 45.125 13.531 1 90.06 63 TYR B O 1
ATOM 5271 N N . ARG B 1 64 ? -17.219 43 13.914 1 89.69 64 ARG B N 1
ATOM 5272 C CA . ARG B 1 64 ? -18.109 42.969 15.062 1 89.69 64 ARG B CA 1
ATOM 5273 C C . ARG B 1 64 ? -17.625 43.875 16.172 1 89.69 64 ARG B C 1
ATOM 5275 O O . ARG B 1 64 ? -18.406 44.594 16.797 1 89.69 64 ARG B O 1
ATOM 5282 N N . ILE B 1 65 ? -16.391 43.844 16.422 1 88.75 65 ILE B N 1
ATOM 5283 C CA . ILE B 1 65 ? -15.805 44.656 17.484 1 88.75 65 ILE B CA 1
ATOM 5284 C C . ILE B 1 65 ? -15.859 46.125 17.094 1 88.75 65 ILE B C 1
ATOM 5286 O O . ILE B 1 65 ? -16.219 46.969 17.922 1 88.75 65 ILE B O 1
ATOM 5290 N N . SER B 1 66 ? -15.516 46.406 15.867 1 87.06 66 SER B N 1
ATOM 5291 C CA . SER B 1 66 ? -15.531 47.812 15.398 1 87.06 66 SER B CA 1
ATOM 5292 C C . SER B 1 66 ? -16.953 48.375 15.414 1 87.06 66 SER B C 1
ATOM 5294 O O . SER B 1 66 ? -17.141 49.562 15.664 1 87.06 66 SER B O 1
ATOM 5296 N N . TYR B 1 67 ? -17.859 47.531 15.125 1 85.25 67 TYR B N 1
ATOM 5297 C CA . TYR B 1 67 ? -19.266 47.969 15.188 1 85.25 67 TYR B CA 1
ATOM 5298 C C . TYR B 1 67 ? -19.625 48.438 16.594 1 85.25 67 TYR B C 1
ATOM 5300 O O . TYR B 1 67 ? -20.312 49.438 16.75 1 85.25 67 TYR B O 1
ATOM 5308 N N . GLY B 1 68 ? -19.141 47.781 17.625 1 84.19 68 GLY B N 1
ATOM 5309 C CA . GLY B 1 68 ? -19.375 48.188 19 1 84.19 68 GLY B CA 1
ATOM 5310 C C . GLY B 1 68 ? -18.594 49.406 19.406 1 84.19 68 GLY B C 1
ATOM 5311 O O . GLY B 1 68 ? -19.094 50.25 20.156 1 84.19 68 GLY B O 1
ATOM 5312 N N . LEU B 1 69 ? -17.453 49.531 18.844 1 85.19 69 LEU B N 1
ATOM 5313 C CA . LEU B 1 69 ? -16.594 50.656 19.188 1 85.19 69 LEU B CA 1
ATOM 5314 C C . LEU B 1 69 ? -17.141 51.969 18.609 1 85.19 69 LEU B C 1
ATOM 5316 O O . LEU B 1 69 ? -17 53.031 19.203 1 85.19 69 LEU B O 1
ATOM 5320 N N . ASP B 1 70 ? -17.719 51.906 17.484 1 82.94 70 ASP B N 1
ATOM 5321 C CA . ASP B 1 70 ? -18.188 53.094 16.766 1 82.94 70 ASP B CA 1
ATOM 5322 C C . ASP B 1 70 ? -19.531 53.594 17.312 1 82.94 70 ASP B C 1
ATOM 5324 O O . ASP B 1 70 ? -19.875 54.75 17.203 1 82.94 70 ASP B O 1
ATOM 5328 N N . ARG B 1 71 ? -20.234 52.656 17.859 1 80.25 71 ARG B N 1
ATOM 5329 C CA . ARG B 1 71 ? -21.547 53.031 18.391 1 80.25 71 ARG B CA 1
ATOM 5330 C C . ARG B 1 71 ? -21.453 53.438 19.859 1 80.25 71 ARG B C 1
ATOM 5332 O O . ARG B 1 71 ? -21.234 52.562 20.719 1 80.25 71 ARG B O 1
ATOM 5339 N N . GLN B 1 72 ? -21.703 54.594 20.156 1 75.5 72 GLN B N 1
ATOM 5340 C CA . GLN B 1 72 ? -21.562 55.156 21.5 1 75.5 72 GLN B CA 1
ATOM 5341 C C . GLN B 1 72 ? -22.578 54.562 22.453 1 75.5 72 GLN B C 1
ATOM 5343 O O . GLN B 1 72 ? -22.344 54.5 23.656 1 75.5 72 GLN B O 1
ATOM 5348 N N . ASP B 1 73 ? -23.672 54.031 21.875 1 76.81 73 ASP B N 1
ATOM 5349 C CA . ASP B 1 73 ? -24.734 53.531 22.734 1 76.81 73 ASP B CA 1
ATOM 5350 C C . ASP B 1 73 ? -24.469 52.062 23.125 1 76.81 73 ASP B C 1
ATOM 5352 O O . ASP B 1 73 ? -24.984 51.594 24.156 1 76.81 73 ASP B O 1
ATOM 5356 N N . ILE B 1 74 ? -23.672 51.375 22.453 1 80 74 ILE B N 1
ATOM 5357 C CA . ILE B 1 74 ? -23.469 49.969 22.719 1 80 74 ILE B CA 1
ATOM 5358 C C . ILE B 1 74 ? -22.094 49.75 23.359 1 80 74 ILE B C 1
ATOM 5360 O O . ILE B 1 74 ? -22 49.281 24.484 1 80 74 ILE B O 1
ATOM 5364 N N . GLY B 1 75 ? -21.016 50.281 22.734 1 85.19 75 GLY B N 1
ATOM 5365 C CA . GLY B 1 75 ? -19.656 50.094 23.203 1 85.19 75 GLY B CA 1
ATOM 5366 C C . GLY B 1 75 ? -19.188 48.656 23.203 1 85.19 75 GLY B C 1
ATOM 5367 O O . GLY B 1 75 ? -19.969 47.75 22.844 1 85.19 75 GLY B O 1
ATOM 5368 N N . VAL B 1 76 ? -17.953 48.344 23.438 1 89.12 76 VAL B N 1
ATOM 5369 C CA . VAL B 1 76 ? -17.375 47 23.531 1 89.12 76 VAL B CA 1
ATOM 5370 C C . VAL B 1 76 ? -16.562 46.875 24.812 1 89.12 76 VAL B C 1
ATOM 5372 O O . VAL B 1 76 ? -15.805 47.781 25.172 1 89.12 76 VAL B O 1
ATOM 5375 N N . PRO B 1 77 ? -16.891 45.75 25.516 1 89.75 77 PRO B N 1
ATOM 5376 C CA . PRO B 1 77 ? -16.062 45.562 26.703 1 89.75 77 PRO B CA 1
ATOM 5377 C C . PRO B 1 77 ? -14.562 45.531 26.359 1 89.75 77 PRO B C 1
ATOM 5379 O O . PRO B 1 77 ? -14.172 44.969 25.344 1 89.75 77 PRO B O 1
ATOM 5382 N N . LEU B 1 78 ? -13.766 46.062 27.219 1 88.94 78 LEU B N 1
ATOM 5383 C CA . LEU B 1 78 ? -12.32 46.156 27.031 1 88.94 78 LEU B CA 1
ATOM 5384 C C . LEU B 1 78 ? -11.711 44.781 26.844 1 88.94 78 LEU B C 1
ATOM 5386 O O . LEU B 1 78 ? -10.758 44.625 26.078 1 88.94 78 LEU B O 1
ATOM 5390 N N . GLY B 1 79 ? -12.25 43.781 27.438 1 88.81 79 GLY B N 1
ATOM 5391 C CA . GLY B 1 79 ? -11.719 42.406 27.359 1 88.81 79 GLY B CA 1
ATOM 5392 C C . GLY B 1 79 ? -11.883 41.781 25.984 1 88.81 79 GLY B C 1
ATOM 5393 O O . GLY B 1 79 ? -11.172 40.844 25.641 1 88.81 79 GLY B O 1
ATOM 5394 N N . PHE B 1 80 ? -12.766 42.312 25.156 1 90.94 80 PHE B N 1
ATOM 5395 C CA . PHE B 1 80 ? -13.039 41.719 23.844 1 90.94 80 PHE B CA 1
ATOM 5396 C C . PHE B 1 80 ? -12.141 42.344 22.781 1 90.94 80 PHE B C 1
ATOM 5398 O O . PHE B 1 80 ? -12.031 41.844 21.672 1 90.94 80 PHE B O 1
ATOM 5405 N N . LEU B 1 81 ? -11.445 43.375 23.078 1 87.56 81 LEU B N 1
ATOM 5406 C CA . LEU B 1 81 ? -10.688 44.125 22.094 1 87.56 81 LEU B CA 1
ATOM 5407 C C . LEU B 1 81 ? -9.555 43.281 21.516 1 87.56 81 LEU B C 1
ATOM 5409 O O . LEU B 1 81 ? -9.344 43.25 20.312 1 87.56 81 LEU B O 1
ATOM 5413 N N . PRO B 1 82 ? -8.875 42.5 22.391 1 85.69 82 PRO B N 1
ATOM 5414 C CA . PRO B 1 82 ? -7.758 41.719 21.844 1 85.69 82 PRO B CA 1
ATOM 5415 C C . PRO B 1 82 ? -8.211 40.438 21.141 1 85.69 82 PRO B C 1
ATOM 5417 O O . PRO B 1 82 ? -7.391 39.719 20.562 1 85.69 82 PRO B O 1
ATOM 5420 N N . SER B 1 83 ? -9.406 40.094 21.141 1 85.38 83 SER B N 1
ATOM 5421 C CA . SER B 1 83 ? -9.906 38.812 20.672 1 85.38 83 SER B CA 1
ATOM 5422 C C . SER B 1 83 ? -9.562 38.562 19.219 1 85.38 83 SER B C 1
ATOM 5424 O O . SER B 1 83 ? -9.156 37.469 18.828 1 85.38 83 SER B O 1
ATOM 5426 N N . SER B 1 84 ? -9.633 39.531 18.344 1 81.38 84 SER B N 1
ATOM 5427 C CA . SER B 1 84 ? -9.398 39.375 16.906 1 81.38 84 SER B CA 1
ATOM 5428 C C . SER B 1 84 ? -7.914 39.156 16.609 1 81.38 84 SER B C 1
ATOM 5430 O O . SER B 1 84 ? -7.551 38.656 15.547 1 81.38 84 SER B O 1
ATOM 5432 N N . PHE B 1 85 ? -7.086 39.438 17.609 1 78.88 85 PHE B N 1
ATOM 5433 C CA . PHE B 1 85 ? -5.648 39.406 17.375 1 78.88 85 PHE B CA 1
ATOM 5434 C C . PHE B 1 85 ? -5.051 38.094 17.906 1 78.88 85 PHE B C 1
ATOM 5436 O O . PHE B 1 85 ? -3.916 37.75 17.578 1 78.88 85 PHE B O 1
ATOM 5443 N N . TYR B 1 86 ? -5.82 37.344 18.656 1 75.5 86 TYR B N 1
ATOM 5444 C CA . TYR B 1 86 ? -5.336 36.094 19.266 1 75.5 86 TYR B CA 1
ATOM 5445 C C . TYR B 1 86 ? -5.855 34.906 18.5 1 75.5 86 TYR B C 1
ATOM 5447 O O . TYR B 1 86 ? -5.73 33.75 18.969 1 75.5 86 TYR B O 1
ATOM 5455 N N . LEU B 1 87 ? -6.309 35.062 17.359 1 72.69 87 LEU B N 1
ATOM 5456 C CA . LEU B 1 87 ? -7.023 33.969 16.703 1 72.69 87 LEU B CA 1
ATOM 5457 C C . LEU B 1 87 ? -6.062 32.875 16.25 1 72.69 87 LEU B C 1
ATOM 5459 O O . LEU B 1 87 ? -6.457 31.734 16.109 1 72.69 87 LEU B O 1
ATOM 5463 N N . ALA B 1 88 ? -4.848 33.25 16.078 1 70.19 88 ALA B N 1
ATOM 5464 C CA . ALA B 1 88 ? -3.881 32.25 15.641 1 70.19 88 ALA B CA 1
ATOM 5465 C C . ALA B 1 88 ? -3.469 31.328 16.797 1 70.19 88 ALA B C 1
ATOM 5467 O O . ALA B 1 88 ? -3.021 30.203 16.578 1 70.19 88 ALA B O 1
ATOM 5468 N N . ALA B 1 89 ? -3.549 31.828 18.047 1 73.81 89 ALA B N 1
ATOM 5469 C CA . ALA B 1 89 ? -3.299 31.047 19.25 1 73.81 89 ALA B CA 1
ATOM 5470 C C . ALA B 1 89 ? -4.25 31.453 20.375 1 73.81 89 ALA B C 1
ATOM 5472 O O . ALA B 1 89 ? -3.826 32.031 21.375 1 73.81 89 ALA B O 1
ATOM 5473 N N . PRO B 1 90 ? -5.418 30.891 20.203 1 75.62 90 PRO B N 1
ATOM 5474 C CA . PRO B 1 90 ? -6.449 31.453 21.062 1 75.62 90 PRO B CA 1
ATOM 5475 C C . PRO B 1 90 ? -6.527 30.766 22.422 1 75.62 90 PRO B C 1
ATOM 5477 O O . PRO B 1 90 ? -7.285 31.203 23.297 1 75.62 90 PRO B O 1
ATOM 5480 N N . PHE B 1 91 ? -5.719 29.891 22.703 1 81.31 91 PHE B N 1
ATOM 5481 C CA . PHE B 1 91 ? -5.879 29.062 23.891 1 81.31 91 PHE B CA 1
ATOM 5482 C C . PHE B 1 91 ? -5.715 29.906 25.156 1 81.31 91 PHE B C 1
ATOM 5484 O O . PHE B 1 91 ? -6.527 29.812 26.078 1 81.31 91 PHE B O 1
ATOM 5491 N N . ARG B 1 92 ? -4.785 30.734 25.156 1 78 92 ARG B N 1
ATOM 5492 C CA . ARG B 1 92 ? -4.543 31.562 26.328 1 78 92 ARG B CA 1
ATOM 5493 C C . ARG B 1 92 ? -5.68 32.562 26.531 1 78 92 ARG B C 1
ATOM 5495 O O . ARG B 1 92 ? -6.094 32.812 27.656 1 78 92 ARG B O 1
ATOM 5502 N N . TYR B 1 93 ? -6.109 33.094 25.438 1 85.69 93 TYR B N 1
ATOM 5503 C CA . TYR B 1 93 ? -7.207 34.031 25.5 1 85.69 93 TYR B CA 1
ATOM 5504 C C . TYR B 1 93 ? -8.492 33.375 25.969 1 85.69 93 TYR B C 1
ATOM 5506 O O . TYR B 1 93 ? -9.234 33.938 26.781 1 85.69 93 TYR B O 1
ATOM 5514 N N . LEU B 1 94 ? -8.68 32.125 25.578 1 87.12 94 LEU B N 1
ATOM 5515 C CA . LEU B 1 94 ? -9.891 31.391 25.938 1 87.12 94 LEU B CA 1
ATOM 5516 C C . LEU B 1 94 ? -9.883 31 27.406 1 87.12 94 LEU B C 1
ATOM 5518 O O . LEU B 1 94 ? -10.938 30.844 28.016 1 87.12 94 LEU B O 1
ATOM 5522 N N . ALA B 1 95 ? -8.711 30.922 27.938 1 86.69 95 ALA B N 1
ATOM 5523 C CA . ALA B 1 95 ? -8.602 30.516 29.328 1 86.69 95 ALA B CA 1
ATOM 5524 C C . ALA B 1 95 ? -8.508 31.734 30.25 1 86.69 95 ALA B C 1
ATOM 5526 O O . ALA B 1 95 ? -8.5 31.609 31.469 1 86.69 95 ALA B O 1
ATOM 5527 N N . SER B 1 96 ? -8.547 32.906 29.734 1 85.56 96 SER B N 1
ATOM 5528 C CA . SER B 1 96 ? -8.297 34.094 30.516 1 85.56 96 SER B CA 1
ATOM 5529 C C . SER B 1 96 ? -9.594 34.75 31 1 85.56 96 SER B C 1
ATOM 5531 O O . SER B 1 96 ? -10.656 34.5 30.406 1 85.56 96 SER B O 1
ATOM 5533 N N . ARG B 1 97 ? -9.438 35.562 31.984 1 87.31 97 ARG B N 1
ATOM 5534 C CA . ARG B 1 97 ? -10.57 36.312 32.5 1 87.31 97 ARG B CA 1
ATOM 5535 C C . ARG B 1 97 ? -10.938 37.469 31.594 1 87.31 97 ARG B C 1
ATOM 5537 O O . ARG B 1 97 ? -12.031 38.031 31.688 1 87.31 97 ARG B O 1
ATOM 5544 N N . GLN B 1 98 ? -10.062 37.719 30.703 1 87.88 98 GLN B N 1
ATOM 5545 C CA . GLN B 1 98 ? -10.328 38.781 29.734 1 87.88 98 GLN B CA 1
ATOM 5546 C C . GLN B 1 98 ? -11.586 38.5 28.938 1 87.88 98 GLN B C 1
ATOM 5548 O O . GLN B 1 98 ? -12.352 39.406 28.609 1 87.88 98 GLN B O 1
ATOM 5553 N N . LEU B 1 99 ? -11.766 37.25 28.594 1 90 99 LEU B N 1
ATOM 5554 C CA . LEU B 1 99 ? -12.906 36.844 27.781 1 90 99 LEU B CA 1
ATOM 5555 C C . LEU B 1 99 ? -14.133 36.625 28.656 1 90 99 LEU B C 1
ATOM 5557 O O . LEU B 1 99 ? -15.227 37.094 28.344 1 90 99 LEU B O 1
ATOM 5561 N N . TRP B 1 100 ? -13.969 36 29.797 1 90.81 100 TRP B N 1
ATOM 5562 C CA . TRP B 1 100 ? -15.109 35.438 30.516 1 90.81 100 TRP B CA 1
ATOM 5563 C C . TRP B 1 100 ? -15.719 36.469 31.453 1 90.81 100 TRP B C 1
ATOM 5565 O O . TRP B 1 100 ? -16.922 36.438 31.734 1 90.81 100 TRP B O 1
ATOM 5575 N N . ALA B 1 101 ? -14.938 37.469 31.938 1 87.94 101 ALA B N 1
ATOM 5576 C CA . ALA B 1 101 ? -15.461 38.5 32.812 1 87.94 101 ALA B CA 1
ATOM 5577 C C . ALA B 1 101 ? -16.531 39.312 32.125 1 87.94 101 ALA B C 1
ATOM 5579 O O . ALA B 1 101 ? -17.641 39.469 32.656 1 87.94 101 ALA B O 1
ATOM 5580 N N . PRO B 1 102 ? -16.281 39.781 30.953 1 88.81 102 PRO B N 1
ATOM 5581 C CA . PRO B 1 102 ? -17.312 40.562 30.281 1 88.81 102 PRO B CA 1
ATOM 5582 C C . PRO B 1 102 ? -18.453 39.688 29.734 1 88.81 102 PRO B C 1
ATOM 5584 O O . PRO B 1 102 ? -19.578 40.156 29.594 1 88.81 102 PRO B O 1
ATOM 5587 N N . THR B 1 103 ? -18.203 38.5 29.422 1 87.25 103 THR B N 1
ATOM 5588 C CA . THR B 1 103 ? -19.203 37.625 28.797 1 87.25 103 THR B CA 1
ATOM 5589 C C . THR B 1 103 ? -20.328 37.312 29.781 1 87.25 103 THR B C 1
ATOM 5591 O O . THR B 1 103 ? -21.5 37.281 29.391 1 87.25 103 THR B O 1
ATOM 5594 N N . PHE B 1 104 ? -20.047 37.125 31.016 1 82.19 104 PHE B N 1
ATOM 5595 C CA . PHE B 1 104 ? -21.062 36.656 31.969 1 82.19 104 PHE B CA 1
ATOM 5596 C C . PHE B 1 104 ? -21.562 37.844 32.812 1 82.19 104 PHE B C 1
ATOM 5598 O O . PHE B 1 104 ? -22.312 37.656 33.781 1 82.19 104 PHE B O 1
ATOM 5605 N N . GLN B 1 105 ? -21.188 39 32.375 1 76.44 105 GLN B N 1
ATOM 5606 C CA . GLN B 1 105 ? -21.656 40.156 33.156 1 76.44 105 GLN B CA 1
ATOM 5607 C C . GLN B 1 105 ? -23.031 40.625 32.688 1 76.44 105 GLN B C 1
ATOM 5609 O O . GLN B 1 105 ? -23.297 40.625 31.469 1 76.44 105 GLN B O 1
ATOM 5614 N N . SER B 1 106 ? -23.953 40.812 33.594 1 67.69 106 SER B N 1
ATOM 5615 C CA . SER B 1 106 ? -25.281 41.344 33.312 1 67.69 106 SER B CA 1
ATOM 5616 C C . SER B 1 106 ? -25.234 42.844 33.031 1 67.69 106 SER B C 1
ATOM 5618 O O . SER B 1 106 ? -24.625 43.625 33.781 1 67.69 106 SER B O 1
ATOM 5620 N N . SER B 1 107 ? -25.078 43.25 31.781 1 67 107 SER B N 1
ATOM 5621 C CA . SER B 1 107 ? -25.109 44.656 31.438 1 67 107 SER B CA 1
ATOM 5622 C C . SER B 1 107 ? -26.359 45 30.641 1 67 107 SER B C 1
ATOM 5624 O O . SER B 1 107 ? -27.172 44.125 30.328 1 67 107 SER B O 1
ATOM 5626 N N . LYS B 1 108 ? -26.766 46.375 30.516 1 66.44 108 LYS B N 1
ATOM 5627 C CA . LYS B 1 108 ? -27.906 46.875 29.75 1 66.44 108 LYS B CA 1
ATOM 5628 C C . LYS B 1 108 ? -27.922 46.281 28.344 1 66.44 108 LYS B C 1
ATOM 5630 O O . LYS B 1 108 ? -28.984 46.031 27.797 1 66.44 108 LYS B O 1
ATOM 5635 N N . ASN B 1 109 ? -26.781 46.031 27.812 1 79.06 109 ASN B N 1
ATOM 5636 C CA . ASN B 1 109 ? -26.672 45.438 26.484 1 79.06 109 ASN B CA 1
ATOM 5637 C C . ASN B 1 109 ? -26.203 44 26.547 1 79.06 109 ASN B C 1
ATOM 5639 O O . ASN B 1 109 ? -25.359 43.594 25.75 1 79.06 109 ASN B O 1
ATOM 5643 N N . THR B 1 110 ? -26.75 43.344 27.469 1 81.25 110 THR B N 1
ATOM 5644 C CA . THR B 1 110 ? -26.344 42 27.797 1 81.25 110 THR B CA 1
ATOM 5645 C C . THR B 1 110 ? -26.469 41.062 26.578 1 81.25 110 THR B C 1
ATOM 5647 O O . THR B 1 110 ? -25.641 40.188 26.359 1 81.25 110 THR B O 1
ATOM 5650 N N . LYS B 1 111 ? -27.5 41.312 25.812 1 84.38 111 LYS B N 1
ATOM 5651 C CA . LYS B 1 111 ? -27.719 40.469 24.656 1 84.38 111 LYS B CA 1
ATOM 5652 C C . LYS B 1 111 ? -26.594 40.625 23.641 1 84.38 111 LYS B C 1
ATOM 5654 O O . LYS B 1 111 ? -26.109 39.625 23.094 1 84.38 111 LYS B O 1
ATOM 5659 N N . HIS B 1 112 ? -26.234 41.812 23.391 1 85.12 112 HIS B N 1
ATOM 5660 C CA . HIS B 1 112 ? -25.172 42.094 22.438 1 85.12 112 HIS B CA 1
ATOM 5661 C C . HIS B 1 112 ? -23.828 41.562 22.953 1 85.12 112 HIS B C 1
ATOM 5663 O O . HIS B 1 112 ? -23.016 41.062 22.172 1 85.12 112 HIS B O 1
ATOM 5669 N N . GLN B 1 113 ? -23.641 41.656 24.172 1 87.81 113 GLN B N 1
ATOM 5670 C CA . GLN B 1 113 ? -22.391 41.219 24.797 1 87.81 113 GLN B CA 1
ATOM 5671 C C . GLN B 1 113 ? -22.297 39.688 24.75 1 87.81 113 GLN B C 1
ATOM 5673 O O . GLN B 1 113 ? -21.234 39.125 24.453 1 87.81 113 GLN B O 1
ATOM 5678 N N . TRP B 1 114 ? -23.391 39.125 25.016 1 89.69 114 TRP B N 1
ATOM 5679 C CA . TRP B 1 114 ? -23.406 37.656 24.969 1 89.69 114 TRP B CA 1
ATOM 5680 C C . TRP B 1 114 ? -23.203 37.156 23.547 1 89.69 114 TRP B C 1
ATOM 5682 O O . TRP B 1 114 ? -22.516 36.156 23.328 1 89.69 114 TRP B O 1
ATOM 5692 N N . ALA B 1 115 ? -23.812 37.781 22.625 1 89.44 115 ALA B N 1
ATOM 5693 C CA . ALA B 1 115 ? -23.672 37.375 21.234 1 89.44 115 ALA B CA 1
ATOM 5694 C C . ALA B 1 115 ? -22.219 37.562 20.766 1 89.44 115 ALA B C 1
ATOM 5696 O O . ALA B 1 115 ? -21.703 36.719 20.016 1 89.44 115 ALA B O 1
ATOM 5697 N N . THR B 1 116 ? -21.609 38.625 21.219 1 91.31 116 THR B N 1
ATOM 5698 C CA . THR B 1 116 ? -20.219 38.844 20.844 1 91.31 116 THR B CA 1
ATOM 5699 C C . THR B 1 116 ? -19.297 37.812 21.516 1 91.31 116 THR B C 1
ATOM 5701 O O . THR B 1 116 ? -18.375 37.281 20.875 1 91.31 116 THR B O 1
ATOM 5704 N N . GLY B 1 117 ? -19.562 37.594 22.766 1 91.56 117 GLY B N 1
ATOM 5705 C CA . GLY B 1 117 ? -18.797 36.562 23.438 1 91.56 117 GLY B CA 1
ATOM 5706 C C . GLY B 1 117 ? -18.922 35.188 22.797 1 91.56 117 GLY B C 1
ATOM 5707 O O . GLY B 1 117 ? -17.938 34.5 22.625 1 91.56 117 GLY B O 1
ATOM 5708 N N . ALA B 1 118 ? -20.094 34.875 22.422 1 92.12 118 ALA B N 1
ATOM 5709 C CA . ALA B 1 118 ? -20.344 33.594 21.766 1 92.12 118 ALA B CA 1
ATOM 5710 C C . ALA B 1 118 ? -19.641 33.531 20.406 1 92.12 118 ALA B C 1
ATOM 5712 O O . ALA B 1 118 ? -19.109 32.5 20.016 1 92.12 118 ALA B O 1
ATOM 5713 N N . MET B 1 119 ? -19.656 34.594 19.734 1 93.19 119 MET B N 1
ATOM 5714 C CA . MET B 1 119 ? -18.984 34.656 18.438 1 93.19 119 MET B CA 1
ATOM 5715 C C . MET B 1 119 ? -17.484 34.469 18.609 1 93.19 119 MET B C 1
ATOM 5717 O O . MET B 1 119 ? -16.844 33.75 17.828 1 93.19 119 MET B O 1
ATOM 5721 N N . ILE B 1 120 ? -16.922 35.125 19.609 1 94.06 120 ILE B N 1
ATOM 5722 C CA . ILE B 1 120 ? -15.492 35.031 19.875 1 94.06 120 ILE B CA 1
ATOM 5723 C C . ILE B 1 120 ? -15.125 33.562 20.156 1 94.06 120 ILE B C 1
ATOM 5725 O O . ILE B 1 120 ? -14.148 33.031 19.609 1 94.06 120 ILE B O 1
ATOM 5729 N N . VAL B 1 121 ? -15.914 32.938 20.938 1 93.38 121 VAL B N 1
ATOM 5730 C CA . VAL B 1 121 ? -15.641 31.547 21.297 1 93.38 121 VAL B CA 1
ATOM 5731 C C . VAL B 1 121 ? -15.773 30.656 20.062 1 93.38 121 VAL B C 1
ATOM 5733 O O . VAL B 1 121 ? -14.906 29.828 19.797 1 93.38 121 VAL B O 1
ATOM 5736 N N . SER B 1 122 ? -16.828 30.828 19.297 1 93 122 SER B N 1
ATOM 5737 C CA . SER B 1 122 ? -17.047 30.016 18.109 1 93 122 SER B CA 1
ATOM 5738 C C . SER B 1 122 ? -15.93 30.203 17.094 1 93 122 SER B C 1
ATOM 5740 O O . SER B 1 122 ? -15.414 29.234 16.531 1 93 122 SER B O 1
ATOM 5742 N N . VAL B 1 123 ? -15.555 31.406 16.875 1 93.94 123 VAL B N 1
ATOM 5743 C CA . VAL B 1 123 ? -14.492 31.719 15.922 1 93.94 123 VAL B CA 1
ATOM 5744 C C . VAL B 1 123 ? -13.172 31.125 16.422 1 93.94 123 VAL B C 1
ATOM 5746 O O . VAL B 1 123 ? -12.383 30.594 15.633 1 93.94 123 VAL B O 1
ATOM 5749 N N . SER B 1 124 ? -12.914 31.25 17.703 1 93.12 124 SER B N 1
ATOM 5750 C CA . SER B 1 124 ? -11.688 30.688 18.266 1 93.12 124 SER B CA 1
ATOM 5751 C C . SER B 1 124 ? -11.617 29.188 18.062 1 93.12 124 SER B C 1
ATOM 5753 O O . SER B 1 124 ? -10.555 28.641 17.734 1 93.12 124 SER B O 1
ATOM 5755 N N . ILE B 1 125 ? -12.672 28.562 18.219 1 92.06 125 ILE B N 1
ATOM 5756 C CA . ILE B 1 125 ? -12.719 27.125 18.047 1 92.06 125 ILE B CA 1
ATOM 5757 C C . ILE B 1 125 ? -12.438 26.766 16.594 1 92.06 125 ILE B C 1
ATOM 5759 O O . ILE B 1 125 ? -11.688 25.828 16.312 1 92.06 125 ILE B O 1
ATOM 5763 N N . LEU B 1 126 ? -13.023 27.453 15.719 1 93.69 126 LEU B N 1
ATOM 5764 C CA . LEU B 1 126 ? -12.797 27.219 14.297 1 93.69 126 LEU B CA 1
ATOM 5765 C C . LEU B 1 126 ? -11.336 27.438 13.93 1 93.69 126 LEU B C 1
ATOM 5767 O O . LEU B 1 126 ? -10.773 26.703 13.125 1 93.69 126 LEU B O 1
ATOM 5771 N N . CYS B 1 127 ? -10.734 28.391 14.57 1 92.06 127 CYS B N 1
ATOM 5772 C CA . CYS B 1 127 ? -9.336 28.703 14.281 1 92.06 127 CYS B CA 1
ATOM 5773 C C . CYS B 1 127 ? -8.414 27.609 14.805 1 92.06 127 CYS B C 1
ATOM 5775 O O . CYS B 1 127 ? -7.43 27.266 14.148 1 92.06 127 CYS B O 1
ATOM 5777 N N . ILE B 1 128 ? -8.742 27.094 15.93 1 90.12 128 ILE B N 1
ATOM 5778 C CA . ILE B 1 128 ? -7.945 26.016 16.516 1 90.12 128 ILE B CA 1
ATOM 5779 C C . ILE B 1 128 ? -8.008 24.781 15.617 1 90.12 128 ILE B C 1
ATOM 5781 O O . ILE B 1 128 ? -6.992 24.109 15.406 1 90.12 128 ILE B O 1
ATOM 5785 N N . ALA B 1 129 ? -9.094 24.547 15.047 1 92.88 129 ALA B N 1
ATOM 5786 C CA . ALA B 1 129 ? -9.32 23.312 14.297 1 92.88 129 ALA B CA 1
ATOM 5787 C C . ALA B 1 129 ? -8.953 23.484 12.828 1 92.88 129 ALA B C 1
ATOM 5789 O O . ALA B 1 129 ? -8.852 22.516 12.078 1 92.88 129 ALA B O 1
ATOM 5790 N N . ALA B 1 130 ? -8.727 24.672 12.422 1 93.44 130 ALA B N 1
ATOM 5791 C CA . ALA B 1 130 ? -8.578 24.984 11.008 1 93.44 130 ALA B CA 1
ATOM 5792 C C . ALA B 1 130 ? -7.391 24.234 10.398 1 93.44 130 ALA B C 1
ATOM 5794 O O . ALA B 1 130 ? -7.5 23.656 9.32 1 93.44 130 ALA B O 1
ATOM 5795 N N . SER B 1 131 ? -6.344 24.188 11.094 1 92.19 131 SER B N 1
ATOM 5796 C CA . SER B 1 131 ? -5.125 23.625 10.523 1 92.19 131 SER B CA 1
ATOM 5797 C C . SER B 1 131 ? -5.262 22.109 10.336 1 92.19 131 SER B C 1
ATOM 5799 O O . SER B 1 131 ? -5.141 21.609 9.211 1 92.19 131 SER B O 1
ATOM 5801 N N . PRO B 1 132 ? -5.523 21.375 11.391 1 95.12 132 PRO B N 1
ATOM 5802 C CA . PRO B 1 132 ? -5.645 19.922 11.203 1 95.12 132 PRO B CA 1
ATOM 5803 C C . PRO B 1 132 ? -6.781 19.547 10.258 1 95.12 132 PRO B C 1
ATOM 5805 O O . PRO B 1 132 ? -6.641 18.609 9.469 1 95.12 132 PRO B O 1
ATOM 5808 N N . LEU B 1 133 ? -7.859 20.266 10.344 1 96.5 133 LEU B N 1
ATOM 5809 C CA . LEU B 1 133 ? -9 19.906 9.516 1 96.5 133 LEU B CA 1
ATOM 5810 C C . LEU B 1 133 ? -8.734 20.234 8.047 1 96.5 133 LEU B C 1
ATOM 5812 O O . LEU B 1 133 ? -9.188 19.516 7.156 1 96.5 133 LEU B O 1
ATOM 5816 N N . SER B 1 134 ? -8.023 21.312 7.805 1 97 134 SER B N 1
ATOM 5817 C CA . SER B 1 134 ? -7.594 21.594 6.441 1 97 134 SER B CA 1
ATOM 5818 C C . SER B 1 134 ? -6.672 20.5 5.91 1 97 134 SER B C 1
ATOM 5820 O O . SER B 1 134 ? -6.816 20.062 4.766 1 97 134 SER B O 1
ATOM 5822 N N . ALA B 1 135 ? -5.793 20.078 6.691 1 97.5 135 ALA B N 1
ATOM 5823 C CA . ALA B 1 135 ? -4.871 19.016 6.285 1 97.5 135 ALA B CA 1
ATOM 5824 C C . ALA B 1 135 ? -5.617 17.703 6.035 1 97.5 135 ALA B C 1
ATOM 5826 O O . ALA B 1 135 ? -5.352 17.016 5.055 1 97.5 135 ALA B O 1
ATOM 5827 N N . ILE B 1 136 ? -6.52 17.391 6.926 1 97.25 136 ILE B N 1
ATOM 5828 C CA . ILE B 1 136 ? -7.297 16.156 6.809 1 97.25 136 ILE B CA 1
ATOM 5829 C C . ILE B 1 136 ? -8.086 16.172 5.5 1 97.25 136 ILE B C 1
ATOM 5831 O O . ILE B 1 136 ? -8.172 15.156 4.809 1 97.25 136 ILE B O 1
ATOM 5835 N N . ALA B 1 137 ? -8.617 17.312 5.164 1 97.44 137 ALA B N 1
ATOM 5836 C CA . ALA B 1 137 ? -9.398 17.422 3.939 1 97.44 137 ALA B CA 1
ATOM 5837 C C . ALA B 1 137 ? -8.5 17.391 2.705 1 97.44 137 ALA B C 1
ATOM 5839 O O . ALA B 1 137 ? -8.898 16.891 1.649 1 97.44 137 ALA B O 1
ATOM 5840 N N . MET B 1 138 ? -7.293 17.906 2.785 1 96.94 138 MET B N 1
ATOM 5841 C CA . MET B 1 138 ? -6.441 18.094 1.613 1 96.94 138 MET B CA 1
ATOM 5842 C C . MET B 1 138 ? -5.668 16.828 1.28 1 96.94 138 MET B C 1
ATOM 5844 O O . MET B 1 138 ? -5.336 16.578 0.12 1 96.94 138 MET B O 1
ATOM 5848 N N . ILE B 1 139 ? -5.352 16.031 2.203 1 96.12 139 ILE B N 1
ATOM 5849 C CA . ILE B 1 139 ? -4.527 14.844 1.976 1 96.12 139 ILE B CA 1
ATOM 5850 C C . ILE B 1 139 ? -5.414 13.664 1.592 1 96.12 139 ILE B C 1
ATOM 5852 O O . ILE B 1 139 ? -6.266 13.242 2.377 1 96.12 139 ILE B O 1
ATOM 5856 N N . PRO B 1 140 ? -5.18 13.195 0.457 1 95.44 140 PRO B N 1
ATOM 5857 C CA . PRO B 1 140 ? -5.957 12.016 0.076 1 95.44 140 PRO B CA 1
ATOM 5858 C C . PRO B 1 140 ? -5.551 10.766 0.853 1 95.44 140 PRO B C 1
ATOM 5860 O O . PRO B 1 140 ? -4.469 10.719 1.444 1 95.44 140 PRO B O 1
ATOM 5863 N N . ARG B 1 141 ? -6.426 9.828 0.879 1 94.56 141 ARG B N 1
ATOM 5864 C CA . ARG B 1 141 ? -6.176 8.609 1.644 1 94.56 141 ARG B CA 1
ATOM 5865 C C . ARG B 1 141 ? -5.961 7.418 0.719 1 94.56 141 ARG B C 1
ATOM 5867 O O . ARG B 1 141 ? -6.598 7.316 -0.332 1 94.56 141 ARG B O 1
ATOM 5874 N N . LEU B 1 142 ? -5.035 6.578 1.231 1 91.81 142 LEU B N 1
ATOM 5875 C CA . LEU B 1 142 ? -4.738 5.355 0.492 1 91.81 142 LEU B CA 1
ATOM 5876 C C . LEU B 1 142 ? -5.707 4.242 0.875 1 91.81 142 LEU B C 1
ATOM 5878 O O . LEU B 1 142 ? -6.027 4.07 2.053 1 91.81 142 LEU B O 1
ATOM 5882 N N . GLY B 1 143 ? -6.203 3.527 -0.175 1 90.62 143 GLY B N 1
ATOM 5883 C CA . GLY B 1 143 ? -7.086 2.4 0.074 1 90.62 143 GLY B CA 1
ATOM 5884 C C . GLY B 1 143 ? -7.633 1.777 -1.196 1 90.62 143 GLY B C 1
ATOM 5885 O O . GLY B 1 143 ? -7.234 2.154 -2.301 1 90.62 143 GLY B O 1
ATOM 5886 N N . TRP B 1 144 ? -8.422 0.743 -1.023 1 92.5 144 TRP B N 1
ATOM 5887 C CA . TRP B 1 144 ? -9.164 0.127 -2.119 1 92.5 144 TRP B CA 1
ATOM 5888 C C . TRP B 1 144 ? -10.469 0.871 -2.383 1 92.5 144 TRP B C 1
ATOM 5890 O O . TRP B 1 144 ? -11.352 0.912 -1.521 1 92.5 144 TRP B O 1
ATOM 5900 N N . TRP B 1 145 ? -10.57 1.499 -3.568 1 93.12 145 TRP B N 1
ATOM 5901 C CA . TRP B 1 145 ? -11.758 2.285 -3.891 1 93.12 145 TRP B CA 1
ATOM 5902 C C . TRP B 1 145 ? -12.484 1.7 -5.098 1 93.12 145 TRP B C 1
ATOM 5904 O O . TRP B 1 145 ? -11.859 1.359 -6.102 1 93.12 145 TRP B O 1
ATOM 5914 N N . LYS B 1 146 ? -13.773 1.62 -4.988 1 92.19 146 LYS B N 1
ATOM 5915 C CA . LYS B 1 146 ? -14.609 1.055 -6.039 1 92.19 146 LYS B CA 1
ATOM 5916 C C . LYS B 1 146 ? -14.594 1.927 -7.289 1 92.19 146 LYS B C 1
ATOM 5918 O O . LYS B 1 146 ? -14.648 3.154 -7.199 1 92.19 146 LYS B O 1
ATOM 5923 N N . ASN B 1 147 ? -14.438 1.306 -8.422 1 90.94 147 ASN B N 1
ATOM 5924 C CA . ASN B 1 147 ? -14.586 1.971 -9.711 1 90.94 147 ASN B CA 1
ATOM 5925 C C . ASN B 1 147 ? -16.016 1.855 -10.242 1 90.94 147 ASN B C 1
ATOM 5927 O O . ASN B 1 147 ? -16.375 0.847 -10.852 1 90.94 147 ASN B O 1
ATOM 5931 N N . ASP B 1 148 ? -16.672 2.891 -10.211 1 87.69 148 ASP B N 1
ATOM 5932 C CA . ASP B 1 148 ? -18.078 2.879 -10.586 1 87.69 148 ASP B CA 1
ATOM 5933 C C . ASP B 1 148 ? -18.25 2.799 -12.102 1 87.69 148 ASP B C 1
ATOM 5935 O O . ASP B 1 148 ? -19.312 2.443 -12.594 1 87.69 148 ASP B O 1
ATOM 5939 N N . ASP B 1 149 ? -17.25 3.047 -12.859 1 84.38 149 ASP B N 1
ATOM 5940 C CA . ASP B 1 149 ? -17.344 3.08 -14.312 1 84.38 149 ASP B CA 1
ATOM 5941 C C . ASP B 1 149 ? -16.969 1.729 -14.922 1 84.38 149 ASP B C 1
ATOM 5943 O O . ASP B 1 149 ? -17.094 1.529 -16.125 1 84.38 149 ASP B O 1
ATOM 5947 N N . PHE B 1 150 ? -16.594 0.839 -14.086 1 88.5 150 PHE B N 1
ATOM 5948 C CA . PHE B 1 150 ? -16.172 -0.453 -14.609 1 88.5 150 PHE B CA 1
ATOM 5949 C C . PHE B 1 150 ? -17.359 -1.287 -15.047 1 88.5 150 PHE B C 1
ATOM 5951 O O . PHE B 1 150 ? -18.297 -1.491 -14.281 1 88.5 150 PHE B O 1
ATOM 5958 N N . ASP B 1 151 ? -17.25 -1.678 -16.328 1 87.69 151 ASP B N 1
ATOM 5959 C CA . ASP B 1 151 ? -18.219 -2.598 -16.922 1 87.69 151 ASP B CA 1
ATOM 5960 C C . ASP B 1 151 ? -17.516 -3.771 -17.594 1 87.69 151 ASP B C 1
ATOM 5962 O O . ASP B 1 151 ? -16.969 -3.619 -18.688 1 87.69 151 ASP B O 1
ATOM 5966 N N . ALA B 1 152 ? -17.656 -4.855 -16.922 1 86.88 152 ALA B N 1
ATOM 5967 C CA . ALA B 1 152 ? -16.969 -6.043 -17.422 1 86.88 152 ALA B CA 1
ATOM 5968 C C . ALA B 1 152 ? -17.609 -6.547 -18.719 1 86.88 152 ALA B C 1
ATOM 5970 O O . ALA B 1 152 ? -16.984 -7.305 -19.469 1 86.88 152 ALA B O 1
ATOM 5971 N N . PHE B 1 153 ? -18.781 -6.148 -18.984 1 86.31 153 PHE B N 1
ATOM 5972 C CA . PHE B 1 153 ? -19.516 -6.703 -20.109 1 86.31 153 PHE B CA 1
ATOM 5973 C C . PHE B 1 153 ? -19.438 -5.785 -21.328 1 86.31 153 PHE B C 1
ATOM 5975 O O . PHE B 1 153 ? -19.984 -6.094 -22.375 1 86.31 153 PHE B O 1
ATOM 5982 N N . ALA B 1 154 ? -18.766 -4.738 -21.094 1 79.44 154 ALA B N 1
ATOM 5983 C CA . ALA B 1 154 ? -18.609 -3.824 -22.219 1 79.44 154 ALA B CA 1
ATOM 5984 C C . ALA B 1 154 ? -17.797 -4.473 -23.344 1 79.44 154 ALA B C 1
ATOM 5986 O O . ALA B 1 154 ? -16.891 -5.262 -23.078 1 79.44 154 ALA B O 1
ATOM 5987 N N . ASP B 1 155 ? -18.172 -4.406 -24.516 1 65.56 155 ASP B N 1
ATOM 5988 C CA . ASP B 1 155 ? -17.562 -5.027 -25.688 1 65.56 155 ASP B CA 1
ATOM 5989 C C . ASP B 1 155 ? -16.188 -4.434 -25.969 1 65.56 155 ASP B C 1
ATOM 5991 O O . ASP B 1 155 ? -16.062 -3.279 -26.391 1 65.56 155 ASP B O 1
ATOM 5995 N N . ASP B 1 156 ? -15.227 -4.93 -25.406 1 61.66 156 ASP B N 1
ATOM 5996 C CA . ASP B 1 156 ? -13.891 -4.43 -25.719 1 61.66 156 ASP B CA 1
ATOM 5997 C C . ASP B 1 156 ? -13.18 -5.344 -26.703 1 61.66 156 ASP B C 1
ATOM 5999 O O . ASP B 1 156 ? -11.953 -5.281 -26.844 1 61.66 156 ASP B O 1
ATOM 6003 N N . GLY B 1 157 ? -13.992 -6.09 -27.469 1 57.88 157 GLY B N 1
ATOM 6004 C CA . GLY B 1 157 ? -13.414 -6.945 -28.484 1 57.88 157 GLY B CA 1
ATOM 6005 C C . GLY B 1 157 ? -12.898 -8.266 -27.938 1 57.88 157 GLY B C 1
ATOM 6006 O O . GLY B 1 157 ? -12.461 -9.125 -28.703 1 57.88 157 GLY B O 1
ATOM 6007 N N . GLY B 1 158 ? -12.938 -8.367 -26.625 1 58.22 158 GLY B N 1
ATOM 6008 C CA . GLY B 1 158 ? -12.43 -9.609 -26.062 1 58.22 158 GLY B CA 1
ATOM 6009 C C . GLY B 1 158 ? -13.477 -10.703 -26 1 58.22 158 GLY B C 1
ATOM 6010 O O . GLY B 1 158 ? -14.523 -10.609 -26.656 1 58.22 158 GLY B O 1
ATOM 6011 N N . SER B 1 159 ? -13.148 -11.898 -25.453 1 62.5 159 SER B N 1
ATOM 6012 C CA . SER B 1 159 ? -14.062 -13.031 -25.297 1 62.5 159 SER B CA 1
ATOM 6013 C C . SER B 1 159 ? -15.328 -12.617 -24.562 1 62.5 159 SER B C 1
ATOM 6015 O O . SER B 1 159 ? -15.273 -11.859 -23.594 1 62.5 159 SER B O 1
ATOM 6017 N N . PRO B 1 160 ? -16.422 -12.906 -25.219 1 67.19 160 PRO B N 1
ATOM 6018 C CA . PRO B 1 160 ? -17.688 -12.523 -24.578 1 67.19 160 PRO B CA 1
ATOM 6019 C C . PRO B 1 160 ? -17.812 -13.086 -23.156 1 67.19 160 PRO B C 1
ATOM 6021 O O . PRO B 1 160 ? -17.438 -14.227 -22.906 1 67.19 160 PRO B O 1
ATOM 6024 N N . LEU B 1 161 ? -18.156 -12.266 -22.266 1 80.31 161 LEU B N 1
ATOM 6025 C CA . LEU B 1 161 ? -18.375 -12.625 -20.875 1 80.31 161 LEU B CA 1
ATOM 6026 C C . LEU B 1 161 ? -19.859 -12.867 -20.609 1 80.31 161 LEU B C 1
ATOM 6028 O O . LEU B 1 161 ? -20.703 -12.086 -21.047 1 80.31 161 LEU B O 1
ATOM 6032 N N . VAL B 1 162 ? -20.125 -14.062 -20.062 1 82.12 162 VAL B N 1
ATOM 6033 C CA . VAL B 1 162 ? -21.5 -14.445 -19.75 1 82.12 162 VAL B CA 1
ATOM 6034 C C . VAL B 1 162 ? -21.969 -13.711 -18.5 1 82.12 162 VAL B C 1
ATOM 6036 O O . VAL B 1 162 ? -21.281 -13.695 -17.484 1 82.12 162 VAL B O 1
ATOM 6039 N N . LYS B 1 163 ? -23.125 -13.125 -18.656 1 86.62 163 LYS B N 1
ATOM 6040 C CA . LYS B 1 163 ? -23.688 -12.398 -17.516 1 86.62 163 LYS B CA 1
ATOM 6041 C C . LYS B 1 163 ? -24.656 -13.266 -16.734 1 86.62 163 LYS B C 1
ATOM 6043 O O . LYS B 1 163 ? -24.703 -13.195 -15.5 1 86.62 163 LYS B O 1
ATOM 6048 N N . TRP B 1 164 ? -25.422 -14.039 -17.453 1 87.5 164 TRP B N 1
ATOM 6049 C CA . TRP B 1 164 ? -26.469 -14.836 -16.828 1 87.5 164 TRP B CA 1
ATOM 6050 C C . TRP B 1 164 ? -26.078 -16.312 -16.781 1 87.5 164 TRP B C 1
ATOM 6052 O O . TRP B 1 164 ? -25.703 -16.891 -17.812 1 87.5 164 TRP B O 1
ATOM 6062 N N . LEU B 1 165 ? -26.109 -16.828 -15.547 1 86.69 165 LEU B N 1
ATOM 6063 C CA . LEU B 1 165 ? -25.797 -18.219 -15.312 1 86.69 165 LEU B CA 1
ATOM 6064 C C . LEU B 1 165 ? -27.016 -18.969 -14.781 1 86.69 165 LEU B C 1
ATOM 6066 O O . LEU B 1 165 ? -27.844 -18.391 -14.078 1 86.69 165 LEU B O 1
ATOM 6070 N N . PRO B 1 166 ? -27.094 -20.234 -15.242 1 84.19 166 PRO B N 1
ATOM 6071 C CA . PRO B 1 166 ? -28.125 -21.016 -14.555 1 84.19 166 PRO B CA 1
ATOM 6072 C C . PRO B 1 166 ? -27.969 -21 -13.039 1 84.19 166 PRO B C 1
ATOM 6074 O O . PRO B 1 166 ? -26.844 -21 -12.523 1 84.19 166 PRO B O 1
ATOM 6077 N N . HIS B 1 167 ? -29.094 -21 -12.414 1 88.31 167 HIS B N 1
ATOM 6078 C CA . HIS B 1 167 ? -29.062 -21.016 -10.953 1 88.31 167 HIS B CA 1
ATOM 6079 C C . HIS B 1 167 ? -28.297 -22.203 -10.422 1 88.31 167 HIS B C 1
ATOM 6081 O O . HIS B 1 167 ? -28.516 -23.344 -10.844 1 88.31 167 HIS B O 1
ATOM 6087 N N . ILE B 1 168 ? -27.422 -21.922 -9.57 1 87.69 168 ILE B N 1
ATOM 6088 C CA . ILE B 1 168 ? -26.609 -22.984 -9 1 87.69 168 ILE B CA 1
ATOM 6089 C C . ILE B 1 168 ? -27.328 -23.594 -7.793 1 87.69 168 ILE B C 1
ATOM 6091 O O . ILE B 1 168 ? -27.609 -22.891 -6.816 1 87.69 168 ILE B O 1
ATOM 6095 N N . GLU B 1 169 ? -27.609 -24.797 -7.918 1 87.94 169 GLU B N 1
ATOM 6096 C CA . GLU B 1 169 ? -28.203 -25.516 -6.797 1 87.94 169 GLU B CA 1
ATOM 6097 C C . GLU B 1 169 ? -27.125 -26.125 -5.906 1 87.94 169 GLU B C 1
ATOM 6099 O O . GLU B 1 169 ? -26.391 -27.031 -6.332 1 87.94 169 GLU B O 1
ATOM 6104 N N . TYR B 1 170 ? -27.047 -25.594 -4.742 1 92.5 170 TYR B N 1
ATOM 6105 C CA . TYR B 1 170 ? -26.094 -26.141 -3.777 1 92.5 170 TYR B CA 1
ATOM 6106 C C . TYR B 1 170 ? -26.656 -27.375 -3.084 1 92.5 170 TYR B C 1
ATOM 6108 O O . TYR B 1 170 ? -27.109 -27.297 -1.937 1 92.5 170 TYR B O 1
ATOM 6116 N N . ARG B 1 171 ? -26.5 -28.391 -3.746 1 93.56 171 ARG B N 1
ATOM 6117 C CA . ARG B 1 171 ? -27.016 -29.641 -3.195 1 93.56 171 ARG B CA 1
ATOM 6118 C C . ARG B 1 171 ? -26.156 -30.125 -2.035 1 93.56 171 ARG B C 1
ATOM 6120 O O . ARG B 1 171 ? -24.938 -30.016 -2.074 1 93.56 171 ARG B O 1
ATOM 6127 N N . THR B 1 172 ? -26.812 -30.672 -1.075 1 94.75 172 THR B N 1
ATOM 6128 C CA . THR B 1 172 ? -26.078 -31.141 0.096 1 94.75 172 THR B CA 1
ATOM 6129 C C . THR B 1 172 ? -25.875 -32.656 0.033 1 94.75 172 THR B C 1
ATOM 6131 O O . THR B 1 172 ? -25.141 -33.219 0.841 1 94.75 172 THR B O 1
ATOM 6134 N N . VAL B 1 173 ? -26.562 -33.281 -0.845 1 94.81 173 VAL B N 1
ATOM 6135 C CA . VAL B 1 173 ? -26.328 -34.688 -1.116 1 94.81 173 VAL B CA 1
ATOM 6136 C C . VAL B 1 173 ? -25.922 -34.875 -2.576 1 94.81 173 VAL B C 1
ATOM 6138 O O . VAL B 1 173 ? -26.688 -34.531 -3.486 1 94.81 173 VAL B O 1
ATOM 6141 N N . LEU B 1 174 ? -24.734 -35.375 -2.744 1 95.12 174 LEU B N 1
ATOM 6142 C CA . LEU B 1 174 ? -24.234 -35.531 -4.102 1 95.12 174 LEU B CA 1
ATOM 6143 C C . LEU B 1 174 ? -24.125 -37 -4.465 1 95.12 174 LEU B C 1
ATOM 6145 O O . LEU B 1 174 ? -23.344 -37.75 -3.861 1 95.12 174 LEU B O 1
ATOM 6149 N N . GLY B 1 175 ? -25 -37.375 -5.41 1 91.25 175 GLY B N 1
ATOM 6150 C CA . GLY B 1 175 ? -24.984 -38.719 -5.938 1 91.25 175 GLY B CA 1
ATOM 6151 C C . GLY B 1 175 ? -24.547 -38.781 -7.387 1 91.25 175 GLY B C 1
ATOM 6152 O O . GLY B 1 175 ? -23.734 -37.969 -7.836 1 91.25 175 GLY B O 1
ATOM 6153 N N . SER B 1 176 ? -25 -39.719 -8.133 1 87.88 176 SER B N 1
ATOM 6154 C CA . SER B 1 176 ? -24.609 -39.969 -9.516 1 87.88 176 SER B CA 1
ATOM 6155 C C . SER B 1 176 ? -25.078 -38.844 -10.43 1 87.88 176 SER B C 1
ATOM 6157 O O . SER B 1 176 ? -24.422 -38.531 -11.43 1 87.88 176 SER B O 1
ATOM 6159 N N . GLU B 1 177 ? -26.047 -38.219 -10.055 1 85.38 177 GLU B N 1
ATOM 6160 C CA . GLU B 1 177 ? -26.625 -37.156 -10.883 1 85.38 177 GLU B CA 1
ATOM 6161 C C . GLU B 1 177 ? -25.812 -35.875 -10.812 1 85.38 177 GLU B C 1
ATOM 6163 O O . GLU B 1 177 ? -25.922 -35.031 -11.68 1 85.38 177 GLU B O 1
ATOM 6168 N N . SER B 1 178 ? -24.984 -35.875 -9.82 1 87.25 178 SER B N 1
ATOM 6169 C CA . SER B 1 178 ? -24.234 -34.625 -9.594 1 87.25 178 SER B CA 1
ATOM 6170 C C . SER B 1 178 ? -22.797 -34.75 -10.078 1 87.25 178 SER B C 1
ATOM 6172 O O . SER B 1 178 ? -21.969 -33.875 -9.805 1 87.25 178 SER B O 1
ATOM 6174 N N . ILE B 1 179 ? -22.484 -35.812 -10.734 1 84.81 179 ILE B N 1
ATOM 6175 C CA . ILE B 1 179 ? -21.125 -36 -11.219 1 84.81 179 ILE B CA 1
ATOM 6176 C C . ILE B 1 179 ? -20.812 -35 -12.305 1 84.81 179 ILE B C 1
ATOM 6178 O O . ILE B 1 179 ? -21.578 -34.812 -13.25 1 84.81 179 ILE B O 1
ATOM 6182 N N . PRO B 1 180 ? -19.797 -34.25 -12.039 1 80.75 180 PRO B N 1
ATOM 6183 C CA . PRO B 1 180 ? -19.438 -33.281 -13.07 1 80.75 180 PRO B CA 1
ATOM 6184 C C . PRO B 1 180 ? -19.125 -33.938 -14.414 1 80.75 180 PRO B C 1
ATOM 6186 O O . PRO B 1 180 ? -18.672 -35.094 -14.453 1 80.75 180 PRO B O 1
ATOM 6189 N N . LEU B 1 181 ? -19.469 -33.219 -15.453 1 68.88 181 LEU B N 1
ATOM 6190 C CA . LEU B 1 181 ? -19.172 -33.719 -16.797 1 68.88 181 LEU B CA 1
ATOM 6191 C C . LEU B 1 181 ? -17.672 -33.812 -17.031 1 68.88 181 LEU B C 1
ATOM 6193 O O . LEU B 1 181 ? -16.922 -32.938 -16.625 1 68.88 181 LEU B O 1
ATOM 6197 N N . PRO B 1 182 ? -17.297 -35.062 -17.328 1 56.41 182 PRO B N 1
ATOM 6198 C CA . PRO B 1 182 ? -15.852 -35.188 -17.562 1 56.41 182 PRO B CA 1
ATOM 6199 C C . PRO B 1 182 ? -15.336 -34.219 -18.625 1 56.41 182 PRO B C 1
ATOM 6201 O O . PRO B 1 182 ? -15.984 -34.062 -19.656 1 56.41 182 PRO B O 1
ATOM 6204 N N . GLY B 1 183 ? -14.898 -33.125 -18.297 1 50.66 183 GLY B N 1
ATOM 6205 C CA . GLY B 1 183 ? -14.273 -32.375 -19.375 1 50.66 183 GLY B CA 1
ATOM 6206 C C . GLY B 1 183 ? -13.383 -33.25 -20.266 1 50.66 183 GLY B C 1
ATOM 6207 O O . GLY B 1 183 ? -13.227 -34.438 -20.016 1 50.66 183 GLY B O 1
ATOM 6208 N N . VAL B 1 184 ? -13.094 -32.75 -21.469 1 42.84 184 VAL B N 1
ATOM 6209 C CA . VAL B 1 184 ? -12.094 -33.438 -22.281 1 42.84 184 VAL B CA 1
ATOM 6210 C C . VAL B 1 184 ? -10.945 -33.906 -21.406 1 42.84 184 VAL B C 1
ATOM 6212 O O . VAL B 1 184 ? -10.469 -33.156 -20.531 1 42.84 184 VAL B O 1
ATOM 6215 N N . GLN B 1 185 ? -10.992 -35.125 -21.094 1 44.5 185 GLN B N 1
ATOM 6216 C CA . GLN B 1 185 ? -10 -35.812 -20.281 1 44.5 185 GLN B CA 1
ATOM 6217 C C . GLN B 1 185 ? -8.711 -35 -20.172 1 44.5 185 GLN B C 1
ATOM 6219 O O . GLN B 1 185 ? -8.156 -34.562 -21.188 1 44.5 185 GLN B O 1
ATOM 6224 N N . SER B 1 186 ? -8.641 -34.375 -19.094 1 48.03 186 SER B N 1
ATOM 6225 C CA . SER B 1 186 ? -7.398 -33.688 -18.797 1 48.03 186 SER B CA 1
ATOM 6226 C C . SER B 1 186 ? -6.191 -34.438 -19.344 1 48.03 186 SER B C 1
ATOM 6228 O O . SER B 1 186 ? -6.059 -35.656 -19.125 1 48.03 186 SER B O 1
ATOM 6230 N N . LEU B 1 187 ? -5.785 -34.094 -20.406 1 45.62 187 LEU B N 1
ATOM 6231 C CA . LEU B 1 187 ? -4.551 -34.594 -20.984 1 45.62 187 LEU B CA 1
ATOM 6232 C C . LEU B 1 187 ? -3.496 -34.812 -19.906 1 45.62 187 LEU B C 1
ATOM 6234 O O . LEU B 1 187 ? -2.486 -35.469 -20.125 1 45.62 187 LEU B O 1
ATOM 6238 N N . VAL B 1 188 ? -3.844 -34.25 -18.688 1 46.59 188 VAL B N 1
ATOM 6239 C CA . VAL B 1 188 ? -2.783 -34.344 -17.688 1 46.59 188 VAL B CA 1
ATOM 6240 C C . VAL B 1 188 ? -3.113 -35.438 -16.672 1 46.59 188 VAL B C 1
ATOM 6242 O O . VAL B 1 188 ? -4.238 -35.5 -16.172 1 46.59 188 VAL B O 1
ATOM 6245 N N . ASP B 1 189 ? -2.357 -36.375 -16.562 1 53.22 189 ASP B N 1
ATOM 6246 C CA . ASP B 1 189 ? -2.418 -37.375 -15.5 1 53.22 189 ASP B CA 1
ATOM 6247 C C . ASP B 1 189 ? -2.609 -36.719 -14.133 1 53.22 189 ASP B C 1
ATOM 6249 O O . ASP B 1 189 ? -1.791 -35.906 -13.711 1 53.22 189 ASP B O 1
ATOM 6253 N N . PRO B 1 190 ? -3.832 -36.844 -13.523 1 56.75 190 PRO B N 1
ATOM 6254 C CA . PRO B 1 190 ? -4.113 -36.219 -12.227 1 56.75 190 PRO B CA 1
ATOM 6255 C C . PRO B 1 190 ? -2.99 -36.438 -11.219 1 56.75 190 PRO B C 1
ATOM 6257 O O . PRO B 1 190 ? -2.756 -35.562 -10.359 1 56.75 190 PRO B O 1
ATOM 6260 N N . ILE B 1 191 ? -2.309 -37.562 -11.273 1 56.5 191 ILE B N 1
ATOM 6261 C CA . ILE B 1 191 ? -1.199 -37.844 -10.375 1 56.5 191 ILE B CA 1
ATOM 6262 C C . ILE B 1 191 ? -0.089 -36.812 -10.578 1 56.5 191 ILE B C 1
ATOM 6264 O O . ILE B 1 191 ? 0.483 -36.312 -9.617 1 56.5 191 ILE B O 1
ATOM 6268 N N . LYS B 1 192 ? -0.052 -36.625 -11.758 1 55.16 192 LYS B N 1
ATOM 6269 C CA . LYS B 1 192 ? 1.012 -35.688 -12.078 1 55.16 192 LYS B CA 1
ATOM 6270 C C . LYS B 1 192 ? 0.648 -34.281 -11.633 1 55.16 192 LYS B C 1
ATOM 6272 O O . LYS B 1 192 ? 1.503 -33.531 -11.141 1 55.16 192 LYS B O 1
ATOM 6277 N N . ALA B 1 193 ? -0.633 -34.062 -11.742 1 59.34 193 ALA B N 1
ATOM 6278 C CA . ALA B 1 193 ? -1.091 -32.75 -11.289 1 59.34 193 ALA B CA 1
ATOM 6279 C C . ALA B 1 193 ? -0.864 -32.594 -9.789 1 59.34 193 ALA B C 1
ATOM 6281 O O . ALA B 1 193 ? -0.453 -31.516 -9.344 1 59.34 193 ALA B O 1
ATOM 6282 N N . PHE B 1 194 ? -1.075 -33.594 -9.062 1 61.72 194 PHE B N 1
ATOM 6283 C CA . PHE B 1 194 ? -0.904 -33.562 -7.613 1 61.72 194 PHE B CA 1
ATOM 6284 C C . PHE B 1 194 ? 0.567 -33.406 -7.242 1 61.72 194 PHE B C 1
ATOM 6286 O O . PHE B 1 194 ? 0.913 -32.625 -6.359 1 61.72 194 PHE B O 1
ATOM 6293 N N . LEU B 1 195 ? 1.285 -34.188 -7.844 1 58.12 195 LEU B N 1
ATOM 6294 C CA . LEU B 1 195 ? 2.707 -34.125 -7.531 1 58.12 195 LEU B CA 1
ATOM 6295 C C . LEU B 1 195 ? 3.268 -32.719 -7.824 1 58.12 195 LEU B C 1
ATOM 6297 O O . LEU B 1 195 ? 4.082 -32.219 -7.059 1 58.12 195 LEU B O 1
ATOM 6301 N N . ARG B 1 196 ? 2.627 -32.281 -8.805 1 55.22 196 ARG B N 1
ATOM 6302 C CA . ARG B 1 196 ? 3.043 -30.906 -9.148 1 55.22 196 ARG B CA 1
ATOM 6303 C C . ARG B 1 196 ? 2.584 -29.906 -8.094 1 55.22 196 ARG B C 1
ATOM 6305 O O . ARG B 1 196 ? 3.33 -29 -7.727 1 55.22 196 ARG B O 1
ATOM 6312 N N . ALA B 1 197 ? 1.389 -30.062 -7.781 1 58.34 197 ALA B N 1
ATOM 6313 C CA . ALA B 1 197 ? 0.836 -29.188 -6.742 1 58.34 197 ALA B CA 1
ATOM 6314 C C . ALA B 1 197 ? 1.652 -29.281 -5.457 1 58.34 197 ALA B C 1
ATOM 6316 O O . ALA B 1 197 ? 1.805 -28.297 -4.734 1 58.34 197 ALA B O 1
ATOM 6317 N N . GLY B 1 198 ? 2.082 -30.422 -5.172 1 52.78 198 GLY B N 1
ATOM 6318 C CA . GLY B 1 198 ? 2.898 -30.641 -3.988 1 52.78 198 GLY B CA 1
ATOM 6319 C C . GLY B 1 198 ? 4.219 -29.891 -4.031 1 52.78 198 GLY B C 1
ATOM 6320 O O . GLY B 1 198 ? 4.699 -29.406 -3.002 1 52.78 198 GLY B O 1
ATOM 6321 N N . VAL B 1 199 ? 4.621 -29.781 -5.262 1 46.94 199 VAL B N 1
ATOM 6322 C CA . VAL B 1 199 ? 5.902 -29.109 -5.422 1 46.94 199 VAL B CA 1
ATOM 6323 C C . VAL B 1 199 ? 5.707 -27.594 -5.281 1 46.94 199 VAL B C 1
ATOM 6325 O O . VAL B 1 199 ? 6.57 -26.891 -4.746 1 46.94 199 VAL B O 1
ATOM 6328 N N . ASP B 1 200 ? 4.637 -27.203 -5.855 1 49.97 200 ASP B N 1
ATOM 6329 C CA . ASP B 1 200 ? 4.379 -25.766 -5.789 1 49.97 200 ASP B CA 1
ATOM 6330 C C . ASP B 1 200 ? 4.305 -25.281 -4.34 1 49.97 200 ASP B C 1
ATOM 6332 O O . ASP B 1 200 ? 4.715 -24.156 -4.031 1 49.97 200 ASP B O 1
ATOM 6336 N N . VAL B 1 201 ? 3.598 -26.078 -3.582 1 46.25 201 VAL B N 1
ATOM 6337 C CA . VAL B 1 201 ? 3.512 -25.734 -2.168 1 46.25 201 VAL B CA 1
ATOM 6338 C C . VAL B 1 201 ? 4.676 -26.359 -1.409 1 46.25 201 VAL B C 1
ATOM 6340 O O . VAL B 1 201 ? 4.98 -27.547 -1.597 1 46.25 201 VAL B O 1
ATOM 6343 N N . ASP B 1 202 ? 5.824 -25.812 -1.578 1 47.06 202 ASP B N 1
ATOM 6344 C CA . ASP B 1 202 ? 6.773 -26.438 -0.663 1 47.06 202 ASP B CA 1
ATOM 6345 C C . ASP B 1 202 ? 6.055 -27.344 0.343 1 47.06 202 ASP B C 1
ATOM 6347 O O . ASP B 1 202 ? 6.113 -27.094 1.55 1 47.06 202 ASP B O 1
ATOM 6351 N N . LEU B 1 203 ? 5.098 -28.016 -0.173 1 46.31 203 LEU B N 1
ATOM 6352 C CA . LEU B 1 203 ? 4.402 -28.938 0.708 1 46.31 203 LEU B CA 1
ATOM 6353 C C . LEU B 1 203 ? 5.398 -29.781 1.509 1 46.31 203 LEU B C 1
ATOM 6355 O O . LEU B 1 203 ? 5.004 -30.531 2.404 1 46.31 203 LEU B O 1
ATOM 6359 N N . HIS B 1 204 ? 6.594 -29.594 1.082 1 42.44 204 HIS B N 1
ATOM 6360 C CA . HIS B 1 204 ? 7.625 -30.344 1.787 1 42.44 204 HIS B CA 1
ATOM 6361 C C . HIS B 1 204 ? 7.84 -29.797 3.195 1 42.44 204 HIS B C 1
ATOM 6363 O O . HIS B 1 204 ? 8.484 -30.438 4.023 1 42.44 204 HIS B O 1
ATOM 6369 N N . THR B 1 205 ? 7.551 -28.562 3.258 1 43.47 205 THR B N 1
ATOM 6370 C CA . THR B 1 205 ? 7.863 -28.109 4.609 1 43.47 205 THR B CA 1
ATOM 6371 C C . THR B 1 205 ? 6.715 -28.438 5.562 1 43.47 205 THR B C 1
ATOM 6373 O O . THR B 1 205 ? 5.551 -28.172 5.254 1 43.47 205 THR B O 1
ATOM 6376 N N . ASN B 1 206 ? 6.836 -29.531 6.199 1 44.91 206 ASN B N 1
ATOM 6377 C CA . ASN B 1 206 ? 5.988 -29.969 7.305 1 44.91 206 ASN B CA 1
ATOM 6378 C C . ASN B 1 206 ? 5.496 -28.781 8.141 1 44.91 206 ASN B C 1
ATOM 6380 O O . ASN B 1 206 ? 6.059 -28.5 9.195 1 44.91 206 ASN B O 1
ATOM 6384 N N . PHE B 1 207 ? 4.852 -27.906 7.496 1 49.06 207 PHE B N 1
ATOM 6385 C CA . PHE B 1 207 ? 4.383 -26.844 8.383 1 49.06 207 PHE B CA 1
ATOM 6386 C C . PHE B 1 207 ? 3.199 -27.312 9.219 1 49.06 207 PHE B C 1
ATOM 6388 O O . PHE B 1 207 ? 2.213 -27.828 8.68 1 49.06 207 PHE B O 1
ATOM 6395 N N . ASP B 1 208 ? 3.447 -27.547 10.477 1 55.38 208 ASP B N 1
ATOM 6396 C CA . ASP B 1 208 ? 2.352 -27.828 11.398 1 55.38 208 ASP B CA 1
ATOM 6397 C C . ASP B 1 208 ? 1.206 -26.828 11.211 1 55.38 208 ASP B C 1
ATOM 6399 O O . ASP B 1 208 ? 0.036 -27.188 11.359 1 55.38 208 ASP B O 1
ATOM 6403 N N . GLU B 1 209 ? 1.545 -25.656 10.828 1 62.62 209 GLU B N 1
ATOM 6404 C CA . GLU B 1 209 ? 0.546 -24.625 10.562 1 62.62 209 GLU B CA 1
ATOM 6405 C C . GLU B 1 209 ? 0.858 -23.859 9.273 1 62.62 209 GLU B C 1
ATOM 6407 O O . GLU B 1 209 ? 2.002 -23.469 9.047 1 62.62 209 GLU B O 1
ATOM 6412 N N . MET B 1 210 ? -0.016 -24.125 8.344 1 62.22 210 MET B N 1
ATOM 6413 C CA . MET B 1 210 ? 0.12 -23.438 7.062 1 62.22 210 MET B CA 1
ATOM 6414 C C . MET B 1 210 ? -1.116 -22.594 6.762 1 62.22 210 MET B C 1
ATOM 6416 O O . MET B 1 210 ? -2.242 -23.094 6.84 1 62.22 210 MET B O 1
ATOM 6420 N N . GLU B 1 211 ? -0.877 -21.281 6.52 1 65.88 211 GLU B N 1
ATOM 6421 C CA . GLU B 1 211 ? -1.975 -20.453 6.035 1 65.88 211 GLU B CA 1
ATOM 6422 C C . GLU B 1 211 ? -2.352 -20.812 4.602 1 65.88 211 GLU B C 1
ATOM 6424 O O . GLU B 1 211 ? -1.656 -21.594 3.951 1 65.88 211 GLU B O 1
ATOM 6429 N N . PHE B 1 212 ? -3.527 -20.406 4.281 1 64.69 212 PHE B N 1
ATOM 6430 C CA . PHE B 1 212 ? -4.02 -20.75 2.953 1 64.69 212 PHE B CA 1
ATOM 6431 C C . PHE B 1 212 ? -3.018 -20.344 1.878 1 64.69 212 PHE B C 1
ATOM 6433 O O . PHE B 1 212 ? -2.596 -19.188 1.821 1 64.69 212 PHE B O 1
ATOM 6440 N N . SER B 1 213 ? -2.547 -21.344 1.254 1 67.56 213 SER B N 1
ATOM 6441 C CA . SER B 1 213 ? -1.684 -21.172 0.092 1 67.56 213 SER B CA 1
ATOM 6442 C C . SER B 1 213 ? -2.34 -21.703 -1.175 1 67.56 213 SER B C 1
ATOM 6444 O O . SER B 1 213 ? -3.041 -22.719 -1.135 1 67.56 213 SER B O 1
ATOM 6446 N N . ASN B 1 214 ? -2.223 -21.016 -2.221 1 66.19 214 ASN B N 1
ATOM 6447 C CA . ASN B 1 214 ? -2.832 -21.422 -3.484 1 66.19 214 ASN B CA 1
ATOM 6448 C C . ASN B 1 214 ? -1.966 -22.438 -4.223 1 66.19 214 ASN B C 1
ATOM 6450 O O . ASN B 1 214 ? -0.747 -22.281 -4.305 1 66.19 214 ASN B O 1
ATOM 6454 N N . ILE B 1 215 ? -2.662 -23.453 -4.52 1 65.94 215 ILE B N 1
ATOM 6455 C CA . ILE B 1 215 ? -2.039 -24.516 -5.305 1 65.94 215 ILE B CA 1
ATOM 6456 C C . ILE B 1 215 ? -2.797 -24.703 -6.617 1 65.94 215 ILE B C 1
ATOM 6458 O O . ILE B 1 215 ? -4.027 -24.734 -6.629 1 65.94 215 ILE B O 1
ATOM 6462 N N . SER B 1 216 ? -1.997 -24.719 -7.719 1 63.56 216 SER B N 1
ATOM 6463 C CA . SER B 1 216 ? -2.641 -24.938 -9.008 1 63.56 216 SER B CA 1
ATOM 6464 C C . SER B 1 216 ? -2.922 -26.422 -9.242 1 63.56 216 SER B C 1
ATOM 6466 O O . SER B 1 216 ? -1.996 -27.234 -9.289 1 63.56 216 SER B O 1
ATOM 6468 N N . TYR B 1 217 ? -4.277 -26.766 -9.195 1 67.19 217 TYR B N 1
ATOM 6469 C CA . TYR B 1 217 ? -4.688 -28.156 -9.383 1 67.19 217 TYR B CA 1
ATOM 6470 C C . TYR B 1 217 ? -6.043 -28.234 -10.078 1 67.19 217 TYR B C 1
ATOM 6472 O O . TYR B 1 217 ? -6.977 -27.516 -9.719 1 67.19 217 TYR B O 1
ATOM 6480 N N . SER B 1 218 ? -6.082 -29.047 -11.258 1 65.81 218 SER B N 1
ATOM 6481 C CA . SER B 1 218 ? -7.383 -29.406 -11.805 1 65.81 218 SER B CA 1
ATOM 6482 C C . SER B 1 218 ? -7.328 -30.734 -12.539 1 65.81 218 SER B C 1
ATOM 6484 O O . SER B 1 218 ? -6.359 -31.031 -13.242 1 65.81 218 SER B O 1
ATOM 6486 N N . ASN B 1 219 ? -8.32 -31.453 -12.211 1 63.22 219 ASN B N 1
ATOM 6487 C CA . ASN B 1 219 ? -8.508 -32.688 -12.961 1 63.22 219 ASN B CA 1
ATOM 6488 C C . ASN B 1 219 ? -9.422 -32.5 -14.164 1 63.22 219 ASN B C 1
ATOM 6490 O O . ASN B 1 219 ? -9.781 -33.438 -14.844 1 63.22 219 ASN B O 1
ATOM 6494 N N . TYR B 1 220 ? -9.719 -31.25 -14.336 1 62.75 220 TYR B N 1
ATOM 6495 C CA . TYR B 1 220 ? -10.68 -30.938 -15.391 1 62.75 220 TYR B CA 1
ATOM 6496 C C . TYR B 1 220 ? -10.078 -29.969 -16.406 1 62.75 220 TYR B C 1
ATOM 6498 O O . TYR B 1 220 ? -9.094 -29.297 -16.109 1 62.75 220 TYR B O 1
ATOM 6506 N N . ASP B 1 221 ? -10.391 -30 -17.609 1 53.84 221 ASP B N 1
ATOM 6507 C CA . ASP B 1 221 ? -9.781 -29.359 -18.781 1 53.84 221 ASP B CA 1
ATOM 6508 C C . ASP B 1 221 ? -9.922 -27.844 -18.703 1 53.84 221 ASP B C 1
ATOM 6510 O O . ASP B 1 221 ? -9.445 -27.125 -19.578 1 53.84 221 ASP B O 1
ATOM 6514 N N . GLU B 1 222 ? -10.719 -27.391 -17.812 1 51.28 222 GLU B N 1
ATOM 6515 C CA . GLU B 1 222 ? -10.898 -25.953 -17.828 1 51.28 222 GLU B CA 1
ATOM 6516 C C . GLU B 1 222 ? -9.633 -25.234 -17.375 1 51.28 222 GLU B C 1
ATOM 6518 O O . GLU B 1 222 ? -9.625 -24.016 -17.203 1 51.28 222 GLU B O 1
ATOM 6523 N N . GLY B 1 223 ? -8.492 -25.922 -17.391 1 56.53 223 GLY B N 1
ATOM 6524 C CA . GLY B 1 223 ? -7.254 -25.312 -16.938 1 56.53 223 GLY B CA 1
ATOM 6525 C C . GLY B 1 223 ? -7.031 -25.453 -15.438 1 56.53 223 GLY B C 1
ATOM 6526 O O . GLY B 1 223 ? -7.941 -25.828 -14.703 1 56.53 223 GLY B O 1
ATOM 6527 N N . PRO B 1 224 ? -5.809 -25.266 -15.008 1 59.84 224 PRO B N 1
ATOM 6528 C CA . PRO B 1 224 ? -5.5 -25.391 -13.578 1 59.84 224 PRO B CA 1
ATOM 6529 C C . PRO B 1 224 ? -6.25 -24.375 -12.719 1 59.84 224 PRO B C 1
ATOM 6531 O O . PRO B 1 224 ? -6.453 -23.234 -13.141 1 59.84 224 PRO B O 1
ATOM 6534 N N . GLN B 1 225 ? -6.918 -24.922 -11.781 1 69.81 225 GLN B N 1
ATOM 6535 C CA . GLN B 1 225 ? -7.613 -24.125 -10.781 1 69.81 225 GLN B CA 1
ATOM 6536 C C . GLN B 1 225 ? -6.758 -23.953 -9.531 1 69.81 225 GLN B C 1
ATOM 6538 O O . GLN B 1 225 ? -6.051 -24.875 -9.117 1 69.81 225 GLN B O 1
ATOM 6543 N N . SER B 1 226 ? -6.844 -22.719 -9.102 1 73.56 226 SER B N 1
ATOM 6544 C CA . SER B 1 226 ? -6.121 -22.453 -7.855 1 73.56 226 SER B CA 1
ATOM 6545 C C . SER B 1 226 ? -6.922 -22.938 -6.645 1 73.56 226 SER B C 1
ATOM 6547 O O . SER B 1 226 ? -8 -22.406 -6.363 1 73.56 226 SER B O 1
ATOM 6549 N N . VAL B 1 227 ? -6.414 -23.984 -6.074 1 81.81 227 VAL B N 1
ATOM 6550 C CA . VAL B 1 227 ? -7 -24.484 -4.832 1 81.81 227 VAL B CA 1
ATOM 6551 C C . VAL B 1 227 ? -6.176 -24 -3.641 1 81.81 227 VAL B C 1
ATOM 6553 O O . VAL B 1 227 ? -4.949 -24.156 -3.627 1 81.81 227 VAL B O 1
ATOM 6556 N N . SER B 1 228 ? -6.867 -23.375 -2.75 1 82.81 228 SER B N 1
ATOM 6557 C CA . SER B 1 228 ? -6.191 -22.922 -1.539 1 82.81 228 SER B CA 1
ATOM 6558 C C . SER B 1 228 ? -6.145 -24.016 -0.486 1 82.81 228 SER B C 1
ATOM 6560 O O . SER B 1 228 ? -7.172 -24.609 -0.147 1 82.81 228 SER B O 1
ATOM 6562 N N . LEU B 1 229 ? -4.953 -24.266 -0.02 1 84.25 229 LEU B N 1
ATOM 6563 C CA . LEU B 1 229 ? -4.738 -25.312 0.988 1 84.25 229 LEU B CA 1
ATOM 6564 C C . LEU B 1 229 ? -4.203 -24.703 2.281 1 84.25 229 LEU B C 1
ATOM 6566 O O . LEU B 1 229 ? -3.363 -23.797 2.246 1 84.25 229 LEU B O 1
ATOM 6570 N N . ALA B 1 230 ? -4.727 -25.172 3.342 1 81.56 230 ALA B N 1
ATOM 6571 C CA . ALA B 1 230 ? -4.23 -24.781 4.66 1 81.56 230 ALA B CA 1
ATOM 6572 C C . ALA B 1 230 ? -4.137 -25.984 5.59 1 81.56 230 ALA B C 1
ATOM 6574 O O . ALA B 1 230 ? -4.781 -27.016 5.355 1 81.56 230 ALA B O 1
ATOM 6575 N N . GLN B 1 231 ? -3.24 -25.812 6.523 1 81.69 231 GLN B N 1
ATOM 6576 C CA . GLN B 1 231 ? -3.059 -26.859 7.516 1 81.69 231 GLN B CA 1
ATOM 6577 C C . GLN B 1 231 ? -3.109 -26.297 8.93 1 81.69 231 GLN B C 1
ATOM 6579 O O . GLN B 1 231 ? -2.441 -25.312 9.234 1 81.69 231 GLN B O 1
ATOM 6584 N N . GLU B 1 232 ? -3.996 -26.875 9.68 1 79.88 232 GLU B N 1
ATOM 6585 C CA . GLU B 1 232 ? -4.094 -26.5 11.086 1 79.88 232 GLU B CA 1
ATOM 6586 C C . GLU B 1 232 ? -4.473 -27.703 11.945 1 79.88 232 GLU B C 1
ATOM 6588 O O . GLU B 1 232 ? -5.457 -28.391 11.664 1 79.88 232 GLU B O 1
ATOM 6593 N N . ASN B 1 233 ? -3.727 -27.938 12.992 1 78.88 233 ASN B N 1
ATOM 6594 C CA . ASN B 1 233 ? -4.027 -29 13.945 1 78.88 233 ASN B CA 1
ATOM 6595 C C . ASN B 1 233 ? -4.191 -30.344 13.258 1 78.88 233 ASN B C 1
ATOM 6597 O O . ASN B 1 233 ? -5.191 -31.031 13.461 1 78.88 233 ASN B O 1
ATOM 6601 N N . GLU B 1 234 ? -3.363 -30.656 12.312 1 81 234 GLU B N 1
ATOM 6602 C CA . GLU B 1 234 ? -3.297 -31.938 11.617 1 81 234 GLU B CA 1
ATOM 6603 C C . GLU B 1 234 ? -4.48 -32.125 10.672 1 81 234 GLU B C 1
ATOM 6605 O O . GLU B 1 234 ? -4.789 -33.25 10.25 1 81 234 GLU B O 1
ATOM 6610 N N . ILE B 1 235 ? -5.156 -31.094 10.5 1 90.38 235 ILE B N 1
ATOM 6611 C CA . ILE B 1 235 ? -6.254 -31.094 9.547 1 90.38 235 ILE B CA 1
ATOM 6612 C C . ILE B 1 235 ? -5.879 -30.266 8.32 1 90.38 235 ILE B C 1
ATOM 6614 O O . ILE B 1 235 ? -5.305 -29.188 8.445 1 90.38 235 ILE B O 1
ATOM 6618 N N . THR B 1 236 ? -6.152 -30.859 7.188 1 89.88 236 THR B N 1
ATOM 6619 C CA . THR B 1 236 ? -5.926 -30.125 5.945 1 89.88 236 THR B CA 1
ATOM 6620 C C . THR B 1 236 ? -7.223 -29.5 5.438 1 89.88 236 THR B C 1
ATOM 6622 O O . THR B 1 236 ? -8.234 -30.188 5.305 1 89.88 236 THR B O 1
ATOM 6625 N N . TYR B 1 237 ? -7.137 -28.25 5.277 1 91.69 237 TYR B N 1
ATOM 6626 C CA . TYR B 1 237 ? -8.289 -27.516 4.742 1 91.69 237 TYR B CA 1
ATOM 6627 C C . TYR B 1 237 ? -8.055 -27.125 3.291 1 91.69 237 TYR B C 1
ATOM 6629 O O . TYR B 1 237 ? -6.922 -26.859 2.889 1 91.69 237 TYR B O 1
ATOM 6637 N N . ALA B 1 238 ? -9.117 -27.172 2.537 1 92.19 238 ALA B N 1
ATOM 6638 C CA . ALA B 1 238 ? -9.023 -26.75 1.142 1 92.19 238 ALA B CA 1
ATOM 6639 C C . ALA B 1 238 ? -10.281 -26.016 0.699 1 92.19 238 ALA B C 1
ATOM 6641 O O . ALA B 1 238 ? -11.375 -26.297 1.193 1 92.19 238 ALA B O 1
ATOM 6642 N N . THR B 1 239 ? -10.094 -25.094 -0.115 1 92.94 239 THR B N 1
ATOM 6643 C CA . THR B 1 239 ? -11.211 -24.359 -0.7 1 92.94 239 THR B CA 1
ATOM 6644 C C . THR B 1 239 ? -10.859 -23.844 -2.092 1 92.94 239 THR B C 1
ATOM 6646 O O . THR B 1 239 ? -9.68 -23.734 -2.434 1 92.94 239 THR B O 1
ATOM 6649 N N . CYS B 1 240 ? -11.82 -23.688 -2.873 1 91.75 240 CYS B N 1
ATOM 6650 C CA . CYS B 1 240 ? -11.688 -23.125 -4.211 1 91.75 240 CYS B CA 1
ATOM 6651 C C . CYS B 1 240 ? -13.016 -22.547 -4.691 1 91.75 240 CYS B C 1
ATOM 6653 O O . CYS B 1 240 ? -14.078 -23.094 -4.414 1 91.75 240 CYS B O 1
ATOM 6655 N N . PRO B 1 241 ? -12.945 -21.438 -5.324 1 92.56 241 PRO B N 1
ATOM 6656 C CA . PRO B 1 241 ? -14.203 -20.938 -5.883 1 92.56 241 PRO B CA 1
ATOM 6657 C C . PRO B 1 241 ? -14.812 -21.891 -6.906 1 92.56 241 PRO B C 1
ATOM 6659 O O . PRO B 1 241 ? -14.125 -22.797 -7.395 1 92.56 241 PRO B O 1
ATOM 6662 N N . LEU B 1 242 ? -16.094 -21.672 -7.098 1 92.19 242 LEU B N 1
ATOM 6663 C CA . LEU B 1 242 ? -16.703 -22.438 -8.18 1 92.19 242 LEU B CA 1
ATOM 6664 C C . LEU B 1 242 ? -15.961 -22.203 -9.492 1 92.19 242 LEU B C 1
ATOM 6666 O O . LEU B 1 242 ? -15.57 -21.078 -9.797 1 92.19 242 LEU B O 1
ATOM 6670 N N . SER B 1 243 ? -15.742 -23.297 -10.195 1 86.75 243 SER B N 1
ATOM 6671 C CA . SER B 1 243 ? -14.938 -23.234 -11.414 1 86.75 243 SER B CA 1
ATOM 6672 C C . SER B 1 243 ? -15.484 -22.188 -12.383 1 86.75 243 SER B C 1
ATOM 6674 O O . SER B 1 243 ? -14.719 -21.438 -12.992 1 86.75 243 SER B O 1
ATOM 6676 N N . ILE B 1 244 ? -16.766 -22.141 -12.508 1 85.38 244 ILE B N 1
ATOM 6677 C CA . ILE B 1 244 ? -17.391 -21.203 -13.438 1 85.38 244 ILE B CA 1
ATOM 6678 C C . ILE B 1 244 ? -17.125 -19.766 -12.969 1 85.38 244 ILE B C 1
ATOM 6680 O O . ILE B 1 244 ? -16.828 -18.891 -13.781 1 85.38 244 ILE B O 1
ATOM 6684 N N . VAL B 1 245 ? -17.234 -19.562 -11.727 1 89 245 VAL B N 1
ATOM 6685 C CA . VAL B 1 245 ? -17 -18.234 -11.156 1 89 245 VAL B CA 1
ATOM 6686 C C . VAL B 1 245 ? -15.539 -17.844 -11.328 1 89 245 VAL B C 1
ATOM 6688 O O . VAL B 1 245 ? -15.242 -16.719 -11.734 1 89 245 VAL B O 1
ATOM 6691 N N . ALA B 1 246 ? -14.641 -18.734 -11.008 1 87.06 246 ALA B N 1
ATOM 6692 C CA . ALA B 1 246 ? -13.211 -18.484 -11.141 1 87.06 246 ALA B CA 1
ATOM 6693 C C . ALA B 1 246 ? -12.852 -18.156 -12.594 1 87.06 246 ALA B C 1
ATOM 6695 O O . ALA B 1 246 ? -12.07 -17.234 -12.852 1 87.06 246 ALA B O 1
ATOM 6696 N N . THR B 1 247 ? -13.391 -18.891 -13.516 1 80.94 247 THR B N 1
ATOM 6697 C CA . THR B 1 247 ? -13.109 -18.688 -14.938 1 80.94 247 THR B CA 1
ATOM 6698 C C . THR B 1 247 ? -13.609 -17.328 -15.391 1 80.94 247 THR B C 1
ATOM 6700 O O . THR B 1 247 ? -12.883 -16.578 -16.062 1 80.94 247 THR B O 1
ATOM 6703 N N . LEU B 1 248 ? -14.812 -17.062 -15.062 1 85.62 248 LEU B N 1
ATOM 6704 C CA . LEU B 1 248 ? -15.383 -15.789 -15.469 1 85.62 248 LEU B CA 1
ATOM 6705 C C . LEU B 1 248 ? -14.633 -14.625 -14.828 1 85.62 248 LEU B C 1
ATOM 6707 O O . LEU B 1 248 ? -14.453 -13.578 -15.453 1 85.62 248 LEU B O 1
ATOM 6711 N N . LEU B 1 249 ? -14.305 -14.781 -13.586 1 88.75 249 LEU B N 1
ATOM 6712 C CA . LEU B 1 249 ? -13.531 -13.75 -12.883 1 88.75 249 LEU B CA 1
ATOM 6713 C C . LEU B 1 249 ? -12.195 -13.523 -13.57 1 88.75 249 LEU B C 1
ATOM 6715 O O . LEU B 1 249 ? -11.75 -12.375 -13.703 1 88.75 249 LEU B O 1
ATOM 6719 N N . ARG B 1 250 ? -11.562 -14.5 -13.992 1 80.81 250 ARG B N 1
ATOM 6720 C CA . ARG B 1 250 ? -10.281 -14.398 -14.688 1 80.81 250 ARG B CA 1
ATOM 6721 C C . ARG B 1 250 ? -10.43 -13.617 -15.992 1 80.81 250 ARG B C 1
ATOM 6723 O O . ARG B 1 250 ? -9.531 -12.852 -16.375 1 80.81 250 ARG B O 1
ATOM 6730 N N . VAL B 1 251 ? -11.477 -13.867 -16.625 1 77.56 251 VAL B N 1
ATOM 6731 C CA . VAL B 1 251 ? -11.734 -13.141 -17.875 1 77.56 251 VAL B CA 1
ATOM 6732 C C . VAL B 1 251 ? -12.055 -11.68 -17.562 1 77.56 251 VAL B C 1
ATOM 6734 O O . VAL B 1 251 ? -11.531 -10.773 -18.203 1 77.56 251 VAL B O 1
ATOM 6737 N N . ALA B 1 252 ? -12.812 -11.508 -16.594 1 86.56 252 ALA B N 1
ATOM 6738 C CA . ALA B 1 252 ? -13.281 -10.172 -16.25 1 86.56 252 ALA B CA 1
ATOM 6739 C C . ALA B 1 252 ? -12.133 -9.289 -15.766 1 86.56 252 ALA B C 1
ATOM 6741 O O . ALA B 1 252 ? -12.117 -8.086 -16.031 1 86.56 252 ALA B O 1
ATOM 6742 N N . VAL B 1 253 ? -11.258 -9.82 -15.055 1 84.38 253 VAL B N 1
ATOM 6743 C CA . VAL B 1 253 ? -10.195 -9.031 -14.445 1 84.38 253 VAL B CA 1
ATOM 6744 C C . VAL B 1 253 ? -9.312 -8.422 -15.539 1 84.38 253 VAL B C 1
ATOM 6746 O O . VAL B 1 253 ? -8.727 -7.355 -15.352 1 84.38 253 VAL B O 1
ATOM 6749 N N . ASN B 1 254 ? -9.234 -9.023 -16.641 1 74.88 254 ASN B N 1
ATOM 6750 C CA . ASN B 1 254 ? -8.383 -8.555 -17.719 1 74.88 254 ASN B CA 1
ATOM 6751 C C . ASN B 1 254 ? -9.102 -7.531 -18.594 1 74.88 254 ASN B C 1
ATOM 6753 O O . ASN B 1 254 ? -8.477 -6.891 -19.453 1 74.88 254 ASN B O 1
ATOM 6757 N N . ARG B 1 255 ? -10.273 -7.445 -18.297 1 77.31 255 ARG B N 1
ATOM 6758 C CA . ARG B 1 255 ? -11.031 -6.496 -19.109 1 77.31 255 ARG B CA 1
ATOM 6759 C C . ARG B 1 255 ? -10.75 -5.062 -18.672 1 77.31 255 ARG B C 1
ATOM 6761 O O . ARG B 1 255 ? -10.742 -4.766 -17.469 1 77.31 255 ARG B O 1
ATOM 6768 N N . GLY B 1 256 ? -10.414 -4.199 -19.594 1 64.88 256 GLY B N 1
ATOM 6769 C CA . GLY B 1 256 ? -10.211 -2.789 -19.312 1 64.88 256 GLY B CA 1
ATOM 6770 C C . GLY B 1 256 ? -8.938 -2.518 -18.531 1 64.88 256 GLY B C 1
ATOM 6771 O O . GLY B 1 256 ? -8.82 -1.485 -17.875 1 64.88 256 GLY B O 1
ATOM 6772 N N . ALA B 1 257 ? -8.07 -3.516 -18.297 1 61.38 257 ALA B N 1
ATOM 6773 C CA . ALA B 1 257 ? -6.863 -3.422 -17.469 1 61.38 257 ALA B CA 1
ATOM 6774 C C . ALA B 1 257 ? -5.965 -2.287 -17.953 1 61.38 257 ALA B C 1
ATOM 6776 O O . ALA B 1 257 ? -5.238 -1.687 -17.156 1 61.38 257 ALA B O 1
ATOM 6777 N N . GLN B 1 258 ? -5.902 -1.967 -19.141 1 58.78 258 GLN B N 1
ATOM 6778 C CA . GLN B 1 258 ? -4.969 -0.982 -19.672 1 58.78 258 GLN B CA 1
ATOM 6779 C C . GLN B 1 258 ? -5.219 0.398 -19.078 1 58.78 258 GLN B C 1
ATOM 6781 O O . GLN B 1 258 ? -4.348 1.267 -19.125 1 58.78 258 GLN B O 1
ATOM 6786 N N . ALA B 1 259 ? -6.23 0.45 -18.375 1 58.44 259 ALA B N 1
ATOM 6787 C CA . ALA B 1 259 ? -6.645 1.827 -18.109 1 58.44 259 ALA B CA 1
ATOM 6788 C C . ALA B 1 259 ? -6.059 2.336 -16.797 1 58.44 259 ALA B C 1
ATOM 6790 O O . ALA B 1 259 ? -5.941 3.545 -16.594 1 58.44 259 ALA B O 1
ATOM 6791 N N . PHE B 1 260 ? -5.582 1.413 -15.875 1 65.5 260 PHE B N 1
ATOM 6792 C CA . PHE B 1 260 ? -5.18 1.956 -14.586 1 65.5 260 PHE B CA 1
ATOM 6793 C C . PHE B 1 260 ? -3.76 1.524 -14.242 1 65.5 260 PHE B C 1
ATOM 6795 O O . PHE B 1 260 ? -3.455 0.33 -14.227 1 65.5 260 PHE B O 1
ATOM 6802 N N . PRO B 1 261 ? -2.926 2.594 -14.102 1 71.19 261 PRO B N 1
ATOM 6803 C CA . PRO B 1 261 ? -1.541 2.283 -13.734 1 71.19 261 PRO B CA 1
ATOM 6804 C C . PRO B 1 261 ? -1.387 1.894 -12.273 1 71.19 261 PRO B C 1
ATOM 6806 O O . PRO B 1 261 ? -1.247 2.764 -11.406 1 71.19 261 PRO B O 1
ATOM 6809 N N . GLY B 1 262 ? -1.715 0.866 -11.742 1 75.5 262 GLY B N 1
ATOM 6810 C CA . GLY B 1 262 ? -1.581 0.381 -10.383 1 75.5 262 GLY B CA 1
ATOM 6811 C C . GLY B 1 262 ? -2.299 -0.934 -10.141 1 75.5 262 GLY B C 1
ATOM 6812 O O . GLY B 1 262 ? -2.857 -1.521 -11.07 1 75.5 262 GLY B O 1
ATOM 6813 N N . PRO B 1 263 ? -2.271 -1.215 -8.883 1 83.69 263 PRO B N 1
ATOM 6814 C CA . PRO B 1 263 ? -2.949 -2.477 -8.57 1 83.69 263 PRO B CA 1
ATOM 6815 C C . PRO B 1 263 ? -4.469 -2.342 -8.555 1 83.69 263 PRO B C 1
ATOM 6817 O O . PRO B 1 263 ? -4.996 -1.293 -8.18 1 83.69 263 PRO B O 1
ATOM 6820 N N . TRP B 1 264 ? -5.098 -3.285 -9.047 1 88.88 264 TRP B N 1
ATOM 6821 C CA . TRP B 1 264 ? -6.551 -3.326 -8.969 1 88.88 264 TRP B CA 1
ATOM 6822 C C . TRP B 1 264 ? -7.039 -4.719 -8.578 1 88.88 264 TRP B C 1
ATOM 6824 O O . TRP B 1 264 ? -6.301 -5.699 -8.695 1 88.88 264 TRP B O 1
ATOM 6834 N N . LEU B 1 265 ? -8.172 -4.676 -8.031 1 90.88 265 LEU B N 1
ATOM 6835 C CA . LEU B 1 265 ? -8.836 -5.895 -7.574 1 90.88 265 LEU B CA 1
ATOM 6836 C C . LEU B 1 265 ? -10.234 -6.016 -8.18 1 90.88 265 LEU B C 1
ATOM 6838 O O . LEU B 1 265 ? -10.961 -5.023 -8.273 1 90.88 265 LEU B O 1
ATOM 6842 N N . THR B 1 266 ? -10.539 -7.184 -8.734 1 92.88 266 THR B N 1
ATOM 6843 C CA . THR B 1 266 ? -11.875 -7.461 -9.25 1 92.88 266 THR B CA 1
ATOM 6844 C C . THR B 1 266 ? -12.523 -8.602 -8.469 1 92.88 266 THR B C 1
ATOM 6846 O O . THR B 1 266 ? -11.906 -9.641 -8.242 1 92.88 266 THR B O 1
ATOM 6849 N N . THR B 1 267 ? -13.664 -8.336 -8.016 1 94.75 267 THR B N 1
ATOM 6850 C CA . THR B 1 267 ? -14.43 -9.344 -7.297 1 94.75 267 THR B CA 1
ATOM 6851 C C . THR B 1 267 ? -15.742 -9.641 -8.023 1 94.75 267 THR B C 1
ATOM 6853 O O . THR B 1 267 ? -16.078 -8.977 -9 1 94.75 267 THR B O 1
ATOM 6856 N N . CYS B 1 268 ? -16.422 -10.703 -7.621 1 94.19 268 CYS B N 1
ATOM 6857 C CA . CYS B 1 268 ? -17.703 -11.07 -8.219 1 94.19 268 CYS B CA 1
ATOM 6858 C C . CYS B 1 268 ? -18.734 -11.438 -7.152 1 94.19 268 CYS B C 1
ATOM 6860 O O . CYS B 1 268 ? -18.375 -11.977 -6.105 1 94.19 268 CYS B O 1
ATOM 6862 N N . LYS B 1 269 ? -19.922 -11.07 -7.457 1 94.69 269 LYS B N 1
ATOM 6863 C CA . LYS B 1 269 ? -21.062 -11.352 -6.59 1 94.69 269 LYS B CA 1
ATOM 6864 C C . LYS B 1 269 ? -22.219 -11.961 -7.379 1 94.69 269 LYS B C 1
ATOM 6866 O O . LYS B 1 269 ? -22.25 -11.859 -8.609 1 94.69 269 LYS B O 1
ATOM 6871 N N . GLN B 1 270 ? -23.047 -12.625 -6.66 1 93.5 270 GLN B N 1
ATOM 6872 C CA . GLN B 1 270 ? -24.234 -13.242 -7.25 1 93.5 270 GLN B CA 1
ATOM 6873 C C . GLN B 1 270 ? -25.453 -12.344 -7.086 1 93.5 270 GLN B C 1
ATOM 6875 O O . GLN B 1 270 ? -25.75 -11.875 -5.98 1 93.5 270 GLN B O 1
ATOM 6880 N N . GLN B 1 271 ? -26.062 -12.117 -8.203 1 92.12 271 GLN B N 1
ATOM 6881 C CA . GLN B 1 271 ? -27.375 -11.461 -8.148 1 92.12 271 GLN B CA 1
ATOM 6882 C C . GLN B 1 271 ? -28.484 -12.461 -8.445 1 92.12 271 GLN B C 1
ATOM 6884 O O . GLN B 1 271 ? -28.703 -12.844 -9.594 1 92.12 271 GLN B O 1
ATOM 6889 N N . ILE B 1 272 ? -29.141 -12.688 -7.398 1 86.56 272 ILE B N 1
ATOM 6890 C CA . ILE B 1 272 ? -30.219 -13.672 -7.531 1 86.56 272 ILE B CA 1
ATOM 6891 C C . ILE B 1 272 ? -31.328 -13.109 -8.422 1 86.56 272 ILE B C 1
ATOM 6893 O O . ILE B 1 272 ? -31.891 -12.055 -8.133 1 86.56 272 ILE B O 1
ATOM 6897 N N . GLN B 1 273 ? -31.625 -13.727 -9.477 1 81.25 273 GLN B N 1
ATOM 6898 C CA . GLN B 1 273 ? -32.625 -13.336 -10.461 1 81.25 273 GLN B CA 1
ATOM 6899 C C . GLN B 1 273 ? -32.406 -11.914 -10.961 1 81.25 273 GLN B C 1
ATOM 6901 O O . GLN B 1 273 ? -33.344 -11.219 -11.328 1 81.25 273 GLN B O 1
ATOM 6906 N N . GLY B 1 274 ? -31.125 -11.484 -10.773 1 78.38 274 GLY B N 1
ATOM 6907 C CA . GLY B 1 274 ? -30.719 -10.188 -11.305 1 78.38 274 GLY B CA 1
ATOM 6908 C C . GLY B 1 274 ? -31.094 -9.031 -10.406 1 78.38 274 GLY B C 1
ATOM 6909 O O . GLY B 1 274 ? -31.094 -7.875 -10.836 1 78.38 274 GLY B O 1
ATOM 6910 N N . HIS B 1 275 ? -31.453 -9.391 -9.219 1 79.38 275 HIS B N 1
ATOM 6911 C CA . HIS B 1 275 ? -31.906 -8.328 -8.32 1 79.38 275 HIS B CA 1
ATOM 6912 C C . HIS B 1 275 ? -30.984 -8.203 -7.113 1 79.38 275 HIS B C 1
ATOM 6914 O O . HIS B 1 275 ? -30.328 -9.164 -6.734 1 79.38 275 HIS B O 1
ATOM 6920 N N . GLY B 1 276 ? -30.891 -6.926 -6.668 1 79.19 276 GLY B N 1
ATOM 6921 C CA . GLY B 1 276 ? -30.219 -6.691 -5.402 1 79.19 276 GLY B CA 1
ATOM 6922 C C . GLY B 1 276 ? -28.766 -6.289 -5.562 1 79.19 276 GLY B C 1
ATOM 6923 O O . GLY B 1 276 ? -28.297 -6.102 -6.688 1 79.19 276 GLY B O 1
ATOM 6924 N N . GLY B 1 277 ? -28.031 -5.988 -4.484 1 80.38 277 GLY B N 1
ATOM 6925 C CA . GLY B 1 277 ? -26.656 -5.504 -4.449 1 80.38 277 GLY B CA 1
ATOM 6926 C C . GLY B 1 277 ? -25.641 -6.613 -4.594 1 80.38 277 GLY B C 1
ATOM 6927 O O . GLY B 1 277 ? -24.438 -6.344 -4.727 1 80.38 277 GLY B O 1
ATOM 6928 N N . GLY B 1 278 ? -26.062 -7.836 -4.668 1 88.31 278 GLY B N 1
ATOM 6929 C CA . GLY B 1 278 ? -25.125 -8.938 -4.844 1 88.31 278 GLY B CA 1
ATOM 6930 C C . GLY B 1 278 ? -24.766 -9.633 -3.545 1 88.31 278 GLY B C 1
ATOM 6931 O O . GLY B 1 278 ? -24.625 -8.984 -2.506 1 88.31 278 GLY B O 1
ATOM 6932 N N . THR B 1 279 ? -24.812 -10.875 -3.549 1 92 279 THR B N 1
ATOM 6933 C CA . THR B 1 279 ? -24.359 -11.688 -2.424 1 92 279 THR B CA 1
ATOM 6934 C C . THR B 1 279 ? -23.156 -12.531 -2.812 1 92 279 THR B C 1
ATOM 6936 O O . THR B 1 279 ? -22.875 -12.711 -3.998 1 92 279 THR B O 1
ATOM 6939 N N . ALA B 1 280 ? -22.5 -12.922 -1.775 1 93.75 280 ALA B N 1
ATOM 6940 C CA . ALA B 1 280 ? -21.312 -13.734 -2.043 1 93.75 280 ALA B CA 1
ATOM 6941 C C . ALA B 1 280 ? -21.688 -15.109 -2.586 1 93.75 280 ALA B C 1
ATOM 6943 O O . ALA B 1 280 ? -22.719 -15.672 -2.195 1 93.75 280 ALA B O 1
ATOM 6944 N N . TRP B 1 281 ? -20.922 -15.609 -3.482 1 93.81 281 TRP B N 1
ATOM 6945 C CA . TRP B 1 281 ? -21.062 -16.984 -3.951 1 93.81 281 TRP B CA 1
ATOM 6946 C C . TRP B 1 281 ? -20.672 -17.984 -2.861 1 93.81 281 TRP B C 1
ATOM 6948 O O . TRP B 1 281 ? -19.844 -17.672 -2.004 1 93.81 281 TRP B O 1
ATOM 6958 N N . LYS B 1 282 ? -21.281 -19.125 -2.924 1 93.62 282 LYS B N 1
ATOM 6959 C CA . LYS B 1 282 ? -20.812 -20.188 -2.053 1 93.62 282 LYS B CA 1
ATOM 6960 C C . LYS B 1 282 ? -19.75 -21.047 -2.754 1 93.62 282 LYS B C 1
ATOM 6962 O O . LYS B 1 282 ? -19.781 -21.188 -3.979 1 93.62 282 LYS B O 1
ATOM 6967 N N . GLN B 1 283 ? -18.812 -21.453 -2 1 94.69 283 GLN B N 1
ATOM 6968 C CA . GLN B 1 283 ? -17.781 -22.344 -2.516 1 94.69 283 GLN B CA 1
ATOM 6969 C C . GLN B 1 283 ? -17.5 -23.5 -1.545 1 94.69 283 GLN B C 1
ATOM 6971 O O . GLN B 1 283 ? -17.922 -23.438 -0.385 1 94.69 283 GLN B O 1
ATOM 6976 N N . PRO B 1 284 ? -16.922 -24.531 -2.055 1 95.69 284 PRO B N 1
ATOM 6977 C CA . PRO B 1 284 ? -16.656 -25.672 -1.166 1 95.69 284 PRO B CA 1
ATOM 6978 C C . PRO B 1 284 ? -15.57 -25.375 -0.138 1 95.69 284 PRO B C 1
ATOM 6980 O O . PRO B 1 284 ? -14.555 -24.766 -0.469 1 95.69 284 PRO B O 1
ATOM 6983 N N . LEU B 1 285 ? -15.836 -25.703 0.986 1 95.5 285 LEU B N 1
ATOM 6984 C CA . LEU B 1 285 ? -14.875 -25.766 2.082 1 95.5 285 LEU B CA 1
ATOM 6985 C C . LEU B 1 285 ? -14.703 -27.203 2.58 1 95.5 285 LEU B C 1
ATOM 6987 O O . LEU B 1 285 ? -15.664 -27.828 3.02 1 95.5 285 LEU B O 1
ATOM 6991 N N . LEU B 1 286 ? -13.492 -27.625 2.457 1 96.31 286 LEU B N 1
ATOM 6992 C CA . LEU B 1 286 ? -13.227 -29.031 2.734 1 96.31 286 LEU B CA 1
ATOM 6993 C C . LEU B 1 286 ? -12.195 -29.188 3.852 1 96.31 286 LEU B C 1
ATOM 6995 O O . LEU B 1 286 ? -11.281 -28.359 3.973 1 96.31 286 LEU B O 1
ATOM 6999 N N . ALA B 1 287 ? -12.391 -30.172 4.645 1 96 287 ALA B N 1
ATOM 7000 C CA . ALA B 1 287 ? -11.422 -30.609 5.648 1 96 287 ALA B CA 1
ATOM 7001 C C . ALA B 1 287 ? -11.18 -32.125 5.574 1 96 287 ALA B C 1
ATOM 7003 O O . ALA B 1 287 ? -12.117 -32.875 5.391 1 96 287 ALA B O 1
ATOM 7004 N N . VAL B 1 288 ? -9.906 -32.469 5.582 1 96 288 VAL B N 1
ATOM 7005 C CA . VAL B 1 288 ? -9.555 -33.875 5.523 1 96 288 VAL B CA 1
ATOM 7006 C C . VAL B 1 288 ? -8.625 -34.219 6.68 1 96 288 VAL B C 1
ATOM 7008 O O . VAL B 1 288 ? -7.664 -33.5 6.957 1 96 288 VAL B O 1
ATOM 7011 N N . LYS B 1 289 ? -8.93 -35.25 7.344 1 95 289 LYS B N 1
ATOM 7012 C CA . LYS B 1 289 ? -8.07 -35.812 8.383 1 95 289 LYS B CA 1
ATOM 7013 C C . LYS B 1 289 ? -7.891 -37.312 8.188 1 95 289 LYS B C 1
ATOM 7015 O O . LYS B 1 289 ? -8.867 -38.062 8.016 1 95 289 LYS B O 1
ATOM 7020 N N . CYS B 1 290 ? -6.656 -37.688 8.117 1 93.44 290 CYS B N 1
ATOM 7021 C CA . CYS B 1 290 ? -6.371 -39.125 7.953 1 93.44 290 CYS B CA 1
ATOM 7022 C C . CYS B 1 290 ? -5.691 -39.688 9.195 1 93.44 290 CYS B C 1
ATOM 7024 O O . CYS B 1 290 ? -5.02 -38.938 9.93 1 93.44 290 CYS B O 1
ATOM 7026 N N . GLN B 1 291 ? -5.984 -40.875 9.5 1 91.12 291 GLN B N 1
ATOM 7027 C CA . GLN B 1 291 ? -5.293 -41.656 10.523 1 91.12 291 GLN B CA 1
ATOM 7028 C C . GLN B 1 291 ? -4.539 -42.844 9.914 1 91.12 291 GLN B C 1
ATOM 7030 O O . GLN B 1 291 ? -5.129 -43.656 9.219 1 91.12 291 GLN B O 1
ATOM 7035 N N . TYR B 1 292 ? -3.293 -42.75 10.148 1 85.25 292 TYR B N 1
ATOM 7036 C CA . TYR B 1 292 ? -2.424 -43.781 9.609 1 85.25 292 TYR B CA 1
ATOM 7037 C C . TYR B 1 292 ? -2.352 -44.969 10.555 1 85.25 292 TYR B C 1
ATOM 7039 O O . TYR B 1 292 ? -1.931 -44.844 11.703 1 85.25 292 TYR B O 1
ATOM 7047 N N . GLY B 1 293 ? -2.869 -46.062 10.07 1 79.56 293 GLY B N 1
ATOM 7048 C CA . GLY B 1 293 ? -2.889 -47.25 10.898 1 79.56 293 GLY B CA 1
ATOM 7049 C C . GLY B 1 293 ? -1.533 -47.938 11.016 1 79.56 293 GLY B C 1
ATOM 7050 O O . GLY B 1 293 ? -0.657 -47.719 10.172 1 79.56 293 GLY B O 1
ATOM 7051 N N . LEU B 1 294 ? -1.391 -48.688 12.148 1 76.75 294 LEU B N 1
ATOM 7052 C CA . LEU B 1 294 ? -0.225 -49.562 12.344 1 76.75 294 LEU B CA 1
ATOM 7053 C C . LEU B 1 294 ? -0.414 -50.906 11.641 1 76.75 294 LEU B C 1
ATOM 7055 O O . LEU B 1 294 ? -1.537 -51.25 11.289 1 76.75 294 LEU B O 1
ATOM 7059 N N . PRO B 1 295 ? 0.775 -51.469 11.32 1 76.31 295 PRO B N 1
ATOM 7060 C CA . PRO B 1 295 ? 0.623 -52.812 10.719 1 76.31 295 PRO B CA 1
ATOM 7061 C C . PRO B 1 295 ? -0.323 -53.688 11.516 1 76.31 295 PRO B C 1
ATOM 7063 O O . PRO B 1 295 ? -0.249 -53.75 12.742 1 76.31 295 PRO B O 1
ATOM 7066 N N . ASP B 1 296 ? -1.209 -54.406 10.922 1 70 296 ASP B N 1
ATOM 7067 C CA . ASP B 1 296 ? -2.154 -55.375 11.453 1 70 296 ASP B CA 1
ATOM 7068 C C . ASP B 1 296 ? -3.096 -54.75 12.469 1 70 296 ASP B C 1
ATOM 7070 O O . ASP B 1 296 ? -3.664 -55.438 13.32 1 70 296 ASP B O 1
ATOM 7074 N N . SER B 1 297 ? -3.074 -53.406 12.461 1 73.06 297 SER B N 1
ATOM 7075 C CA . SER B 1 297 ? -3.994 -52.719 13.359 1 73.06 297 SER B CA 1
ATOM 7076 C C . SER B 1 297 ? -5.25 -52.25 12.625 1 73.06 297 SER B C 1
ATOM 7078 O O . SER B 1 297 ? -5.176 -51.812 11.477 1 73.06 297 SER B O 1
ATOM 7080 N N . HIS B 1 298 ? -6.367 -52.531 13.344 1 78.75 298 HIS B N 1
ATOM 7081 C CA . HIS B 1 298 ? -7.656 -52.156 12.773 1 78.75 298 HIS B CA 1
ATOM 7082 C C . HIS B 1 298 ? -8.336 -51.062 13.609 1 78.75 298 HIS B C 1
ATOM 7084 O O . HIS B 1 298 ? -9.562 -51 13.664 1 78.75 298 HIS B O 1
ATOM 7090 N N . PHE B 1 299 ? -7.414 -50.375 14.273 1 83.88 299 PHE B N 1
ATOM 7091 C CA . PHE B 1 299 ? -7.902 -49.344 15.164 1 83.88 299 PHE B CA 1
ATOM 7092 C C . PHE B 1 299 ? -7.535 -47.938 14.625 1 83.88 299 PHE B C 1
ATOM 7094 O O . PHE B 1 299 ? -6.383 -47.719 14.258 1 83.88 299 PHE B O 1
ATOM 7101 N N . PHE B 1 300 ? -8.609 -47.062 14.492 1 90.62 300 PHE B N 1
ATOM 7102 C CA . PHE B 1 300 ? -8.398 -45.688 14.039 1 90.62 300 PHE B CA 1
ATOM 7103 C C . PHE B 1 300 ? -8.992 -44.688 15.031 1 90.62 300 PHE B C 1
ATOM 7105 O O . PHE B 1 300 ? -10.211 -44.625 15.211 1 90.62 300 PHE B O 1
ATOM 7112 N N . ASN B 1 301 ? -8.141 -43.906 15.633 1 90.44 301 ASN B N 1
ATOM 7113 C CA . ASN B 1 301 ? -8.586 -42.906 16.609 1 90.44 301 ASN B CA 1
ATOM 7114 C C . ASN B 1 301 ? -8.547 -41.5 16.047 1 90.44 301 ASN B C 1
ATOM 7116 O O . ASN B 1 301 ? -7.48 -40.969 15.703 1 90.44 301 ASN B O 1
ATOM 7120 N N . PHE B 1 302 ? -9.711 -40.938 15.914 1 92.38 302 PHE B N 1
ATOM 7121 C CA . PHE B 1 302 ? -9.82 -39.531 15.484 1 92.38 302 PHE B CA 1
ATOM 7122 C C . PHE B 1 302 ? -10.109 -38.625 16.672 1 92.38 302 PHE B C 1
ATOM 7124 O O . PHE B 1 302 ? -11.125 -38.781 17.344 1 92.38 302 PHE B O 1
ATOM 7131 N N . SER B 1 303 ? -9.148 -37.812 17.016 1 89.38 303 SER B N 1
ATOM 7132 C CA . SER B 1 303 ? -9.312 -36.781 18.047 1 89.38 303 SER B CA 1
ATOM 7133 C C . SER B 1 303 ? -8.992 -35.406 17.516 1 89.38 303 SER B C 1
ATOM 7135 O O . SER B 1 303 ? -7.828 -35 17.484 1 89.38 303 SER B O 1
ATOM 7137 N N . SER B 1 304 ? -9.992 -34.75 17.094 1 86.38 304 SER B N 1
ATOM 7138 C CA . SER B 1 304 ? -9.812 -33.406 16.562 1 86.38 304 SER B CA 1
ATOM 7139 C C . SER B 1 304 ? -11.016 -32.531 16.875 1 86.38 304 SER B C 1
ATOM 7141 O O . SER B 1 304 ? -11.977 -32.969 17.5 1 86.38 304 SER B O 1
ATOM 7143 N N . VAL B 1 305 ? -10.914 -31.328 16.531 1 84.38 305 VAL B N 1
ATOM 7144 C CA . VAL B 1 305 ? -11.977 -30.344 16.75 1 84.38 305 VAL B CA 1
ATOM 7145 C C . VAL B 1 305 ? -13.188 -30.703 15.891 1 84.38 305 VAL B C 1
ATOM 7147 O O . VAL B 1 305 ? -14.32 -30.328 16.219 1 84.38 305 VAL B O 1
ATOM 7150 N N . LEU B 1 306 ? -12.969 -31.562 14.891 1 89.25 306 LEU B N 1
ATOM 7151 C CA . LEU B 1 306 ? -14.055 -31.875 13.977 1 89.25 306 LEU B CA 1
ATOM 7152 C C . LEU B 1 306 ? -14.781 -33.156 14.422 1 89.25 306 LEU B C 1
ATOM 7154 O O . LEU B 1 306 ? -15.992 -33.281 14.219 1 89.25 306 LEU B O 1
ATOM 7158 N N . LEU B 1 307 ? -13.977 -34.062 14.906 1 89.62 307 LEU B N 1
ATOM 7159 C CA . LEU B 1 307 ? -14.562 -35.344 15.289 1 89.62 307 LEU B CA 1
ATOM 7160 C C . LEU B 1 307 ? -13.711 -36.031 16.344 1 89.62 307 LEU B C 1
ATOM 7162 O O . LEU B 1 307 ? -12.477 -36.031 16.25 1 89.62 307 LEU B O 1
ATOM 7166 N N . ASN B 1 308 ? -14.406 -36.5 17.375 1 91 308 ASN B N 1
ATOM 7167 C CA . ASN B 1 308 ? -13.773 -37.312 18.406 1 91 308 ASN B CA 1
ATOM 7168 C C . ASN B 1 308 ? -14.398 -38.688 18.484 1 91 308 ASN B C 1
ATOM 7170 O O . ASN B 1 308 ? -15.336 -38.906 19.25 1 91 308 ASN B O 1
ATOM 7174 N N . GLU B 1 309 ? -13.945 -39.625 17.656 1 92 309 GLU B N 1
ATOM 7175 C CA . GLU B 1 309 ? -14.477 -40.969 17.578 1 92 309 GLU B CA 1
ATOM 7176 C C . GLU B 1 309 ? -13.367 -42 17.328 1 92 309 GLU B C 1
ATOM 7178 O O . GLU B 1 309 ? -12.289 -41.625 16.844 1 92 309 GLU B O 1
ATOM 7183 N N . THR B 1 310 ? -13.617 -43.156 17.672 1 90.5 310 THR B N 1
ATOM 7184 C CA . THR B 1 310 ? -12.703 -44.25 17.422 1 90.5 310 THR B CA 1
ATOM 7185 C C . THR B 1 310 ? -13.398 -45.375 16.641 1 90.5 310 THR B C 1
ATOM 7187 O O . THR B 1 310 ? -14.539 -45.719 16.953 1 90.5 310 THR B O 1
ATOM 7190 N N . LEU B 1 311 ? -12.703 -45.75 15.586 1 89.56 311 LEU B N 1
ATOM 7191 C CA . LEU B 1 311 ? -13.227 -46.844 14.789 1 89.56 311 LEU B CA 1
ATOM 7192 C C . LEU B 1 311 ? -12.383 -48.094 14.969 1 89.56 311 LEU B C 1
ATOM 7194 O O . LEU B 1 311 ? -11.148 -48.031 14.898 1 89.56 311 LEU B O 1
ATOM 7198 N N . THR B 1 312 ? -13 -49.188 15.32 1 84.12 312 THR B N 1
ATOM 7199 C CA . THR B 1 312 ? -12.359 -50.5 15.359 1 84.12 312 THR B CA 1
ATOM 7200 C C . THR B 1 312 ? -12.922 -51.406 14.281 1 84.12 312 THR B C 1
ATOM 7202 O O . THR B 1 312 ? -14.133 -51.625 14.211 1 84.12 312 THR B O 1
ATOM 7205 N N . LEU B 1 313 ? -12.047 -51.75 13.359 1 77.62 313 LEU B N 1
ATOM 7206 C CA . LEU B 1 313 ? -12.484 -52.656 12.305 1 77.62 313 LEU B CA 1
ATOM 7207 C C . LEU B 1 313 ? -12.172 -54.094 12.664 1 77.62 313 LEU B C 1
ATOM 7209 O O . LEU B 1 313 ? -11.016 -54.438 12.938 1 77.62 313 LEU B O 1
ATOM 7213 N N . ASP B 1 314 ? -13.039 -54.875 13.258 1 64.19 314 ASP B N 1
ATOM 7214 C CA . ASP B 1 314 ? -12.867 -56.281 13.594 1 64.19 314 ASP B CA 1
ATOM 7215 C C . ASP B 1 314 ? -13.086 -57.156 12.367 1 64.19 314 ASP B C 1
ATOM 7217 O O . ASP B 1 314 ? -14.094 -57.031 11.664 1 64.19 314 ASP B O 1
ATOM 7221 N N . GLY B 1 315 ? -12.109 -57.75 11.664 1 57.5 315 GLY B N 1
ATOM 7222 C CA . GLY B 1 315 ? -12.086 -58.594 10.477 1 57.5 315 GLY B CA 1
ATOM 7223 C C . GLY B 1 315 ? -13.367 -59.375 10.281 1 57.5 315 GLY B C 1
ATOM 7224 O O . GLY B 1 315 ? -13.852 -59.531 9.1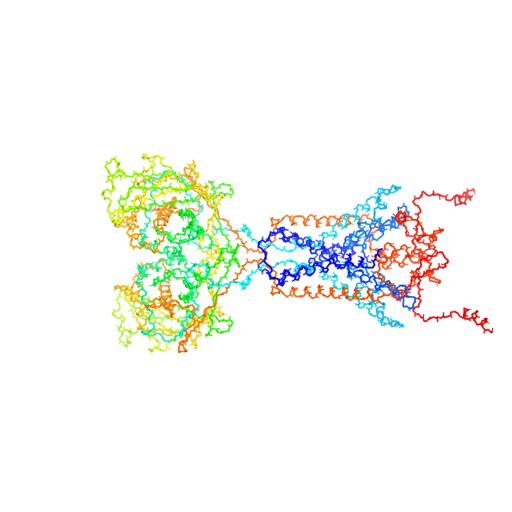56 1 57.5 315 GLY B O 1
ATOM 7225 N N . ASP B 1 316 ? -13.82 -60.25 11.148 1 55.31 316 ASP B N 1
ATOM 7226 C CA . ASP B 1 316 ? -14.867 -61.25 10.938 1 55.31 316 ASP B CA 1
ATOM 7227 C C . ASP B 1 316 ? -16.25 -60.656 11.086 1 55.31 316 ASP B C 1
ATOM 7229 O O . ASP B 1 316 ? -17.234 -61.156 10.531 1 55.31 316 ASP B O 1
ATOM 7233 N N . LYS B 1 317 ? -16.5 -59.781 11.852 1 55.09 317 LYS B N 1
ATOM 7234 C CA . LYS B 1 317 ? -17.875 -59.438 12.203 1 55.09 317 LYS B CA 1
ATOM 7235 C C . LYS B 1 317 ? -18.344 -58.188 11.445 1 55.09 317 LYS B C 1
ATOM 7237 O O . LYS B 1 317 ? -19.547 -57.969 11.32 1 55.09 317 LYS B O 1
ATOM 7242 N N . ASP B 1 318 ? -17.516 -57.219 11.141 1 54.38 318 ASP B N 1
ATOM 7243 C CA . ASP B 1 318 ? -18.031 -55.969 10.562 1 54.38 318 ASP B CA 1
ATOM 7244 C C . ASP B 1 318 ? -17.828 -55.938 9.055 1 54.38 318 ASP B C 1
ATOM 7246 O O . ASP B 1 318 ? -16.812 -56.438 8.547 1 54.38 318 ASP B O 1
ATOM 7250 N N . LEU B 1 319 ? -18.875 -55.75 8.344 1 52.72 319 LEU B N 1
ATOM 7251 C CA . LEU B 1 319 ? -18.859 -55.688 6.891 1 52.72 319 LEU B CA 1
ATOM 7252 C C . LEU B 1 319 ? -17.641 -54.906 6.398 1 52.72 319 LEU B C 1
ATOM 7254 O O . LEU B 1 319 ? -17.031 -55.281 5.398 1 52.72 319 LEU B O 1
ATOM 7258 N N . ALA B 1 320 ? -17.281 -53.938 7.074 1 57.12 320 ALA B N 1
ATOM 7259 C CA . ALA B 1 320 ? -16.109 -53.125 6.715 1 57.12 320 ALA B CA 1
ATOM 7260 C C . ALA B 1 320 ? -14.82 -53.906 6.918 1 57.12 320 ALA B C 1
ATOM 7262 O O . ALA B 1 320 ? -13.844 -53.719 6.195 1 57.12 320 ALA B O 1
ATOM 7263 N N . GLY B 1 321 ? -14.82 -54.875 7.867 1 57.38 321 GLY B N 1
ATOM 7264 C CA . GLY B 1 321 ? -13.68 -55.719 8.18 1 57.38 321 GLY B CA 1
ATOM 7265 C C . GLY B 1 321 ? -13.406 -56.781 7.117 1 57.38 321 GLY B C 1
ATOM 7266 O O . GLY B 1 321 ? -12.25 -57.062 6.812 1 57.38 321 GLY B O 1
ATOM 7267 N N . VAL B 1 322 ? -14.477 -57.312 6.648 1 55.66 322 VAL B N 1
ATOM 7268 C CA . VAL B 1 322 ? -14.312 -58.312 5.609 1 55.66 322 VAL B CA 1
ATOM 7269 C C . VAL B 1 322 ? -13.648 -57.688 4.383 1 55.66 322 VAL B C 1
ATOM 7271 O O . VAL B 1 322 ? -12.82 -58.312 3.727 1 55.66 322 VAL B O 1
ATOM 7274 N N . ASP B 1 323 ? -13.922 -56.531 4.176 1 58.75 323 ASP B N 1
ATOM 7275 C CA . ASP B 1 323 ? -13.414 -55.812 3.02 1 58.75 323 ASP B CA 1
ATOM 7276 C C . ASP B 1 323 ? -11.93 -55.469 3.188 1 58.75 323 ASP B C 1
ATOM 7278 O O . ASP B 1 323 ? -11.195 -55.375 2.201 1 58.75 323 ASP B O 1
ATOM 7282 N N . LEU B 1 324 ? -11.586 -55.531 4.398 1 62.47 324 LEU B N 1
ATOM 7283 C CA . LEU B 1 324 ? -10.188 -55.219 4.68 1 62.47 324 LEU B CA 1
ATOM 7284 C C . LEU B 1 324 ? -9.266 -56.312 4.145 1 62.47 324 LEU B C 1
ATOM 7286 O O . LEU B 1 324 ? -8.188 -56.031 3.629 1 62.47 324 LEU B O 1
ATOM 7290 N N . HIS B 1 325 ? -9.797 -57.594 4.254 1 61.41 325 HIS B N 1
ATOM 7291 C CA . HIS B 1 325 ? -8.945 -58.719 3.832 1 61.41 325 HIS B CA 1
ATOM 7292 C C . HIS B 1 325 ? -8.703 -58.688 2.328 1 61.41 325 HIS B C 1
ATOM 7294 O O . HIS B 1 325 ? -7.707 -59.219 1.844 1 61.41 325 HIS B O 1
ATOM 7300 N N . ASN B 1 326 ? -9.57 -57.969 1.669 1 63.41 326 ASN B N 1
ATOM 7301 C CA . ASN B 1 326 ? -9.453 -57.938 0.215 1 63.41 326 ASN B CA 1
ATOM 7302 C C . ASN B 1 326 ? -8.719 -56.688 -0.271 1 63.41 326 ASN B C 1
ATOM 7304 O O . ASN B 1 326 ? -8.453 -56.562 -1.466 1 63.41 326 ASN B O 1
ATOM 7308 N N . LEU B 1 327 ? -8.453 -55.875 0.719 1 70.19 327 LEU B N 1
ATOM 7309 C CA . LEU B 1 327 ? -7.785 -54.656 0.297 1 70.19 327 LEU B CA 1
ATOM 7310 C C . LEU B 1 327 ? -6.277 -54.844 0.197 1 70.19 327 LEU B C 1
ATOM 7312 O O . LEU B 1 327 ? -5.637 -55.25 1.167 1 70.19 327 LEU B O 1
ATOM 7316 N N . THR B 1 328 ? -5.852 -54.875 -1.081 1 68.94 328 THR B N 1
ATOM 7317 C CA . THR B 1 328 ? -4.418 -55.031 -1.33 1 68.94 328 THR B CA 1
ATOM 7318 C C . THR B 1 328 ? -3.777 -53.656 -1.519 1 68.94 328 THR B C 1
ATOM 7320 O O . THR B 1 328 ? -4.465 -52.625 -1.48 1 68.94 328 THR B O 1
ATOM 7323 N N . ARG B 1 329 ? -2.533 -53.688 -1.628 1 66.62 329 ARG B N 1
ATOM 7324 C CA . ARG B 1 329 ? -1.727 -52.5 -1.857 1 66.62 329 ARG B CA 1
ATOM 7325 C C . ARG B 1 329 ? -2.238 -51.719 -3.062 1 66.62 329 ARG B C 1
ATOM 7327 O O . ARG B 1 329 ? -2.445 -52.281 -4.137 1 66.62 329 ARG B O 1
ATOM 7334 N N . GLY B 1 330 ? -2.602 -50.438 -2.771 1 69.75 330 GLY B N 1
ATOM 7335 C CA . GLY B 1 330 ? -3.025 -49.562 -3.863 1 69.75 330 GLY B CA 1
ATOM 7336 C C . GLY B 1 330 ? -4.531 -49.531 -4.035 1 69.75 330 GLY B C 1
ATOM 7337 O O . GLY B 1 330 ? -5.043 -48.781 -4.863 1 69.75 330 GLY B O 1
ATOM 7338 N N . ASP B 1 331 ? -5.207 -50.312 -3.197 1 80.5 331 ASP B N 1
ATOM 7339 C CA . ASP B 1 331 ? -6.66 -50.312 -3.312 1 80.5 331 ASP B CA 1
ATOM 7340 C C . ASP B 1 331 ? -7.305 -49.344 -2.334 1 80.5 331 ASP B C 1
ATOM 7342 O O . ASP B 1 331 ? -6.656 -48.875 -1.387 1 80.5 331 ASP B O 1
ATOM 7346 N N . HIS B 1 332 ? -8.578 -48.969 -2.648 1 88.44 332 HIS B N 1
ATOM 7347 C CA . HIS B 1 332 ? -9.359 -48.125 -1.745 1 88.44 332 HIS B CA 1
ATOM 7348 C C . HIS B 1 332 ? -10.766 -48.688 -1.548 1 88.44 332 HIS B C 1
ATOM 7350 O O . HIS B 1 332 ? -11.227 -49.5 -2.346 1 88.44 332 HIS B O 1
ATOM 7356 N N . ARG B 1 333 ? -11.367 -48.312 -0.41 1 88.31 333 ARG B N 1
ATOM 7357 C CA . ARG B 1 333 ? -12.75 -48.719 -0.116 1 88.31 333 ARG B CA 1
ATOM 7358 C C . ARG B 1 333 ? -13.469 -47.594 0.658 1 88.31 333 ARG B C 1
ATOM 7360 O O . ARG B 1 333 ? -12.875 -46.969 1.526 1 88.31 333 ARG B O 1
ATOM 7367 N N . PHE B 1 334 ? -14.734 -47.5 0.344 1 91.38 334 PHE B N 1
ATOM 7368 C CA . PHE B 1 334 ? -15.586 -46.625 1.125 1 91.38 334 PHE B CA 1
ATOM 7369 C C . PHE B 1 334 ? -16.297 -47.406 2.236 1 91.38 334 PHE B C 1
ATOM 7371 O O . PHE B 1 334 ? -16.953 -48.406 1.978 1 91.38 334 PHE B O 1
ATOM 7378 N N . LEU B 1 335 ? -16.219 -46.906 3.43 1 89.12 335 LEU B N 1
ATOM 7379 C CA . LEU B 1 335 ? -16.812 -47.594 4.566 1 89.12 335 LEU B CA 1
ATOM 7380 C C . LEU B 1 335 ? -18.219 -47.062 4.84 1 89.12 335 LEU B C 1
ATOM 7382 O O . LEU B 1 335 ? -19 -47.719 5.551 1 89.12 335 LEU B O 1
ATOM 7386 N N . ASN B 1 336 ? -18.531 -45.906 4.344 1 90.62 336 ASN B N 1
ATOM 7387 C CA . ASN B 1 336 ? -19.828 -45.25 4.578 1 90.62 336 ASN B CA 1
ATOM 7388 C C . ASN B 1 336 ? -20.125 -45.125 6.07 1 90.62 336 ASN B C 1
ATOM 7390 O O . ASN B 1 336 ? -21.188 -45.562 6.523 1 90.62 336 ASN B O 1
ATOM 7394 N N . LEU B 1 337 ? -19.328 -44.594 6.785 1 92.31 337 LEU B N 1
ATOM 7395 C CA . LEU B 1 337 ? -19.422 -44.469 8.234 1 92.31 337 LEU B CA 1
ATOM 7396 C C . LEU B 1 337 ? -20.625 -43.594 8.625 1 92.31 337 LEU B C 1
ATOM 7398 O O . LEU B 1 337 ? -21.156 -43.75 9.727 1 92.31 337 LEU B O 1
ATOM 7402 N N . ARG B 1 338 ? -21 -42.75 7.777 1 90.88 338 ARG B N 1
ATOM 7403 C CA . ARG B 1 338 ? -22.188 -41.938 8.047 1 90.88 338 ARG B CA 1
ATOM 7404 C C . ARG B 1 338 ? -23.422 -42.812 8.164 1 90.88 338 ARG B C 1
ATOM 7406 O O . ARG B 1 338 ? -24.203 -42.688 9.102 1 90.88 338 ARG B O 1
ATOM 7413 N N . ALA B 1 339 ? -23.594 -43.656 7.227 1 87.44 339 ALA B N 1
ATOM 7414 C CA . ALA B 1 339 ? -24.766 -44.531 7.199 1 87.44 339 ALA B CA 1
ATOM 7415 C C . ALA B 1 339 ? -24.625 -45.656 8.211 1 87.44 339 ALA B C 1
ATOM 7417 O O . ALA B 1 339 ? -25.594 -46.031 8.875 1 87.44 339 ALA B O 1
ATOM 7418 N N . ASN B 1 340 ? -23.438 -46.188 8.414 1 86.94 340 ASN B N 1
ATOM 7419 C CA . ASN B 1 340 ? -23.234 -47.406 9.195 1 86.94 340 ASN B CA 1
ATOM 7420 C C . ASN B 1 340 ? -23.016 -47.062 10.68 1 86.94 340 ASN B C 1
ATOM 7422 O O . ASN B 1 340 ? -23.375 -47.875 11.547 1 86.94 340 ASN B O 1
ATOM 7426 N N . LYS B 1 341 ? -22.406 -45.938 10.953 1 89.56 341 LYS B N 1
ATOM 7427 C CA . LYS B 1 341 ? -22.078 -45.625 12.336 1 89.56 341 LYS B CA 1
ATOM 7428 C C . LYS B 1 341 ? -22.641 -44.281 12.734 1 89.56 341 LYS B C 1
ATOM 7430 O O . LYS B 1 341 ? -22.359 -43.781 13.836 1 89.56 341 LYS B O 1
ATOM 7435 N N . ASN B 1 342 ? -23.375 -43.594 11.867 1 90.25 342 ASN B N 1
ATOM 7436 C CA . ASN B 1 342 ? -23.969 -42.281 12.102 1 90.25 342 ASN B CA 1
ATOM 7437 C C . ASN B 1 342 ? -22.906 -41.219 12.43 1 90.25 342 ASN B C 1
ATOM 7439 O O . ASN B 1 342 ? -23.109 -40.375 13.305 1 90.25 342 ASN B O 1
ATOM 7443 N N . TRP B 1 343 ? -21.766 -41.375 11.859 1 92.19 343 TRP B N 1
ATOM 7444 C CA . TRP B 1 343 ? -20.734 -40.344 12.008 1 92.19 343 TRP B CA 1
ATOM 7445 C C . TRP B 1 343 ? -21.078 -39.125 11.156 1 92.19 343 TRP B C 1
ATOM 7447 O O . TRP B 1 343 ? -21.5 -39.25 10.008 1 92.19 343 TRP B O 1
ATOM 7457 N N . PRO B 1 344 ? -20.969 -37.969 11.68 1 92.5 344 PRO B N 1
ATOM 7458 C CA . PRO B 1 344 ? -21.281 -36.75 10.93 1 92.5 344 PRO B CA 1
ATOM 7459 C C . PRO B 1 344 ? -20.172 -36.344 9.969 1 92.5 344 PRO B C 1
ATOM 7461 O O . PRO B 1 344 ? -19.562 -35.281 10.117 1 92.5 344 PRO B O 1
ATOM 7464 N N . VAL B 1 345 ? -19.844 -37.219 9.023 1 95.31 345 VAL B N 1
ATOM 7465 C CA . VAL B 1 345 ? -18.812 -37 8.031 1 95.31 345 VAL B CA 1
ATOM 7466 C C . VAL B 1 345 ? -19.422 -36.906 6.637 1 95.31 345 VAL B C 1
ATOM 7468 O O . VAL B 1 345 ? -20.547 -37.406 6.418 1 95.31 345 VAL B O 1
ATOM 7471 N N . SER B 1 346 ? -18.797 -36.25 5.73 1 96.62 346 SER B N 1
ATOM 7472 C CA . SER B 1 346 ? -19.266 -36.156 4.348 1 96.62 346 SER B CA 1
ATOM 7473 C C . SER B 1 346 ? -18.953 -37.406 3.562 1 96.62 346 SER B C 1
ATOM 7475 O O . SER B 1 346 ? -19.75 -37.844 2.729 1 96.62 346 SER B O 1
ATOM 7477 N N . ALA B 1 347 ? -17.75 -37.875 3.766 1 96.94 347 ALA B N 1
ATOM 7478 C CA . ALA B 1 347 ? -17.281 -39.125 3.148 1 96.94 347 ALA B CA 1
ATOM 7479 C C . ALA B 1 347 ? -16.125 -39.719 3.928 1 96.94 347 ALA B C 1
ATOM 7481 O O . ALA B 1 347 ? -15.547 -39.062 4.801 1 96.94 347 ALA B O 1
ATOM 7482 N N . ASP B 1 348 ? -15.883 -40.969 3.689 1 95.5 348 ASP B N 1
ATOM 7483 C CA . ASP B 1 348 ? -14.719 -41.656 4.238 1 95.5 348 ASP B CA 1
ATOM 7484 C C . ASP B 1 348 ? -14.078 -42.562 3.197 1 95.5 348 ASP B C 1
ATOM 7486 O O . ASP B 1 348 ? -14.758 -43.031 2.283 1 95.5 348 ASP B O 1
ATOM 7490 N N . ILE B 1 349 ? -12.82 -42.719 3.324 1 94.19 349 ILE B N 1
ATOM 7491 C CA . ILE B 1 349 ? -12.109 -43.594 2.389 1 94.19 349 ILE B CA 1
ATOM 7492 C C . ILE B 1 349 ? -10.992 -44.344 3.123 1 94.19 349 ILE B C 1
ATOM 7494 O O . ILE B 1 349 ? -10.258 -43.75 3.91 1 94.19 349 ILE B O 1
ATOM 7498 N N . LEU B 1 350 ? -10.953 -45.594 2.936 1 91.56 350 LEU B N 1
ATOM 7499 C CA . LEU B 1 350 ? -9.914 -46.469 3.486 1 91.56 350 LEU B CA 1
ATOM 7500 C C . LEU B 1 350 ? -8.922 -46.875 2.4 1 91.56 350 LEU B C 1
ATOM 7502 O O . LEU B 1 350 ? -9.328 -47.406 1.361 1 91.56 350 LEU B O 1
ATOM 7506 N N . PHE B 1 351 ? -7.645 -46.562 2.623 1 89.38 351 PHE B N 1
ATOM 7507 C CA . PHE B 1 351 ? -6.59 -46.938 1.687 1 89.38 351 PHE B CA 1
ATOM 7508 C C . PHE B 1 351 ? -5.789 -48.125 2.221 1 89.38 351 PHE B C 1
ATOM 7510 O O . PHE B 1 351 ? -5.48 -48.188 3.412 1 89.38 351 PHE B O 1
ATOM 7517 N N . GLY B 1 352 ? -5.523 -49.031 1.31 1 82.19 352 GLY B N 1
ATOM 7518 C CA . GLY B 1 352 ? -4.648 -50.125 1.666 1 82.19 352 GLY B CA 1
ATOM 7519 C C . GLY B 1 352 ? -3.203 -49.906 1.277 1 82.19 352 GLY B C 1
ATOM 7520 O O . GLY B 1 352 ? -2.922 -49.312 0.238 1 82.19 352 GLY B O 1
ATOM 7521 N N . SER B 1 353 ? -2.385 -50.125 2.195 1 74.69 353 SER B N 1
ATOM 7522 C CA . SER B 1 353 ? -0.955 -50.031 1.915 1 74.69 353 SER B CA 1
ATOM 7523 C C . SER B 1 353 ? -0.29 -51.406 2.023 1 74.69 353 SER B C 1
ATOM 7525 O O . SER B 1 353 ? -0.96 -52.406 2.279 1 74.69 353 SER B O 1
ATOM 7527 N N . SER B 1 354 ? 1.066 -51.312 1.754 1 72.06 354 SER B N 1
ATOM 7528 C CA . SER B 1 354 ? 1.822 -52.531 1.9 1 72.06 354 SER B CA 1
ATOM 7529 C C . SER B 1 354 ? 1.847 -53 3.354 1 72.06 354 SER B C 1
ATOM 7531 O O . SER B 1 354 ? 1.608 -52.219 4.266 1 72.06 354 SER B O 1
ATOM 7533 N N . GLU B 1 355 ? 2.064 -54.25 3.668 1 72 355 GLU B N 1
ATOM 7534 C CA . GLU B 1 355 ? 2.244 -54.875 4.98 1 72 355 GLU B CA 1
ATOM 7535 C C . GLU B 1 355 ? 0.971 -54.781 5.816 1 72 355 GLU B C 1
ATOM 7537 O O . GLU B 1 355 ? 1.032 -54.562 7.023 1 72 355 GLU B O 1
ATOM 7542 N N . ASN B 1 356 ? -0.196 -54.812 5.148 1 74.81 356 ASN B N 1
ATOM 7543 C CA . ASN B 1 356 ? -1.497 -54.781 5.809 1 74.81 356 ASN B CA 1
ATOM 7544 C C . ASN B 1 356 ? -1.685 -53.5 6.641 1 74.81 356 ASN B C 1
ATOM 7546 O O . ASN B 1 356 ? -2.201 -53.562 7.758 1 74.81 356 ASN B O 1
ATOM 7550 N N . LYS B 1 357 ? -1.045 -52.438 6.199 1 81.56 357 LYS B N 1
ATOM 7551 C CA . LYS B 1 357 ? -1.288 -51.125 6.785 1 81.56 357 LYS B CA 1
ATOM 7552 C C . LYS B 1 357 ? -2.426 -50.406 6.066 1 81.56 357 LYS B C 1
ATOM 7554 O O . LYS B 1 357 ? -2.539 -50.5 4.844 1 81.56 357 LYS B O 1
ATOM 7559 N N . TYR B 1 358 ? -3.273 -49.812 6.938 1 84.06 358 TYR B N 1
ATOM 7560 C CA . TYR B 1 358 ? -4.414 -49.125 6.363 1 84.06 358 TYR B CA 1
ATOM 7561 C C . TYR B 1 358 ? -4.441 -47.656 6.82 1 84.06 358 TYR B C 1
ATOM 7563 O O . TYR B 1 358 ? -4.008 -47.344 7.93 1 84.06 358 TYR B O 1
ATOM 7571 N N . THR B 1 359 ? -4.828 -46.844 5.957 1 89.19 359 THR B N 1
ATOM 7572 C CA . THR B 1 359 ? -5.039 -45.438 6.27 1 89.19 359 THR B CA 1
ATOM 7573 C C . THR B 1 359 ? -6.5 -45.031 6.066 1 89.19 359 THR B C 1
ATOM 7575 O O . THR B 1 359 ? -7.059 -45.25 4.984 1 89.19 359 THR B O 1
ATOM 7578 N N . LEU B 1 360 ? -7.094 -44.625 7.137 1 92.62 360 LEU B N 1
ATOM 7579 C CA . LEU B 1 360 ? -8.477 -44.156 7.062 1 92.62 360 LEU B CA 1
ATOM 7580 C C . LEU B 1 360 ? -8.555 -42.656 7.031 1 92.62 360 LEU B C 1
ATOM 7582 O O . LEU B 1 360 ? -7.98 -41.969 7.891 1 92.62 360 LEU B O 1
ATOM 7586 N N . CYS B 1 361 ? -9.188 -42.156 6.012 1 95.69 361 CYS B N 1
ATOM 7587 C CA . CYS B 1 361 ? -9.336 -40.719 5.863 1 95.69 361 CYS B CA 1
ATOM 7588 C C . CYS B 1 361 ? -10.805 -40.281 5.965 1 95.69 361 CYS B C 1
ATOM 7590 O O . CYS B 1 361 ? -11.672 -40.938 5.379 1 95.69 361 CYS B O 1
ATOM 7592 N N . LEU B 1 362 ? -11.031 -39.281 6.738 1 96.44 362 LEU B N 1
ATOM 7593 C CA . LEU B 1 362 ? -12.352 -38.688 6.863 1 96.44 362 LEU B CA 1
ATOM 7594 C C . LEU B 1 362 ? -12.414 -37.344 6.129 1 96.44 362 LEU B C 1
ATOM 7596 O O . LEU B 1 362 ? -11.461 -36.562 6.18 1 96.44 362 LEU B O 1
ATOM 7600 N N . VAL B 1 363 ? -13.508 -37.125 5.438 1 97.19 363 VAL B N 1
ATOM 7601 C CA . VAL B 1 363 ? -13.703 -35.906 4.656 1 97.19 363 VAL B CA 1
ATOM 7602 C C . VAL B 1 363 ? -14.898 -35.125 5.207 1 97.19 363 VAL B C 1
ATOM 7604 O O . VAL B 1 363 ? -15.945 -35.719 5.488 1 97.19 363 VAL B O 1
ATOM 7607 N N . PHE B 1 364 ? -14.703 -33.906 5.414 1 96.38 364 PHE B N 1
ATOM 7608 C CA . PHE B 1 364 ? -15.742 -32.969 5.789 1 96.38 364 PHE B CA 1
ATOM 7609 C C . PHE B 1 364 ? -15.891 -31.875 4.73 1 96.38 364 PHE B C 1
ATOM 7611 O O . PHE B 1 364 ? -14.914 -31.234 4.355 1 96.38 364 PHE B O 1
ATOM 7618 N N . ALA B 1 365 ? -17.047 -31.719 4.219 1 96.81 365 ALA B N 1
ATOM 7619 C CA . ALA B 1 365 ? -17.266 -30.734 3.158 1 96.81 365 ALA B CA 1
ATOM 7620 C C . ALA B 1 365 ? -18.516 -29.906 3.436 1 96.81 365 ALA B C 1
ATOM 7622 O O . ALA B 1 365 ? -19.516 -30.406 3.938 1 96.81 365 ALA B O 1
ATOM 7623 N N . ARG B 1 366 ? -18.422 -28.641 3.088 1 96.12 366 ARG B N 1
ATOM 7624 C CA . ARG B 1 366 ? -19.531 -27.719 3.279 1 96.12 366 ARG B CA 1
ATOM 7625 C C . ARG B 1 366 ? -19.516 -26.609 2.217 1 96.12 366 ARG B C 1
ATOM 7627 O O . ARG B 1 366 ? -18.453 -26.234 1.733 1 96.12 366 ARG B O 1
ATOM 7634 N N . TRP B 1 367 ? -20.75 -26.25 1.873 1 95.69 367 TRP B N 1
ATOM 7635 C CA . TRP B 1 367 ? -20.844 -25.016 1.093 1 95.69 367 TRP B CA 1
ATOM 7636 C C . TRP B 1 367 ? -20.719 -23.781 1.99 1 95.69 367 TRP B C 1
ATOM 7638 O O . TRP B 1 367 ? -21.453 -23.656 2.98 1 95.69 367 TRP B O 1
ATOM 7648 N N . SER B 1 368 ? -19.812 -22.891 1.689 1 94.06 368 SER B N 1
ATOM 7649 C CA . SER B 1 368 ? -19.625 -21.688 2.496 1 94.06 368 SER B CA 1
ATOM 7650 C C . SER B 1 368 ? -19.531 -20.438 1.621 1 94.06 368 SER B C 1
ATOM 7652 O O . SER B 1 368 ? -18.875 -20.453 0.583 1 94.06 368 SER B O 1
ATOM 7654 N N . ALA B 1 369 ? -20.25 -19.438 2.082 1 93.25 369 ALA B N 1
ATOM 7655 C CA . ALA B 1 369 ? -20.172 -18.172 1.373 1 93.25 369 ALA B CA 1
ATOM 7656 C C . ALA B 1 369 ? -18.797 -17.531 1.547 1 93.25 369 ALA B C 1
ATOM 7658 O O . ALA B 1 369 ? -18.234 -17.531 2.645 1 93.25 369 ALA B O 1
ATOM 7659 N N . ALA B 1 370 ? -18.25 -17.109 0.466 1 93.88 370 ALA B N 1
ATOM 7660 C CA . ALA B 1 370 ? -16.922 -16.5 0.52 1 93.88 370 ALA B CA 1
ATOM 7661 C C . ALA B 1 370 ? -16.781 -15.375 -0.505 1 93.88 370 ALA B C 1
ATOM 7663 O O . ALA B 1 370 ? -17.406 -15.422 -1.57 1 93.88 370 ALA B O 1
ATOM 7664 N N . ASP B 1 371 ? -16.078 -14.328 -0.088 1 93 371 ASP B N 1
ATOM 7665 C CA . ASP B 1 371 ? -15.672 -13.312 -1.057 1 93 371 ASP B CA 1
ATOM 7666 C C . ASP B 1 371 ? -14.469 -13.781 -1.879 1 93 371 ASP B C 1
ATOM 7668 O O . ASP B 1 371 ? -13.516 -14.336 -1.332 1 93 371 ASP B O 1
ATOM 7672 N N . THR B 1 372 ? -14.586 -13.641 -3.152 1 92.88 372 THR B N 1
ATOM 7673 C CA . THR B 1 372 ? -13.516 -14.062 -4.051 1 92.88 372 THR B CA 1
ATOM 7674 C C . THR B 1 372 ? -13.062 -12.891 -4.926 1 92.88 372 THR B C 1
ATOM 7676 O O . THR B 1 372 ? -13.875 -12.078 -5.355 1 92.88 372 THR B O 1
ATOM 7679 N N . TRP B 1 373 ? -11.789 -12.828 -5.094 1 91.31 373 TRP B N 1
ATOM 7680 C CA . TRP B 1 373 ? -11.289 -11.75 -5.941 1 91.31 373 TRP B CA 1
ATOM 7681 C C . TRP B 1 373 ? -9.945 -12.125 -6.559 1 91.31 373 TRP B C 1
ATOM 7683 O O . TRP B 1 373 ? -9.336 -13.125 -6.176 1 91.31 373 TRP B O 1
ATOM 7693 N N . ILE B 1 374 ? -9.523 -11.422 -7.586 1 86.38 374 ILE B N 1
ATOM 7694 C CA . ILE B 1 374 ? -8.195 -11.445 -8.195 1 86.38 374 ILE B CA 1
ATOM 7695 C C . ILE B 1 374 ? -7.566 -10.062 -8.125 1 86.38 374 ILE B C 1
ATOM 7697 O O . ILE B 1 374 ? -8.234 -9.055 -8.391 1 86.38 374 ILE B O 1
ATOM 7701 N N . GLU B 1 375 ? -6.355 -10.086 -7.625 1 83.88 375 GLU B N 1
ATOM 7702 C CA . GLU B 1 375 ? -5.617 -8.828 -7.527 1 83.88 375 GLU B CA 1
ATOM 7703 C C . GLU B 1 375 ? -4.516 -8.758 -8.578 1 83.88 375 GLU B C 1
ATOM 7705 O O . GLU B 1 375 ? -3.604 -9.586 -8.586 1 83.88 375 GLU B O 1
ATOM 7710 N N . LEU B 1 376 ? -4.594 -7.844 -9.469 1 78.75 376 LEU B N 1
ATOM 7711 C CA . LEU B 1 376 ? -3.551 -7.617 -10.461 1 78.75 376 LEU B CA 1
ATOM 7712 C C . LEU B 1 376 ? -2.805 -6.316 -10.188 1 78.75 376 LEU B C 1
ATOM 7714 O O . LEU B 1 376 ? -3.371 -5.379 -9.617 1 78.75 376 LEU B O 1
ATOM 7718 N N . PRO B 1 377 ? -1.557 -6.277 -10.492 1 67.12 377 PRO B N 1
ATOM 7719 C CA . PRO B 1 377 ? -0.748 -7.262 -11.219 1 67.12 377 PRO B CA 1
ATOM 7720 C C . PRO B 1 377 ? -0.052 -8.25 -10.281 1 67.12 377 PRO B C 1
ATOM 7722 O O . PRO B 1 377 ? 0.806 -9.023 -10.727 1 67.12 377 PRO B O 1
ATOM 7725 N N . ARG B 1 378 ? -0.444 -8.281 -9.156 1 65.31 378 ARG B N 1
ATOM 7726 C CA . ARG B 1 378 ? 0.265 -9.078 -8.156 1 65.31 378 ARG B CA 1
ATOM 7727 C C . ARG B 1 378 ? 0.151 -10.57 -8.461 1 65.31 378 ARG B C 1
ATOM 7729 O O . ARG B 1 378 ? 1.145 -11.297 -8.406 1 65.31 378 ARG B O 1
ATOM 7736 N N . SER B 1 379 ? -1.066 -10.969 -8.633 1 64.88 379 SER B N 1
ATOM 7737 C CA . SER B 1 379 ? -1.264 -12.391 -8.906 1 64.88 379 SER B CA 1
ATOM 7738 C C . SER B 1 379 ? -2.531 -12.625 -9.719 1 64.88 379 SER B C 1
ATOM 7740 O O . SER B 1 379 ? -3.52 -11.906 -9.562 1 64.88 379 SER B O 1
ATOM 7742 N N . PHE B 1 380 ? -2.424 -13.641 -10.5 1 64.12 380 PHE B N 1
ATOM 7743 C CA . PHE B 1 380 ? -3.6 -14.039 -11.258 1 64.12 380 PHE B CA 1
ATOM 7744 C C . PHE B 1 380 ? -4.391 -15.102 -10.508 1 64.12 380 PHE B C 1
ATOM 7746 O O . PHE B 1 380 ? -5.414 -15.586 -10.992 1 64.12 380 PHE B O 1
ATOM 7753 N N . GLN B 1 381 ? -3.922 -15.32 -9.383 1 70.88 381 GLN B N 1
ATOM 7754 C CA . GLN B 1 381 ? -4.613 -16.344 -8.594 1 70.88 381 GLN B CA 1
ATOM 7755 C C . GLN B 1 381 ? -5.859 -15.758 -7.93 1 70.88 381 GLN B C 1
ATOM 7757 O O . GLN B 1 381 ? -5.902 -14.57 -7.598 1 70.88 381 GLN B O 1
ATOM 7762 N N . THR B 1 382 ? -6.746 -16.641 -7.793 1 81.88 382 THR B N 1
ATOM 7763 C CA . THR B 1 382 ? -7.969 -16.234 -7.105 1 81.88 382 THR B CA 1
ATOM 7764 C C . THR B 1 382 ? -7.793 -16.344 -5.59 1 81.88 382 THR B C 1
ATOM 7766 O O . THR B 1 382 ? -7.25 -17.328 -5.09 1 81.88 382 THR B O 1
ATOM 7769 N N . TRP B 1 383 ? -8.273 -15.336 -4.941 1 83.44 383 TRP B N 1
ATOM 7770 C CA . TRP B 1 383 ? -8.234 -15.305 -3.484 1 83.44 383 TRP B CA 1
ATOM 7771 C C . TRP B 1 383 ? -9.633 -15.445 -2.896 1 83.44 383 TRP B C 1
ATOM 7773 O O . TRP B 1 383 ? -10.625 -15.148 -3.564 1 83.44 383 TRP B O 1
ATOM 7783 N N . THR B 1 384 ? -9.594 -15.984 -1.677 1 88.88 384 THR B N 1
ATOM 7784 C CA . THR B 1 384 ? -10.867 -16.203 -1.002 1 88.88 384 THR B CA 1
ATOM 7785 C C . THR B 1 384 ? -10.789 -15.75 0.455 1 88.88 384 THR B C 1
ATOM 7787 O O . THR B 1 384 ? -9.734 -15.828 1.078 1 88.88 384 THR B O 1
ATOM 7790 N N . ASN B 1 385 ? -11.867 -15.125 0.894 1 88.75 385 ASN B N 1
ATOM 7791 C CA . ASN B 1 385 ? -12.031 -14.789 2.305 1 88.75 385 ASN B CA 1
ATOM 7792 C C . ASN B 1 385 ? -13.406 -15.188 2.822 1 88.75 385 ASN B C 1
ATOM 7794 O O . ASN B 1 385 ? -14.43 -14.797 2.25 1 88.75 385 ASN B O 1
ATOM 7798 N N . PHE B 1 386 ? -13.312 -15.906 3.889 1 90.75 386 PHE B N 1
ATOM 7799 C CA . PHE B 1 386 ? -14.57 -16.375 4.461 1 90.75 386 PHE B CA 1
ATOM 7800 C C . PHE B 1 386 ? -15.078 -15.398 5.516 1 90.75 386 PHE B C 1
ATOM 7802 O O . PHE B 1 386 ? -14.289 -14.742 6.199 1 90.75 386 PHE B O 1
ATOM 7809 N N . GLU B 1 387 ? -16.375 -15.328 5.605 1 82.62 387 GLU B N 1
ATOM 7810 C CA . GLU B 1 387 ? -17 -14.492 6.629 1 82.62 387 GLU B CA 1
ATOM 7811 C C . GLU B 1 387 ? -16.75 -15.062 8.023 1 82.62 387 GLU B C 1
ATOM 7813 O O . GLU B 1 387 ? -16.516 -14.312 8.977 1 82.62 387 GLU B O 1
ATOM 7818 N N . GLU B 1 388 ? -16.797 -16.375 8.094 1 84.81 388 GLU B N 1
ATOM 7819 C CA . GLU B 1 388 ? -16.578 -17.078 9.359 1 84.81 388 GLU B CA 1
ATOM 7820 C C . GLU B 1 388 ? -15.242 -17.797 9.359 1 84.81 388 GLU B C 1
ATOM 7822 O O . GLU B 1 388 ? -14.742 -18.203 8.305 1 84.81 388 GLU B O 1
ATOM 7827 N N . PRO B 1 389 ? -14.773 -17.875 10.641 1 86.06 389 PRO B N 1
ATOM 7828 C CA . PRO B 1 389 ? -13.547 -18.688 10.711 1 86.06 389 PRO B CA 1
ATOM 7829 C C . PRO B 1 389 ? -13.742 -20.094 10.148 1 86.06 389 PRO B C 1
ATOM 7831 O O . PRO B 1 389 ? -14.812 -20.703 10.328 1 86.06 389 PRO B O 1
ATOM 7834 N N . ILE B 1 390 ? -12.773 -20.594 9.547 1 87.06 390 ILE B N 1
ATOM 7835 C CA . ILE B 1 390 ? -12.82 -21.844 8.781 1 87.06 390 ILE B CA 1
ATOM 7836 C C . ILE B 1 390 ? -13.242 -23 9.688 1 87.06 390 ILE B C 1
ATOM 7838 O O . ILE B 1 390 ? -14.125 -23.781 9.328 1 87.06 390 ILE B O 1
ATOM 7842 N N . VAL B 1 391 ? -12.656 -23.016 10.867 1 84.5 391 VAL B N 1
ATOM 7843 C CA . VAL B 1 391 ? -12.93 -24.109 11.773 1 84.5 391 VAL B CA 1
ATOM 7844 C C . VAL B 1 391 ? -14.391 -24.062 12.227 1 84.5 391 VAL B C 1
ATOM 7846 O O . VAL B 1 391 ? -15.062 -25.094 12.281 1 84.5 391 VAL B O 1
ATOM 7849 N N . GLN B 1 392 ? -14.844 -22.906 12.453 1 84.69 392 GLN B N 1
ATOM 7850 C CA . GLN B 1 392 ? -16.234 -22.75 12.875 1 84.69 392 GLN B CA 1
ATOM 7851 C C . GLN B 1 392 ? -17.188 -23.078 11.734 1 84.69 392 GLN B C 1
ATOM 7853 O O . GLN B 1 392 ? -18.25 -23.672 11.953 1 84.69 392 GLN B O 1
ATOM 7858 N N . SER B 1 393 ? -16.828 -22.766 10.625 1 87.25 393 SER B N 1
ATOM 7859 C CA . SER B 1 393 ? -17.688 -23 9.461 1 87.25 393 SER B CA 1
ATOM 7860 C C . SER B 1 393 ? -17.844 -24.5 9.188 1 87.25 393 SER B C 1
ATOM 7862 O O . SER B 1 393 ? -18.953 -25 9.062 1 87.25 393 SER B O 1
ATOM 7864 N N . ILE B 1 394 ? -16.734 -25.172 9.188 1 88.5 394 ILE B N 1
ATOM 7865 C CA . ILE B 1 394 ? -16.766 -26.578 8.812 1 88.5 394 ILE B CA 1
ATOM 7866 C C . ILE B 1 394 ? -17.359 -27.406 9.945 1 88.5 394 ILE B C 1
ATOM 7868 O O . ILE B 1 394 ? -17.906 -28.484 9.711 1 88.5 394 ILE B O 1
ATOM 7872 N N . SER B 1 395 ? -17.312 -26.875 11.141 1 84.94 395 SER B N 1
ATOM 7873 C CA . SER B 1 395 ? -17.859 -27.594 12.289 1 84.94 395 SER B CA 1
ATOM 7874 C C . SER B 1 395 ? -19.375 -27.484 12.336 1 84.94 395 SER B C 1
ATOM 7876 O O . SER B 1 395 ? -20.047 -28.281 13 1 84.94 395 SER B O 1
ATOM 7878 N N . ASN B 1 396 ? -19.859 -26.547 11.664 1 83.31 396 ASN B N 1
ATOM 7879 C CA . ASN B 1 396 ? -21.312 -26.406 11.594 1 83.31 396 ASN B CA 1
ATOM 7880 C C . ASN B 1 396 ? -21.922 -27.422 10.625 1 83.31 396 ASN B C 1
ATOM 7882 O O . ASN B 1 396 ? -21.844 -27.234 9.406 1 83.31 396 ASN B O 1
ATOM 7886 N N . ARG B 1 397 ? -22.656 -28.406 11.156 1 84.06 397 ARG B N 1
ATOM 7887 C CA . ARG B 1 397 ? -23.172 -29.484 10.328 1 84.06 397 ARG B CA 1
ATOM 7888 C C . ARG B 1 397 ? -24.656 -29.297 10.047 1 84.06 397 ARG B C 1
ATOM 7890 O O . ARG B 1 397 ? -25.297 -30.141 9.422 1 84.06 397 ARG B O 1
ATOM 7897 N N . SER B 1 398 ? -25.172 -28.203 10.391 1 77.31 398 SER B N 1
ATOM 7898 C CA . SER B 1 398 ? -26.609 -28.031 10.328 1 77.31 398 SER B CA 1
ATOM 7899 C C . SER B 1 398 ? -27.062 -27.547 8.953 1 77.31 398 SER B C 1
ATOM 7901 O O . SER B 1 398 ? -28.125 -27.938 8.469 1 77.31 398 SER B O 1
ATOM 7903 N N . SER B 1 399 ? -26.25 -26.766 8.398 1 84.75 399 SER B N 1
ATOM 7904 C CA . SER B 1 399 ? -26.656 -26.234 7.098 1 84.75 399 SER B CA 1
ATOM 7905 C C . SER B 1 399 ? -25.5 -26.266 6.105 1 84.75 399 SER B C 1
ATOM 7907 O O . SER B 1 399 ? -24.344 -26.078 6.488 1 84.75 399 SER B O 1
ATOM 7909 N N . ASP B 1 400 ? -25.828 -26.703 4.879 1 92 400 ASP B N 1
ATOM 7910 C CA . ASP B 1 400 ? -24.922 -26.609 3.746 1 92 400 ASP B CA 1
ATOM 7911 C C . ASP B 1 400 ? -23.797 -27.641 3.857 1 92 400 ASP B C 1
ATOM 7913 O O . ASP B 1 400 ? -22.781 -27.531 3.168 1 92 400 ASP B O 1
ATOM 7917 N N . PHE B 1 401 ? -24.016 -28.578 4.883 1 95.44 401 PHE B N 1
ATOM 7918 C CA . PHE B 1 401 ? -23.062 -29.672 4.988 1 95.44 401 PHE B CA 1
ATOM 7919 C C . PHE B 1 401 ? -23.297 -30.703 3.883 1 95.44 401 PHE B C 1
ATOM 7921 O O . PHE B 1 401 ? -24.438 -31.125 3.646 1 95.44 401 PHE B O 1
ATOM 7928 N N . ILE B 1 402 ? -22.25 -31.109 3.188 1 96.56 402 ILE B N 1
ATOM 7929 C CA . ILE B 1 402 ? -22.391 -31.891 1.967 1 96.56 402 ILE B CA 1
ATOM 7930 C C . ILE B 1 402 ? -22.156 -33.375 2.275 1 96.56 402 ILE B C 1
ATOM 7932 O O . ILE B 1 402 ? -21.156 -33.719 2.904 1 96.56 402 ILE B O 1
ATOM 7936 N N . HIS B 1 403 ? -23.016 -34.156 1.844 1 95.88 403 HIS B N 1
ATOM 7937 C CA . HIS B 1 403 ? -22.828 -35.594 1.884 1 95.88 403 HIS B CA 1
ATOM 7938 C C . HIS B 1 403 ? -22.422 -36.156 0.52 1 95.88 403 HIS B C 1
ATOM 7940 O O . HIS B 1 403 ? -23.156 -36 -0.462 1 95.88 403 HIS B O 1
ATOM 7946 N N . LEU B 1 404 ? -21.281 -36.75 0.486 1 96.75 404 LEU B N 1
ATOM 7947 C CA . LEU B 1 404 ? -20.734 -37.312 -0.753 1 96.75 404 LEU B CA 1
ATOM 7948 C C . LEU B 1 404 ? -20.984 -38.812 -0.84 1 96.75 404 LEU B C 1
ATOM 7950 O O . LEU B 1 404 ? -20.297 -39.594 -0.177 1 96.75 404 LEU B O 1
ATOM 7954 N N . GLU B 1 405 ? -21.844 -39.188 -1.708 1 94.94 405 GLU B N 1
ATOM 7955 C CA . GLU B 1 405 ? -22.156 -40.594 -1.879 1 94.94 405 GLU B CA 1
ATOM 7956 C C . GLU B 1 405 ? -21.031 -41.312 -2.633 1 94.94 405 GLU B C 1
ATOM 7958 O O . GLU B 1 405 ? -20.266 -40.688 -3.357 1 94.94 405 GLU B O 1
ATOM 7963 N N . ASP B 1 406 ? -21.016 -42.625 -2.541 1 92.06 406 ASP B N 1
ATOM 7964 C CA . ASP B 1 406 ? -19.984 -43.438 -3.168 1 92.06 406 ASP B CA 1
ATOM 7965 C C . ASP B 1 406 ? -19.984 -43.25 -4.684 1 92.06 406 ASP B C 1
ATOM 7967 O O . ASP B 1 406 ? -18.922 -43.188 -5.309 1 92.06 406 ASP B O 1
ATOM 7971 N N . LYS B 1 407 ? -21.141 -43.188 -5.207 1 89.81 407 LYS B N 1
ATOM 7972 C CA . LYS B 1 407 ? -21.234 -43.062 -6.66 1 89.81 407 LYS B CA 1
ATOM 7973 C C . LYS B 1 407 ? -20.609 -41.75 -7.152 1 89.81 407 LYS B C 1
ATOM 7975 O O . LYS B 1 407 ? -19.984 -41.719 -8.219 1 89.81 407 LYS B O 1
ATOM 7980 N N . TRP B 1 408 ? -20.828 -40.812 -6.398 1 92.88 408 TRP B N 1
ATOM 7981 C CA . TRP B 1 408 ? -20.234 -39.531 -6.773 1 92.88 408 TRP B CA 1
ATOM 7982 C C . TRP B 1 408 ? -18.719 -39.594 -6.641 1 92.88 408 TRP B C 1
ATOM 7984 O O . TRP B 1 408 ? -17.984 -39.125 -7.527 1 92.88 408 TRP B O 1
ATOM 7994 N N . MET B 1 409 ? -18.25 -40.094 -5.516 1 92.62 409 MET B N 1
ATOM 7995 C CA . MET B 1 409 ? -16.812 -40.25 -5.289 1 92.62 409 MET B CA 1
ATOM 7996 C C . MET B 1 409 ? -16.172 -41.062 -6.41 1 92.62 409 MET B C 1
ATOM 7998 O O . MET B 1 409 ? -15.109 -40.688 -6.914 1 92.62 409 MET B O 1
ATOM 8002 N N . ASP B 1 410 ? -16.859 -42.031 -6.852 1 87.38 410 ASP B N 1
ATOM 8003 C CA . ASP B 1 410 ? -16.359 -42.844 -7.957 1 87.38 410 ASP B CA 1
ATOM 8004 C C . ASP B 1 410 ? -16.406 -42.062 -9.273 1 87.38 410 ASP B C 1
ATOM 8006 O O . ASP B 1 410 ? -15.531 -42.25 -10.125 1 87.38 410 ASP B O 1
ATOM 8010 N N . GLY B 1 411 ? -17.375 -41.312 -9.375 1 85.06 411 GLY B N 1
ATOM 8011 C CA . GLY B 1 411 ? -17.547 -40.531 -10.594 1 85.06 411 GLY B CA 1
ATOM 8012 C C . GLY B 1 411 ? -16.438 -39.531 -10.828 1 85.06 411 GLY B C 1
ATOM 8013 O O . GLY B 1 411 ? -15.992 -39.344 -11.961 1 85.06 411 GLY B O 1
ATOM 8014 N N . ILE B 1 412 ? -15.938 -38.938 -9.734 1 86.31 412 ILE B N 1
ATOM 8015 C CA . ILE B 1 412 ? -14.906 -37.906 -9.906 1 86.31 412 ILE B CA 1
ATOM 8016 C C . ILE B 1 412 ? -13.539 -38.594 -10.016 1 86.31 412 ILE B C 1
ATOM 8018 O O . ILE B 1 412 ? -12.531 -37.938 -10.297 1 86.31 412 ILE B O 1
ATOM 8022 N N . ALA B 1 413 ? -13.516 -39.812 -9.75 1 82.06 413 ALA B N 1
ATOM 8023 C CA . ALA B 1 413 ? -12.242 -40.531 -9.75 1 82.06 413 ALA B CA 1
ATOM 8024 C C . ALA B 1 413 ? -12.008 -41.25 -11.086 1 82.06 413 ALA B C 1
ATOM 8026 O O . ALA B 1 413 ? -10.906 -41.75 -11.352 1 82.06 413 ALA B O 1
ATOM 8027 N N . THR B 1 414 ? -13.039 -41.375 -11.984 1 69.94 414 THR B N 1
ATOM 8028 C CA . THR B 1 414 ? -12.945 -42.188 -13.195 1 69.94 414 THR B CA 1
ATOM 8029 C C . THR B 1 414 ? -12.336 -41.375 -14.344 1 69.94 414 THR B C 1
ATOM 8031 O O . THR B 1 414 ? -12.992 -40.5 -14.906 1 69.94 414 THR B O 1
ATOM 8034 N N . PHE B 1 415 ? -11.125 -41.219 -14.484 1 59.16 415 PHE B N 1
ATOM 8035 C CA . PHE B 1 415 ? -10.617 -40.5 -15.648 1 59.16 415 PHE B CA 1
ATOM 8036 C C . PHE B 1 415 ? -9.953 -41.469 -16.625 1 59.16 415 PHE B C 1
ATOM 8038 O O . PHE B 1 415 ? -10.039 -41.281 -17.844 1 59.16 415 PHE B O 1
ATOM 8045 N N . SER B 1 416 ? -8.93 -42.125 -16.172 1 53.69 416 SER B N 1
ATOM 8046 C CA . SER B 1 416 ? -8.227 -43.062 -17.047 1 53.69 416 SER B CA 1
ATOM 8047 C C . SER B 1 416 ? -8.453 -44.5 -16.594 1 53.69 416 SER B C 1
ATOM 8049 O O . SER B 1 416 ? -9.352 -44.781 -15.797 1 53.69 416 SER B O 1
ATOM 8051 N N . HIS B 1 417 ? -7.598 -45.375 -17.094 1 57.53 417 HIS B N 1
ATOM 8052 C CA . HIS B 1 417 ? -7.629 -46.812 -16.875 1 57.53 417 HIS B CA 1
ATOM 8053 C C . HIS B 1 417 ? -7.578 -47.156 -15.383 1 57.53 417 HIS B C 1
ATOM 8055 O O . HIS B 1 417 ? -7.965 -48.25 -14.969 1 57.53 417 HIS B O 1
ATOM 8061 N N . LYS B 1 418 ? -7.172 -46.188 -14.477 1 66.81 418 LYS B N 1
ATOM 8062 C CA . LYS B 1 418 ? -7.09 -46.406 -13.039 1 66.81 418 LYS B CA 1
ATOM 8063 C C . LYS B 1 418 ? -7.734 -45.281 -12.258 1 66.81 418 LYS B C 1
ATOM 8065 O O . LYS B 1 418 ? -7.664 -44.125 -12.664 1 66.81 418 LYS B O 1
ATOM 8070 N N . SER B 1 419 ? -8.492 -45.719 -11.227 1 77.75 419 SER B N 1
ATOM 8071 C CA . SER B 1 419 ? -9.117 -44.719 -10.367 1 77.75 419 SER B CA 1
ATOM 8072 C C . SER B 1 419 ? -8.078 -43.781 -9.789 1 77.75 419 SER B C 1
ATOM 8074 O O . SER B 1 419 ? -6.973 -44.188 -9.438 1 77.75 419 SER B O 1
ATOM 8076 N N . VAL B 1 420 ? -8.398 -42.562 -9.719 1 81 420 VAL B N 1
ATOM 8077 C CA . VAL B 1 420 ? -7.516 -41.562 -9.148 1 81 420 VAL B CA 1
ATOM 8078 C C . VAL B 1 420 ? -7.168 -41.906 -7.707 1 81 420 VAL B C 1
ATOM 8080 O O . VAL B 1 420 ? -6.055 -41.656 -7.246 1 81 420 VAL B O 1
ATOM 8083 N N . PHE B 1 421 ? -8.062 -42.531 -6.992 1 86.5 421 PHE B N 1
ATOM 8084 C CA . PHE B 1 421 ? -7.82 -42.906 -5.602 1 86.5 421 PHE B CA 1
ATOM 8085 C C . PHE B 1 421 ? -6.793 -44.031 -5.512 1 86.5 421 PHE B C 1
ATOM 8087 O O . PHE B 1 421 ? -5.953 -44.031 -4.609 1 86.5 421 PHE B O 1
ATOM 8094 N N . ASP B 1 422 ? -6.848 -44.875 -6.449 1 80.19 422 ASP B N 1
ATOM 8095 C CA . ASP B 1 422 ? -5.832 -45.938 -6.488 1 80.19 422 ASP B CA 1
ATOM 8096 C C . ASP B 1 422 ? -4.453 -45.344 -6.793 1 80.19 422 ASP B C 1
ATOM 8098 O O . ASP B 1 422 ? -3.455 -45.781 -6.207 1 80.19 422 ASP B O 1
ATOM 8102 N N . SER B 1 423 ? -4.48 -44.469 -7.691 1 76.62 423 SER B N 1
ATOM 8103 C CA . SER B 1 423 ? -3.221 -43.812 -8.016 1 76.62 423 SER B CA 1
ATOM 8104 C C . SER B 1 423 ? -2.67 -43.031 -6.816 1 76.62 423 SER B C 1
ATOM 8106 O O . SER B 1 423 ? -1.456 -43 -6.609 1 76.62 423 SER B O 1
ATOM 8108 N N . MET B 1 424 ? -3.562 -42.469 -6.035 1 80.31 424 MET B N 1
ATOM 8109 C CA . MET B 1 424 ? -3.158 -41.781 -4.82 1 80.31 424 MET B CA 1
ATOM 8110 C C . MET B 1 424 ? -2.5 -42.75 -3.832 1 80.31 424 MET B C 1
ATOM 8112 O O . MET B 1 424 ? -1.486 -42.406 -3.217 1 80.31 424 MET B O 1
ATOM 8116 N N . ALA B 1 425 ? -3.1 -43.812 -3.732 1 80 425 ALA B N 1
ATOM 8117 C CA . ALA B 1 425 ? -2.564 -44.812 -2.82 1 80 425 ALA B CA 1
ATOM 8118 C C . ALA B 1 425 ? -1.158 -45.25 -3.234 1 80 425 ALA B C 1
ATOM 8120 O O . ALA B 1 425 ? -0.276 -45.406 -2.387 1 80 425 ALA B O 1
ATOM 8121 N N . GLU B 1 426 ? -0.943 -45.375 -4.441 1 73.5 426 GLU B N 1
ATOM 8122 C CA . GLU B 1 426 ? 0.365 -45.781 -4.953 1 73.5 426 GLU B CA 1
ATOM 8123 C C . GLU B 1 426 ? 1.41 -44.719 -4.703 1 73.5 426 GLU B C 1
ATOM 8125 O O . GLU B 1 426 ? 2.521 -45 -4.254 1 73.5 426 GLU B O 1
ATOM 8130 N N . ILE B 1 427 ? 0.99 -43.562 -5 1 71.88 427 ILE B N 1
ATOM 8131 C CA . ILE B 1 427 ? 1.934 -42.469 -4.898 1 71.88 427 ILE B CA 1
ATOM 8132 C C . ILE B 1 427 ? 2.27 -42.188 -3.432 1 71.88 427 ILE B C 1
ATOM 8134 O O . ILE B 1 427 ? 3.43 -41.969 -3.084 1 71.88 427 ILE B O 1
ATOM 8138 N N . CYS B 1 428 ? 1.256 -42.094 -2.615 1 77.94 428 CYS B N 1
ATOM 8139 C CA . CYS B 1 428 ? 1.467 -41.781 -1.212 1 77.94 428 CYS B CA 1
ATOM 8140 C C . CYS B 1 428 ? 2.207 -42.875 -0.487 1 77.94 428 CYS B C 1
ATOM 8142 O O . CYS B 1 428 ? 2.883 -42.625 0.514 1 77.94 428 CYS B O 1
ATOM 8144 N N . GLU B 1 429 ? 2.131 -44 -1.049 1 71.88 429 GLU B N 1
ATOM 8145 C CA . GLU B 1 429 ? 2.904 -45.094 -0.477 1 71.88 429 GLU B CA 1
ATOM 8146 C C . GLU B 1 429 ? 4.359 -45.031 -0.93 1 71.88 429 GLU B C 1
ATOM 8148 O O . GLU B 1 429 ? 5.27 -45.344 -0.153 1 71.88 429 GLU B O 1
ATOM 8153 N N . ALA B 1 430 ? 4.512 -44.812 -2.25 1 63.31 430 ALA B N 1
ATOM 8154 C CA . ALA B 1 430 ? 5.852 -44.812 -2.836 1 63.31 430 ALA B CA 1
ATOM 8155 C C . ALA B 1 430 ? 6.676 -43.625 -2.32 1 63.31 430 ALA B C 1
ATOM 8157 O O . ALA B 1 430 ? 7.902 -43.719 -2.229 1 63.31 430 ALA B O 1
ATOM 8158 N N . ALA B 1 431 ? 6.066 -42.5 -2.225 1 54.91 431 ALA B N 1
ATOM 8159 C CA . ALA B 1 431 ? 6.855 -41.312 -1.908 1 54.91 431 ALA B CA 1
ATOM 8160 C C . ALA B 1 431 ? 6.426 -40.688 -0.573 1 54.91 431 ALA B C 1
ATOM 8162 O O . ALA B 1 431 ? 6.07 -39.531 -0.502 1 54.91 431 ALA B O 1
ATOM 8163 N N . PRO B 1 432 ? 6.344 -41.531 0.528 1 51.88 432 PRO B N 1
ATOM 8164 C CA . PRO B 1 432 ? 5.777 -40.969 1.756 1 51.88 432 PRO B CA 1
ATOM 8165 C C . PRO B 1 432 ? 6.551 -39.75 2.26 1 51.88 432 PRO B C 1
ATOM 8167 O O . PRO B 1 432 ? 5.961 -38.844 2.848 1 51.88 432 PRO B O 1
ATOM 8170 N N . SER B 1 433 ? 7.828 -39.812 2.049 1 51.66 433 SER B N 1
ATOM 8171 C CA . SER B 1 433 ? 8.695 -38.844 2.697 1 51.66 433 SER B CA 1
ATOM 8172 C C . SER B 1 433 ? 8.625 -37.5 1.991 1 51.66 433 SER B C 1
ATOM 8174 O O . SER B 1 433 ? 8.914 -36.469 2.594 1 51.66 433 SER B O 1
ATOM 8176 N N . PHE B 1 434 ? 8.156 -37.625 0.837 1 51.53 434 PHE B N 1
ATOM 8177 C CA . PHE B 1 434 ? 8.312 -36.375 0.074 1 51.53 434 PHE B CA 1
ATOM 8178 C C . PHE B 1 434 ? 7.098 -35.469 0.251 1 51.53 434 PHE B C 1
ATOM 8180 O O . PHE B 1 434 ? 7.191 -34.25 0.075 1 51.53 434 PHE B O 1
ATOM 8187 N N . VAL B 1 435 ? 5.98 -36.062 0.629 1 59.62 435 VAL B N 1
ATOM 8188 C CA . VAL B 1 435 ? 4.797 -35.25 0.801 1 59.62 435 VAL B CA 1
ATOM 8189 C C . VAL B 1 435 ? 4.117 -35.562 2.129 1 59.62 435 VAL B C 1
ATOM 8191 O O . VAL B 1 435 ? 3.307 -36.5 2.205 1 59.62 435 VAL B O 1
ATOM 8194 N N . PRO B 1 436 ? 4.578 -34.781 3.119 1 64.75 436 PRO B N 1
ATOM 8195 C CA . PRO B 1 436 ? 3.824 -35 4.352 1 64.75 436 PRO B CA 1
ATOM 8196 C C . PRO B 1 436 ? 2.316 -34.875 4.164 1 64.75 436 PRO B C 1
ATOM 8198 O O . PRO B 1 436 ? 1.871 -34 3.4 1 64.75 436 PRO B O 1
ATOM 8201 N N . ARG B 1 437 ? 1.57 -35.812 4.785 1 80.81 437 ARG B N 1
ATOM 8202 C CA . ARG B 1 437 ? 0.113 -35.781 4.703 1 80.81 437 ARG B CA 1
ATOM 8203 C C . ARG B 1 437 ? -0.359 -35.875 3.258 1 80.81 437 ARG B C 1
ATOM 8205 O O . ARG B 1 437 ? -1.198 -35.094 2.811 1 80.81 437 ARG B O 1
ATOM 8212 N N . CYS B 1 438 ? 0.314 -36.75 2.639 1 80 438 CYS B N 1
ATOM 8213 C CA . CYS B 1 438 ? 0.096 -36.969 1.212 1 80 438 CYS B CA 1
ATOM 8214 C C . CYS B 1 438 ? -1.375 -37.25 0.918 1 80 438 CYS B C 1
ATOM 8216 O O . CYS B 1 438 ? -1.956 -36.625 0.025 1 80 438 CYS B O 1
ATOM 8218 N N . TYR B 1 439 ? -1.978 -38.125 1.747 1 85.56 439 TYR B N 1
ATOM 8219 C CA . TYR B 1 439 ? -3.371 -38.469 1.504 1 85.56 439 TYR B CA 1
ATOM 8220 C C . TYR B 1 439 ? -4.285 -37.25 1.725 1 85.56 439 TYR B C 1
ATOM 8222 O O . TYR B 1 439 ? -5.195 -37 0.93 1 85.56 439 TYR B O 1
ATOM 8230 N N . GLU B 1 440 ? -4.059 -36.594 2.805 1 89.06 440 GLU B N 1
ATOM 8231 C CA . GLU B 1 440 ? -4.883 -35.406 3.115 1 89.06 440 GLU B CA 1
ATOM 8232 C C . GLU B 1 440 ? -4.809 -34.375 2.002 1 89.06 440 GLU B C 1
ATOM 8234 O O . GLU B 1 440 ? -5.836 -33.844 1.565 1 89.06 440 GLU B O 1
ATOM 8239 N N . HIS B 1 441 ? -3.652 -34.156 1.515 1 84.25 441 HIS B N 1
ATOM 8240 C CA . HIS B 1 441 ? -3.475 -33.156 0.472 1 84.25 441 HIS B CA 1
ATOM 8241 C C . HIS B 1 441 ? -4.105 -33.625 -0.842 1 84.25 441 HIS B C 1
ATOM 8243 O O . HIS B 1 441 ? -4.816 -32.844 -1.489 1 84.25 441 HIS B O 1
ATOM 8249 N N . ALA B 1 442 ? -3.795 -34.781 -1.164 1 83.38 442 ALA B N 1
ATOM 8250 C CA . ALA B 1 442 ? -4.301 -35.312 -2.43 1 83.38 442 ALA B CA 1
ATOM 8251 C C . ALA B 1 442 ? -5.828 -35.344 -2.443 1 83.38 442 ALA B C 1
ATOM 8253 O O . ALA B 1 442 ? -6.453 -34.906 -3.412 1 83.38 442 ALA B O 1
ATOM 8254 N N . LEU B 1 443 ? -6.383 -35.812 -1.373 1 90.25 443 LEU B N 1
ATOM 8255 C CA . LEU B 1 443 ? -7.84 -35.875 -1.281 1 90.25 443 LEU B CA 1
ATOM 8256 C C . LEU B 1 443 ? -8.445 -34.469 -1.271 1 90.25 443 LEU B C 1
ATOM 8258 O O . LEU B 1 443 ? -9.445 -34.219 -1.943 1 90.25 443 LEU B O 1
ATOM 8262 N N . ALA B 1 444 ? -7.855 -33.656 -0.481 1 91.31 444 ALA B N 1
ATOM 8263 C CA . ALA B 1 444 ? -8.367 -32.281 -0.368 1 91.31 444 ALA B CA 1
ATOM 8264 C C . ALA B 1 444 ? -8.375 -31.594 -1.725 1 91.31 444 ALA B C 1
ATOM 8266 O O . ALA B 1 444 ? -9.359 -30.953 -2.1 1 91.31 444 ALA B O 1
ATOM 8267 N N . LEU B 1 445 ? -7.305 -31.719 -2.482 1 86.44 445 LEU B N 1
ATOM 8268 C CA . LEU B 1 445 ? -7.203 -31.078 -3.789 1 86.44 445 LEU B CA 1
ATOM 8269 C C . LEU B 1 445 ? -8.227 -31.656 -4.762 1 86.44 445 LEU B C 1
ATOM 8271 O O . LEU B 1 445 ? -8.953 -30.922 -5.422 1 86.44 445 LEU B O 1
ATOM 8275 N N . HIS B 1 446 ? -8.289 -32.906 -4.777 1 86.5 446 HIS B N 1
ATOM 8276 C CA . HIS B 1 446 ? -9.109 -33.594 -5.766 1 86.5 446 HIS B CA 1
ATOM 8277 C C . HIS B 1 446 ? -10.594 -33.375 -5.5 1 86.5 446 HIS B C 1
ATOM 8279 O O . HIS B 1 446 ? -11.352 -33.062 -6.414 1 86.5 446 HIS B O 1
ATOM 8285 N N . ILE B 1 447 ? -10.984 -33.594 -4.305 1 91.88 447 ILE B N 1
ATOM 8286 C CA . ILE B 1 447 ? -12.398 -33.5 -3.975 1 91.88 447 ILE B CA 1
ATOM 8287 C C . ILE B 1 447 ? -12.867 -32.062 -4.086 1 91.88 447 ILE B C 1
ATOM 8289 O O . ILE B 1 447 ? -13.961 -31.797 -4.582 1 91.88 447 ILE B O 1
ATOM 8293 N N . THR B 1 448 ? -12.062 -31.219 -3.588 1 92.62 448 THR B N 1
ATOM 8294 C CA . THR B 1 448 ? -12.414 -29.797 -3.686 1 92.62 448 THR B CA 1
ATOM 8295 C C . THR B 1 448 ? -12.578 -29.391 -5.145 1 92.62 448 THR B C 1
ATOM 8297 O O . THR B 1 448 ? -13.516 -28.656 -5.488 1 92.62 448 THR B O 1
ATOM 8300 N N . ASP B 1 449 ? -11.695 -29.781 -6.004 1 87.94 449 ASP B N 1
ATOM 8301 C CA . ASP B 1 449 ? -11.797 -29.5 -7.434 1 87.94 449 ASP B CA 1
ATOM 8302 C C . ASP B 1 449 ? -13.078 -30.078 -8.023 1 87.94 449 ASP B C 1
ATOM 8304 O O . ASP B 1 449 ? -13.742 -29.438 -8.836 1 87.94 449 ASP B O 1
ATOM 8308 N N . GLY B 1 450 ? -13.367 -31.266 -7.637 1 88.56 450 GLY B N 1
ATOM 8309 C CA . GLY B 1 450 ? -14.609 -31.891 -8.086 1 88.56 450 GLY B CA 1
ATOM 8310 C C . GLY B 1 450 ? -15.844 -31.125 -7.656 1 88.56 450 GLY B C 1
ATOM 8311 O O . GLY B 1 450 ? -16.766 -30.922 -8.453 1 88.56 450 GLY B O 1
ATOM 8312 N N . LEU B 1 451 ? -15.844 -30.734 -6.414 1 92.94 451 LEU B N 1
ATOM 8313 C CA . LEU B 1 451 ? -16.969 -29.969 -5.895 1 92.94 451 LEU B CA 1
ATOM 8314 C C . LEU B 1 451 ? -17.094 -28.625 -6.602 1 92.94 451 LEU B C 1
ATOM 8316 O O . LEU B 1 451 ? -18.219 -28.141 -6.828 1 92.94 451 LEU B O 1
ATOM 8320 N N . ALA B 1 452 ? -16.016 -28.078 -6.93 1 91.94 452 ALA B N 1
ATOM 8321 C CA . ALA B 1 452 ? -16 -26.75 -7.543 1 91.94 452 ALA B CA 1
ATOM 8322 C C . ALA B 1 452 ? -16.625 -26.781 -8.938 1 91.94 452 ALA B C 1
ATOM 8324 O O . ALA B 1 452 ? -16.953 -25.734 -9.5 1 91.94 452 ALA B O 1
ATOM 8325 N N . GLN B 1 453 ? -16.781 -27.938 -9.5 1 88.81 453 GLN B N 1
ATOM 8326 C CA . GLN B 1 453 ? -17.359 -28.078 -10.844 1 88.81 453 GLN B CA 1
ATOM 8327 C C . GLN B 1 453 ? -18.875 -28 -10.805 1 88.81 453 GLN B C 1
ATOM 8329 O O . GLN B 1 453 ? -19.531 -28 -11.844 1 88.81 453 GLN B O 1
ATOM 8334 N N . THR B 1 454 ? -19.344 -27.891 -9.664 1 85.62 454 THR B N 1
ATOM 8335 C CA . THR B 1 454 ? -20.797 -27.766 -9.539 1 85.62 454 THR B CA 1
ATOM 8336 C C . THR B 1 454 ? -21.297 -26.578 -10.336 1 85.62 454 THR B C 1
ATOM 8338 O O . THR B 1 454 ? -20.781 -25.469 -10.203 1 85.62 454 THR B O 1
ATOM 8341 N N . GLY B 1 455 ? -22.266 -26.797 -11.164 1 76.75 455 GLY B N 1
ATOM 8342 C CA . GLY B 1 455 ? -22.891 -25.734 -11.93 1 76.75 455 GLY B CA 1
ATOM 8343 C C . GLY B 1 455 ? -22.062 -25.312 -13.141 1 76.75 455 GLY B C 1
ATOM 8344 O O . GLY B 1 455 ? -22.406 -24.328 -13.812 1 76.75 455 GLY B O 1
ATOM 8345 N N . ASN B 1 456 ? -20.953 -26.062 -13.281 1 76.62 456 ASN B N 1
ATOM 8346 C CA . ASN B 1 456 ? -20.109 -25.719 -14.422 1 76.62 456 ASN B CA 1
ATOM 8347 C C . ASN B 1 456 ? -20.75 -26.141 -15.734 1 76.62 456 ASN B C 1
ATOM 8349 O O . ASN B 1 456 ? -20.688 -27.312 -16.109 1 76.62 456 ASN B O 1
ATOM 8353 N N . VAL B 1 457 ? -21.391 -25.219 -16.328 1 65.25 457 VAL B N 1
ATOM 8354 C CA . VAL B 1 457 ? -22.172 -25.516 -17.531 1 65.25 457 VAL B CA 1
ATOM 8355 C C . VAL B 1 457 ? -21.297 -25.344 -18.766 1 65.25 457 VAL B C 1
ATOM 8357 O O . VAL B 1 457 ? -21.688 -25.719 -19.875 1 65.25 457 VAL B O 1
ATOM 8360 N N . PHE B 1 458 ? -20.109 -24.797 -18.609 1 64.31 458 PHE B N 1
ATOM 8361 C CA . PHE B 1 458 ? -19.266 -24.5 -19.766 1 64.31 458 PHE B CA 1
ATOM 8362 C C . PHE B 1 458 ? -18.859 -25.797 -20.469 1 64.31 458 PHE B C 1
ATOM 8364 O O . PHE B 1 458 ? -18.609 -25.797 -21.672 1 64.31 458 PHE B O 1
ATOM 8371 N N . LEU B 1 459 ? -18.875 -26.797 -19.641 1 58.16 459 LEU B N 1
ATOM 8372 C CA . LEU B 1 459 ? -18.438 -28.047 -20.234 1 58.16 459 LEU B CA 1
ATOM 8373 C C . LEU B 1 459 ? -19.609 -28.812 -20.828 1 58.16 459 LEU B C 1
ATOM 8375 O O . LEU B 1 459 ? -19.422 -29.859 -21.453 1 58.16 459 LEU B O 1
ATOM 8379 N N . SER B 1 460 ? -20.75 -28.188 -20.562 1 59.38 460 SER B N 1
ATOM 8380 C CA . SER B 1 460 ? -21.922 -28.859 -21.109 1 59.38 460 SER B CA 1
ATOM 8381 C C . SER B 1 460 ? -22 -28.734 -22.625 1 59.38 460 SER B C 1
ATOM 8383 O O . SER B 1 460 ? -21.766 -27.641 -23.156 1 59.38 460 SER B O 1
ATOM 8385 N N . PRO B 1 461 ? -22.141 -29.891 -23.234 1 55.5 461 PRO B N 1
ATOM 8386 C CA . PRO B 1 461 ? -22.297 -29.812 -24.688 1 55.5 461 PRO B CA 1
ATOM 8387 C C . PRO B 1 461 ? -23.422 -28.859 -25.094 1 55.5 461 PRO B C 1
ATOM 8389 O O . PRO B 1 461 ? -24.516 -28.922 -24.531 1 55.5 461 PRO B O 1
ATOM 8392 N N . GLY B 1 462 ? -23.156 -27.891 -25.938 1 55.16 462 GLY B N 1
ATOM 8393 C CA . GLY B 1 462 ? -24.172 -27.016 -26.484 1 55.16 462 GLY B CA 1
ATOM 8394 C C . GLY B 1 462 ? -24.344 -25.734 -25.688 1 55.16 462 GLY B C 1
ATOM 8395 O O . GLY B 1 462 ? -25.203 -24.906 -26 1 55.16 462 GLY B O 1
ATOM 8396 N N . TYR B 1 463 ? -23.672 -25.703 -24.641 1 62.66 463 TYR B N 1
ATOM 8397 C CA . TYR B 1 463 ? -23.812 -24.484 -23.859 1 62.66 463 TYR B CA 1
ATOM 8398 C C . TYR B 1 463 ? -23.312 -23.266 -24.625 1 62.66 463 TYR B C 1
ATOM 8400 O O . TYR B 1 463 ? -22.188 -23.281 -25.141 1 62.66 463 TYR B O 1
ATOM 8408 N N . LYS B 1 464 ? -24.234 -22.266 -24.828 1 62.62 464 LYS B N 1
ATOM 8409 C CA . LYS B 1 464 ? -23.891 -20.969 -25.422 1 62.62 464 LYS B CA 1
ATOM 8410 C C . LYS B 1 464 ? -23.922 -19.859 -24.375 1 62.62 464 LYS B C 1
ATOM 8412 O O . LYS B 1 464 ? -24.906 -19.719 -23.656 1 62.62 464 LYS B O 1
ATOM 8417 N N . PRO B 1 465 ? -22.766 -19.297 -24.281 1 63.44 465 PRO B N 1
ATOM 8418 C CA . PRO B 1 465 ? -22.75 -18.172 -23.359 1 63.44 465 PRO B CA 1
ATOM 8419 C C . PRO B 1 465 ? -23.844 -17.141 -23.641 1 63.44 465 PRO B C 1
ATOM 8421 O O . PRO B 1 465 ? -24.062 -16.781 -24.797 1 63.44 465 PRO B O 1
ATOM 8424 N N . GLN B 1 466 ? -24.75 -16.906 -22.672 1 64.94 466 GLN B N 1
ATOM 8425 C CA . GLN B 1 466 ? -25.844 -15.961 -22.875 1 64.94 466 GLN B CA 1
ATOM 8426 C C . GLN B 1 466 ? -25.594 -14.648 -22.141 1 64.94 466 GLN B C 1
ATOM 8428 O O . GLN B 1 466 ? -25.297 -14.641 -20.953 1 64.94 466 GLN B O 1
ATOM 8433 N N . THR B 1 467 ? -25.578 -13.602 -22.844 1 67.56 467 THR B N 1
ATOM 8434 C CA . THR B 1 467 ? -25.438 -12.281 -22.25 1 67.56 467 THR B CA 1
ATOM 8435 C C . THR B 1 467 ? -26.797 -11.727 -21.844 1 67.56 467 THR B C 1
ATOM 8437 O O . THR B 1 467 ? -26.891 -10.812 -21.016 1 67.56 467 THR B O 1
ATOM 8440 N N . GLU B 1 468 ? -27.859 -12.375 -22.469 1 70.44 468 GLU B N 1
ATOM 8441 C CA . GLU B 1 468 ? -29.203 -11.922 -22.141 1 70.44 468 GLU B CA 1
ATOM 8442 C C . GLU B 1 468 ? -29.969 -12.984 -21.344 1 70.44 468 GLU B C 1
ATOM 8444 O O . GLU B 1 468 ? -29.688 -14.18 -21.469 1 70.44 468 GLU B O 1
ATOM 8449 N N . GLN B 1 469 ? -30.703 -12.406 -20.469 1 75.12 469 GLN B N 1
ATOM 8450 C CA . GLN B 1 469 ? -31.516 -13.297 -19.641 1 75.12 469 GLN B CA 1
ATOM 8451 C C . GLN B 1 469 ? -32.5 -14.094 -20.484 1 75.12 469 GLN B C 1
ATOM 8453 O O . GLN B 1 469 ? -33.062 -13.57 -21.453 1 75.12 469 GLN B O 1
ATOM 8458 N N . SER B 1 470 ? -32.656 -15.305 -20.109 1 74.31 470 SER B N 1
ATOM 8459 C CA . SER B 1 470 ? -33.594 -16.141 -20.844 1 74.31 470 SER B CA 1
ATOM 8460 C C . SER B 1 470 ? -35.031 -15.672 -20.609 1 74.31 470 SER B C 1
ATOM 8462 O O . SER B 1 470 ? -35.375 -15.25 -19.5 1 74.31 470 SER B O 1
ATOM 8464 N N . ASN B 1 471 ? -35.75 -15.562 -21.719 1 72.12 471 ASN B N 1
ATOM 8465 C CA . ASN B 1 471 ? -37.188 -15.211 -21.625 1 72.12 471 ASN B CA 1
ATOM 8466 C C . ASN B 1 471 ? -38 -16.359 -21.031 1 72.12 471 ASN B C 1
ATOM 8468 O O . ASN B 1 471 ? -39.188 -16.188 -20.766 1 72.12 471 ASN B O 1
ATOM 8472 N N . ASP B 1 472 ? -37.281 -17.344 -20.812 1 70.56 472 ASP B N 1
ATOM 8473 C CA . ASP B 1 472 ? -38 -18.5 -20.25 1 70.56 472 ASP B CA 1
ATOM 8474 C C . ASP B 1 472 ? -38.062 -18.406 -18.734 1 70.56 472 ASP B C 1
ATOM 8476 O O . ASP B 1 472 ? -37.062 -18.547 -18.047 1 70.56 472 ASP B O 1
ATOM 8480 N N . SER B 1 473 ? -39.281 -18.078 -18.234 1 67.31 473 SER B N 1
ATOM 8481 C CA . SER B 1 473 ? -39.531 -17.875 -16.812 1 67.31 473 SER B CA 1
ATOM 8482 C C . SER B 1 473 ? -39.25 -19.141 -16.016 1 67.31 473 SER B C 1
ATOM 8484 O O . SER B 1 473 ? -39.062 -19.078 -14.797 1 67.31 473 SER B O 1
ATOM 8486 N N . THR B 1 474 ? -39.188 -20.234 -16.625 1 71.5 474 THR B N 1
ATOM 8487 C CA . THR B 1 474 ? -39 -21.484 -15.898 1 71.5 474 THR B CA 1
ATOM 8488 C C . THR B 1 474 ? -37.5 -21.688 -15.57 1 71.5 474 THR B C 1
ATOM 8490 O O . THR B 1 474 ? -37.156 -22.453 -14.672 1 71.5 474 THR B O 1
ATOM 8493 N N . LYS B 1 475 ? -36.812 -20.969 -16.281 1 75.81 475 LYS B N 1
ATOM 8494 C CA . LYS B 1 475 ? -35.375 -21.109 -16.062 1 75.81 475 LYS B CA 1
ATOM 8495 C C . LYS B 1 475 ? -34.875 -20.062 -15.055 1 75.81 475 LYS B C 1
ATOM 8497 O O . LYS B 1 475 ? -34.938 -18.859 -15.32 1 75.81 475 LYS B O 1
ATOM 8502 N N . LYS B 1 476 ? -34.594 -20.578 -13.852 1 84.25 476 LYS B N 1
ATOM 8503 C CA . LYS B 1 476 ? -34 -19.688 -12.852 1 84.25 476 LYS B CA 1
ATOM 8504 C C . LYS B 1 476 ? -32.562 -19.359 -13.18 1 84.25 476 LYS B C 1
ATOM 8506 O O . LYS B 1 476 ? -31.703 -20.25 -13.281 1 84.25 476 LYS B O 1
ATOM 8511 N N . GLU B 1 477 ? -32.375 -18.125 -13.484 1 88.25 477 GLU B N 1
ATOM 8512 C CA . GLU B 1 477 ? -31.016 -17.672 -13.805 1 88.25 477 GLU B CA 1
ATOM 8513 C C . GLU B 1 477 ? -30.547 -16.594 -12.82 1 88.25 477 GLU B C 1
ATOM 8515 O O . GLU B 1 477 ? -31.359 -15.852 -12.273 1 88.25 477 GLU B O 1
ATOM 8520 N N . ASP B 1 478 ? -29.359 -16.672 -12.461 1 89.44 478 ASP B N 1
ATOM 8521 C CA . ASP B 1 478 ? -28.719 -15.656 -11.633 1 89.44 478 ASP B CA 1
ATOM 8522 C C . ASP B 1 478 ? -27.703 -14.844 -12.438 1 89.44 478 ASP B C 1
ATOM 8524 O O . ASP B 1 478 ? -27.109 -15.359 -13.383 1 89.44 478 ASP B O 1
ATOM 8528 N N . ALA B 1 479 ? -27.656 -13.648 -12.094 1 91.06 479 ALA B N 1
ATOM 8529 C CA . ALA B 1 479 ? -26.672 -12.789 -12.773 1 91.06 479 ALA B CA 1
ATOM 8530 C C . ALA B 1 479 ? -25.375 -12.695 -11.969 1 91.06 479 ALA B C 1
ATOM 8532 O O . ALA B 1 479 ? -25.391 -12.812 -10.742 1 91.06 479 ALA B O 1
ATOM 8533 N N . ILE B 1 480 ? -24.312 -12.594 -12.711 1 92.12 480 ILE B N 1
ATOM 8534 C CA . ILE B 1 480 ? -23.016 -12.375 -12.07 1 92.12 480 ILE B CA 1
ATOM 8535 C C . ILE B 1 480 ? -22.656 -10.891 -12.125 1 92.12 480 ILE B C 1
ATOM 8537 O O . ILE B 1 480 ? -22.797 -10.25 -13.164 1 92.12 480 ILE B O 1
ATOM 8541 N N . LEU B 1 481 ? -22.281 -10.383 -11.008 1 93.38 481 LEU B N 1
ATOM 8542 C CA . LEU B 1 481 ? -21.875 -8.984 -10.883 1 93.38 481 LEU B CA 1
ATOM 8543 C C . LEU B 1 481 ? -20.375 -8.875 -10.602 1 93.38 481 LEU B C 1
ATOM 8545 O O . LEU B 1 481 ? -19.891 -9.438 -9.625 1 93.38 481 LEU B O 1
ATOM 8549 N N . PHE B 1 482 ? -19.734 -8.148 -11.484 1 93.75 482 PHE B N 1
ATOM 8550 C CA . PHE B 1 482 ? -18.312 -7.898 -11.266 1 93.75 482 PHE B CA 1
ATOM 8551 C C . PHE B 1 482 ? -18.094 -6.496 -10.711 1 93.75 482 PHE B C 1
ATOM 8553 O O . PHE B 1 482 ? -18.719 -5.535 -11.164 1 93.75 482 PHE B O 1
ATOM 8560 N N . ILE B 1 483 ? -17.312 -6.383 -9.711 1 93.44 483 ILE B N 1
ATOM 8561 C CA . ILE B 1 483 ? -16.969 -5.102 -9.094 1 93.44 483 ILE B CA 1
ATOM 8562 C C . ILE B 1 483 ? -15.461 -4.906 -9.109 1 93.44 483 ILE B C 1
ATOM 8564 O O . ILE B 1 483 ? -14.711 -5.801 -8.711 1 93.44 483 ILE B O 1
ATOM 8568 N N . ARG B 1 484 ? -15.031 -3.74 -9.477 1 93.75 484 ARG B N 1
ATOM 8569 C CA . ARG B 1 484 ? -13.609 -3.428 -9.562 1 93.75 484 ARG B CA 1
ATOM 8570 C C . ARG B 1 484 ? -13.219 -2.371 -8.531 1 93.75 484 ARG B C 1
ATOM 8572 O O . ARG B 1 484 ? -13.945 -1.399 -8.328 1 93.75 484 ARG B O 1
ATOM 8579 N N . TYR B 1 485 ? -12.094 -2.662 -7.859 1 93.06 485 TYR B N 1
ATOM 8580 C CA . TYR B 1 485 ? -11.5 -1.705 -6.93 1 93.06 485 TYR B CA 1
ATOM 8581 C C . TYR B 1 485 ? -10.094 -1.315 -7.367 1 93.06 485 TYR B C 1
ATOM 8583 O O . TYR B 1 485 ? -9.328 -2.156 -7.848 1 93.06 485 TYR B O 1
ATOM 8591 N N . TYR B 1 486 ? -9.75 -0.115 -7.195 1 91.31 486 TYR B N 1
ATOM 8592 C CA . TYR B 1 486 ? -8.398 0.381 -7.414 1 91.31 486 TYR B CA 1
ATOM 8593 C C . TYR B 1 486 ? -7.719 0.71 -6.086 1 91.31 486 TYR B C 1
ATOM 8595 O O . TYR B 1 486 ? -8.352 1.245 -5.176 1 91.31 486 TYR B O 1
ATOM 8603 N N . TYR B 1 487 ? -6.48 0.279 -5.988 1 91.69 487 TYR B N 1
ATOM 8604 C CA . TYR B 1 487 ? -5.688 0.688 -4.832 1 91.69 487 TYR B CA 1
ATOM 8605 C C . TYR B 1 487 ? -4.918 1.972 -5.129 1 91.69 487 TYR B C 1
ATOM 8607 O O . TYR B 1 487 ? -3.883 1.943 -5.797 1 91.69 487 TYR B O 1
ATOM 8615 N N . THR B 1 488 ? -5.363 3.059 -4.609 1 92.06 488 THR B N 1
ATOM 8616 C CA . THR B 1 488 ? -4.781 4.355 -4.941 1 92.06 488 THR B CA 1
ATOM 8617 C C . THR B 1 488 ? -5.137 5.395 -3.879 1 92.06 488 THR B C 1
ATOM 8619 O O . THR B 1 488 ? -5.895 5.105 -2.951 1 92.06 488 THR B O 1
ATOM 8622 N N . TYR B 1 489 ? -4.418 6.484 -3.922 1 93.75 489 TYR B N 1
ATOM 8623 C CA . TYR B 1 489 ? -4.824 7.648 -3.141 1 93.75 489 TYR B CA 1
ATOM 8624 C C . TYR B 1 489 ? -6.023 8.336 -3.773 1 93.75 489 TYR B C 1
ATOM 8626 O O . TYR B 1 489 ? -6.051 8.562 -4.984 1 93.75 489 TYR B O 1
ATOM 8634 N N . ALA B 1 490 ? -7.012 8.547 -2.904 1 95 490 ALA B N 1
ATOM 8635 C CA . ALA B 1 490 ? -8.219 9.133 -3.482 1 95 490 ALA B CA 1
ATOM 8636 C C . ALA B 1 490 ? -8.93 10.039 -2.475 1 95 490 ALA B C 1
ATOM 8638 O O . ALA B 1 490 ? -8.672 9.953 -1.271 1 95 490 ALA B O 1
ATOM 8639 N N . TYR B 1 491 ? -9.703 10.93 -3.029 1 96.62 491 TYR B N 1
ATOM 8640 C CA . TYR B 1 491 ? -10.602 11.758 -2.238 1 96.62 491 TYR B CA 1
ATOM 8641 C C . TYR B 1 491 ? -11.984 11.133 -2.137 1 96.62 491 TYR B C 1
ATOM 8643 O O . TYR B 1 491 ? -12.758 11.156 -3.098 1 96.62 491 TYR B O 1
ATOM 8651 N N . ARG B 1 492 ? -12.242 10.562 -0.94 1 95.94 492 ARG B N 1
ATOM 8652 C CA . ARG B 1 492 ? -13.516 9.898 -0.66 1 95.94 492 ARG B CA 1
ATOM 8653 C C . ARG B 1 492 ? -14.023 10.258 0.732 1 95.94 492 ARG B C 1
ATOM 8655 O O . ARG B 1 492 ? -13.273 10.211 1.707 1 95.94 492 ARG B O 1
ATOM 8662 N N . PHE B 1 493 ? -15.297 10.523 0.86 1 95.69 493 PHE B N 1
ATOM 8663 C CA . PHE B 1 493 ? -15.875 10.898 2.145 1 95.69 493 PHE B CA 1
ATOM 8664 C C . PHE B 1 493 ? -15.883 9.711 3.1 1 95.69 493 PHE B C 1
ATOM 8666 O O . PHE B 1 493 ? -15.812 9.891 4.32 1 95.69 493 PHE B O 1
ATOM 8673 N N . GLU B 1 494 ? -15.875 8.508 2.562 1 92.69 494 GLU B N 1
ATOM 8674 C CA . GLU B 1 494 ? -16.031 7.293 3.359 1 92.69 494 GLU B CA 1
ATOM 8675 C C . GLU B 1 494 ? -14.688 6.828 3.916 1 92.69 494 GLU B C 1
ATOM 8677 O O . GLU B 1 494 ? -14.633 5.898 4.723 1 92.69 494 GLU B O 1
ATOM 8682 N N . SER B 1 495 ? -13.656 7.477 3.525 1 91.81 495 SER B N 1
ATOM 8683 C CA . SER B 1 495 ? -12.328 7.035 3.918 1 91.81 495 SER B CA 1
ATOM 8684 C C . SER B 1 495 ? -12.109 7.199 5.418 1 91.81 495 SER B C 1
ATOM 8686 O O . SER B 1 495 ? -11.312 6.477 6.02 1 91.81 495 SER B O 1
ATOM 8688 N N . SER B 1 496 ? -12.711 8.172 5.996 1 93.62 496 SER B N 1
ATOM 8689 C CA . SER B 1 496 ? -12.562 8.438 7.422 1 93.62 496 SER B CA 1
ATOM 8690 C C . SER B 1 496 ? -13.711 9.281 7.953 1 93.62 496 SER B C 1
ATOM 8692 O O . SER B 1 496 ? -14.367 10 7.191 1 93.62 496 SER B O 1
ATOM 8694 N N . ARG B 1 497 ? -13.891 9.242 9.266 1 93.69 497 ARG B N 1
ATOM 8695 C CA . ARG B 1 497 ? -14.891 10.086 9.914 1 93.69 497 ARG B CA 1
ATOM 8696 C C . ARG B 1 497 ? -14.391 11.516 10.062 1 93.69 497 ARG B C 1
ATOM 8698 O O . ARG B 1 497 ? -15.188 12.453 10.203 1 93.69 497 ARG B O 1
ATOM 8705 N N . GLY B 1 498 ? -13.133 11.602 9.977 1 94.38 498 GLY B N 1
ATOM 8706 C CA . GLY B 1 498 ? -12.531 12.914 10.102 1 94.38 498 GLY B CA 1
ATOM 8707 C C . GLY B 1 498 ? -12.82 13.828 8.922 1 94.38 498 GLY B C 1
ATOM 8708 O O . GLY B 1 498 ? -12.859 15.047 9.07 1 94.38 498 GLY B O 1
ATOM 8709 N N . ILE B 1 499 ? -13.109 13.258 7.801 1 96.69 499 ILE B N 1
ATOM 8710 C CA . ILE B 1 499 ? -13.289 14.055 6.59 1 96.69 499 ILE B CA 1
ATOM 8711 C C . ILE B 1 499 ? -14.641 14.773 6.645 1 96.69 499 ILE B C 1
ATOM 8713 O O . ILE B 1 499 ? -14.703 15.992 6.477 1 96.69 499 ILE B O 1
ATOM 8717 N N . PRO B 1 500 ? -15.695 14.062 6.957 1 96.31 500 PRO B N 1
ATOM 8718 C CA . PRO B 1 500 ? -16.953 14.805 7.113 1 96.31 500 PRO B CA 1
ATOM 8719 C C . PRO B 1 500 ? -16.891 15.844 8.234 1 96.31 500 PRO B C 1
ATOM 8721 O O . PRO B 1 500 ? -17.5 16.906 8.125 1 96.31 500 PRO B O 1
ATOM 8724 N N . LEU B 1 501 ? -16.203 15.555 9.242 1 96.06 501 LEU B N 1
ATOM 8725 C CA . LEU B 1 501 ? -16.016 16.531 10.312 1 96.06 501 LEU B CA 1
ATOM 8726 C C . LEU B 1 501 ? -15.273 17.766 9.805 1 96.06 501 LEU B C 1
ATOM 8728 O O . LEU B 1 501 ? -15.656 18.891 10.117 1 96.06 501 LEU B O 1
ATOM 8732 N N . ALA B 1 502 ? -14.266 17.484 9.062 1 97.25 502 ALA B N 1
ATOM 8733 C CA . ALA B 1 502 ? -13.5 18.578 8.492 1 97.25 502 ALA B CA 1
ATOM 8734 C C . ALA B 1 502 ? -14.391 19.469 7.625 1 97.25 502 ALA B C 1
ATOM 8736 O O . ALA B 1 502 ? -14.383 20.703 7.766 1 97.25 502 ALA B O 1
ATOM 8737 N N . PHE B 1 503 ? -15.242 18.906 6.848 1 97.31 503 PHE B N 1
ATOM 8738 C CA . PHE B 1 503 ? -16.078 19.703 5.938 1 97.31 503 PHE B CA 1
ATOM 8739 C C . PHE B 1 503 ? -17.188 20.391 6.695 1 97.31 503 PHE B C 1
ATOM 8741 O O . PHE B 1 503 ? -17.641 21.469 6.297 1 97.31 503 PHE B O 1
ATOM 8748 N N . THR B 1 504 ? -17.625 19.844 7.762 1 96.75 504 THR B N 1
ATOM 8749 C CA . THR B 1 504 ? -18.609 20.547 8.586 1 96.75 504 THR B CA 1
ATOM 8750 C C . THR B 1 504 ? -18.031 21.875 9.094 1 96.75 504 THR B C 1
ATOM 8752 O O . THR B 1 504 ? -18.703 22.906 9 1 96.75 504 THR B O 1
ATOM 8755 N N . PHE B 1 505 ? -16.812 21.859 9.555 1 96.31 505 PHE B N 1
ATOM 8756 C CA . PHE B 1 505 ? -16.156 23.062 10.062 1 96.31 505 PHE B CA 1
ATOM 8757 C C . PHE B 1 505 ? -15.859 24.031 8.93 1 96.31 505 PHE B C 1
ATOM 8759 O O . PHE B 1 505 ? -16.094 25.234 9.062 1 96.31 505 PHE B O 1
ATOM 8766 N N . LEU B 1 506 ? -15.375 23.516 7.836 1 97.12 506 LEU B N 1
ATOM 8767 C CA . LEU B 1 506 ? -15.023 24.375 6.715 1 97.12 506 LEU B CA 1
ATOM 8768 C C . LEU B 1 506 ? -16.266 25.016 6.098 1 97.12 506 LEU B C 1
ATOM 8770 O O . LEU B 1 506 ? -16.25 26.188 5.719 1 97.12 506 LEU B O 1
ATOM 8774 N N . LEU B 1 507 ? -17.328 24.281 6.098 1 97 507 LEU B N 1
ATOM 8775 C CA . LEU B 1 507 ? -18.562 24.828 5.531 1 97 507 LEU B CA 1
ATOM 8776 C C . LEU B 1 507 ? -19.234 25.797 6.504 1 97 507 LEU B C 1
ATOM 8778 O O . LEU B 1 507 ? -19.922 26.719 6.082 1 97 507 LEU B O 1
ATOM 8782 N N . LEU B 1 508 ? -19.031 25.562 7.77 1 96.75 508 LEU B N 1
ATOM 8783 C CA . LEU B 1 508 ? -19.469 26.547 8.742 1 96.75 508 LEU B CA 1
ATOM 8784 C C . LEU B 1 508 ? -18.797 27.891 8.508 1 96.75 508 LEU B C 1
ATOM 8786 O O . LEU B 1 508 ? -19.438 28.938 8.625 1 96.75 508 LEU B O 1
ATOM 8790 N N . HIS B 1 509 ? -17.547 27.875 8.219 1 97.12 509 HIS B N 1
ATOM 8791 C CA . HIS B 1 509 ? -16.859 29.094 7.859 1 97.12 509 HIS B CA 1
ATOM 8792 C C . HIS B 1 509 ? -17.469 29.75 6.625 1 97.12 509 HIS B C 1
ATOM 8794 O O . HIS B 1 509 ? -17.688 30.969 6.598 1 97.12 509 HIS B O 1
ATOM 8800 N N . VAL B 1 510 ? -17.766 28.953 5.633 1 97.06 510 VAL B N 1
ATOM 8801 C CA . VAL B 1 510 ? -18.375 29.469 4.414 1 97.06 510 VAL B CA 1
ATOM 8802 C C . VAL B 1 510 ? -19.719 30.109 4.75 1 97.06 510 VAL B C 1
ATOM 8804 O O . VAL B 1 510 ? -20.047 31.188 4.246 1 97.06 510 VAL B O 1
ATOM 8807 N N . LEU B 1 511 ? -20.469 29.484 5.598 1 96.62 511 LEU B N 1
ATOM 8808 C CA . LEU B 1 511 ? -21.766 30.031 6.02 1 96.62 511 LEU B CA 1
ATOM 8809 C C . LEU B 1 511 ? -21.578 31.375 6.727 1 96.62 511 LEU B C 1
ATOM 8811 O O . LEU B 1 511 ? -22.344 32.312 6.484 1 96.62 511 LEU B O 1
ATOM 8815 N N . MET B 1 512 ? -20.578 31.453 7.582 1 96 512 MET B N 1
ATOM 8816 C CA . MET B 1 512 ? -20.297 32.719 8.281 1 96 512 MET B CA 1
ATOM 8817 C C . MET B 1 512 ? -19.938 33.812 7.297 1 96 512 MET B C 1
ATOM 8819 O O . MET B 1 512 ? -20.359 34.969 7.461 1 96 512 MET B O 1
ATOM 8823 N N . VAL B 1 513 ? -19.203 33.469 6.305 1 96.5 513 VAL B N 1
ATOM 8824 C CA . VAL B 1 513 ? -18.797 34.438 5.289 1 96.5 513 VAL B CA 1
ATOM 8825 C C . VAL B 1 513 ? -20.016 34.906 4.504 1 96.5 513 VAL B C 1
ATOM 8827 O O . VAL B 1 513 ? -20.156 36.094 4.199 1 96.5 513 VAL B O 1
ATOM 8830 N N . LEU B 1 514 ? -20.938 34 4.223 1 96.5 514 LEU B N 1
ATOM 8831 C CA . LEU B 1 514 ? -22.156 34.375 3.498 1 96.5 514 LEU B CA 1
ATOM 8832 C C . LEU B 1 514 ? -23.031 35.312 4.328 1 96.5 514 LEU B C 1
ATOM 8834 O O . LEU B 1 514 ? -23.562 36.281 3.807 1 96.5 514 LEU B O 1
ATOM 8838 N N . ILE B 1 515 ? -23.141 35 5.57 1 94.62 515 ILE B N 1
ATOM 8839 C CA . ILE B 1 515 ? -23.891 35.844 6.465 1 94.62 515 ILE B CA 1
ATOM 8840 C C . ILE B 1 515 ? -23.25 37.25 6.523 1 94.62 515 ILE B C 1
ATOM 8842 O O . ILE B 1 515 ? -23.938 38.25 6.48 1 94.62 515 ILE B O 1
ATOM 8846 N N . HIS B 1 516 ? -21.922 37.219 6.609 1 93.62 516 HIS B N 1
ATOM 8847 C CA . HIS B 1 516 ? -21.172 38.469 6.629 1 93.62 516 HIS B CA 1
ATOM 8848 C C . HIS B 1 516 ? -21.391 39.281 5.348 1 93.62 516 HIS B C 1
ATOM 8850 O O . HIS B 1 516 ? -21.531 40.5 5.387 1 93.62 516 HIS B O 1
ATOM 8856 N N . LEU B 1 517 ? -21.484 38.594 4.273 1 94.38 517 LEU B N 1
ATOM 8857 C CA . LEU B 1 517 ? -21.734 39.25 2.99 1 94.38 517 LEU B CA 1
ATOM 8858 C C . LEU B 1 517 ? -23.109 39.906 2.961 1 94.38 517 LEU B C 1
ATOM 8860 O O . LEU B 1 517 ? -23.266 41.031 2.51 1 94.38 517 LEU B O 1
ATOM 8864 N N . VAL B 1 518 ? -24.094 39.25 3.443 1 94.12 518 VAL B N 1
ATOM 8865 C CA . VAL B 1 518 ? -25.453 39.75 3.477 1 94.12 518 VAL B CA 1
ATOM 8866 C C . VAL B 1 518 ? -25.516 41 4.352 1 94.12 518 VAL B C 1
ATOM 8868 O O . VAL B 1 518 ? -26.172 42 3.994 1 94.12 518 VAL B O 1
ATOM 8871 N N . LYS B 1 519 ? -24.781 41 5.43 1 90.69 519 LYS B N 1
ATOM 8872 C CA . LYS B 1 519 ? -24.75 42.125 6.328 1 90.69 519 LYS B CA 1
ATOM 8873 C C . LYS B 1 519 ? -24.078 43.344 5.672 1 90.69 519 LYS B C 1
ATOM 8875 O O . LYS B 1 519 ? -24.5 44.469 5.875 1 90.69 519 LYS B O 1
ATOM 8880 N N . ILE B 1 520 ? -23.031 43.062 4.988 1 89.94 520 ILE B N 1
ATOM 8881 C CA . ILE B 1 520 ? -22.312 44.125 4.309 1 89.94 520 ILE B CA 1
ATOM 8882 C C . ILE B 1 520 ? -23.219 44.75 3.242 1 89.94 520 ILE B C 1
ATOM 8884 O O . ILE B 1 520 ? -23.25 46 3.102 1 89.94 520 ILE B O 1
ATOM 8888 N N . ILE B 1 521 ? -24 44 2.543 1 90.38 521 ILE B N 1
ATOM 8889 C CA . ILE B 1 521 ? -24.844 44.5 1.465 1 90.38 521 ILE B CA 1
ATOM 8890 C C . ILE B 1 521 ? -26.031 45.281 2.047 1 90.38 521 ILE B C 1
ATOM 8892 O O . ILE B 1 521 ? -26.438 46.281 1.49 1 90.38 521 ILE B O 1
ATOM 8896 N N . GLN B 1 522 ? -26.5 44.906 3.178 1 90.56 522 GLN B N 1
ATOM 8897 C CA . GLN B 1 522 ? -27.672 45.5 3.785 1 90.56 522 GLN B CA 1
ATOM 8898 C C . GLN B 1 522 ? -27.281 46.75 4.574 1 90.56 522 GLN B C 1
ATOM 8900 O O . GLN B 1 522 ? -28.125 47.594 4.859 1 90.56 522 GLN B O 1
ATOM 8905 N N . SER B 1 523 ? -26.062 46.844 4.914 1 85.75 523 SER B N 1
ATOM 8906 C CA . SER B 1 523 ? -25.656 47.938 5.785 1 85.75 523 SER B CA 1
ATOM 8907 C C . SER B 1 523 ? -25.5 49.219 5 1 85.75 523 SER B C 1
ATOM 8909 O O . SER B 1 523 ? -25.109 49.219 3.83 1 85.75 523 SER B O 1
ATOM 8911 N N . LYS B 1 524 ? -25.875 50.375 5.559 1 82.62 524 LYS B N 1
ATOM 8912 C CA . LYS B 1 524 ? -25.719 51.688 4.973 1 82.62 524 LYS B CA 1
ATOM 8913 C C . LYS B 1 524 ? -24.25 52.125 4.973 1 82.62 524 LYS B C 1
ATOM 8915 O O . LYS B 1 524 ? -23.812 52.844 4.07 1 82.62 524 LYS B O 1
ATOM 8920 N N . ASP B 1 525 ? -23.469 51.688 5.93 1 82 525 ASP B N 1
ATOM 8921 C CA . ASP B 1 525 ? -22.031 51.906 6.02 1 82 525 ASP B CA 1
ATOM 8922 C C . ASP B 1 525 ? -21.266 50.594 5.953 1 82 525 ASP B C 1
ATOM 8924 O O . ASP B 1 525 ? -20.953 50 6.988 1 82 525 ASP B O 1
ATOM 8928 N N . PRO B 1 526 ? -21.062 50.219 4.793 1 85.81 526 PRO B N 1
ATOM 8929 C CA . PRO B 1 526 ? -20.438 48.875 4.629 1 85.81 526 PRO B CA 1
ATOM 8930 C C . PRO B 1 526 ? -19.031 48.812 5.203 1 85.81 526 PRO B C 1
ATOM 8932 O O . PRO B 1 526 ? -18.297 49.812 5.164 1 85.81 526 PRO B O 1
ATOM 8935 N N . TRP B 1 527 ? -18.672 47.656 5.699 1 85.62 527 TRP B N 1
ATOM 8936 C CA . TRP B 1 527 ? -17.375 47.406 6.336 1 85.62 527 TRP B CA 1
ATOM 8937 C C . TRP B 1 527 ? -16.25 47.438 5.312 1 85.62 527 TRP B C 1
ATOM 8939 O O . TRP B 1 527 ? -16.281 46.688 4.324 1 85.62 527 TRP B O 1
ATOM 8949 N N . GLN B 1 528 ? -15.305 48.312 5.391 1 81.19 528 GLN B N 1
ATOM 8950 C CA . GLN B 1 528 ? -14.164 48.438 4.492 1 81.19 528 GLN B CA 1
ATOM 8951 C C . GLN B 1 528 ? -12.852 48.281 5.25 1 81.19 528 GLN B C 1
ATOM 8953 O O . GLN B 1 528 ? -11.797 48.719 4.785 1 81.19 528 GLN B O 1
ATOM 8958 N N . GLY B 1 529 ? -12.953 47.688 6.348 1 79.38 529 GLY B N 1
ATOM 8959 C CA . GLY B 1 529 ? -11.773 47.594 7.184 1 79.38 529 GLY B CA 1
ATOM 8960 C C . GLY B 1 529 ? -11.664 48.719 8.188 1 79.38 529 GLY B C 1
ATOM 8961 O O . GLY B 1 529 ? -12.516 49.625 8.211 1 79.38 529 GLY B O 1
ATOM 8962 N N . SER B 1 530 ? -10.781 48.469 9.18 1 75.5 530 SER B N 1
ATOM 8963 C CA . SER B 1 530 ? -10.602 49.5 10.188 1 75.5 530 SER B CA 1
ATOM 8964 C C . SER B 1 530 ? -9.172 50.031 10.203 1 75.5 530 SER B C 1
ATOM 8966 O O . SER B 1 530 ? -8.25 49.344 9.758 1 75.5 530 SER B O 1
ATOM 8968 N N . ASP B 1 531 ? -9.102 51.312 10.484 1 73.25 531 ASP B N 1
ATOM 8969 C CA . ASP B 1 531 ? -7.785 51.906 10.641 1 73.25 531 ASP B CA 1
ATOM 8970 C C . ASP B 1 531 ? -7.047 51.312 11.844 1 73.25 531 ASP B C 1
ATOM 8972 O O . ASP B 1 531 ? -5.836 51.5 11.984 1 73.25 531 ASP B O 1
ATOM 8976 N N . TRP B 1 532 ? -7.777 50.594 12.68 1 76 532 TRP B N 1
ATOM 8977 C CA . TRP B 1 532 ? -7.188 49.969 13.859 1 76 532 TRP B CA 1
ATOM 8978 C C . TRP B 1 532 ? -7.32 48.438 13.805 1 76 532 TRP B C 1
ATOM 8980 O O . TRP B 1 532 ? -7.711 47.812 14.781 1 76 532 TRP B O 1
ATOM 8990 N N . ASP B 1 533 ? -6.98 47.938 12.688 1 77.06 533 ASP B N 1
ATOM 8991 C CA . ASP B 1 533 ? -7.176 46.531 12.453 1 77.06 533 ASP B CA 1
ATOM 8992 C C . ASP B 1 533 ? -5.957 45.719 12.891 1 77.06 533 ASP B C 1
ATOM 8994 O O . ASP B 1 533 ? -5.895 44.5 12.672 1 77.06 533 ASP B O 1
ATOM 8998 N N . ASN B 1 534 ? -4.961 46.406 13.453 1 80.5 534 ASN B N 1
ATOM 8999 C CA . ASN B 1 534 ? -3.811 45.688 13.984 1 80.5 534 ASN B CA 1
ATOM 9000 C C . ASN B 1 534 ? -3.439 46.156 15.383 1 80.5 534 ASN B C 1
ATOM 9002 O O . ASN B 1 534 ? -3.883 47.219 15.812 1 80.5 534 ASN B O 1
ATOM 9006 N N . PHE B 1 535 ? -2.715 45.406 15.969 1 78.94 535 PHE B N 1
ATOM 9007 C CA . PHE B 1 535 ? -2.369 45.688 17.359 1 78.94 535 PHE B CA 1
ATOM 9008 C C . PHE B 1 535 ? -1.579 46.969 17.469 1 78.94 535 PHE B C 1
ATOM 9010 O O . PHE B 1 535 ? -1.801 47.781 18.391 1 78.94 535 PHE B O 1
ATOM 9017 N N . GLY B 1 536 ? -0.672 47.156 16.547 1 81.06 536 GLY B N 1
ATOM 9018 C CA . GLY B 1 536 ? 0.137 48.375 16.594 1 81.06 536 GLY B CA 1
ATOM 9019 C C . GLY B 1 536 ? -0.686 49.625 16.5 1 81.06 536 GLY B C 1
ATOM 9020 O O . GLY B 1 536 ? -0.49 50.562 17.297 1 81.06 536 GLY B O 1
ATOM 9021 N N . ASP B 1 537 ? -1.595 49.625 15.664 1 83.31 537 ASP B N 1
ATOM 9022 C CA . ASP B 1 537 ? -2.441 50.812 15.484 1 83.31 537 ASP B CA 1
ATOM 9023 C C . ASP B 1 537 ? -3.35 51.031 16.688 1 83.31 537 ASP B C 1
ATOM 9025 O O . ASP B 1 537 ? -3.617 52.156 17.078 1 83.31 537 ASP B O 1
ATOM 9029 N N . MET B 1 538 ? -3.738 49.969 17.234 1 85 538 MET B N 1
ATOM 9030 C CA . MET B 1 538 ? -4.57 50.062 18.422 1 85 538 MET B CA 1
ATOM 9031 C C . MET B 1 538 ? -3.76 50.594 19.609 1 85 538 MET B C 1
ATOM 9033 O O . MET B 1 538 ? -4.27 51.375 20.422 1 85 538 MET B O 1
ATOM 9037 N N . LEU B 1 539 ? -2.617 50.125 19.703 1 85.12 539 LEU B N 1
ATOM 9038 C CA . LEU B 1 539 ? -1.733 50.594 20.766 1 85.12 539 LEU B CA 1
ATOM 9039 C C . LEU B 1 539 ? -1.457 52.094 20.641 1 85.12 539 LEU B C 1
ATOM 9041 O O . LEU B 1 539 ? -1.439 52.812 21.641 1 85.12 539 LEU B O 1
ATOM 9045 N N . VAL B 1 540 ? -1.243 52.531 19.469 1 84.25 540 VAL B N 1
ATOM 9046 C CA . VAL B 1 540 ? -0.99 53.969 19.219 1 84.25 540 VAL B CA 1
ATOM 9047 C C . VAL B 1 540 ? -2.229 54.781 19.578 1 84.25 540 VAL B C 1
ATOM 9049 O O . VAL B 1 540 ? -2.117 55.844 20.156 1 84.25 540 VAL B O 1
ATOM 9052 N N . LEU B 1 541 ? -3.344 54.219 19.203 1 84.38 541 LEU B N 1
ATOM 9053 C CA . LEU B 1 541 ? -4.598 54.906 19.562 1 84.38 541 LEU B CA 1
ATOM 9054 C C . LEU B 1 541 ? -4.762 54.969 21.062 1 84.38 541 LEU B C 1
ATOM 9056 O O . LEU B 1 541 ? -5.219 56 21.594 1 84.38 541 LEU B O 1
ATOM 9060 N N . ALA B 1 542 ? -4.426 53.938 21.766 1 84.81 542 ALA B N 1
ATOM 9061 C CA . ALA B 1 542 ? -4.535 53.906 23.219 1 84.81 542 ALA B CA 1
ATOM 9062 C C . ALA B 1 542 ? -3.57 54.906 23.859 1 84.81 542 ALA B C 1
ATOM 9064 O O . ALA B 1 542 ? -3.926 55.594 24.828 1 84.81 542 ALA B O 1
ATOM 9065 N N . LEU B 1 543 ? -2.41 55 23.328 1 84.12 543 LEU B N 1
ATOM 9066 C CA . LEU B 1 543 ? -1.398 55.906 23.859 1 84.12 543 LEU B CA 1
ATOM 9067 C C . LEU B 1 543 ? -1.795 57.375 23.625 1 84.12 543 LEU B C 1
ATOM 9069 O O . LEU B 1 543 ? -1.407 58.25 24.406 1 84.12 543 LEU B O 1
ATOM 9073 N N . GLY B 1 544 ? -2.527 57.594 22.578 1 80.06 544 GLY B N 1
ATOM 9074 C CA . GLY B 1 544 ? -2.973 58.938 22.25 1 80.06 544 GLY B CA 1
ATOM 9075 C C . GLY B 1 544 ? -4.258 59.312 22.953 1 80.06 544 GLY B C 1
ATOM 9076 O O . GLY B 1 544 ? -4.719 60.469 22.844 1 80.06 544 GLY B O 1
ATOM 9077 N N . SER B 1 545 ? -4.816 58.5 23.719 1 82.5 545 SER B N 1
ATOM 9078 C CA . SER B 1 545 ? -6.09 58.75 24.375 1 82.5 545 SER B CA 1
ATOM 9079 C C . SER B 1 545 ? -5.879 59.312 25.781 1 82.5 545 SER B C 1
ATOM 9081 O O . SER B 1 545 ? -4.852 59.062 26.422 1 82.5 545 SER B O 1
ATOM 9083 N N . LYS B 1 546 ? -6.84 60.188 26.188 1 75.38 546 LYS B N 1
ATOM 9084 C CA . LYS B 1 546 ? -6.766 60.781 27.531 1 75.38 546 LYS B CA 1
ATOM 9085 C C . LYS B 1 546 ? -7.07 59.719 28.609 1 75.38 546 LYS B C 1
ATOM 9087 O O . LYS B 1 546 ? -7.984 58.938 28.438 1 75.38 546 LYS B O 1
ATOM 9092 N N . PRO B 1 547 ? -6.18 59.719 29.516 1 70.88 547 PRO B N 1
ATOM 9093 C CA . PRO B 1 547 ? -6.465 58.781 30.594 1 70.88 547 PRO B CA 1
ATOM 9094 C C . PRO B 1 547 ? -7.793 59.062 31.297 1 70.88 547 PRO B C 1
ATOM 9096 O O . PRO B 1 547 ? -8.227 60.219 31.359 1 70.88 547 PRO B O 1
ATOM 9099 N N . PRO B 1 548 ? -8.711 58.188 31.484 1 59.91 548 PRO B N 1
ATOM 9100 C CA . PRO B 1 548 ? -10.008 58.438 32.125 1 59.91 548 PRO B CA 1
ATOM 9101 C C . PRO B 1 548 ? -9.891 59.281 33.375 1 59.91 548 PRO B C 1
ATOM 9103 O O . PRO B 1 548 ? -8.875 59.219 34.094 1 59.91 548 PRO B O 1
ATOM 9106 N N . ASP B 1 549 ? -10.727 60.281 33.531 1 51.53 549 ASP B N 1
ATOM 9107 C CA . ASP B 1 549 ? -10.844 61.156 34.719 1 51.53 549 ASP B CA 1
ATOM 9108 C C . ASP B 1 549 ? -10.992 60.344 36 1 51.53 549 ASP B C 1
ATOM 9110 O O . ASP B 1 549 ? -11.781 59.375 36.031 1 51.53 549 ASP B O 1
ATOM 9114 N N . GLY B 1 550 ? -10.039 60.531 37.062 1 48.56 550 GLY B N 1
ATOM 9115 C CA . GLY B 1 550 ? -9.992 59.875 38.375 1 48.56 550 GLY B CA 1
ATOM 9116 C C . GLY B 1 550 ? -9.242 58.562 38.375 1 48.56 550 GLY B C 1
ATOM 9117 O O . GLY B 1 550 ? -9.055 57.938 39.406 1 48.56 550 GLY B O 1
ATOM 9118 N N . THR B 1 551 ? -9.273 57.875 37.344 1 46.44 551 THR B N 1
ATOM 9119 C CA . THR B 1 551 ? -8.766 56.531 37.281 1 46.44 551 THR B CA 1
ATOM 9120 C C . THR B 1 551 ? -7.25 56.5 37.125 1 46.44 551 THR B C 1
ATOM 9122 O O . THR B 1 551 ? -6.738 56.281 36.031 1 46.44 551 THR B O 1
ATOM 9125 N N . ASN B 1 552 ? -6.516 57.5 37.312 1 44.81 552 ASN B N 1
ATOM 9126 C CA . ASN B 1 552 ? -5.094 57.281 37.562 1 44.81 552 ASN B CA 1
ATOM 9127 C C . ASN B 1 552 ? -4.789 55.812 37.906 1 44.81 552 ASN B C 1
ATOM 9129 O O . ASN B 1 552 ? -3.629 55.406 37.875 1 44.81 552 ASN B O 1
ATOM 9133 N N . ASP B 1 553 ? -5.629 55.094 38.656 1 48.31 553 ASP B N 1
ATOM 9134 C CA . ASP B 1 553 ? -5.406 53.812 39.281 1 48.31 553 ASP B CA 1
ATOM 9135 C C . ASP B 1 553 ? -5.727 52.656 38.312 1 48.31 553 ASP B C 1
ATOM 9137 O O . ASP B 1 553 ? -6.277 51.625 38.719 1 48.31 553 ASP B O 1
ATOM 9141 N N . LEU B 1 554 ? -5.98 52.906 37.125 1 52.38 554 LEU B N 1
ATOM 9142 C CA . LEU B 1 554 ? -6.273 51.719 36.312 1 52.38 554 LEU B CA 1
ATOM 9143 C C . LEU B 1 554 ? -5.309 50.594 36.625 1 52.38 554 LEU B C 1
ATOM 9145 O O . LEU B 1 554 ? -5.695 49.438 36.625 1 52.38 554 LEU B O 1
ATOM 9149 N N . ALA B 1 555 ? -4.082 51.031 36.688 1 49.47 555 ALA B N 1
ATOM 9150 C CA . ALA B 1 555 ? -3.082 50.031 37.062 1 49.47 555 ALA B CA 1
ATOM 9151 C C . ALA B 1 555 ? -3.271 49.594 38.5 1 49.47 555 ALA B C 1
ATOM 9153 O O . ALA B 1 555 ? -2.676 48.594 38.938 1 49.47 555 ALA B O 1
ATOM 9154 N N . GLN B 1 556 ? -3.889 50.594 39.281 1 45.12 556 GLN B N 1
ATOM 9155 C CA . GLN B 1 556 ? -4.113 50.281 40.719 1 45.12 556 GLN B CA 1
ATOM 9156 C C . GLN B 1 556 ? -5.426 49.531 40.906 1 45.12 556 GLN B C 1
ATOM 9158 O O . GLN B 1 556 ? -5.742 49.125 42.031 1 45.12 556 GLN B O 1
ATOM 9163 N N . GLN B 1 557 ? -6.34 49.812 40.031 1 48.72 557 GLN B N 1
ATOM 9164 C CA . GLN B 1 557 ? -7.652 49.281 40.375 1 48.72 557 GLN B CA 1
ATOM 9165 C C . GLN B 1 557 ? -7.59 47.75 40.562 1 48.72 557 GLN B C 1
ATOM 9167 O O . GLN B 1 557 ? -6.824 47.062 39.906 1 48.72 557 GLN B O 1
ATOM 9172 N N . SER B 1 558 ? -8.023 47.344 41.812 1 48.44 558 SER B N 1
ATOM 9173 C CA . SER B 1 558 ? -8.062 46.062 42.531 1 48.44 558 SER B CA 1
ATOM 9174 C C . SER B 1 558 ? -8.234 44.906 41.562 1 48.44 558 SER B C 1
ATOM 9176 O O . SER B 1 558 ? -7.559 43.875 41.688 1 48.44 558 SER B O 1
ATOM 9178 N N . SER B 1 559 ? -9.547 44.5 40.875 1 60.41 559 SER B N 1
ATOM 9179 C CA . SER B 1 559 ? -9.617 43.188 40.281 1 60.41 559 SER B CA 1
ATOM 9180 C C . SER B 1 559 ? -9.594 43.25 38.75 1 60.41 559 SER B C 1
ATOM 9182 O O . SER B 1 559 ? -10.328 44.031 38.156 1 60.41 559 SER B O 1
ATOM 9184 N N . LYS B 1 560 ? -8.438 42.969 38.062 1 72.5 560 LYS B N 1
ATOM 9185 C CA . LYS B 1 560 ? -8.289 42.781 36.625 1 72.5 560 LYS B CA 1
ATOM 9186 C C . LYS B 1 560 ? -9.625 42.406 36 1 72.5 560 LYS B C 1
ATOM 9188 O O . LYS B 1 560 ? -9.922 42.844 34.875 1 72.5 560 LYS B O 1
ATOM 9193 N N . SER B 1 561 ? -10.445 41.969 36.812 1 79.5 561 SER B N 1
ATOM 9194 C CA . SER B 1 561 ? -11.711 41.5 36.25 1 79.5 561 SER B CA 1
ATOM 9195 C C . SER B 1 561 ? -12.672 42.688 36.031 1 79.5 561 SER B C 1
ATOM 9197 O O . SER B 1 561 ? -13.422 42.688 35.062 1 79.5 561 SER B O 1
ATOM 9199 N N . GLU B 1 562 ? -12.641 43.656 36.844 1 80.5 562 GLU B N 1
ATOM 9200 C CA . GLU B 1 562 ? -13.523 44.812 36.688 1 80.5 562 GLU B CA 1
ATOM 9201 C C . GLU B 1 562 ? -13.102 45.688 35.531 1 80.5 562 GLU B C 1
ATOM 9203 O O . GLU B 1 562 ? -13.953 46.25 34.844 1 80.5 562 GLU B O 1
ATOM 9208 N N . LEU B 1 563 ? -11.875 45.719 35.344 1 83.31 563 LEU B N 1
ATOM 9209 C CA . LEU B 1 563 ? -11.359 46.5 34.25 1 83.31 563 LEU B CA 1
ATOM 9210 C C . LEU B 1 563 ? -11.805 45.938 32.906 1 83.31 563 LEU B C 1
ATOM 9212 O O . LEU B 1 563 ? -12.148 46.688 31.984 1 83.31 563 LEU B O 1
ATOM 9216 N N . TRP B 1 564 ? -11.844 44.688 32.844 1 89.25 564 TRP B N 1
ATOM 9217 C CA . TRP B 1 564 ? -12.18 44 31.594 1 89.25 564 TRP B CA 1
ATOM 9218 C C . TRP B 1 564 ? -13.656 44.188 31.25 1 89.25 564 TRP B C 1
ATOM 9220 O O . TRP B 1 564 ? -14.047 44.094 30.078 1 89.25 564 TRP B O 1
ATOM 9230 N N . ARG B 1 565 ? -14.406 44.562 32.219 1 86.69 565 ARG B N 1
ATOM 9231 C CA . ARG B 1 565 ? -15.844 44.719 32 1 86.69 565 ARG B CA 1
ATOM 9232 C C . ARG B 1 565 ? -16.188 46.125 31.547 1 86.69 565 ARG B C 1
ATOM 9234 O O . ARG B 1 565 ? -17.297 46.344 31.047 1 86.69 565 ARG B O 1
ATOM 9241 N N . LYS B 1 566 ? -15.297 46.969 31.641 1 85.31 566 LYS B N 1
ATOM 9242 C CA . LYS B 1 566 ? -15.562 48.375 31.234 1 85.31 566 LYS B CA 1
ATOM 9243 C C . LYS B 1 566 ? -15.766 48.469 29.734 1 85.31 566 LYS B C 1
ATOM 9245 O O . LYS B 1 566 ? -15.086 47.781 28.953 1 85.31 566 LYS B O 1
ATOM 9250 N N . THR B 1 567 ? -16.703 49.281 29.391 1 87.75 567 THR B N 1
ATOM 9251 C CA . THR B 1 567 ? -17.031 49.438 27.984 1 87.75 567 THR B CA 1
ATOM 9252 C C . THR B 1 567 ? -16.172 50.531 27.344 1 87.75 567 THR B C 1
ATOM 9254 O O . THR B 1 567 ? -15.914 51.562 27.953 1 87.75 567 THR B O 1
ATOM 9257 N N . VAL B 1 568 ? -15.672 50.156 26.188 1 88.38 568 VAL B N 1
ATOM 9258 C CA . VAL B 1 568 ? -14.797 51.062 25.453 1 88.38 568 VAL B CA 1
ATOM 9259 C C . VAL B 1 568 ? -15.492 51.562 24.188 1 88.38 568 VAL B C 1
ATOM 9261 O O . VAL B 1 568 ? -16.172 50.781 23.5 1 88.38 568 VAL B O 1
ATOM 9264 N N . THR B 1 569 ? -15.398 52.781 23.875 1 88.69 569 THR B N 1
ATOM 9265 C CA . THR B 1 569 ? -15.859 53.375 22.625 1 88.69 569 THR B CA 1
ATOM 9266 C C . THR B 1 569 ? -14.789 54.281 22.047 1 88.69 569 THR B C 1
ATOM 9268 O O . THR B 1 569 ? -13.867 54.719 22.75 1 88.69 569 THR B O 1
ATOM 9271 N N . VAL B 1 570 ? -14.828 54.469 20.797 1 86 570 VAL B N 1
ATOM 9272 C CA . VAL B 1 570 ? -13.914 55.406 20.125 1 86 570 VAL B CA 1
ATOM 9273 C C . VAL B 1 570 ? -14.695 56.594 19.609 1 86 570 VAL B C 1
ATOM 9275 O O . VAL B 1 570 ? -15.719 56.469 18.953 1 86 570 VAL B O 1
ATOM 9278 N N . GLY B 1 571 ? -14.43 57.75 20.141 1 78.31 571 GLY B N 1
ATOM 9279 C CA . GLY B 1 571 ? -15.125 58.969 19.719 1 78.31 571 GLY B CA 1
ATOM 9280 C C . GLY B 1 571 ? -14.188 60.062 19.297 1 78.31 571 GLY B C 1
ATOM 9281 O O . GLY B 1 571 ? -12.992 60.031 19.609 1 78.31 571 GLY B O 1
ATOM 9282 N N . CYS B 1 572 ? -14.633 60.875 18.391 1 72.75 572 CYS B N 1
ATOM 9283 C CA . CYS B 1 572 ? -13.875 62.031 17.906 1 72.75 572 CYS B CA 1
ATOM 9284 C C . CYS B 1 572 ? -14.047 63.219 18.828 1 72.75 572 CYS B C 1
ATOM 9286 O O . CYS B 1 572 ? -15.172 63.594 19.188 1 72.75 572 CYS B O 1
ATOM 9288 N N . GLU B 1 573 ? -13.023 63.469 19.688 1 59.66 573 GLU B N 1
ATOM 9289 C CA . GLU B 1 573 ? -13.133 64.688 20.469 1 59.66 573 GLU B CA 1
ATOM 9290 C C . GLU B 1 573 ? -12.703 65.875 19.656 1 59.66 573 GLU B C 1
ATOM 9292 O O . GLU B 1 573 ? -11.594 65.938 19.109 1 59.66 573 GLU B O 1
ATOM 9297 N N . GLY B 1 574 ? -13.445 67.062 19.75 1 54.47 574 GLY B N 1
ATOM 9298 C CA . GLY B 1 574 ? -13.266 68.438 19.281 1 54.47 574 GLY B CA 1
ATOM 9299 C C . GLY B 1 574 ? -13.156 68.5 17.781 1 54.47 574 GLY B C 1
ATOM 9300 O O . GLY B 1 574 ? -13.25 67.5 17.078 1 54.47 574 GLY B O 1
ATOM 9301 N N . ASP B 1 575 ? -12.984 69.812 17.266 1 50.25 575 ASP B N 1
ATOM 9302 C CA . ASP B 1 575 ? -12.977 70.375 15.906 1 50.25 575 ASP B CA 1
ATOM 9303 C C . ASP B 1 575 ? -11.93 69.625 15.055 1 50.25 575 ASP B C 1
ATOM 9305 O O . ASP B 1 575 ? -11.977 69.688 13.828 1 50.25 575 ASP B O 1
ATOM 9309 N N . GLU B 1 576 ? -10.82 69.188 15.609 1 50.53 576 GLU B N 1
ATOM 9310 C CA . GLU B 1 576 ? -9.727 68.875 14.703 1 50.53 576 GLU B CA 1
ATOM 9311 C C . GLU B 1 576 ? -9.68 67.375 14.438 1 50.53 576 GLU B C 1
ATOM 9313 O O . GLU B 1 576 ? -8.766 66.875 13.758 1 50.53 576 GLU B O 1
ATOM 9318 N N . GLY B 1 577 ? -10.68 66.5 14.562 1 58.22 577 GLY B N 1
ATOM 9319 C CA . GLY B 1 577 ? -10.82 65.188 13.938 1 58.22 577 GLY B CA 1
ATOM 9320 C C . GLY B 1 577 ? -10.023 64.125 14.641 1 58.22 577 GLY B C 1
ATOM 9321 O O . GLY B 1 577 ? -9.602 63.125 14.008 1 58.22 577 GLY B O 1
ATOM 9322 N N . TYR B 1 578 ? -9.555 64.125 15.945 1 65.38 578 TYR B N 1
ATOM 9323 C CA . TYR B 1 578 ? -8.719 63.125 16.578 1 65.38 578 TYR B CA 1
ATOM 9324 C C . TYR B 1 578 ? -9.57 62.094 17.281 1 65.38 578 TYR B C 1
ATOM 9326 O O . TYR B 1 578 ? -10.492 62.438 18.031 1 65.38 578 TYR B O 1
ATOM 9334 N N . PHE B 1 579 ? -9.227 60.75 17.047 1 78.81 579 PHE B N 1
ATOM 9335 C CA . PHE B 1 579 ? -9.961 59.656 17.656 1 78.81 579 PHE B CA 1
ATOM 9336 C C . PHE B 1 579 ? -9.367 59.281 19 1 78.81 579 PHE B C 1
ATOM 9338 O O . PHE B 1 579 ? -8.148 59.312 19.172 1 78.81 579 PHE B O 1
ATOM 9345 N N . GLN B 1 580 ? -10.195 59.125 20 1 83.19 580 GLN B N 1
ATOM 9346 C CA . GLN B 1 580 ? -9.758 58.719 21.328 1 83.19 580 GLN B CA 1
ATOM 9347 C C . GLN B 1 580 ? -10.609 57.562 21.859 1 83.19 580 GLN B C 1
ATOM 9349 O O . GLN B 1 580 ? -11.797 57.469 21.547 1 83.19 580 GLN B O 1
ATOM 9354 N N . ILE B 1 581 ? -9.906 56.75 22.625 1 85.19 581 ILE B N 1
ATOM 9355 C CA . ILE B 1 581 ? -10.617 55.688 23.312 1 85.19 581 ILE B CA 1
ATOM 9356 C C . ILE B 1 581 ? -11.25 56.219 24.594 1 85.19 581 ILE B C 1
ATOM 9358 O O . ILE B 1 581 ? -10.578 56.875 25.391 1 85.19 581 ILE B O 1
ATOM 9362 N N . ARG B 1 582 ? -12.508 56.031 24.766 1 83.75 582 ARG B N 1
ATOM 9363 C CA . ARG B 1 582 ? -13.227 56.438 25.969 1 83.75 582 ARG B CA 1
ATOM 9364 C C . ARG B 1 582 ? -13.703 55.25 26.781 1 83.75 582 ARG B C 1
ATOM 9366 O O . ARG B 1 582 ? -14.289 54.312 26.219 1 83.75 582 ARG B O 1
ATOM 9373 N N . LEU B 1 583 ? -13.273 55.25 28.031 1 83.69 583 LEU B N 1
ATOM 9374 C CA . LEU B 1 583 ? -13.719 54.188 28.938 1 83.69 583 LEU B CA 1
ATOM 9375 C C . LEU B 1 583 ? -14.945 54.625 29.719 1 83.69 583 LEU B C 1
ATOM 9377 O O . LEU B 1 583 ? -14.984 55.75 30.25 1 83.69 583 LEU B O 1
ATOM 9381 N N . ARG B 1 584 ? -16.031 53.969 29.594 1 74 584 ARG B N 1
ATOM 9382 C CA . ARG B 1 584 ? -17.25 54.312 30.312 1 74 584 ARG B CA 1
ATOM 9383 C C . ARG B 1 584 ? -17.609 53.219 31.328 1 74 584 ARG B C 1
ATOM 9385 O O . ARG B 1 584 ? -17.297 52.062 31.125 1 74 584 ARG B O 1
ATOM 9392 N N . GLU B 1 585 ? -17.938 53.719 32.688 1 60.97 585 GLU B N 1
ATOM 9393 C CA . GLU B 1 585 ? -18.438 52.75 33.656 1 60.97 585 GLU B CA 1
ATOM 9394 C C . GLU B 1 585 ? -19.781 52.156 33.219 1 60.97 585 GLU B C 1
ATOM 9396 O O . GLU B 1 585 ? -20.516 52.781 32.469 1 60.97 585 GLU B O 1
ATOM 9401 N N . GLN B 1 586 ? -19.875 50.844 33.281 1 53.09 586 GLN B N 1
ATOM 9402 C CA . GLN B 1 586 ? -21.125 50.188 32.875 1 53.09 586 GLN B CA 1
ATOM 9403 C C . GLN B 1 586 ? -22.328 50.906 33.5 1 53.09 586 GLN B C 1
ATOM 9405 O O . GLN B 1 586 ? -23.469 50.5 33.25 1 53.09 586 GLN B O 1
ATOM 9410 N N . LYS B 1 587 ? -22.281 51.75 34.719 1 47.25 587 LYS B N 1
ATOM 9411 C CA . LYS B 1 587 ? -23.547 52.281 35.188 1 47.25 587 LYS B CA 1
ATOM 9412 C C . LYS B 1 587 ? -24.109 53.312 34.219 1 47.25 587 LYS B C 1
ATOM 9414 O O . LYS B 1 587 ? -23.359 53.938 33.469 1 47.25 587 LYS B O 1
ATOM 9419 N N . GLY B 1 588 ? -25.5 53.531 33.969 1 37.19 588 GLY B N 1
ATOM 9420 C CA . GLY B 1 588 ? -26.344 54.438 33.219 1 37.19 588 GLY B CA 1
ATOM 9421 C C . GLY B 1 588 ? -25.734 55.812 33 1 37.19 588 GLY B C 1
ATOM 9422 O O . GLY B 1 588 ? -24.75 56.156 33.656 1 37.19 588 GLY B O 1
ATOM 9423 N N . TYR B 1 589 ? -26.156 56.5 31.984 1 33.84 589 TYR B N 1
ATOM 9424 C CA . TYR B 1 589 ? -25.953 57.938 31.734 1 33.84 589 TYR B CA 1
ATOM 9425 C C . TYR B 1 589 ? -26.047 58.719 33.031 1 33.84 589 TYR B C 1
ATOM 9427 O O . TYR B 1 589 ? -27.109 58.812 33.656 1 33.84 589 TYR B O 1
ATOM 9435 N N . GLN B 1 590 ? -25.297 58.688 33.938 1 31.12 590 GLN B N 1
ATOM 9436 C CA . GLN B 1 590 ? -25.641 59.875 34.719 1 31.12 590 GLN B CA 1
ATOM 9437 C C . GLN B 1 590 ? -25.438 61.156 33.906 1 31.12 590 GLN B C 1
ATOM 9439 O O . GLN B 1 590 ? -24.344 61.438 33.438 1 31.12 590 GLN B O 1
ATOM 9444 N N . ARG B 1 591 ? -26.516 61.594 33.094 1 34.62 591 ARG B N 1
ATOM 9445 C CA . ARG B 1 591 ? -26.625 62.969 32.625 1 34.62 591 ARG B CA 1
ATOM 9446 C C . ARG B 1 591 ? -26.016 63.938 33.625 1 34.62 591 ARG B C 1
ATOM 9448 O O . ARG B 1 591 ? -26.453 64 34.75 1 34.62 591 ARG B O 1
ATOM 9455 N N . THR B 1 592 ? -24.859 64.188 33.5 1 32.53 592 THR B N 1
ATOM 9456 C CA . THR B 1 592 ? -24.516 65.375 34.281 1 32.53 592 THR B CA 1
ATOM 9457 C C . THR B 1 592 ? -25.547 66.5 34.062 1 32.53 592 THR B C 1
ATOM 9459 O O . THR B 1 592 ? -25.922 66.812 32.938 1 32.53 592 THR B O 1
ATOM 9462 N N . ARG B 1 593 ? -26.359 66.812 35.062 1 37.91 593 ARG B N 1
ATOM 9463 C CA . ARG B 1 593 ? -27.328 67.938 35.219 1 37.91 593 ARG B CA 1
ATOM 9464 C C . ARG B 1 593 ? -26.859 69.188 34.531 1 37.91 593 ARG B C 1
ATOM 9466 O O . ARG B 1 593 ? -27.641 70.062 34.281 1 37.91 593 ARG B O 1
ATOM 9473 N N . GLN B 1 594 ? -25.562 69.312 34.344 1 33.5 594 GLN B N 1
ATOM 9474 C CA . GLN B 1 594 ? -25.281 70.625 33.875 1 33.5 594 GLN B CA 1
ATOM 9475 C C . GLN B 1 594 ? -25.719 70.812 32.406 1 33.5 594 GLN B C 1
ATOM 9477 O O . GLN B 1 594 ? -26.141 71.938 32.031 1 33.5 594 GLN B O 1
ATOM 9482 N N . GLN B 1 595 ? -25.578 69.812 31.547 1 32.91 595 GLN B N 1
ATOM 9483 C CA . GLN B 1 595 ? -25.984 70.188 30.203 1 32.91 595 GLN B CA 1
ATOM 9484 C C . GLN B 1 595 ? -27.5 70.125 30.047 1 32.91 595 GLN B C 1
ATOM 9486 O O . GLN B 1 595 ? -28.047 70.5 29 1 32.91 595 GLN B O 1
ATOM 9491 N N . GLU B 1 596 ? -28.312 69.438 30.953 1 34.5 596 GLU B N 1
ATOM 9492 C CA . GLU B 1 596 ? -29.734 69.75 30.812 1 34.5 596 GLU B CA 1
ATOM 9493 C C . GLU B 1 596 ? -30.031 71.188 31.109 1 34.5 596 GLU B C 1
ATOM 9495 O O . GLU B 1 596 ? -31.078 71.688 30.734 1 34.5 596 GLU B O 1
ATOM 9500 N N . GLU B 1 597 ? -29.359 71.812 32.125 1 34.97 597 GLU B N 1
ATOM 9501 C CA . GLU B 1 597 ? -29.797 73.125 32.438 1 34.97 597 GLU B CA 1
ATOM 9502 C C . GLU B 1 597 ? -29.625 74.062 31.25 1 34.97 597 GLU B C 1
ATOM 9504 O O . GLU B 1 597 ? -30.328 75.062 31.125 1 34.97 597 GLU B O 1
ATOM 9509 N N . GLU B 1 598 ? -28.547 73.938 30.438 1 35.47 598 GLU B N 1
ATOM 9510 C CA . GLU B 1 598 ? -28.422 75 29.469 1 35.47 598 GLU B CA 1
ATOM 9511 C C . GLU B 1 598 ? -29.438 74.875 28.344 1 35.47 598 GLU B C 1
ATOM 9513 O O . GLU B 1 598 ? -29.734 75.812 27.641 1 35.47 598 GLU B O 1
ATOM 9518 N N . SER B 1 599 ? -29.844 73.562 28.031 1 33.88 599 SER B N 1
ATOM 9519 C CA . SER B 1 599 ? -30.75 73.625 26.875 1 33.88 599 SER B CA 1
ATOM 9520 C C . SER B 1 599 ? -32.188 73.938 27.297 1 33.88 599 SER B C 1
ATOM 9522 O O . SER B 1 599 ? -33.094 74 26.469 1 33.88 599 SER B O 1
ATOM 9524 N N . GLY B 1 600 ? -32.469 74 28.656 1 33.53 600 GLY B N 1
ATOM 9525 C CA . GLY B 1 600 ? -33.812 74.438 28.969 1 33.53 600 GLY B CA 1
ATOM 9526 C C . GLY B 1 600 ? -34.094 75.875 28.578 1 33.53 600 GLY B C 1
ATOM 9527 O O . GLY B 1 600 ? -35.156 76.375 28.859 1 33.53 600 GLY B O 1
ATOM 9528 N N . GLY B 1 601 ? -32.969 76.688 28.469 1 31.3 601 GLY B N 1
ATOM 9529 C CA . GLY B 1 601 ? -33.375 78.125 28.422 1 31.3 601 GLY B CA 1
ATOM 9530 C C . GLY B 1 601 ? -34.188 78.438 27.188 1 31.3 601 GLY B C 1
ATOM 9531 O O . GLY B 1 601 ? -35.125 79.188 27.25 1 31.3 601 GLY B O 1
ATOM 9532 N N . ASP B 1 602 ? -33.625 78.25 25.984 1 29.47 602 ASP B N 1
ATOM 9533 C CA . ASP B 1 602 ? -34.125 79.25 25.047 1 29.47 602 ASP B CA 1
ATOM 9534 C C . ASP B 1 602 ? -35.5 78.875 24.5 1 29.47 602 ASP B C 1
ATOM 9536 O O . ASP B 1 602 ? -36 79.562 23.562 1 29.47 602 ASP B O 1
ATOM 9540 N N . PHE B 1 603 ? -35.93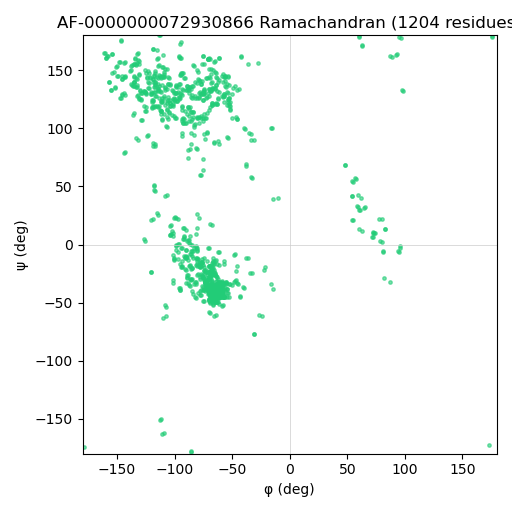8 77.625 24.688 1 27.11 603 PHE B N 1
ATOM 9541 C CA . PHE B 1 603 ? -37.219 77.562 23.969 1 27.11 603 PHE B CA 1
ATOM 9542 C C . PHE B 1 603 ? -38.344 78.188 24.812 1 27.11 603 PHE B C 1
ATOM 9544 O O . PHE B 1 603 ? -39.094 77.438 25.438 1 27.11 603 PHE B O 1
ATOM 9551 N N . SER B 1 604 ? -38.062 79.125 25.719 1 20.69 604 SER B N 1
ATOM 9552 C CA . SER B 1 604 ? -39.25 79.938 25.875 1 20.69 604 SER B CA 1
ATOM 9553 C C . SER B 1 604 ? -39.594 80.688 24.578 1 20.69 604 SER B C 1
ATOM 9555 O O . SER B 1 604 ? -38.688 81.125 23.875 1 20.69 604 SER B O 1
#